Protein AF-0000000077513434 (afdb_homodimer)

Solvent-accessible surface area (backbone atoms only — not comparable to full-atom values): 49980 Å² total; per-residue (Å²): 119,82,70,47,91,80,78,59,46,44,71,83,67,47,84,75,76,81,64,58,67,69,57,48,54,50,50,50,54,54,46,34,42,48,20,46,40,59,21,30,35,23,32,30,92,91,38,31,77,46,45,38,44,30,23,41,47,43,26,43,64,52,49,41,80,39,54,36,70,50,52,50,48,53,60,67,42,39,42,56,53,34,48,42,42,56,47,49,27,69,36,62,66,60,53,52,62,64,40,57,58,29,41,75,71,32,63,64,58,30,52,50,49,51,43,42,49,51,30,56,73,72,48,68,57,38,67,46,38,35,40,46,32,28,43,29,26,30,46,24,45,38,87,83,79,65,44,75,42,52,28,44,75,47,62,33,43,56,48,59,70,56,33,45,41,21,31,46,45,42,54,50,27,52,49,49,43,36,50,72,65,54,51,68,72,57,46,63,69,22,40,70,86,48,44,23,39,64,42,54,21,45,54,54,48,53,49,38,56,68,58,70,45,94,76,34,23,39,36,35,31,34,60,92,58,44,39,62,47,35,38,58,48,50,39,55,56,47,28,37,73,76,65,46,55,65,65,34,54,44,78,37,29,42,57,54,36,43,73,51,50,46,67,46,96,87,27,40,29,30,48,90,89,30,45,36,27,27,37,39,32,59,40,74,71,49,66,83,57,42,84,49,68,53,22,52,51,26,52,44,54,55,62,53,12,47,31,32,24,27,42,40,61,40,40,54,56,42,46,32,54,60,39,50,34,53,45,70,38,89,65,44,45,48,73,70,33,79,50,64,68,60,30,47,57,55,57,64,27,56,52,57,56,39,71,50,52,58,88,47,72,67,38,49,49,51,52,50,47,35,48,74,40,20,77,49,30,32,40,35,46,64,55,63,80,69,53,76,59,30,52,32,67,64,25,25,55,49,61,73,65,50,53,71,67,57,26,33,46,35,36,40,30,56,45,77,42,61,55,76,45,73,45,31,57,42,43,60,90,49,82,52,62,84,35,56,24,31,54,34,40,28,38,31,29,30,24,41,37,34,81,96,47,61,50,60,45,67,31,26,51,34,25,37,32,23,48,63,87,51,82,54,62,38,50,92,79,66,44,13,20,46,28,32,54,31,36,20,50,78,130,121,82,71,47,90,81,79,58,45,44,73,83,67,47,83,76,77,80,62,57,66,70,57,48,53,49,51,51,52,53,48,34,43,50,22,45,40,60,22,29,35,22,31,30,92,92,38,32,76,45,46,39,44,30,24,40,46,41,26,42,64,51,48,41,79,38,54,36,69,51,52,50,49,52,57,68,42,39,42,56,52,34,48,41,44,57,46,49,26,68,36,62,68,58,54,54,62,64,40,56,59,32,41,74,69,31,64,64,59,30,53,50,50,52,43,42,49,52,30,56,72,73,47,68,58,38,68,46,40,35,39,46,34,28,42,29,27,31,46,25,45,38,88,82,79,65,44,77,43,51,28,44,76,49,59,32,45,58,50,59,70,55,32,43,42,19,30,47,46,41,52,50,28,52,49,49,43,36,51,73,67,53,52,67,72,58,46,64,70,23,41,70,88,47,44,24,38,64,41,54,22,47,54,53,46,53,49,38,56,69,58,71,46,94,76,34,24,38,37,34,31,34,59,92,59,45,39,63,46,36,35,58,47,50,38,55,55,50,30,38,72,74,65,46,55,65,66,34,56,44,78,37,29,42,58,55,36,44,73,50,51,47,68,47,96,85,27,41,30,30,48,89,90,31,45,35,27,26,37,39,32,59,41,75,72,50,67,84,56,42,84,51,68,53,22,52,51,26,50,44,54,55,61,51,11,46,31,32,26,28,41,39,64,39,40,54,56,42,45,30,56,62,38,53,37,53,44,69,39,88,64,44,45,48,73,69,33,80,50,63,69,60,29,49,56,55,56,62,26,56,53,58,56,38,71,51,52,59,87,46,71,68,38,48,50,51,52,50,46,34,49,75,39,20,79,50,31,32,39,36,46,65,56,62,79,69,53,77,59,30,51,34,68,62,25,26,54,49,60,70,64,49,53,72,66,56,27,32,45,36,35,40,29,56,47,76,43,60,54,73,44,74,46,32,54,42,42,60,90,50,81,51,63,84,36,57,24,32,54,35,40,28,38,31,28,30,25,40,36,36,80,94,48,62,51,59,45,67,32,26,52,35,25,38,32,24,48,63,86,50,82,54,62,36,50,91,78,67,45,14,21,46,27,32,54,29,36,21,52,80,130

Organism: NCBI:txid2777116

Radius of gyration: 32.42 Å; Cα contacts (8 Å, |Δi|>4): 2076; chains: 2; bounding box: 69×102×74 Å

pLDDT: mean 93.89, std 8.39, range [34.72, 98.88]

Foldseek 3Di:
DPPPVPLFFAPVNDDDPDDDPVLLVVLLVVLQVLQVVQLQWWQDPVCLFDVPDIGHFWAFSAFFADAPVQVVLQLVLVLVVQLLLQQQLPDLVLLCVLCVLVVVPDVLVVLLNVLVVVCVVVDQLAQKAKFWKKWKWFFFQDPPPRDTHIATDAMDRAQPFCLSSQQSSLVSNLVSVVVVPDDPSQSPVFRDHFHQLLFLLVRVLVQLVVLVDLQAAEEEADDSGGRRVSRVVSSLVSNVVVPRPNVRYHYDHLLVLLVAWDADPSQFIDGPHHTHAEYHYNDDQACVSDPDVSSSVSLSSVRNHNHHYSHHSSSSSCRWPSNVLVCLDPPNSCVSVVDVVSSVSVNSRHFDKAQQQDDDPVSVVVLVVCLVPQQFKKKDFRGPQQPDIDGDNRVSVVSVPQDHSSSRRIMMTTDGDGDWTWTWTDDPPDDTDIATKTKMKMWIKMWITGNPDTDIDTGRMWIWMAGPVQDGGGSSVVGTGTHGYRYGHDD/DPPPVPLFFAPVNDDDPDDDPVLLVVLLVVLQVLQVVQLQWWQDPVCLFDVPDIGHFWAFSAFFADAPVQVVLQQVLVLVVQLLLQQQLPDLVLLCVLCVLVVVPPVLVVLLNVLVVVCVVVDQLAQKAKFWKKWKWFFFQDPPPRDTAIATDAMDRAQPFCLSSQQSSLVSNLVSVVVVPDDPSLSPVFRDHFHQLLFLLVRVLVQLVVLVDLQAAEEEADDSGGRRVSRVVSSLVSNVVVPRPNVRYHYDHLLVLLVAWDADPSQFIDGPHHTHAEYHYNDDQACVSDPDVSSSVSLSSVRNHNHHYSHHSSSSSCRWPSNVLVCLDPPNSCVSVVDPVSSVSVNSRHFDKFQQQDDDPVSVVVLVVCLVPQQFKKKDFRGPQQPDIDGDNRVSVVSVPQDHSSSRRIMMTTDGDGDWTWTWTDDPPDDTDIATKTKMKMWIKMWITGNPDTDIDTGRMWIWMAGPVQDGGGSSVVGTGTHGYRYGHDD

Sequence (982 aa):
MSDSQDGRILLADYPKLPLPEDRTDFLVQESLDFAHAHGLVMRTPQHIDRSDVCQNTPIALLPSAFPRNLFEKAVNVQNLIAALYHEVAYDYDFLMKTHEQVIKTDVFTKNLVEIFKKVQEEGNAQPVSLAIQRSDYMCHKDQFSAEYTLKQIEVNNIASSMGAHAERVSKMHYRNMSILGYEKALLNKSLPKNEPISMIAEALFVAWKHFDNPAAVVLVVVETVNQNQIDQRVVEYELEKLGVPPDQIVRRDLNQCNESLRLSETRGLMYHGSFVAVVYFRAGYSPDHYPTQAEWDARLLIERSTAIKAPWIGLQLANTKKTQQVLAEDGAVERFIGHPREAAAIRSTFAGLWAIDQNDPLTRKIVQGAINHPSRFVLKPQLEGGGGNFYGEPMAEKLKTLEGEERGAYILMERLQPLVVENYLIRANQPHPLSKCVSELGIYGYAFGKRGECVTKTGGHLLRTKGETVDEGGVAVGAAVIDSPFLYDQLMSDSQDGRILLADYPKLPLPEDRTDFLVQESLDFAHAHGLVMRTPQHIDRSDVCQNTPIALLPSAFPRNLFEKAVNVQNLIAALYHEVAYDYDFLMKTHEQVIKTDVFTKNLVEIFKKVQEEGNAQPVSLAIQRSDYMCHKDQFSAEYTLKQIEVNNIASSMGAHAERVSKMHYRNMSILGYEKALLNKSLPKNEPISMIAEALFVAWKHFDNPAAVVLVVVETVNQNQIDQRVVEYELEKLGVPPDQIVRRDLNQCNESLRLSETRGLMYHGSFVAVVYFRAGYSPDHYPTQAEWDARLLIERSTAIKAPWIGLQLANTKKTQQVLAEDGAVERFIGHPREAAAIRSTFAGLWAIDQNDPLTRKIVQGAINHPSRFVLKPQLEGGGGNFYGEPMAEKLKTLEGEERGAYILMERLQPLVVENYLIRANQPHPLSKCVSELGIYGYAFGKRGECVTKTGGHLLRTKGETVDEGGVAVGAAVIDSPFLYDQL

Secondary structure (DSSP, 8-state):
----TTSPPPGGGSPPSSPPHHHHHHHHHHHHHHHHHTT-EEE-SS-TT--SEEEEPPEESSPEEEEHHHHHHHHHHHHHHHHHHHHHTT-HHHHHHHTTTGGGT-HHHHHHHHHHHHHHHH--S---EEEEEEEEEEEEE-TTT--EEEEEEEEE-S----HHHHHHHHHHHHHHHHHTT--HHHHHHHS----HHHHHHHHHHHHHHHTT-TT-EEEEE--SS-TTHHHHHHHHHHHHHHT--GGGEEEE-HHHHHHHEEE-TT--EEETTEEEEEEEESS-SSGGG-SSHHHHHHHHHHHTSSSEEET-HHHHHHTSHHHHHHHTSTTTGGGT---HHHHHHHHTTBPPEEE-S--SHHHHHHHHHHHH-GGGEEEEES-STTTT-EEHHHHHHHHHH--GGGGGGEEEEEPP-BPEEEEEEE-TTS---EEEEEEEEEEEEEEEEETTEEEEEEEEEEEEEEETT-----TTTTS-EEE-EEEE---/----TTSPPPGGGSPPSSPPHHHHHHHHHHHHHHHHHTT-EEE-SS-TT--SEEEEPPEESSPEEEEHHHHHHHHHHHHHHHHHHHHHTT-HHHHHHHTTTGGGT-HHHHHHHHHHHHHHHH--S---EEEEEEEEEEEEE-TTT--EEEEEEEEE-S----HHHHHHHHHHHHHHHHHTT--HHHHHHHS----HHHHHHHHHHHHHHHTT-TT-EEEEE--SS-TTHHHHHHHHHHHHHHT--GGGEEEE-HHHHHHHEEE-TT--EEETTEEEEEEEESS-SSGGG-SSHHHHHHHHHHHTSSSEEET-HHHHHHTSHHHHHHHTSTTTGGGT--SHHHHHHHHTTBPPEEE-S--SHHHHHHHHHHHH-GGGEEEEES-STTTT-EEHHHHHHHHHH--GGGGGGEEEEEPP-BPEEEEEEE-TTS---EEEEEEEEEEEEEEEEETTEEEEEEEEEEEEEEETT-----TTTTS-EEE-EEEE---

InterPro domains:
  IPR004887 Glutathione synthase, substrate-binding domain [PF03199] (216-318)
  IPR005615 Glutathione synthase [PF03917] (22-487)
  IPR005615 Glutathione synthase [PIRSF001558] (8-488)
  IPR005615 Glutathione synthase [PTHR11130] (17-488)
  IPR005615 Glutathione synthase [TIGR01986] (27-486)
  IPR014042 Glutathione synthase, alpha-helical [G3DSA:1.10.1080.10] (77-352)
  IPR014049 Glutathione synthase, N-terminal, eukaryotic [G3DSA:3.30.1490.80] (26-432)
  IPR014709 Glutathione synthase, C-terminal, eukaryotic [G3DSA:3.30.1490.50] (353-420)
  IPR016185 Pre-ATP-grasp domain superfamily [SSF52440] (216-320)
  IPR037013 Glutathione synthase, substrate-binding domain superfamily [G3DSA:3.40.50.1760] (194-319)

Nearest PDB structures (foldseek):
  2hgs-assembly1_A-2  TM=9.681E-01  e=3.262E-51  Homo sapiens
  3kal-assembly1_A  TM=9.443E-01  e=1.029E-43  Glycine max
  5oes-assembly3_E  TM=9.450E-01  e=2.606E-43  Solanum tuberosum
  3kal-assembly1_B  TM=9.525E-01  e=7.772E-43  Glycine max
  3kaj-assembly1_A  TM=8.903E-01  e=1.302E-38  Glycine max

Structure (mmCIF, N/CA/C/O backbone):
data_AF-0000000077513434-model_v1
#
loop_
_entity.id
_entity.type
_entity.pdbx_description
1 polymer 'Glutathione synthetase'
#
loop_
_atom_site.group_PDB
_atom_site.id
_atom_site.type_symbol
_atom_site.label_atom_id
_atom_site.label_alt_id
_atom_site.label_comp_id
_atom_site.label_asym_id
_atom_site.label_entity_id
_atom_site.label_seq_id
_atom_site.pdbx_PDB_ins_code
_atom_site.Cartn_x
_atom_site.Cartn_y
_atom_site.Cartn_z
_atom_site.occupancy
_atom_site.B_iso_or_equiv
_atom_site.auth_seq_id
_atom_site.auth_comp_id
_atom_site.auth_asym_id
_atom_site.auth_atom_id
_atom_site.pdbx_PDB_model_num
ATOM 1 N N . MET A 1 1 ? -31.5 -11.055 6.371 1 34.72 1 MET A N 1
ATOM 2 C CA . MET A 1 1 ? -30.547 -12.125 6.137 1 34.72 1 MET A CA 1
ATOM 3 C C . MET A 1 1 ? -31.031 -13.43 6.754 1 34.72 1 MET A C 1
ATOM 5 O O . MET A 1 1 ? -31.5 -13.453 7.887 1 34.72 1 MET A O 1
ATOM 9 N N . SER A 1 2 ? -31.453 -14.258 5.922 1 38.16 2 SER A N 1
ATOM 10 C CA . SER A 1 2 ? -32.125 -15.477 6.391 1 38.16 2 SER A CA 1
ATOM 11 C C . SER A 1 2 ? -31.266 -16.203 7.426 1 38.16 2 SER A C 1
ATOM 13 O O . SER A 1 2 ? -30.109 -16.531 7.16 1 38.16 2 SER A O 1
ATOM 15 N N . ASP A 1 3 ? -31.375 -15.859 8.586 1 42.84 3 ASP A N 1
ATOM 16 C CA . ASP A 1 3 ? -30.859 -16.656 9.688 1 42.84 3 ASP A CA 1
ATOM 17 C C . ASP A 1 3 ? -31.094 -18.141 9.453 1 42.84 3 ASP A C 1
ATOM 19 O O . ASP A 1 3 ? -32.219 -18.625 9.625 1 42.84 3 ASP A O 1
ATOM 23 N N . SER A 1 4 ? -30.562 -18.734 8.523 1 45.03 4 SER A N 1
ATOM 24 C CA . SER A 1 4 ? -30.859 -20.156 8.617 1 45.03 4 SER A CA 1
ATOM 25 C C . SER A 1 4 ? -30.609 -20.688 10.031 1 45.03 4 SER A C 1
ATOM 27 O O . SER A 1 4 ? -29.609 -20.344 10.656 1 45.03 4 SER A O 1
ATOM 29 N N . GLN A 1 5 ? -31.5 -21.125 10.82 1 52.09 5 GLN A N 1
ATOM 30 C CA . GLN A 1 5 ? -31.562 -21.703 12.156 1 52.09 5 GLN A CA 1
ATOM 31 C C . GLN A 1 5 ? -30.312 -22.531 12.461 1 52.09 5 GLN A C 1
ATOM 33 O O . GLN A 1 5 ? -29.891 -22.641 13.609 1 52.09 5 GLN A O 1
ATOM 38 N N . ASP A 1 6 ? -29.672 -23.094 11.508 1 66.25 6 ASP A N 1
ATOM 39 C CA . ASP A 1 6 ? -28.625 -24.047 11.852 1 66.25 6 ASP A CA 1
ATOM 40 C C . ASP A 1 6 ? -27.25 -23.453 11.562 1 66.25 6 ASP A C 1
ATOM 42 O O . ASP A 1 6 ? -26.25 -24.188 11.469 1 66.25 6 ASP A O 1
ATOM 46 N N . GLY A 1 7 ? -26.953 -22.094 11.359 1 79.75 7 GLY A N 1
ATOM 47 C CA . GLY A 1 7 ? -25.641 -21.469 11.242 1 79.75 7 GLY A CA 1
ATOM 48 C C . GLY A 1 7 ? -25.047 -21.578 9.852 1 79.75 7 GLY A C 1
ATOM 49 O O . GLY A 1 7 ? -23.906 -21.172 9.625 1 79.75 7 GLY A O 1
ATOM 50 N N . ARG A 1 8 ? -25.812 -22.172 8.852 1 85.19 8 ARG A N 1
ATOM 51 C CA . ARG A 1 8 ? -25.359 -22.328 7.473 1 85.19 8 ARG A CA 1
ATOM 52 C C . ARG A 1 8 ? -25.438 -21.016 6.715 1 85.19 8 ARG A C 1
ATOM 54 O O . ARG A 1 8 ? -26.359 -20.219 6.949 1 85.19 8 ARG A O 1
ATOM 61 N N . ILE A 1 9 ? -24.453 -20.797 5.801 1 94.19 9 ILE A N 1
ATOM 62 C CA . ILE A 1 9 ? -24.469 -19.672 4.871 1 94.19 9 ILE A CA 1
ATOM 63 C C . ILE A 1 9 ? -25.062 -20.109 3.537 1 94.19 9 ILE A C 1
ATOM 65 O O . ILE A 1 9 ? -24.562 -21.047 2.914 1 94.19 9 ILE A O 1
ATOM 69 N N . LEU A 1 10 ? -26.156 -19.484 3.096 1 93.56 10 LEU A N 1
ATOM 70 C CA . LEU A 1 10 ? -26.828 -19.844 1.854 1 93.56 10 LEU A CA 1
ATOM 71 C C . LEU A 1 10 ? -26.5 -18.859 0.745 1 93.56 10 LEU A C 1
ATOM 73 O O . LEU A 1 10 ? -26.031 -17.734 1.018 1 93.56 10 LEU A O 1
ATOM 77 N N . LEU A 1 11 ? -26.75 -19.25 -0.485 1 92.25 11 LEU A N 1
ATOM 78 C CA . LEU A 1 11 ? -26.562 -18.359 -1.621 1 92.25 11 LEU A CA 1
ATOM 79 C C . LEU A 1 11 ? -27.453 -17.125 -1.495 1 92.25 11 LEU A C 1
ATOM 81 O O . LEU A 1 11 ? -27.094 -16.047 -1.985 1 92.25 11 LEU A O 1
ATOM 85 N N . ALA A 1 12 ? -28.547 -17.266 -0.81 1 92.5 12 ALA A N 1
ATOM 86 C CA . ALA A 1 12 ? -29.484 -16.172 -0.589 1 92.5 12 ALA A CA 1
ATOM 87 C C . ALA A 1 12 ? -28.859 -15.086 0.287 1 92.5 12 ALA A C 1
ATOM 89 O O . ALA A 1 12 ? -29.359 -13.953 0.338 1 92.5 12 ALA A O 1
ATOM 90 N N . ASP A 1 13 ? -27.797 -15.477 1.02 1 94.44 13 ASP A N 1
ATOM 91 C CA . ASP A 1 13 ? -27.094 -14.516 1.872 1 94.44 13 ASP A CA 1
ATOM 92 C C . ASP A 1 13 ? -26.141 -13.648 1.057 1 94.44 13 ASP A C 1
ATOM 94 O O . ASP A 1 13 ? -25.609 -12.664 1.563 1 94.44 13 ASP A O 1
ATOM 98 N N . TYR A 1 14 ? -25.906 -14.023 -0.208 1 95.94 14 TYR A N 1
ATOM 99 C CA . TYR A 1 14 ? -25.109 -13.211 -1.111 1 95.94 14 TYR A CA 1
ATOM 100 C C . TYR A 1 14 ? -25.844 -11.93 -1.501 1 95.94 14 TYR A C 1
ATOM 102 O O . TYR A 1 14 ? -27.078 -11.914 -1.541 1 95.94 14 TYR A O 1
ATOM 110 N N . PRO A 1 15 ? -25.109 -10.836 -1.783 1 95.44 15 PRO A N 1
ATOM 111 C CA . PRO A 1 15 ? -25.797 -9.609 -2.189 1 95.44 15 PRO A CA 1
ATOM 112 C C . PRO A 1 15 ? -26.719 -9.812 -3.389 1 95.44 15 PRO A C 1
ATOM 114 O O . PRO A 1 15 ? -26.359 -10.508 -4.34 1 95.44 15 PRO A O 1
ATOM 117 N N . LYS A 1 16 ? -27.922 -9.242 -3.285 1 95.56 16 LYS A N 1
ATOM 118 C CA . LYS A 1 16 ? -28.812 -9.266 -4.434 1 95.56 16 LYS A CA 1
ATOM 119 C C . LYS A 1 16 ? -28.328 -8.32 -5.531 1 95.56 16 LYS A C 1
ATOM 121 O O . LYS A 1 16 ? -28.156 -7.121 -5.293 1 95.56 16 LYS A O 1
ATOM 126 N N . LEU A 1 17 ? -28.172 -8.797 -6.711 1 96.5 17 LEU A N 1
ATOM 127 C CA . LEU A 1 17 ? -27.672 -8.016 -7.832 1 96.5 17 LEU A CA 1
ATOM 128 C C . LEU A 1 17 ? -28.75 -7.809 -8.883 1 96.5 17 LEU A C 1
ATOM 130 O O . LEU A 1 17 ? -29.609 -8.664 -9.07 1 96.5 17 LEU A O 1
ATOM 134 N N . PRO A 1 18 ? -28.766 -6.695 -9.648 1 97.38 18 PRO A N 1
ATOM 135 C CA . PRO A 1 18 ? -27.75 -5.648 -9.586 1 97.38 18 PRO A CA 1
ATOM 136 C C . PRO A 1 18 ? -27.906 -4.742 -8.367 1 97.38 18 PRO A C 1
ATOM 138 O O . PRO A 1 18 ? -29.031 -4.531 -7.891 1 97.38 18 PRO A O 1
ATOM 141 N N . LEU A 1 19 ? -26.812 -4.199 -7.848 1 97.25 19 LEU A N 1
ATOM 142 C CA . LEU A 1 19 ? -26.859 -3.125 -6.863 1 97.25 19 LEU A CA 1
ATOM 143 C C . LEU A 1 19 ? -27.375 -1.836 -7.488 1 97.25 19 LEU A C 1
ATOM 145 O O . LEU A 1 19 ? -27.25 -1.629 -8.695 1 97.25 19 LEU A O 1
ATOM 149 N N . PRO A 1 20 ? -27.953 -1 -6.605 1 96.25 20 PRO A N 1
ATOM 150 C CA . PRO A 1 20 ? -28.25 0.332 -7.137 1 96.25 20 PRO A CA 1
ATOM 151 C C . PRO A 1 20 ? -27.031 1.021 -7.73 1 96.25 20 PRO A C 1
ATOM 153 O O . PRO A 1 20 ? -25.922 0.896 -7.191 1 96.25 20 PRO A O 1
ATOM 156 N N . GLU A 1 21 ? -27.219 1.742 -8.797 1 95.69 21 GLU A N 1
ATOM 157 C CA . GLU A 1 21 ? -26.125 2.346 -9.547 1 95.69 21 GLU A CA 1
ATOM 158 C C . GLU A 1 21 ? -25.266 3.238 -8.656 1 95.69 21 GLU A C 1
ATOM 160 O O . GLU A 1 21 ? -24.031 3.217 -8.742 1 95.69 21 GLU A O 1
ATOM 165 N N . ASP A 1 22 ? -25.891 4.039 -7.871 1 94.75 22 ASP A N 1
ATOM 166 C CA . ASP A 1 22 ? -25.156 4.945 -6.996 1 94.75 22 ASP A CA 1
ATOM 167 C C . ASP A 1 22 ? -24.297 4.172 -6 1 94.75 22 ASP A C 1
ATOM 169 O O . ASP A 1 22 ? -23.188 4.602 -5.668 1 94.75 22 ASP A O 1
ATOM 173 N N . ARG A 1 23 ? -24.828 3.061 -5.543 1 95 23 ARG A N 1
ATOM 174 C CA . ARG A 1 23 ? -24.078 2.219 -4.605 1 95 23 ARG A CA 1
ATOM 175 C C . ARG A 1 23 ? -22.906 1.544 -5.293 1 95 23 ARG A C 1
ATOM 177 O O . ARG A 1 23 ? -21.828 1.419 -4.707 1 95 23 ARG A O 1
ATOM 184 N N . THR A 1 24 ? -23.125 1.097 -6.516 1 97.25 24 THR A N 1
ATOM 185 C CA . THR A 1 24 ? -22.047 0.487 -7.289 1 97.25 24 THR A CA 1
ATOM 186 C C . THR A 1 24 ? -20.922 1.489 -7.531 1 97.25 24 THR A C 1
ATOM 188 O O . THR A 1 24 ? -19.75 1.172 -7.336 1 97.25 24 THR A O 1
ATOM 191 N N . ASP A 1 25 ? -21.328 2.678 -7.938 1 96.12 25 ASP A N 1
ATOM 192 C CA . ASP A 1 25 ? -20.344 3.717 -8.203 1 96.12 25 ASP A CA 1
ATOM 193 C C . ASP A 1 25 ? -19.547 4.059 -6.945 1 96.12 25 ASP A C 1
ATOM 195 O O . ASP A 1 25 ? -18.328 4.238 -7 1 96.12 25 ASP A O 1
ATOM 199 N N . PHE A 1 26 ? -20.328 4.105 -5.891 1 96.38 26 PHE A N 1
ATOM 200 C CA . PHE A 1 26 ? -19.703 4.402 -4.609 1 96.38 26 PHE A CA 1
ATOM 201 C C . PHE A 1 26 ? -18.688 3.324 -4.246 1 96.38 26 PHE A C 1
ATOM 203 O O . PHE A 1 26 ? -17.547 3.633 -3.881 1 96.38 26 PHE A O 1
ATOM 210 N N . LEU A 1 27 ? -19.016 2.076 -4.34 1 97.88 27 LEU A N 1
ATOM 211 C CA . LEU A 1 27 ? -18.141 0.963 -3.982 1 97.88 27 LEU A CA 1
ATOM 212 C C . LEU A 1 27 ? -16.922 0.906 -4.906 1 97.88 27 LEU A C 1
ATOM 214 O O . LEU A 1 27 ? -15.836 0.521 -4.48 1 97.88 27 LEU A O 1
ATOM 218 N N . VAL A 1 28 ? -17.141 1.213 -6.188 1 98.31 28 VAL A N 1
ATOM 219 C CA . VAL A 1 28 ? -16.047 1.222 -7.137 1 98.31 28 VAL A CA 1
ATOM 220 C C . VAL A 1 28 ? -15.008 2.264 -6.715 1 98.31 28 VAL A C 1
ATOM 222 O O . VAL A 1 28 ? -13.805 1.976 -6.676 1 98.31 28 VAL A O 1
ATOM 225 N N . GLN A 1 29 ? -15.469 3.451 -6.34 1 96.81 29 GLN A N 1
ATOM 226 C CA . GLN A 1 29 ? -14.555 4.504 -5.91 1 96.81 29 GLN A CA 1
ATOM 227 C C . GLN A 1 29 ? -13.812 4.098 -4.645 1 96.81 29 GLN A C 1
ATOM 229 O O . GLN A 1 29 ? -12.602 4.316 -4.531 1 96.81 29 GLN A O 1
ATOM 234 N N . GLU A 1 30 ? -14.547 3.506 -3.713 1 97.75 30 GLU A N 1
ATOM 235 C CA . GLU A 1 30 ? -13.945 3.008 -2.482 1 97.75 30 GLU A CA 1
ATOM 236 C C . GLU A 1 30 ? -12.875 1.962 -2.775 1 97.75 30 GLU A C 1
ATOM 238 O O . GLU A 1 30 ? -11.812 1.956 -2.145 1 97.75 30 GLU A O 1
ATOM 243 N N . SER A 1 31 ? -13.148 1.115 -3.717 1 98.69 31 SER A N 1
ATOM 244 C CA . SER A 1 31 ? -12.25 0.012 -4.051 1 98.69 31 SER A CA 1
ATOM 245 C C . SER A 1 31 ? -10.984 0.516 -4.742 1 98.69 31 SER A C 1
ATOM 247 O O . SER A 1 31 ? -9.891 0.003 -4.496 1 98.69 31 SER A O 1
ATOM 249 N N . LEU A 1 32 ? -11.188 1.511 -5.633 1 98.69 32 LEU A N 1
ATOM 250 C CA . LEU A 1 32 ? -10.039 2.068 -6.332 1 98.69 32 LEU A CA 1
ATOM 251 C C . LEU A 1 32 ? -9.094 2.764 -5.359 1 98.69 32 LEU A C 1
ATOM 253 O O . LEU A 1 32 ? -7.871 2.615 -5.461 1 98.69 32 LEU A O 1
ATOM 257 N N . ASP A 1 33 ? -9.648 3.506 -4.414 1 98.56 33 ASP A N 1
ATOM 258 C CA . ASP A 1 33 ? -8.828 4.125 -3.375 1 98.56 33 ASP A CA 1
ATOM 259 C C . ASP A 1 33 ? -8.094 3.066 -2.551 1 98.56 33 ASP A C 1
ATOM 261 O O . ASP A 1 33 ? -6.898 3.197 -2.287 1 98.56 33 ASP A O 1
ATOM 265 N N . PHE A 1 34 ? -8.766 2.059 -2.137 1 98.75 34 PHE A N 1
ATOM 266 C CA . PHE A 1 34 ? -8.195 0.985 -1.331 1 98.75 34 PHE A CA 1
ATOM 267 C C . PHE A 1 34 ? -7.066 0.286 -2.08 1 98.75 34 PHE A C 1
ATOM 269 O O . PHE A 1 34 ? -6.039 -0.05 -1.491 1 98.75 34 PHE A O 1
ATOM 276 N N . ALA A 1 35 ? -7.328 0.032 -3.361 1 98.81 35 ALA A N 1
ATOM 277 C CA . ALA A 1 35 ? -6.34 -0.65 -4.191 1 98.81 35 ALA A CA 1
ATOM 278 C C . ALA A 1 35 ? -5.012 0.102 -4.195 1 98.81 35 ALA A C 1
ATOM 280 O O . ALA A 1 35 ? -3.961 -0.481 -3.924 1 98.81 35 ALA A O 1
ATOM 281 N N . HIS A 1 36 ? -5.055 1.37 -4.383 1 98.75 36 HIS A N 1
ATOM 282 C CA . HIS A 1 36 ? -3.836 2.166 -4.445 1 98.75 36 HIS A CA 1
ATOM 283 C C . HIS A 1 36 ? -3.217 2.338 -3.062 1 98.75 36 HIS A C 1
ATOM 285 O O . HIS A 1 36 ? -1.993 2.402 -2.928 1 98.75 36 HIS A O 1
ATOM 291 N N . ALA A 1 37 ? -4.023 2.375 -2.076 1 98.62 37 ALA A N 1
ATOM 292 C CA . ALA A 1 37 ? -3.512 2.529 -0.715 1 98.62 37 ALA A CA 1
ATOM 293 C C . ALA A 1 37 ? -2.785 1.268 -0.258 1 98.62 37 ALA A C 1
ATOM 295 O O . ALA A 1 37 ? -1.914 1.327 0.614 1 98.62 37 ALA A O 1
ATOM 296 N N . HIS A 1 38 ? -3.09 0.091 -0.881 1 98.25 38 HIS A N 1
ATOM 297 C CA . HIS A 1 38 ? -2.596 -1.167 -0.332 1 98.25 38 HIS A CA 1
ATOM 298 C C . HIS A 1 38 ? -1.771 -1.933 -1.362 1 98.25 38 HIS A C 1
ATOM 300 O O . HIS A 1 38 ? -1.492 -3.119 -1.182 1 98.25 38 HIS A O 1
ATOM 306 N N . GLY A 1 39 ? -1.461 -1.32 -2.434 1 98.12 39 GLY A N 1
ATOM 307 C CA . GLY A 1 39 ? -0.555 -1.931 -3.395 1 98.12 39 GLY A CA 1
ATOM 308 C C . GLY A 1 39 ? -1.239 -2.924 -4.312 1 98.12 39 GLY A C 1
ATOM 309 O O . GLY A 1 39 ? -0.593 -3.824 -4.855 1 98.12 39 GLY A O 1
ATOM 310 N N . LEU A 1 40 ? -2.553 -2.871 -4.406 1 98.31 40 LEU A N 1
ATOM 311 C CA . LEU A 1 40 ? -3.309 -3.631 -5.395 1 98.31 40 LEU A CA 1
ATOM 312 C C . LEU A 1 40 ? -3.268 -2.943 -6.754 1 98.31 40 LEU A C 1
ATOM 314 O O . LEU A 1 40 ? -4.309 -2.561 -7.293 1 98.31 40 LEU A O 1
ATOM 318 N N . VAL A 1 41 ? -2.002 -2.871 -7.312 1 98.38 41 VAL A N 1
ATOM 319 C CA . VAL A 1 41 ? -1.784 -2.059 -8.5 1 98.38 41 VAL A CA 1
ATOM 320 C C . VAL A 1 41 ? -0.824 -2.777 -9.453 1 98.38 41 VAL A C 1
ATOM 322 O O . VAL A 1 41 ? -0.124 -3.709 -9.047 1 98.38 41 VAL A O 1
ATOM 325 N N . MET A 1 42 ? -0.828 -2.348 -10.719 1 97.44 42 MET A N 1
ATOM 326 C CA . MET A 1 42 ? 0.067 -2.809 -11.773 1 97.44 42 MET A CA 1
ATOM 327 C C . MET A 1 42 ? 0.602 -1.632 -12.586 1 97.44 42 MET A C 1
ATOM 329 O O . MET A 1 42 ? -0.04 -0.583 -12.656 1 97.44 42 MET A O 1
ATOM 333 N N . ARG A 1 43 ? 1.787 -1.813 -13.117 1 97.5 43 ARG A N 1
ATOM 334 C CA . ARG A 1 43 ? 2.258 -0.828 -14.086 1 97.5 43 ARG A CA 1
ATOM 335 C C . ARG A 1 43 ? 1.271 -0.68 -15.242 1 97.5 43 ARG A C 1
ATOM 337 O O . ARG A 1 43 ? 0.49 -1.593 -15.516 1 97.5 43 ARG A O 1
ATOM 344 N N . THR A 1 44 ? 1.214 0.472 -15.891 1 96.25 44 THR A N 1
ATOM 345 C CA . THR A 1 44 ? 0.282 0.69 -16.984 1 96.25 44 THR A CA 1
ATOM 346 C C . THR A 1 44 ? 0.73 -0.068 -18.234 1 96.25 44 THR A C 1
ATOM 348 O O . THR A 1 44 ? 1.913 -0.378 -18.391 1 96.25 44 THR A O 1
ATOM 351 N N . PRO A 1 45 ? -0.209 -0.439 -19.125 1 92.88 45 PRO A N 1
ATOM 352 C CA . PRO A 1 45 ? 0.18 -1.119 -20.359 1 92.88 45 PRO A CA 1
ATOM 353 C C . PRO A 1 45 ? 1.105 -0.274 -21.234 1 92.88 45 PRO A C 1
ATOM 355 O O . PRO A 1 45 ? 1.879 -0.817 -22.031 1 92.88 45 PRO A O 1
ATOM 358 N N . GLN A 1 46 ? 1.056 1.079 -21.078 1 93 46 GLN A N 1
ATOM 359 C CA . GLN A 1 46 ? 1.888 1.987 -21.859 1 93 46 GLN A CA 1
ATOM 360 C C . GLN A 1 46 ? 3.316 2.023 -21.328 1 93 46 GLN A C 1
ATOM 362 O O . GLN A 1 46 ? 4.262 2.27 -22.078 1 93 46 GLN A O 1
ATOM 367 N N . HIS A 1 47 ? 3.43 1.779 -20.047 1 94.69 47 HIS A N 1
ATOM 368 C CA . HIS A 1 47 ? 4.734 1.81 -19.391 1 94.69 47 HIS A CA 1
ATOM 369 C C . HIS A 1 47 ? 4.914 0.616 -18.469 1 94.69 47 HIS A C 1
ATOM 371 O O . HIS A 1 47 ? 5 0.781 -17.25 1 94.69 47 HIS A O 1
ATOM 377 N N . ILE A 1 48 ? 5.199 -0.51 -19.078 1 94.94 48 ILE A N 1
ATOM 378 C CA . ILE A 1 48 ? 5.301 -1.742 -18.312 1 94.94 48 ILE A CA 1
ATOM 379 C C . ILE A 1 48 ? 6.68 -1.832 -17.656 1 94.94 48 ILE A C 1
ATOM 381 O O . ILE A 1 48 ? 6.918 -2.695 -16.812 1 94.94 48 ILE A O 1
ATOM 385 N N . ASP A 1 49 ? 7.609 -0.877 -17.984 1 95.25 49 ASP A N 1
ATOM 386 C CA . ASP A 1 49 ? 9.008 -0.931 -17.562 1 95.25 49 ASP A CA 1
ATOM 387 C C . ASP A 1 49 ? 9.266 -0.001 -16.391 1 95.25 49 ASP A C 1
ATOM 389 O O . ASP A 1 49 ? 10.375 0.033 -15.852 1 95.25 49 ASP A O 1
ATOM 393 N N . ARG A 1 50 ? 8.266 0.723 -15.969 1 96.06 50 ARG A N 1
ATOM 394 C CA . ARG A 1 50 ? 8.523 1.691 -14.906 1 96.06 50 ARG A CA 1
ATOM 395 C C . ARG A 1 50 ? 7.297 1.85 -14.008 1 96.06 50 ARG A C 1
ATOM 397 O O . ARG A 1 50 ? 6.164 1.646 -14.445 1 96.06 50 ARG A O 1
ATOM 404 N N . SER A 1 51 ? 7.531 2.307 -12.781 1 97.94 51 SER A N 1
ATOM 405 C CA . SER A 1 51 ? 6.469 2.375 -11.789 1 97.94 51 SER A CA 1
ATOM 406 C C . SER A 1 51 ? 6.164 3.818 -11.406 1 97.94 51 SER A C 1
ATOM 408 O O . SER A 1 51 ? 5.582 4.074 -10.344 1 97.94 51 SER A O 1
ATOM 410 N N . ASP A 1 52 ? 6.512 4.836 -12.219 1 98.06 52 ASP A N 1
ATOM 411 C CA . ASP A 1 52 ? 6.152 6.223 -11.93 1 98.06 52 ASP A CA 1
ATOM 412 C C . ASP A 1 52 ? 4.641 6.379 -11.781 1 98.06 52 ASP A C 1
ATOM 414 O O . ASP A 1 52 ? 4.172 7.137 -10.93 1 98.06 52 ASP A O 1
ATOM 418 N N . VAL A 1 53 ? 3.975 5.727 -12.664 1 98.31 53 VAL A N 1
ATOM 419 C CA . VAL A 1 53 ? 2.518 5.73 -12.727 1 98.31 53 VAL A CA 1
ATOM 420 C C . VAL A 1 53 ? 2 4.297 -12.812 1 98.31 53 VAL A C 1
ATOM 422 O O . VAL A 1 53 ? 2.475 3.504 -13.633 1 98.31 53 VAL A O 1
ATOM 425 N N . CYS A 1 54 ? 1.101 3.922 -11.938 1 98.5 54 CYS A N 1
ATOM 426 C CA . CYS A 1 54 ? 0.492 2.596 -11.953 1 98.5 54 CYS A CA 1
ATOM 427 C C . CYS A 1 54 ? -1.028 2.695 -11.984 1 98.5 54 CYS A C 1
ATOM 429 O O . CYS A 1 54 ? -1.593 3.748 -11.688 1 98.5 54 CYS A O 1
ATOM 431 N N . GLN A 1 55 ? -1.661 1.695 -12.422 1 98.19 55 GLN A N 1
ATOM 432 C CA . GLN A 1 55 ? -3.115 1.574 -12.422 1 98.19 55 GLN A CA 1
ATOM 433 C C . GLN A 1 55 ? -3.578 0.497 -11.445 1 98.19 55 GLN A C 1
ATOM 435 O O . GLN A 1 55 ? -2.791 -0.361 -11.039 1 98.19 55 GLN A O 1
ATOM 440 N N . ASN A 1 56 ? -4.844 0.61 -11.023 1 97.94 56 ASN A N 1
ATOM 441 C CA . ASN A 1 56 ? -5.383 -0.452 -10.18 1 97.94 56 ASN A CA 1
ATOM 442 C C . ASN A 1 56 ? -5.355 -1.801 -10.898 1 97.94 56 ASN A C 1
ATOM 444 O O . ASN A 1 56 ? -5.594 -1.873 -12.102 1 97.94 56 ASN A O 1
ATOM 448 N N . THR A 1 57 ? -5.012 -2.869 -10.195 1 97.56 57 THR A N 1
ATOM 449 C CA . THR A 1 57 ? -5.168 -4.227 -10.711 1 97.56 57 THR A CA 1
ATOM 450 C C . THR A 1 57 ? -6.629 -4.504 -11.062 1 97.56 57 THR A C 1
ATOM 452 O O . THR A 1 57 ? -7.539 -4.078 -10.352 1 97.56 57 THR A O 1
ATOM 455 N N . PRO A 1 58 ? -6.902 -5.164 -12.227 1 97.5 58 PRO A N 1
ATOM 456 C CA . PRO A 1 58 ? -8.289 -5.586 -12.453 1 97.5 58 PRO A CA 1
ATOM 457 C C . PRO A 1 58 ? -8.836 -6.43 -11.305 1 97.5 58 PRO A C 1
ATOM 459 O O . PRO A 1 58 ? -8.211 -7.41 -10.891 1 97.5 58 PRO A O 1
ATOM 462 N N . ILE A 1 59 ? -10.023 -6.059 -10.781 1 98.5 59 ILE A N 1
ATOM 463 C CA . ILE A 1 59 ? -10.555 -6.711 -9.586 1 98.5 59 ILE A CA 1
ATOM 464 C C . ILE A 1 59 ? -12.055 -6.93 -9.734 1 98.5 59 ILE A C 1
ATOM 466 O O . ILE A 1 59 ? -12.719 -6.203 -10.477 1 98.5 59 ILE A O 1
ATOM 470 N N . ALA A 1 60 ? -12.531 -7.938 -9.117 1 98.62 60 ALA A N 1
ATOM 471 C CA . ALA A 1 60 ? -13.977 -8.047 -8.914 1 98.62 60 ALA A CA 1
ATOM 472 C C . ALA A 1 60 ? -14.445 -7.129 -7.789 1 98.62 60 ALA A C 1
ATOM 474 O O . ALA A 1 60 ? -13.758 -6.98 -6.777 1 98.62 60 ALA A O 1
ATOM 475 N N . LEU A 1 61 ? -15.617 -6.539 -8 1 98.75 61 LEU A N 1
ATOM 476 C CA . LEU A 1 61 ? -16.109 -5.59 -7.012 1 98.75 61 LEU A CA 1
ATOM 477 C C . LEU A 1 61 ? -16.531 -6.305 -5.734 1 98.75 61 LEU A C 1
ATOM 479 O O . LEU A 1 61 ? -16.375 -5.777 -4.633 1 98.75 61 LEU A O 1
ATOM 483 N N . LEU A 1 62 ? -17.125 -7.453 -5.867 1 98.81 62 LEU A N 1
ATOM 484 C CA . LEU A 1 62 ? -17.594 -8.297 -4.77 1 98.81 62 LEU A CA 1
ATOM 485 C C . LEU A 1 62 ? -16.953 -9.68 -4.828 1 98.81 62 LEU A C 1
ATOM 487 O O . LEU A 1 62 ? -16.516 -10.117 -5.895 1 98.81 62 LEU A O 1
ATOM 491 N N . PRO A 1 63 ? -16.781 -10.328 -3.633 1 98.81 63 PRO A N 1
ATOM 492 C CA . PRO A 1 63 ? -16.328 -11.719 -3.713 1 98.81 63 PRO A CA 1
ATOM 493 C C . PRO A 1 63 ? -17.328 -12.625 -4.438 1 98.81 63 PRO A C 1
ATOM 495 O O . PRO A 1 63 ? -18.531 -12.547 -4.188 1 98.81 63 PRO A O 1
ATOM 498 N N . SER A 1 64 ? -16.859 -13.438 -5.32 1 98.5 64 SER A N 1
ATOM 499 C CA . SER A 1 64 ? -17.75 -14.273 -6.113 1 98.5 64 SER A CA 1
ATOM 500 C C . SER A 1 64 ? -18.203 -15.5 -5.336 1 98.5 64 SER A C 1
ATOM 502 O O . SER A 1 64 ? -17.406 -16.109 -4.621 1 98.5 64 SER A O 1
ATOM 504 N N . ALA A 1 65 ? -19.438 -15.859 -5.5 1 97.38 65 ALA A N 1
ATOM 505 C CA . ALA A 1 65 ? -20 -17.016 -4.809 1 97.38 65 ALA A CA 1
ATOM 506 C C . ALA A 1 65 ? -19.297 -18.297 -5.238 1 97.38 65 ALA A C 1
ATOM 508 O O . ALA A 1 65 ? -19.016 -18.5 -6.422 1 97.38 65 ALA A O 1
ATOM 509 N N . PHE A 1 66 ? -18.969 -19.156 -4.273 1 98 66 PHE A N 1
ATOM 510 C CA . PHE A 1 66 ? -18.281 -20.422 -4.504 1 98 66 PHE A CA 1
ATOM 511 C C . PHE A 1 66 ? -18.688 -21.453 -3.459 1 98 66 PHE A C 1
ATOM 513 O O . PHE A 1 66 ? -18.766 -21.141 -2.27 1 98 66 PHE A O 1
ATOM 520 N N . PRO A 1 67 ? -18.938 -22.672 -3.818 1 96.88 67 PRO A N 1
ATOM 521 C CA . PRO A 1 67 ? -19.375 -23.672 -2.842 1 96.88 67 PRO A CA 1
ATOM 522 C C . PRO A 1 67 ? -18.297 -23.984 -1.808 1 96.88 67 PRO A C 1
ATOM 524 O O . PRO A 1 67 ? -17.156 -24.328 -2.17 1 96.88 67 PRO A O 1
ATOM 527 N N . ARG A 1 68 ? -18.672 -24 -0.56 1 97.5 68 ARG A N 1
ATOM 528 C CA . ARG A 1 68 ? -17.75 -24.188 0.558 1 97.5 68 ARG A CA 1
ATOM 529 C C . ARG A 1 68 ? -17.094 -25.562 0.49 1 97.5 68 ARG A C 1
ATOM 531 O O . ARG A 1 68 ? -15.883 -25.688 0.694 1 97.5 68 ARG A O 1
ATOM 538 N N . ASN A 1 69 ? -17.875 -26.562 0.234 1 97 69 ASN A N 1
ATOM 539 C CA . ASN A 1 69 ? -17.344 -27.922 0.248 1 97 69 ASN A CA 1
ATOM 540 C C . ASN A 1 69 ? -16.266 -28.125 -0.81 1 97 69 ASN A C 1
ATOM 542 O O . ASN A 1 69 ? -15.289 -28.828 -0.577 1 97 69 ASN A O 1
ATOM 546 N N . LEU A 1 70 ? -16.422 -27.531 -1.955 1 97.88 70 LEU A N 1
ATOM 547 C CA . LEU A 1 70 ? -15.43 -27.656 -3.02 1 97.88 70 LEU A CA 1
ATOM 548 C C . LEU A 1 70 ? -14.18 -26.844 -2.689 1 97.88 70 LEU A C 1
ATOM 550 O O . LEU A 1 70 ? -13.062 -27.281 -2.979 1 97.88 70 LEU A O 1
ATOM 554 N N . PHE A 1 71 ? -14.383 -25.672 -2.115 1 98.38 71 PHE A N 1
ATOM 555 C CA . PHE A 1 71 ? -13.242 -24.875 -1.66 1 98.38 71 PHE A CA 1
ATOM 556 C C . PHE A 1 71 ? -12.406 -25.656 -0.652 1 98.38 71 PHE A C 1
ATOM 558 O O . PHE A 1 71 ? -11.188 -25.734 -0.776 1 98.38 71 PHE A O 1
ATOM 565 N N . GLU A 1 72 ? -13.078 -26.219 0.301 1 98.06 72 GLU A N 1
ATOM 566 C CA . GLU A 1 72 ? -12.406 -26.969 1.349 1 98.06 72 GLU A CA 1
ATOM 567 C C . GLU A 1 72 ? -11.703 -28.203 0.776 1 98.06 72 GLU A C 1
ATOM 569 O O . GLU A 1 72 ? -10.617 -28.562 1.224 1 98.06 72 GLU A O 1
ATOM 574 N N . LYS A 1 73 ? -12.32 -28.797 -0.162 1 97.94 73 LYS A N 1
ATOM 575 C CA . LYS A 1 73 ? -11.68 -29.938 -0.835 1 97.94 73 LYS A CA 1
ATOM 576 C C . LYS A 1 73 ? -10.367 -29.5 -1.489 1 97.94 73 LYS A C 1
ATOM 578 O O . LYS A 1 73 ? -9.359 -30.203 -1.374 1 97.94 73 LYS A O 1
ATOM 583 N N . ALA A 1 74 ? -10.398 -28.406 -2.209 1 98.62 74 ALA A N 1
ATOM 584 C CA . ALA A 1 74 ? -9.203 -27.891 -2.869 1 98.62 74 ALA A CA 1
ATOM 585 C C . ALA A 1 74 ? -8.094 -27.609 -1.858 1 98.62 74 ALA A C 1
ATOM 587 O O . ALA A 1 74 ? -6.934 -27.953 -2.092 1 98.62 74 ALA A O 1
ATOM 588 N N . VAL A 1 75 ? -8.43 -26.984 -0.708 1 98.56 75 VAL A N 1
ATOM 589 C CA . VAL A 1 75 ? -7.469 -26.656 0.339 1 98.56 75 VAL A CA 1
ATOM 590 C C . VAL A 1 75 ? -6.895 -27.938 0.931 1 98.56 75 VAL A C 1
ATOM 592 O O . VAL A 1 75 ? -5.684 -28.047 1.13 1 98.56 75 VAL A O 1
ATOM 595 N N . ASN A 1 76 ? -7.727 -28.906 1.13 1 97.75 76 ASN A N 1
ATOM 596 C CA . ASN A 1 76 ? -7.34 -30.141 1.819 1 97.75 76 ASN A CA 1
ATOM 597 C C . ASN A 1 76 ? -6.383 -30.969 0.975 1 97.75 76 ASN A C 1
ATOM 599 O O . ASN A 1 76 ? -5.527 -31.672 1.513 1 97.75 76 ASN A O 1
ATOM 603 N N . VAL A 1 77 ? -6.5 -30.891 -0.312 1 98.19 77 VAL A N 1
ATOM 604 C CA . VAL A 1 77 ? -5.688 -31.75 -1.163 1 98.19 77 VAL A CA 1
ATOM 605 C C . VAL A 1 77 ? -4.383 -31.047 -1.518 1 98.19 77 VAL A C 1
ATOM 607 O O . VAL A 1 77 ? -3.447 -31.672 -2.021 1 98.19 77 VAL A O 1
ATOM 610 N N . GLN A 1 78 ? -4.215 -29.797 -1.19 1 98.62 78 GLN A N 1
ATOM 611 C CA . GLN A 1 78 ? -3.111 -28.984 -1.691 1 98.62 78 GLN A CA 1
ATOM 612 C C . GLN A 1 78 ? -1.77 -29.531 -1.199 1 98.62 78 GLN A C 1
ATOM 614 O O . GLN A 1 78 ? -0.796 -29.562 -1.955 1 98.62 78 GLN A O 1
ATOM 619 N N . ASN A 1 79 ? -1.688 -29.859 0.093 1 98.25 79 ASN A N 1
ATOM 620 C CA . ASN A 1 79 ? -0.44 -30.422 0.604 1 98.25 79 ASN A CA 1
ATOM 621 C C . ASN A 1 79 ? -0.058 -31.703 -0.13 1 98.25 79 ASN A C 1
ATOM 623 O O . ASN A 1 79 ? 1.122 -31.953 -0.384 1 98.25 79 ASN A O 1
ATOM 627 N N . LEU A 1 80 ? -1.059 -32.5 -0.467 1 98.06 80 LEU A N 1
ATOM 628 C CA . LEU A 1 80 ? -0.815 -33.75 -1.188 1 98.06 80 LEU A CA 1
ATOM 629 C C . LEU A 1 80 ? -0.313 -33.469 -2.602 1 98.06 80 LEU A C 1
ATOM 631 O O . LEU A 1 80 ? 0.593 -34.125 -3.09 1 98.06 80 LEU A O 1
ATOM 635 N N . ILE A 1 81 ? -0.857 -32.5 -3.217 1 98.19 81 ILE A N 1
ATOM 636 C CA . ILE A 1 81 ? -0.445 -32.125 -4.566 1 98.19 81 ILE A CA 1
ATOM 637 C C . ILE A 1 81 ? 0.997 -31.609 -4.543 1 98.19 81 ILE A C 1
ATOM 639 O O . ILE A 1 81 ? 1.802 -31.984 -5.402 1 98.19 81 ILE A O 1
ATOM 643 N N . ALA A 1 82 ? 1.317 -30.797 -3.566 1 98.06 82 ALA A N 1
ATOM 644 C CA . ALA A 1 82 ? 2.684 -30.297 -3.439 1 98.06 82 ALA A CA 1
ATOM 645 C C . ALA A 1 82 ? 3.674 -31.438 -3.254 1 98.06 82 ALA A C 1
ATOM 647 O O . ALA A 1 82 ? 4.734 -31.469 -3.885 1 98.06 82 ALA A O 1
ATOM 648 N N . ALA A 1 83 ? 3.299 -32.375 -2.43 1 97.81 83 ALA A N 1
ATOM 649 C CA . ALA A 1 83 ? 4.156 -33.531 -2.186 1 97.81 83 ALA A CA 1
ATOM 650 C C . ALA A 1 83 ? 4.309 -34.375 -3.445 1 97.81 83 ALA A C 1
ATOM 652 O O . ALA A 1 83 ? 5.398 -34.875 -3.736 1 97.81 83 ALA A O 1
ATOM 653 N N . LEU A 1 84 ? 3.248 -34.562 -4.121 1 98.19 84 LEU A N 1
ATOM 654 C CA . LEU A 1 84 ? 3.26 -35.344 -5.352 1 98.19 84 LEU A CA 1
ATOM 655 C C . LEU A 1 84 ? 4.277 -34.781 -6.344 1 98.19 84 LEU A C 1
ATOM 657 O O . LEU A 1 84 ? 5.168 -35.531 -6.793 1 98.19 84 LEU A O 1
ATOM 661 N N . TYR A 1 85 ? 4.191 -33.562 -6.656 1 97.94 85 TYR A N 1
ATOM 662 C CA . TYR A 1 85 ? 5.062 -32.969 -7.672 1 97.94 85 TYR A CA 1
ATOM 663 C C . TYR A 1 85 ? 6.504 -32.906 -7.18 1 97.94 85 TYR A C 1
ATOM 665 O O . TYR A 1 85 ? 7.441 -33.031 -7.973 1 97.94 85 TYR A O 1
ATOM 673 N N . HIS A 1 86 ? 6.645 -32.688 -5.855 1 97.94 86 HIS A N 1
ATOM 674 C CA . HIS A 1 86 ? 7.977 -32.75 -5.258 1 97.94 86 HIS A CA 1
ATOM 675 C C . HIS A 1 86 ? 8.625 -34.125 -5.531 1 97.94 86 HIS A C 1
ATOM 677 O O . HIS A 1 86 ? 9.773 -34.188 -5.969 1 97.94 86 HIS A O 1
ATOM 683 N N . GLU A 1 87 ? 7.902 -35.188 -5.379 1 97.69 87 GLU A N 1
ATOM 684 C CA . GLU A 1 87 ? 8.43 -36.531 -5.574 1 97.69 87 GLU A CA 1
ATOM 685 C C . GLU A 1 87 ? 8.656 -36.812 -7.055 1 97.69 87 GLU A C 1
ATOM 687 O O . GLU A 1 87 ? 9.672 -37.406 -7.426 1 97.69 87 GLU A O 1
ATOM 692 N N . VAL A 1 88 ? 7.746 -36.438 -7.848 1 98.12 88 VAL A N 1
ATOM 693 C CA . VAL A 1 88 ? 7.84 -36.656 -9.289 1 98.12 88 VAL A CA 1
ATOM 694 C C . VAL A 1 88 ? 9.117 -36 -9.828 1 98.12 88 VAL A C 1
ATOM 696 O O . VAL A 1 88 ? 9.781 -36.562 -10.703 1 98.12 88 VAL A O 1
ATOM 699 N N . ALA A 1 89 ? 9.492 -34.906 -9.297 1 97.69 89 ALA A N 1
ATOM 700 C CA . ALA A 1 89 ? 10.617 -34.125 -9.789 1 97.69 89 ALA A CA 1
ATOM 701 C C . ALA A 1 89 ? 11.93 -34.875 -9.656 1 97.69 89 ALA A C 1
ATOM 703 O O . ALA A 1 89 ? 12.891 -34.594 -10.383 1 97.69 89 ALA A O 1
ATOM 704 N N . TYR A 1 90 ? 11.953 -35.875 -8.75 1 97.06 90 TYR A N 1
ATOM 705 C CA . TYR A 1 90 ? 13.195 -36.594 -8.477 1 97.06 90 TYR A CA 1
ATOM 706 C C . TYR A 1 90 ? 13.242 -37.906 -9.242 1 97.06 90 TYR A C 1
ATOM 708 O O . TYR A 1 90 ? 14.258 -38.594 -9.219 1 97.06 90 TYR A O 1
ATOM 716 N N . ASP A 1 91 ? 12.172 -38.25 -9.914 1 97.44 91 ASP A N 1
ATOM 717 C CA . ASP A 1 91 ? 12.141 -39.531 -10.633 1 97.44 91 ASP A CA 1
ATOM 718 C C . ASP A 1 91 ? 12.633 -39.344 -12.07 1 97.44 91 ASP A C 1
ATOM 720 O O . ASP A 1 91 ? 11.836 -39.156 -12.984 1 97.44 91 ASP A O 1
ATOM 724 N N . TYR A 1 92 ? 13.883 -39.594 -12.242 1 97.44 92 TYR A N 1
ATOM 725 C CA . TYR A 1 92 ? 14.547 -39.375 -13.523 1 97.44 92 TYR A CA 1
ATOM 726 C C . TYR A 1 92 ? 13.906 -40.219 -14.625 1 97.44 92 TYR A C 1
ATOM 728 O O . TYR A 1 92 ? 13.57 -39.688 -15.695 1 97.44 92 TYR A O 1
ATOM 736 N N . ASP A 1 93 ? 13.719 -41.469 -14.375 1 97.44 93 ASP A N 1
ATOM 737 C CA . ASP A 1 93 ? 13.195 -42.375 -15.391 1 97.44 93 ASP A CA 1
ATOM 738 C C . ASP A 1 93 ? 11.773 -42 -15.797 1 97.44 93 ASP A C 1
ATOM 740 O O . ASP A 1 93 ? 11.43 -42.031 -16.984 1 97.44 93 ASP A O 1
ATOM 744 N N . PHE A 1 94 ? 11.023 -41.719 -14.883 1 97.44 94 PHE A N 1
ATOM 745 C CA . PHE A 1 94 ? 9.648 -41.312 -15.148 1 97.44 94 PHE A CA 1
ATOM 746 C C . PHE A 1 94 ? 9.609 -40.062 -16.047 1 97.44 94 PHE A C 1
ATOM 748 O O . PHE A 1 94 ? 8.867 -40.031 -17.031 1 97.44 94 PHE A O 1
ATOM 755 N N . LEU A 1 95 ? 10.391 -39.031 -15.742 1 98.06 95 LEU A N 1
ATOM 756 C CA . LEU A 1 95 ? 10.367 -37.781 -16.469 1 98.06 95 LEU A CA 1
ATOM 757 C C . LEU A 1 95 ? 10.922 -37.969 -17.875 1 98.06 95 LEU A C 1
ATOM 759 O O . LEU A 1 95 ? 10.398 -37.375 -18.828 1 98.06 95 LEU A O 1
ATOM 763 N N . MET A 1 96 ? 11.977 -38.781 -17.984 1 97.56 96 MET A N 1
ATOM 764 C CA . MET A 1 96 ? 12.547 -39.031 -19.312 1 97.56 96 MET A CA 1
ATOM 765 C C . MET A 1 96 ? 11.555 -39.75 -20.203 1 97.56 96 MET A C 1
ATOM 767 O O . MET A 1 96 ? 11.383 -39.406 -21.375 1 97.56 96 MET A O 1
ATOM 771 N N . LYS A 1 97 ? 10.914 -40.719 -19.641 1 96.56 97 LYS A N 1
ATOM 772 C CA . LYS A 1 97 ? 9.922 -41.469 -20.406 1 96.56 97 LYS A CA 1
ATOM 773 C C . LYS A 1 97 ? 8.734 -40.594 -20.781 1 96.56 97 LYS A C 1
ATOM 775 O O . LYS A 1 97 ? 8.25 -40.656 -21.922 1 96.56 97 LYS A O 1
ATOM 780 N N . THR A 1 98 ? 8.281 -39.812 -19.875 1 95 98 THR A N 1
ATOM 781 C CA . THR A 1 98 ? 7.137 -38.938 -20.062 1 95 98 THR A CA 1
ATOM 782 C C . THR A 1 98 ? 7.383 -37.969 -21.219 1 95 98 THR A C 1
ATOM 784 O O . THR A 1 98 ? 6.469 -37.688 -22 1 95 98 THR A O 1
ATOM 787 N N . HIS A 1 99 ? 8.594 -37.469 -21.453 1 95.25 99 HIS A N 1
ATOM 788 C CA . HIS A 1 99 ? 8.844 -36.406 -22.406 1 95.25 99 HIS A CA 1
ATOM 789 C C . HIS A 1 99 ? 9.469 -36.938 -23.688 1 95.25 99 HIS A C 1
ATOM 791 O O . HIS A 1 99 ? 9.852 -36.156 -24.562 1 95.25 99 HIS A O 1
ATOM 797 N N . GLU A 1 100 ? 9.531 -38.219 -23.797 1 93.81 100 GLU A N 1
ATOM 798 C CA . GLU A 1 100 ? 10.234 -38.844 -24.922 1 93.81 100 GLU A CA 1
ATOM 799 C C . GLU A 1 100 ? 9.688 -38.344 -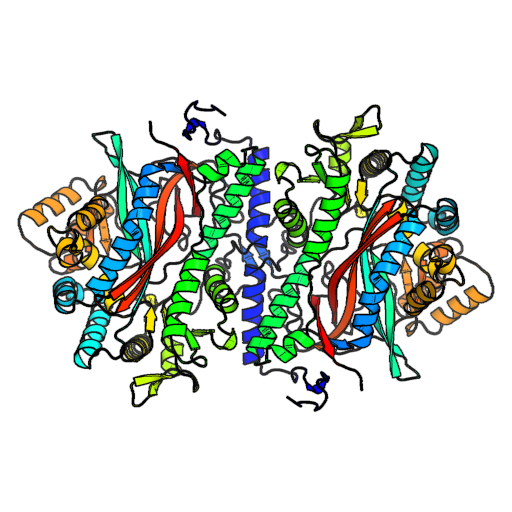26.266 1 93.81 100 GLU A C 1
ATOM 801 O O . GLU A 1 100 ? 10.453 -38.062 -27.172 1 93.81 100 GLU A O 1
ATOM 806 N N . GLN A 1 101 ? 8.383 -38.312 -26.375 1 88.5 101 GLN A N 1
ATOM 807 C CA . GLN A 1 101 ? 7.766 -37.906 -27.641 1 88.5 101 GLN A CA 1
ATOM 808 C C . GLN A 1 101 ? 7.711 -36.406 -27.766 1 88.5 101 GLN A C 1
ATOM 810 O O . GLN A 1 101 ? 7.82 -35.875 -28.875 1 88.5 101 GLN A O 1
ATOM 815 N N . VAL A 1 102 ? 7.57 -35.688 -26.656 1 89.88 102 VAL A N 1
ATOM 816 C CA . VAL A 1 102 ? 7.402 -34.25 -26.641 1 89.88 102 VAL A CA 1
ATOM 817 C C . VAL A 1 102 ? 8.664 -33.562 -27.172 1 89.88 102 VAL A C 1
ATOM 819 O O . VAL A 1 102 ? 8.594 -32.594 -27.938 1 89.88 102 VAL A O 1
ATOM 822 N N . ILE A 1 103 ? 9.836 -34.031 -26.828 1 93.31 103 ILE A N 1
ATOM 823 C CA . ILE A 1 103 ? 11.094 -33.344 -27.094 1 93.31 103 ILE A CA 1
ATOM 824 C C . ILE A 1 103 ? 11.445 -33.469 -28.562 1 93.31 103 ILE A C 1
ATOM 826 O O . ILE A 1 103 ? 12.359 -32.781 -29.047 1 93.31 103 ILE A O 1
ATOM 830 N N . LYS A 1 104 ? 10.727 -34.219 -29.266 1 90.5 104 LYS A N 1
ATOM 831 C CA . LYS A 1 104 ? 10.961 -34.375 -30.703 1 90.5 104 LYS A CA 1
ATOM 832 C C . LYS A 1 104 ? 10.492 -33.125 -31.453 1 90.5 104 LYS A C 1
ATOM 834 O O . LYS A 1 104 ? 11.023 -32.812 -32.5 1 90.5 104 LYS A O 1
ATOM 839 N N . THR A 1 105 ? 9.539 -32.469 -30.891 1 86.88 105 THR A N 1
ATOM 840 C CA . THR A 1 105 ? 8.938 -31.359 -31.656 1 86.88 105 THR A CA 1
ATOM 841 C C . THR A 1 105 ? 8.93 -30.078 -30.828 1 86.88 105 THR A C 1
ATOM 843 O O . THR A 1 105 ? 8.75 -28.984 -31.375 1 86.88 105 THR A O 1
ATOM 846 N N . ASP A 1 106 ? 9.023 -30.156 -29.578 1 89.25 106 ASP A N 1
ATOM 847 C CA . ASP A 1 106 ? 9.039 -28.984 -28.703 1 89.25 106 ASP A CA 1
ATOM 848 C C . ASP A 1 106 ? 10.461 -28.656 -28.266 1 89.25 106 ASP A C 1
ATOM 850 O O . ASP A 1 106 ? 10.953 -29.203 -27.266 1 89.25 106 ASP A O 1
ATOM 854 N N . VAL A 1 107 ? 11.008 -27.656 -28.844 1 92.94 107 VAL A N 1
ATOM 855 C CA . VAL A 1 107 ? 12.414 -27.312 -28.641 1 92.94 107 VAL A CA 1
ATOM 856 C C . VAL A 1 107 ? 12.609 -26.812 -27.203 1 92.94 107 VAL A C 1
ATOM 858 O O . VAL A 1 107 ? 13.656 -27.047 -26.594 1 92.94 107 VAL A O 1
ATOM 861 N N . PHE A 1 108 ? 11.734 -26.094 -26.719 1 94.12 108 PHE A N 1
ATOM 862 C CA . PHE A 1 108 ? 11.82 -25.578 -25.359 1 94.12 108 PHE A CA 1
ATOM 863 C C . PHE A 1 108 ? 11.938 -26.719 -24.344 1 94.12 108 PHE A C 1
ATOM 865 O O . PHE A 1 108 ? 12.867 -26.734 -23.531 1 94.12 108 PHE A O 1
ATOM 872 N N . THR A 1 109 ? 11.016 -27.656 -24.406 1 94.5 109 THR A N 1
ATOM 873 C CA . THR A 1 109 ? 11.039 -28.797 -23.5 1 94.5 109 THR A CA 1
ATOM 874 C C . THR A 1 109 ? 12.297 -29.625 -23.703 1 94.5 109 THR A C 1
ATOM 876 O O . THR A 1 109 ? 12.852 -30.172 -22.75 1 94.5 109 THR A O 1
ATOM 879 N N . LYS A 1 110 ? 12.695 -29.719 -24.953 1 96.31 110 LYS A N 1
ATOM 880 C CA . LYS A 1 110 ? 13.922 -30.453 -25.25 1 96.31 110 LYS A CA 1
ATOM 881 C C . LYS A 1 110 ? 15.117 -29.859 -24.5 1 96.31 110 LYS A C 1
ATOM 883 O O . LYS A 1 110 ? 15.906 -30.594 -23.922 1 96.31 110 LYS A O 1
ATOM 888 N N . ASN A 1 111 ? 15.195 -28.562 -24.562 1 97.44 111 ASN A N 1
ATOM 889 C CA . ASN A 1 111 ? 16.297 -27.906 -23.875 1 97.44 111 ASN A CA 1
ATOM 890 C C . ASN A 1 111 ? 16.234 -28.109 -22.375 1 97.44 111 ASN A C 1
ATOM 892 O O . ASN A 1 111 ? 17.266 -28.281 -21.719 1 97.44 111 ASN A O 1
ATOM 896 N N . LEU A 1 112 ? 15.039 -28.109 -21.781 1 97.31 112 LEU A N 1
ATOM 897 C CA . LEU A 1 112 ? 14.875 -28.391 -20.359 1 97.31 112 LEU A CA 1
ATOM 898 C C . LEU A 1 112 ? 15.359 -29.797 -20.031 1 97.31 112 LEU A C 1
ATOM 900 O O . LEU A 1 112 ? 16.062 -30 -19.047 1 97.31 112 LEU A O 1
ATOM 904 N N . VAL A 1 113 ? 14.992 -30.719 -20.875 1 97.88 113 VAL A N 1
ATOM 905 C CA . VAL A 1 113 ? 15.336 -32.125 -20.672 1 97.88 113 VAL A CA 1
ATOM 906 C C . VAL A 1 113 ? 16.859 -32.312 -20.75 1 97.88 113 VAL A C 1
ATOM 908 O O . VAL A 1 113 ? 17.438 -33.062 -19.984 1 97.88 113 VAL A O 1
ATOM 911 N N . GLU A 1 114 ? 17.438 -31.641 -21.672 1 98.31 114 GLU A N 1
ATOM 912 C CA . GLU A 1 114 ? 18.891 -31.719 -21.828 1 98.31 114 GLU A CA 1
ATOM 913 C C . GLU A 1 114 ? 19.594 -31.219 -20.562 1 98.31 114 GLU A C 1
ATOM 915 O O . GLU A 1 114 ? 20.594 -31.812 -20.141 1 98.31 114 GLU A O 1
ATOM 920 N N . ILE A 1 115 ? 19.172 -30.141 -20.031 1 98.56 115 ILE A N 1
ATOM 921 C CA . ILE A 1 115 ? 19.734 -29.625 -18.797 1 98.56 115 ILE A CA 1
ATOM 922 C C . ILE A 1 115 ? 19.516 -30.641 -17.672 1 98.56 115 ILE A C 1
ATOM 924 O O . ILE A 1 115 ? 20.422 -30.891 -16.875 1 98.56 115 ILE A O 1
ATOM 928 N N . PHE A 1 116 ? 18.344 -31.188 -17.625 1 98.31 116 PHE A N 1
ATOM 929 C CA . PHE A 1 116 ? 18 -32.188 -16.625 1 98.31 116 PHE A CA 1
ATOM 930 C C . PHE A 1 116 ? 18.953 -33.375 -16.703 1 98.31 116 PHE A C 1
ATOM 932 O O . PHE A 1 116 ? 19.469 -33.844 -15.688 1 98.31 116 PHE A O 1
ATOM 939 N N . LYS A 1 117 ? 19.188 -33.844 -17.844 1 98.25 117 LYS A N 1
ATOM 940 C CA . LYS A 1 117 ? 20.109 -34.938 -18.078 1 98.25 117 LYS A CA 1
ATOM 941 C C . LYS A 1 117 ? 21.516 -34.625 -17.594 1 98.25 117 LYS A C 1
ATOM 943 O O . LYS A 1 117 ? 22.156 -35.438 -16.922 1 98.25 117 LYS A O 1
ATOM 948 N N . LYS A 1 118 ? 21.875 -33.469 -17.953 1 97.94 118 LYS A N 1
ATOM 949 C CA . LYS A 1 118 ? 23.219 -33.031 -17.562 1 97.94 118 LYS A CA 1
ATOM 950 C C . LYS A 1 118 ? 23.375 -33 -16.047 1 97.94 118 LYS A C 1
ATOM 952 O O . LYS A 1 118 ? 24.391 -33.406 -15.5 1 97.94 118 LYS A O 1
ATOM 957 N N . VAL A 1 119 ? 22.422 -32.469 -15.383 1 97.19 119 VAL A N 1
ATOM 958 C CA . VAL A 1 119 ? 22.453 -32.344 -13.93 1 97.19 119 VAL A CA 1
ATOM 959 C C . VAL A 1 119 ? 22.516 -33.75 -13.297 1 97.19 119 VAL A C 1
ATOM 961 O O . VAL A 1 119 ? 23.25 -33.969 -12.336 1 97.19 119 VAL A O 1
ATOM 964 N N . GLN A 1 120 ? 21.75 -34.625 -13.844 1 95.88 120 GLN A N 1
ATOM 965 C CA . GLN A 1 120 ? 21.734 -36 -13.32 1 95.88 120 GLN A CA 1
ATOM 966 C C . GLN A 1 120 ? 23.062 -36.688 -13.578 1 95.88 120 GLN A C 1
ATOM 968 O O . GLN A 1 120 ? 23.578 -37.406 -12.703 1 95.88 120 GLN A O 1
ATOM 973 N N . GLU A 1 121 ? 23.562 -36.531 -14.68 1 96.56 121 GLU A N 1
ATOM 974 C CA . GLU A 1 121 ? 24.828 -37.156 -15.062 1 96.56 121 GLU A CA 1
ATOM 975 C C . GLU A 1 121 ? 25.953 -36.688 -14.141 1 96.56 121 GLU A C 1
ATOM 977 O O . GLU A 1 121 ? 26.828 -37.5 -13.781 1 96.56 121 GLU A O 1
ATOM 982 N N . GLU A 1 122 ? 25.938 -35.438 -13.812 1 96 122 GLU A N 1
ATOM 983 C CA . GLU A 1 122 ? 27 -34.875 -12.977 1 96 122 GLU A CA 1
ATOM 984 C C . GLU A 1 122 ? 26.734 -35.125 -11.5 1 96 122 GLU A C 1
ATOM 986 O O . GLU A 1 122 ? 27.609 -34.938 -10.664 1 96 122 GLU A O 1
ATOM 991 N N . GLY A 1 123 ? 25.609 -35.688 -11.188 1 94 123 GLY A N 1
ATOM 992 C CA . GLY A 1 123 ? 25.188 -35.812 -9.797 1 94 123 GLY A CA 1
ATOM 993 C C . GLY A 1 123 ? 24.531 -34.562 -9.266 1 94 123 GLY A C 1
ATOM 994 O O . GLY A 1 123 ? 25.078 -33.469 -9.398 1 94 123 GLY A O 1
ATOM 995 N N . ASN A 1 124 ? 23.391 -34.656 -8.789 1 92.75 124 ASN A N 1
ATOM 996 C CA . ASN A 1 124 ? 22.672 -33.5 -8.25 1 92.75 124 ASN A CA 1
ATOM 997 C C . ASN A 1 124 ? 23.438 -32.844 -7.117 1 92.75 124 ASN A C 1
ATOM 999 O O . ASN A 1 124 ? 23.531 -33.375 -6.016 1 92.75 124 ASN A O 1
ATOM 1003 N N . ALA A 1 125 ? 23.906 -31.656 -7.391 1 95.69 125 ALA A N 1
ATOM 1004 C CA . ALA A 1 125 ? 24.734 -30.938 -6.426 1 95.69 125 ALA A CA 1
ATOM 1005 C C . ALA A 1 125 ? 23.891 -30.469 -5.23 1 95.69 125 ALA A C 1
ATOM 1007 O O . ALA A 1 125 ? 24.422 -30.312 -4.125 1 95.69 125 ALA A O 1
ATOM 1008 N N . GLN A 1 126 ? 22.625 -30.203 -5.426 1 97.06 126 GLN A N 1
ATOM 1009 C CA . GLN A 1 126 ? 21.703 -29.75 -4.391 1 97.06 126 GLN A CA 1
ATOM 1010 C C . GLN A 1 126 ? 20.547 -30.734 -4.23 1 97.06 126 GLN A C 1
ATOM 1012 O O . GLN A 1 126 ? 19.594 -30.719 -5.02 1 97.06 126 GLN A O 1
ATOM 1017 N N . PRO A 1 127 ? 20.516 -31.453 -3.193 1 95.75 127 PRO A N 1
ATOM 1018 C CA . PRO A 1 127 ? 19.484 -32.469 -3.045 1 95.75 127 PRO A CA 1
ATOM 1019 C C . PRO A 1 127 ? 18.156 -31.906 -2.537 1 95.75 127 PRO A C 1
ATOM 1021 O O . PRO A 1 127 ? 17.125 -32.562 -2.629 1 95.75 127 PRO A O 1
ATOM 1024 N N . VAL A 1 128 ? 18.188 -30.703 -1.952 1 97.81 128 VAL A N 1
ATOM 1025 C CA . VAL A 1 128 ? 17.016 -30.047 -1.393 1 97.81 128 VAL A CA 1
ATOM 1026 C C . VAL A 1 128 ? 16.375 -29.141 -2.438 1 97.81 128 VAL A C 1
ATOM 1028 O O . VAL A 1 128 ? 17.078 -28.422 -3.156 1 97.81 128 VAL A O 1
ATOM 1031 N N . SER A 1 129 ? 15.086 -29.203 -2.561 1 97.06 129 SER A N 1
ATOM 1032 C CA . SER A 1 129 ? 14.398 -28.312 -3.5 1 97.06 129 SER A CA 1
ATOM 1033 C C . SER A 1 129 ? 13.219 -27.609 -2.838 1 97.06 129 SER A C 1
ATOM 1035 O O . SER A 1 129 ? 12.766 -28.016 -1.767 1 97.06 129 SER A O 1
ATOM 1037 N N . LEU A 1 130 ? 12.836 -26.516 -3.404 1 98.62 130 LEU A N 1
ATOM 1038 C CA . LEU A 1 130 ? 11.664 -25.75 -2.977 1 98.62 130 LEU A CA 1
ATOM 1039 C C . LEU A 1 130 ? 10.648 -25.641 -4.109 1 98.62 130 LEU A C 1
ATOM 1041 O O . LEU A 1 130 ? 10.977 -25.125 -5.188 1 98.62 130 LEU A O 1
ATOM 1045 N N . ALA A 1 131 ? 9.484 -26.172 -3.877 1 97.88 131 ALA A N 1
ATOM 1046 C CA . ALA A 1 131 ? 8.352 -25.984 -4.781 1 97.88 131 ALA A CA 1
ATOM 1047 C C . ALA A 1 131 ? 7.355 -24.969 -4.207 1 97.88 131 ALA A C 1
ATOM 1049 O O . ALA A 1 131 ? 6.812 -25.172 -3.119 1 97.88 131 ALA A O 1
ATOM 1050 N N . ILE A 1 132 ? 7.211 -23.875 -4.84 1 98.19 132 ILE A N 1
ATOM 1051 C CA . ILE A 1 132 ? 6.102 -22.969 -4.59 1 98.19 132 ILE A CA 1
ATOM 1052 C C . ILE A 1 132 ? 5.031 -23.141 -5.664 1 98.19 132 ILE A C 1
ATOM 1054 O O . ILE A 1 132 ? 5.277 -22.859 -6.84 1 98.19 132 ILE A O 1
ATOM 1058 N N . GLN A 1 133 ? 3.879 -23.516 -5.191 1 97.56 133 GLN A N 1
ATOM 1059 C CA . GLN A 1 133 ? 2.912 -24.078 -6.121 1 97.56 133 GLN A CA 1
ATOM 1060 C C . GLN A 1 133 ? 1.559 -23.391 -6.004 1 97.56 133 GLN A C 1
ATOM 1062 O O . GLN A 1 133 ? 1.205 -22.875 -4.938 1 97.56 133 GLN A O 1
ATOM 1067 N N . ARG A 1 134 ? 0.891 -23.266 -7.086 1 97.44 134 ARG A N 1
ATOM 1068 C CA . ARG A 1 134 ? -0.531 -22.938 -7.113 1 97.44 134 ARG A CA 1
ATOM 1069 C C . ARG A 1 134 ? -1.314 -23.969 -7.922 1 97.44 134 ARG A C 1
ATOM 1071 O O . ARG A 1 134 ? -1.021 -24.203 -9.094 1 97.44 134 ARG A O 1
ATOM 1078 N N . SER A 1 135 ? -2.283 -24.578 -7.34 1 97.56 135 SER A N 1
ATOM 1079 C CA . SER A 1 135 ? -3.166 -25.516 -8.016 1 97.56 135 SER A CA 1
ATOM 1080 C C . SER A 1 135 ? -4.492 -24.875 -8.391 1 97.56 135 SER A C 1
ATOM 1082 O O . SER A 1 135 ? -5.215 -24.375 -7.523 1 97.56 135 SER A O 1
ATOM 1084 N N . ASP A 1 136 ? -4.789 -24.938 -9.648 1 95.81 136 ASP A N 1
ATOM 1085 C CA . ASP A 1 136 ? -5.961 -24.234 -10.156 1 95.81 136 ASP A CA 1
ATOM 1086 C C . ASP A 1 136 ? -7.102 -25.203 -10.453 1 95.81 136 ASP A C 1
ATOM 1088 O O . ASP A 1 136 ? -6.879 -26.281 -11.031 1 95.81 136 ASP A O 1
ATOM 1092 N N . TYR A 1 137 ? -8.297 -24.781 -10.062 1 97.19 137 TYR A N 1
ATOM 1093 C CA . TYR A 1 137 ? -9.492 -25.625 -10.188 1 97.19 137 TYR A CA 1
ATOM 1094 C C . TYR A 1 137 ? -10.656 -24.828 -10.758 1 97.19 137 TYR A C 1
ATOM 1096 O O . TYR A 1 137 ? -10.625 -23.594 -10.773 1 97.19 137 TYR A O 1
ATOM 1104 N N . MET A 1 138 ? -11.625 -25.562 -11.18 1 95.75 138 MET A N 1
ATOM 1105 C CA . MET A 1 138 ? -12.93 -25 -11.523 1 95.75 138 MET A CA 1
ATOM 1106 C C . MET A 1 138 ? -14.055 -25.781 -10.859 1 95.75 138 MET A C 1
ATOM 1108 O O . MET A 1 138 ? -13.93 -26.984 -10.648 1 95.75 138 MET A O 1
ATOM 1112 N N . CYS A 1 139 ? -15.055 -25.031 -10.484 1 95.88 139 CYS A N 1
ATOM 1113 C CA . CYS A 1 139 ? -16.312 -25.672 -10.133 1 95.88 139 CYS A CA 1
ATOM 1114 C C . CYS A 1 139 ? -17.047 -26.141 -11.383 1 95.88 139 CYS A C 1
ATOM 1116 O O . CYS A 1 139 ? -17.531 -25.328 -12.164 1 95.88 139 CYS A O 1
ATOM 1118 N N . HIS A 1 140 ? -17.078 -27.422 -11.508 1 94.06 140 HIS A N 1
ATOM 1119 C CA . HIS A 1 140 ? -17.672 -28.031 -12.695 1 94.06 140 HIS A CA 1
ATOM 1120 C C . HIS A 1 140 ? -19.078 -28.531 -12.414 1 94.06 140 HIS A C 1
ATOM 1122 O O . HIS A 1 140 ? -19.312 -29.25 -11.438 1 94.06 140 HIS A O 1
ATOM 1128 N N . LYS A 1 141 ? -19.938 -28.141 -13.242 1 90 141 LYS A N 1
ATOM 1129 C CA . LYS A 1 141 ? -21.312 -28.641 -13.172 1 90 141 LYS A CA 1
ATOM 1130 C C . LYS A 1 141 ? -21.5 -29.828 -14.102 1 90 141 LYS A C 1
ATOM 1132 O O . LYS A 1 141 ? -21.516 -29.672 -15.328 1 90 141 LYS A O 1
ATOM 1137 N N . ASP A 1 142 ? -21.75 -30.891 -13.422 1 85.12 142 ASP A N 1
ATOM 1138 C CA . ASP A 1 142 ? -22 -32.094 -14.227 1 85.12 142 ASP A CA 1
ATOM 1139 C C . ASP A 1 142 ? -23.281 -31.938 -15.039 1 85.12 142 ASP A C 1
ATOM 1141 O O . ASP A 1 142 ? -24.328 -31.547 -14.508 1 85.12 142 ASP A O 1
ATOM 1145 N N . GLN A 1 143 ? -23.219 -32.25 -16.297 1 78.69 143 GLN A N 1
ATOM 1146 C CA . GLN A 1 143 ? -24.344 -32.031 -17.188 1 78.69 143 GLN A CA 1
ATOM 1147 C C . GLN A 1 143 ? -25.469 -33.062 -16.922 1 78.69 143 GLN A C 1
ATOM 1149 O O . GLN A 1 143 ? -26.641 -32.781 -17.203 1 78.69 143 GLN A O 1
ATOM 1154 N N . PHE A 1 144 ? -25.141 -34.094 -16.422 1 82.25 144 PHE A N 1
ATOM 1155 C CA . PHE A 1 144 ? -26.125 -35.156 -16.219 1 82.25 144 PHE A CA 1
ATOM 1156 C C . PHE A 1 144 ? -26.688 -35.094 -14.805 1 82.25 144 PHE A C 1
ATOM 1158 O O . PHE A 1 144 ? -27.906 -35 -14.617 1 82.25 144 PHE A O 1
ATOM 1165 N N . SER A 1 145 ? -25.906 -35.062 -13.75 1 81.88 145 SER A N 1
ATOM 1166 C CA . SER A 1 145 ? -26.344 -35.094 -12.359 1 81.88 145 SER A CA 1
ATOM 1167 C C . SER A 1 145 ? -26.625 -33.688 -11.844 1 81.88 145 SER A C 1
ATOM 1169 O O . SER A 1 145 ? -27.25 -33.5 -10.805 1 81.88 145 SER A O 1
ATOM 1171 N N . ALA A 1 146 ? -26.141 -32.719 -12.508 1 81.12 146 ALA A N 1
ATOM 1172 C CA . ALA A 1 146 ? -26.266 -31.328 -12.125 1 81.12 146 ALA A CA 1
ATOM 1173 C C . ALA A 1 146 ? -25.531 -31.047 -10.812 1 81.12 146 ALA A C 1
ATOM 1175 O O . ALA A 1 146 ? -25.734 -30 -10.188 1 81.12 146 ALA A O 1
ATOM 1176 N N . GLU A 1 147 ? -24.734 -32 -10.469 1 89 147 GLU A N 1
ATOM 1177 C CA . GLU A 1 147 ? -23.922 -31.812 -9.266 1 89 147 GLU A CA 1
ATOM 1178 C C . GLU A 1 147 ? -22.641 -31.031 -9.57 1 89 147 GLU A C 1
ATOM 1180 O O . GLU A 1 147 ? -22.141 -31.078 -10.695 1 89 147 GLU A O 1
ATOM 1185 N N . TYR A 1 148 ? -22.219 -30.312 -8.562 1 92.75 148 TYR A N 1
ATOM 1186 C CA . TYR A 1 148 ? -20.969 -29.578 -8.703 1 92.75 148 TYR A CA 1
ATOM 1187 C C . TYR A 1 148 ? -19.797 -30.406 -8.188 1 92.75 148 TYR A C 1
ATOM 1189 O O . TYR A 1 148 ? -19.875 -31 -7.113 1 92.75 148 TYR A O 1
ATOM 1197 N N . THR A 1 149 ? -18.812 -30.469 -8.984 1 95.12 149 THR A N 1
ATOM 1198 C CA . THR A 1 149 ? -17.578 -31.141 -8.586 1 95.12 149 THR A CA 1
ATOM 1199 C C . THR A 1 149 ? -16.359 -30.25 -8.82 1 95.12 149 THR A C 1
ATOM 1201 O O . THR A 1 149 ? -16.438 -29.297 -9.594 1 95.12 149 THR A O 1
ATOM 1204 N N . LEU A 1 150 ? -15.328 -30.5 -8.086 1 97.06 150 LEU A N 1
ATOM 1205 C CA . LEU A 1 150 ? -14.078 -29.781 -8.242 1 97.06 150 LEU A CA 1
ATOM 1206 C C . LEU A 1 150 ? -13.188 -30.453 -9.281 1 97.06 150 LEU A C 1
ATOM 1208 O O . LEU A 1 150 ? -12.867 -31.641 -9.156 1 97.06 150 LEU A O 1
ATOM 1212 N N . LYS A 1 151 ? -12.797 -29.703 -10.312 1 96.62 151 LYS A N 1
ATOM 1213 C CA . LYS A 1 151 ? -11.922 -30.266 -11.344 1 96.62 151 LYS A CA 1
ATOM 1214 C C . LYS A 1 151 ? -10.664 -29.422 -11.508 1 96.62 151 LYS A C 1
ATOM 1216 O O . LYS A 1 151 ? -10.742 -28.188 -11.57 1 96.62 151 LYS A O 1
ATOM 1221 N N . GLN A 1 152 ? -9.562 -30.078 -11.57 1 95.44 152 GLN A N 1
ATOM 1222 C CA . GLN A 1 152 ? -8.266 -29.406 -11.664 1 95.44 152 GLN A CA 1
ATOM 1223 C C . GLN A 1 152 ? -7.973 -28.984 -13.102 1 95.44 152 GLN A C 1
ATOM 1225 O O . GLN A 1 152 ? -8.094 -29.797 -14.031 1 95.44 152 GLN A O 1
ATOM 1230 N N . ILE A 1 153 ? -7.621 -27.766 -13.273 1 90.75 153 ILE A N 1
ATOM 1231 C CA . ILE A 1 153 ? -7.309 -27.203 -14.578 1 90.75 153 ILE A CA 1
ATOM 1232 C C . ILE A 1 153 ? -5.812 -27.344 -14.859 1 90.75 153 ILE A C 1
ATOM 1234 O O . ILE A 1 153 ? -5.406 -27.641 -15.984 1 90.75 153 ILE A O 1
ATOM 1238 N N . GLU A 1 154 ? -5.043 -26.969 -13.844 1 91.38 154 GLU A N 1
ATOM 1239 C CA . GLU A 1 154 ? -3.59 -27.031 -13.984 1 91.38 154 GLU A CA 1
ATOM 1240 C C . GLU A 1 154 ? -2.898 -26.797 -12.641 1 91.38 154 GLU A C 1
ATOM 1242 O O . GLU A 1 154 ? -3.527 -26.344 -11.68 1 91.38 154 GLU A O 1
ATOM 1247 N N . VAL A 1 155 ? -1.686 -27.203 -12.625 1 94.44 155 VAL A N 1
ATOM 1248 C CA . VAL A 1 155 ? -0.792 -26.875 -11.523 1 94.44 155 VAL A CA 1
ATOM 1249 C C . VAL A 1 155 ? 0.353 -26 -12.016 1 94.44 155 VAL A C 1
ATOM 1251 O O . VAL A 1 155 ? 0.869 -26.203 -13.117 1 94.44 155 VAL A O 1
ATOM 1254 N N . ASN A 1 156 ? 0.675 -25 -11.227 1 93.69 156 ASN A N 1
ATOM 1255 C CA . ASN A 1 156 ? 1.787 -24.094 -11.531 1 93.69 156 ASN A CA 1
ATOM 1256 C C . ASN A 1 156 ? 2.9 -24.219 -10.5 1 93.69 156 ASN A C 1
ATOM 1258 O O . ASN A 1 156 ? 2.686 -23.938 -9.32 1 93.69 156 ASN A O 1
ATOM 1262 N N . ASN A 1 157 ? 4.094 -24.594 -10.922 1 95.31 157 ASN A N 1
ATOM 1263 C CA . ASN A 1 157 ? 5.227 -24.734 -10.016 1 95.31 157 ASN A CA 1
ATOM 1264 C C . ASN A 1 157 ? 6.277 -23.656 -10.25 1 95.31 157 ASN A C 1
ATOM 1266 O O . ASN A 1 157 ? 7.305 -23.625 -9.57 1 95.31 157 ASN A O 1
ATOM 1270 N N . ILE A 1 158 ? 6.027 -22.828 -11.234 1 94.94 158 ILE A N 1
ATOM 1271 C CA . ILE A 1 158 ? 6.945 -21.734 -11.531 1 94.94 158 ILE A CA 1
ATOM 1272 C C . ILE A 1 158 ? 6.16 -20.438 -11.742 1 94.94 158 ILE A C 1
ATOM 1274 O O . ILE A 1 158 ? 5.109 -20.438 -12.391 1 94.94 158 ILE A O 1
ATOM 1278 N N . ALA A 1 159 ? 6.625 -19.422 -11.133 1 91.44 159 ALA A N 1
ATOM 1279 C CA . ALA A 1 159 ? 6.031 -18.094 -11.258 1 91.44 159 ALA A CA 1
ATOM 1280 C C . ALA A 1 159 ? 4.574 -18.109 -10.805 1 91.44 159 ALA A C 1
ATOM 1282 O O . ALA A 1 159 ? 3.689 -17.625 -11.516 1 91.44 159 ALA A O 1
ATOM 1283 N N . SER A 1 160 ? 4.344 -18.828 -9.703 1 90.44 160 SER A N 1
ATOM 1284 C CA . SER A 1 160 ? 3.021 -18.766 -9.094 1 90.44 160 SER A CA 1
ATOM 1285 C C . SER A 1 160 ? 2.74 -17.375 -8.539 1 90.44 160 SER A C 1
ATOM 1287 O O . SER A 1 160 ? 2.984 -17.109 -7.355 1 90.44 160 SER A O 1
ATOM 1289 N N . SER A 1 161 ? 2.119 -16.547 -9.352 1 87.75 161 SER A N 1
ATOM 1290 C CA . SER A 1 161 ? 2.031 -15.109 -9.109 1 87.75 161 SER A CA 1
ATOM 1291 C C . SER A 1 161 ? 0.686 -14.734 -8.5 1 87.75 161 SER A C 1
ATOM 1293 O O . SER A 1 161 ? -0.078 -15.602 -8.078 1 87.75 161 SER A O 1
ATOM 1295 N N . MET A 1 162 ? 0.473 -13.5 -8.203 1 94.19 162 MET A N 1
ATOM 1296 C CA . MET A 1 162 ? -0.748 -12.789 -7.828 1 94.19 162 MET A CA 1
ATOM 1297 C C . MET A 1 162 ? -1.062 -12.992 -6.352 1 94.19 162 MET A C 1
ATOM 1299 O O . MET A 1 162 ? -2.178 -12.719 -5.906 1 94.19 162 MET A O 1
ATOM 1303 N N . GLY A 1 163 ? -0.121 -13.594 -5.645 1 96.94 163 GLY A N 1
ATOM 1304 C CA . GLY A 1 163 ? -0.364 -13.844 -4.234 1 96.94 163 GLY A CA 1
ATOM 1305 C C . GLY A 1 163 ? -0.668 -12.578 -3.451 1 96.94 163 GLY A C 1
ATOM 1306 O O . GLY A 1 163 ? -1.563 -12.57 -2.604 1 96.94 163 GLY A O 1
ATOM 1307 N N . ALA A 1 164 ? 0.077 -11.555 -3.73 1 97.56 164 ALA A N 1
ATOM 1308 C CA . ALA A 1 164 ? -0.144 -10.289 -3.029 1 97.56 164 ALA A CA 1
ATOM 1309 C C . ALA A 1 164 ? -1.507 -9.703 -3.379 1 97.56 164 ALA A C 1
ATOM 1311 O O . ALA A 1 164 ? -2.234 -9.234 -2.498 1 97.56 164 ALA A O 1
ATOM 1312 N N . HIS A 1 165 ? -1.802 -9.68 -4.641 1 98.06 165 HIS A N 1
ATOM 1313 C CA . HIS A 1 165 ? -3.078 -9.141 -5.094 1 98.06 165 HIS A CA 1
ATOM 1314 C C . HIS A 1 165 ? -4.246 -9.953 -4.543 1 98.06 165 HIS A C 1
ATOM 1316 O O . HIS A 1 165 ? -5.277 -9.383 -4.172 1 98.06 165 HIS A O 1
ATOM 1322 N N . ALA A 1 166 ? -4.047 -11.273 -4.488 1 98.31 166 ALA A N 1
ATOM 1323 C CA . ALA A 1 166 ? -5.09 -12.141 -3.947 1 98.31 166 ALA A CA 1
ATOM 1324 C C . ALA A 1 166 ? -5.383 -11.805 -2.486 1 98.31 166 ALA A C 1
ATOM 1326 O O . ALA A 1 166 ? -6.543 -11.734 -2.078 1 98.31 166 ALA A O 1
ATOM 1327 N N . GLU A 1 167 ? -4.367 -11.656 -1.759 1 98.31 167 GLU A N 1
ATOM 1328 C CA . GLU A 1 167 ? -4.504 -11.32 -0.344 1 98.31 167 GLU A CA 1
ATOM 1329 C C . GLU A 1 167 ? -5.199 -9.969 -0.161 1 98.31 167 GLU A C 1
ATOM 1331 O O . GLU A 1 167 ? -6.105 -9.844 0.665 1 98.31 167 GLU A O 1
ATOM 1336 N N . ARG A 1 168 ? -4.863 -8.992 -0.914 1 98.31 168 ARG A N 1
ATOM 1337 C CA . ARG A 1 168 ? -5.375 -7.637 -0.77 1 98.31 168 ARG A CA 1
ATOM 1338 C C . ARG A 1 168 ? -6.82 -7.539 -1.245 1 98.31 168 ARG A C 1
ATOM 1340 O O . ARG A 1 168 ? -7.621 -6.797 -0.674 1 98.31 168 ARG A O 1
ATOM 1347 N N . VAL A 1 169 ? -7.105 -8.234 -2.305 1 98.62 169 VAL A N 1
ATOM 1348 C CA . VAL A 1 169 ? -8.477 -8.18 -2.805 1 98.62 169 VAL A CA 1
ATOM 1349 C C . VAL A 1 169 ? -9.422 -8.789 -1.773 1 98.62 169 VAL A C 1
ATOM 1351 O O . VAL A 1 169 ? -10.555 -8.328 -1.613 1 98.62 169 VAL A O 1
ATOM 1354 N N . SER A 1 170 ? -8.961 -9.867 -1.086 1 98.69 170 SER A N 1
ATOM 1355 C CA . SER A 1 170 ? -9.773 -10.461 -0.028 1 98.69 170 SER A CA 1
ATOM 1356 C C . SER A 1 170 ? -10.094 -9.438 1.058 1 98.69 170 SER A C 1
ATOM 1358 O O . SER A 1 170 ? -11.227 -9.383 1.551 1 98.69 170 SER A O 1
ATOM 1360 N N . LYS A 1 171 ? -9.125 -8.633 1.414 1 98.25 171 LYS A N 1
ATOM 1361 C CA . LYS A 1 171 ? -9.336 -7.574 2.4 1 98.25 171 LYS A CA 1
ATOM 1362 C C . LYS A 1 171 ? -10.297 -6.512 1.867 1 98.25 171 LYS A C 1
ATOM 1364 O O . LYS A 1 171 ? -11.148 -6.016 2.6 1 98.25 171 LYS A O 1
ATOM 1369 N N . MET A 1 172 ? -10.102 -6.145 0.656 1 98.69 172 MET A N 1
ATOM 1370 C CA . MET A 1 172 ? -10.977 -5.168 0.015 1 98.69 172 MET A CA 1
ATOM 1371 C C . MET A 1 172 ? -12.422 -5.66 -0.002 1 98.69 172 MET A C 1
ATOM 1373 O O . MET A 1 172 ? -13.344 -4.895 0.279 1 98.69 172 MET A O 1
ATOM 1377 N N . HIS A 1 173 ? -12.609 -6.945 -0.365 1 98.81 173 HIS A N 1
ATOM 1378 C CA . HIS A 1 173 ? -13.945 -7.531 -0.423 1 98.81 173 HIS A CA 1
ATOM 1379 C C . HIS A 1 173 ? -14.602 -7.535 0.951 1 98.81 173 HIS A C 1
ATOM 1381 O O . HIS A 1 173 ? -15.805 -7.277 1.067 1 98.81 173 HIS A O 1
ATOM 1387 N N . TYR A 1 174 ? -13.812 -7.914 1.948 1 98.5 174 TYR A N 1
ATOM 1388 C CA . TYR A 1 174 ? -14.344 -7.852 3.307 1 98.5 174 TYR A CA 1
ATOM 1389 C C . TYR A 1 174 ? -14.859 -6.453 3.623 1 98.5 174 TYR A C 1
ATOM 1391 O O . TYR A 1 174 ? -15.961 -6.301 4.156 1 98.5 174 TYR A O 1
ATOM 1399 N N . ARG A 1 175 ? -14.117 -5.465 3.291 1 98.25 175 ARG A N 1
ATOM 1400 C CA . ARG A 1 175 ? -14.492 -4.078 3.531 1 98.25 175 ARG A CA 1
ATOM 1401 C C . ARG A 1 175 ? -15.742 -3.703 2.744 1 98.25 175 ARG A C 1
ATOM 1403 O O . ARG A 1 175 ? -16.656 -3.066 3.277 1 98.25 175 ARG A O 1
ATOM 1410 N N . ASN A 1 176 ? -15.734 -4.066 1.438 1 98.5 176 ASN A N 1
ATOM 1411 C CA . ASN A 1 176 ? -16.891 -3.75 0.597 1 98.5 176 ASN A CA 1
ATOM 1412 C C . ASN A 1 176 ? -18.172 -4.375 1.141 1 98.5 176 ASN A C 1
ATOM 1414 O O . ASN A 1 176 ? -19.219 -3.729 1.157 1 98.5 176 ASN A O 1
ATOM 1418 N N . MET A 1 177 ? -18.047 -5.641 1.588 1 98.25 177 MET A N 1
ATOM 1419 C CA . MET A 1 177 ? -19.203 -6.312 2.156 1 98.25 177 MET A CA 1
ATOM 1420 C C . MET A 1 177 ? -19.641 -5.641 3.455 1 98.25 177 MET A C 1
ATOM 1422 O O . MET A 1 177 ? -20.844 -5.547 3.742 1 98.25 177 MET A O 1
ATOM 1426 N N . SER A 1 178 ? -18.688 -5.176 4.234 1 97.31 178 SER A N 1
ATOM 1427 C CA . SER A 1 178 ? -19 -4.422 5.445 1 97.31 178 SER A CA 1
ATOM 1428 C C . SER A 1 178 ? -19.75 -3.131 5.113 1 97.31 178 SER A C 1
ATOM 1430 O O . SER A 1 178 ? -20.703 -2.762 5.805 1 97.31 178 SER A O 1
ATOM 1432 N N . ILE A 1 179 ? -19.328 -2.455 4.113 1 96.94 179 ILE A N 1
ATOM 1433 C CA . ILE A 1 179 ? -19.969 -1.219 3.676 1 96.94 179 ILE A CA 1
ATOM 1434 C C . ILE A 1 179 ? -21.422 -1.5 3.271 1 96.94 179 ILE A C 1
ATOM 1436 O O . ILE A 1 179 ? -22.297 -0.675 3.504 1 96.94 179 ILE A O 1
ATOM 1440 N N . LEU A 1 180 ? -21.609 -2.662 2.719 1 96.5 180 LEU A N 1
ATOM 1441 C CA . LEU A 1 180 ? -22.953 -3.047 2.293 1 96.5 180 LEU A CA 1
ATOM 1442 C C . LEU A 1 180 ? -23.797 -3.457 3.488 1 96.5 180 LEU A C 1
ATOM 1444 O O . LEU A 1 180 ? -24.984 -3.791 3.33 1 96.5 180 LEU A O 1
ATOM 1448 N N . GLY A 1 181 ? -23.25 -3.572 4.699 1 93.38 181 GLY A N 1
ATOM 1449 C CA . GLY A 1 181 ? -24.031 -3.779 5.906 1 93.38 181 GLY A CA 1
ATOM 1450 C C . GLY A 1 181 ? -23.938 -5.199 6.438 1 93.38 181 GLY A C 1
ATOM 1451 O O . GLY A 1 181 ? -24.656 -5.562 7.367 1 93.38 181 GLY A O 1
ATOM 1452 N N . TYR A 1 182 ? -23.016 -6.023 5.898 1 96.06 182 TYR A N 1
ATOM 1453 C CA . TYR A 1 182 ? -22.906 -7.402 6.359 1 96.06 182 TYR A CA 1
ATOM 1454 C C . TYR A 1 182 ? -22.203 -7.465 7.715 1 96.06 182 TYR A C 1
ATOM 1456 O O . TYR A 1 182 ? -21.234 -6.738 7.961 1 96.06 182 TYR A O 1
ATOM 1464 N N . GLU A 1 183 ? -22.688 -8.344 8.539 1 94.5 183 GLU A N 1
ATOM 1465 C CA . GLU A 1 183 ? -22.172 -8.477 9.898 1 94.5 183 GLU A CA 1
ATOM 1466 C C . GLU A 1 183 ? -20.859 -9.258 9.914 1 94.5 183 GLU A C 1
ATOM 1468 O O . GLU A 1 183 ? -20.656 -10.164 9.102 1 94.5 183 GLU A O 1
ATOM 1473 N N . LYS A 1 184 ? -20.125 -8.984 10.898 1 93.88 184 LYS A N 1
ATOM 1474 C CA . LYS A 1 184 ? -18.797 -9.578 11.047 1 93.88 184 LYS A CA 1
ATOM 1475 C C . LYS A 1 184 ? -18.875 -11.102 11.141 1 93.88 184 LYS A C 1
ATOM 1477 O O . LYS A 1 184 ? -18.062 -11.812 10.555 1 93.88 184 LYS A O 1
ATOM 1482 N N . ALA A 1 185 ? -19.828 -11.578 11.852 1 94.56 185 ALA A N 1
ATOM 1483 C CA . ALA A 1 185 ? -19.953 -13.016 12.055 1 94.56 185 ALA A CA 1
ATOM 1484 C C . ALA A 1 185 ? -20.188 -13.734 10.727 1 94.56 185 ALA A C 1
ATOM 1486 O O . ALA A 1 185 ? -19.594 -14.797 10.484 1 94.56 185 ALA A O 1
ATOM 1487 N N . LEU A 1 186 ? -21.016 -13.188 9.914 1 96.19 186 LEU A N 1
ATOM 1488 C CA . LEU A 1 186 ? -21.297 -13.766 8.602 1 96.19 186 LEU A CA 1
ATOM 1489 C C . LEU A 1 186 ? -20.062 -13.68 7.703 1 96.19 186 LEU A C 1
ATOM 1491 O O . LEU A 1 186 ? -19.734 -14.648 7.012 1 96.19 186 LEU A O 1
ATOM 1495 N N . LEU A 1 187 ? -19.391 -12.57 7.703 1 96.88 187 LEU A N 1
ATOM 1496 C CA . LEU A 1 187 ? -18.219 -12.359 6.852 1 96.88 187 LEU A CA 1
ATOM 1497 C C . LEU A 1 187 ? -17.094 -13.305 7.234 1 96.88 187 LEU A C 1
ATOM 1499 O O . LEU A 1 187 ? -16.438 -13.875 6.363 1 96.88 187 LEU A O 1
ATOM 1503 N N . ASN A 1 188 ? -16.906 -13.5 8.523 1 96.31 188 ASN A N 1
ATOM 1504 C CA . ASN A 1 188 ? -15.836 -14.375 9 1 96.31 188 ASN A CA 1
ATOM 1505 C C . ASN A 1 188 ? -16.078 -15.82 8.578 1 96.31 188 ASN A C 1
ATOM 1507 O O . ASN A 1 188 ? -15.125 -16.578 8.391 1 96.31 188 ASN A O 1
ATOM 1511 N N . LYS A 1 189 ? -17.297 -16.141 8.391 1 96.12 189 LYS A N 1
ATOM 1512 C CA . LYS A 1 189 ? -17.656 -17.5 7.992 1 96.12 189 LYS A CA 1
ATOM 1513 C C . LYS A 1 189 ? -17.625 -17.656 6.473 1 96.12 189 LYS A C 1
ATOM 1515 O O . LYS A 1 189 ? -17.281 -18.719 5.961 1 96.12 189 LYS A O 1
ATOM 1520 N N . SER A 1 190 ? -17.953 -16.594 5.801 1 97.88 190 SER A N 1
ATOM 1521 C CA . SER A 1 190 ? -18.156 -16.703 4.359 1 97.88 190 SER A CA 1
ATOM 1522 C C . SER A 1 190 ? -16.906 -16.328 3.586 1 97.88 190 SER A C 1
ATOM 1524 O O . SER A 1 190 ? -16.75 -16.703 2.424 1 97.88 190 SER A O 1
ATOM 1526 N N . LEU A 1 191 ? -16.047 -15.531 4.137 1 98.44 191 LEU A N 1
ATOM 1527 C CA . LEU A 1 191 ? -14.82 -15.102 3.479 1 98.44 191 LEU A CA 1
ATOM 1528 C C . LEU A 1 191 ? -13.602 -15.742 4.129 1 98.44 191 LEU A C 1
ATOM 1530 O O . LEU A 1 191 ? -13.18 -15.328 5.211 1 98.44 191 LEU A O 1
ATOM 1534 N N . PRO A 1 192 ? -13.023 -16.672 3.469 1 98.12 192 PRO A N 1
ATOM 1535 C CA . PRO A 1 192 ? -11.922 -17.406 4.098 1 98.12 192 PRO A CA 1
ATOM 1536 C C . PRO A 1 192 ? -10.656 -16.578 4.238 1 98.12 192 PRO A C 1
ATOM 1538 O O . PRO A 1 192 ? -10.398 -15.695 3.41 1 98.12 192 PRO A O 1
ATOM 1541 N N . LYS A 1 193 ? -9.875 -16.922 5.301 1 97 193 LYS A N 1
ATOM 1542 C CA . LYS A 1 193 ? -8.57 -16.281 5.484 1 97 193 LYS A CA 1
ATOM 1543 C C . LYS A 1 193 ? -7.676 -16.5 4.27 1 97 193 LYS A C 1
ATOM 1545 O O . LYS A 1 193 ? -7.668 -17.594 3.684 1 97 193 LYS A O 1
ATOM 1550 N N . ASN A 1 194 ? -6.938 -15.5 3.861 1 98.44 194 ASN A N 1
ATOM 1551 C CA . ASN A 1 194 ? -6.129 -15.547 2.646 1 98.44 194 ASN A CA 1
ATOM 1552 C C . ASN A 1 194 ? -4.754 -14.93 2.867 1 98.44 194 ASN A C 1
ATOM 1554 O O . ASN A 1 194 ? -4.609 -13.703 2.865 1 98.44 194 ASN A O 1
ATOM 1558 N N . GLU A 1 195 ? -3.688 -15.742 2.961 1 97.44 195 GLU A N 1
ATOM 1559 C CA . GLU A 1 195 ? -2.352 -15.242 3.277 1 97.44 195 GLU A CA 1
ATOM 1560 C C . GLU A 1 195 ? -1.295 -15.898 2.393 1 97.44 195 GLU A C 1
ATOM 1562 O O . GLU A 1 195 ? -0.307 -16.438 2.893 1 97.44 195 GLU A O 1
ATOM 1567 N N . PRO A 1 196 ? -1.463 -15.758 1.061 1 98.06 196 PRO A N 1
ATOM 1568 C CA . PRO A 1 196 ? -0.481 -16.391 0.174 1 98.06 196 PRO A CA 1
ATOM 1569 C C . PRO A 1 196 ? 0.907 -15.758 0.293 1 98.06 196 PRO A C 1
ATOM 1571 O O . PRO A 1 196 ? 1.915 -16.469 0.217 1 98.06 196 PRO A O 1
ATOM 1574 N N . ILE A 1 197 ? 1.006 -14.5 0.564 1 96.94 197 ILE A N 1
ATOM 1575 C CA . ILE A 1 197 ? 2.283 -13.797 0.544 1 96.94 197 ILE A CA 1
ATOM 1576 C C . ILE A 1 197 ? 3.131 -14.227 1.737 1 96.94 197 ILE A C 1
ATOM 1578 O O . ILE A 1 197 ? 4.336 -14.445 1.602 1 96.94 197 ILE A O 1
ATOM 1582 N N . SER A 1 198 ? 2.518 -14.312 2.904 1 96 198 SER A N 1
ATOM 1583 C CA . SER A 1 198 ? 3.234 -14.789 4.082 1 96 198 SER A CA 1
ATOM 1584 C C . SER A 1 198 ? 3.766 -16.203 3.873 1 96 198 SER A C 1
ATOM 1586 O O . SER A 1 198 ? 4.887 -16.516 4.281 1 96 198 SER A O 1
ATOM 1588 N N . MET A 1 199 ? 2.977 -16.984 3.215 1 97.12 199 MET A N 1
ATOM 1589 C CA . MET A 1 199 ? 3.361 -18.375 2.973 1 97.12 199 MET A CA 1
ATOM 1590 C C . MET A 1 199 ? 4.52 -18.453 1.98 1 97.12 199 MET A C 1
ATOM 1592 O O . MET A 1 199 ? 5.488 -19.172 2.205 1 97.12 199 MET A O 1
ATOM 1596 N N . ILE A 1 200 ? 4.438 -17.719 0.897 1 98.19 200 ILE A N 1
ATOM 1597 C CA . ILE A 1 200 ? 5.477 -17.719 -0.128 1 98.19 200 ILE A CA 1
ATOM 1598 C C . ILE A 1 200 ? 6.785 -17.203 0.46 1 98.19 200 ILE A C 1
ATOM 1600 O O . ILE A 1 200 ? 7.848 -17.781 0.243 1 98.19 200 ILE A O 1
ATOM 1604 N N . ALA A 1 201 ? 6.715 -16.109 1.215 1 98.19 201 ALA A N 1
ATOM 1605 C CA . ALA A 1 201 ? 7.898 -15.547 1.853 1 98.19 201 ALA A CA 1
ATOM 1606 C C . ALA A 1 201 ? 8.508 -16.531 2.846 1 98.19 201 ALA A C 1
ATOM 1608 O O . ALA A 1 201 ? 9.734 -16.656 2.926 1 98.19 201 ALA A O 1
ATOM 1609 N N . GLU A 1 202 ? 7.645 -17.172 3.58 1 98.19 202 GLU A N 1
ATOM 1610 C CA . GLU A 1 202 ? 8.117 -18.188 4.52 1 98.19 202 GLU A CA 1
ATOM 1611 C C . GLU A 1 202 ? 8.867 -19.297 3.797 1 98.19 202 GLU A C 1
ATOM 1613 O O . GLU A 1 202 ? 9.922 -19.734 4.258 1 98.19 202 GLU A O 1
ATOM 1618 N N . ALA A 1 203 ? 8.312 -19.75 2.697 1 98.56 203 ALA A N 1
ATOM 1619 C CA . ALA A 1 203 ? 8.945 -20.812 1.918 1 98.56 203 ALA A CA 1
ATOM 1620 C C . ALA A 1 203 ? 10.359 -20.422 1.49 1 98.56 203 ALA A C 1
ATOM 1622 O O . ALA A 1 203 ? 11.305 -21.188 1.659 1 98.56 203 ALA A O 1
ATOM 1623 N N . LEU A 1 204 ? 10.508 -19.25 0.998 1 98.69 204 LEU A N 1
ATOM 1624 C CA . LEU A 1 204 ? 11.805 -18.75 0.549 1 98.69 204 LEU A CA 1
ATOM 1625 C C . LEU A 1 204 ? 12.75 -18.562 1.73 1 98.69 204 LEU A C 1
ATOM 1627 O O . LEU A 1 204 ? 13.938 -18.859 1.635 1 98.69 204 LEU A O 1
ATOM 1631 N N . PHE A 1 205 ? 12.219 -18.047 2.832 1 98.69 205 PHE A N 1
ATOM 1632 C CA . PHE A 1 205 ? 13.023 -17.781 4.023 1 98.69 205 PHE A CA 1
ATOM 1633 C C . PHE A 1 205 ? 13.562 -19.094 4.602 1 98.69 205 PHE A C 1
ATOM 1635 O O . PHE A 1 205 ? 14.727 -19.156 4.996 1 98.69 205 PHE A O 1
ATOM 1642 N N . VAL A 1 206 ? 12.68 -20.125 4.645 1 98.44 206 VAL A N 1
ATOM 1643 C CA . VAL A 1 206 ? 13.078 -21.422 5.172 1 98.44 206 VAL A CA 1
ATOM 1644 C C . VAL A 1 206 ? 14.203 -22 4.316 1 98.44 206 VAL A C 1
ATOM 1646 O O . VAL A 1 206 ? 15.172 -22.562 4.848 1 98.44 206 VAL A O 1
ATOM 1649 N N . ALA A 1 207 ? 14.109 -21.844 3.031 1 98.75 207 ALA A N 1
ATOM 1650 C CA . ALA A 1 207 ? 15.148 -22.328 2.127 1 98.75 207 ALA A CA 1
ATOM 1651 C C . ALA A 1 207 ? 16.438 -21.547 2.324 1 98.75 207 ALA A C 1
ATOM 1653 O O . ALA A 1 207 ? 17.531 -22.125 2.371 1 98.75 207 ALA A O 1
ATOM 1654 N N . TRP A 1 208 ? 16.344 -20.234 2.439 1 98.75 208 TRP A N 1
ATOM 1655 C CA . TRP A 1 208 ? 17.5 -19.359 2.652 1 98.75 208 TRP A CA 1
ATOM 1656 C C . TRP A 1 208 ? 18.203 -19.703 3.955 1 98.75 208 TRP A C 1
ATOM 1658 O O . TRP A 1 208 ? 19.438 -19.812 3.986 1 98.75 208 TRP A O 1
ATOM 1668 N N . LYS A 1 209 ? 17.453 -19.969 4.996 1 98.31 209 LYS A N 1
ATOM 1669 C CA . LYS A 1 209 ? 18.016 -20.328 6.293 1 98.31 209 LYS A CA 1
ATOM 1670 C C . LYS A 1 209 ? 18.672 -21.703 6.242 1 98.31 209 LYS A C 1
ATOM 1672 O O . LYS A 1 209 ? 19.719 -21.922 6.871 1 98.31 209 LYS A O 1
ATOM 1677 N N . HIS A 1 210 ? 18.078 -22.609 5.539 1 98.31 210 HIS A N 1
ATOM 1678 C CA . HIS A 1 210 ? 18.578 -23.969 5.418 1 98.31 210 HIS A CA 1
ATOM 1679 C C . HIS A 1 210 ? 19.969 -23.984 4.777 1 98.31 210 HIS A C 1
ATOM 1681 O O . HIS A 1 210 ? 20.797 -24.844 5.109 1 98.31 210 HIS A O 1
ATOM 1687 N N . PHE A 1 211 ? 20.203 -23.078 3.908 1 98.12 211 PHE A N 1
ATOM 1688 C CA . PHE A 1 211 ? 21.484 -22.984 3.223 1 98.12 211 PHE A CA 1
ATOM 1689 C C . PHE A 1 211 ? 22.609 -22.688 4.211 1 98.12 211 PHE A C 1
ATOM 1691 O O . PHE A 1 211 ? 23.781 -22.953 3.924 1 98.12 211 PHE A O 1
ATOM 1698 N N . ASP A 1 212 ? 22.312 -22.094 5.355 1 97.19 212 ASP A N 1
ATOM 1699 C CA . ASP A 1 212 ? 23.172 -21.922 6.52 1 97.19 212 ASP A CA 1
ATOM 1700 C C . ASP A 1 212 ? 24.359 -21.016 6.195 1 97.19 212 ASP A C 1
ATOM 1702 O O . ASP A 1 212 ? 25.516 -21.359 6.496 1 97.19 212 ASP A O 1
ATOM 1706 N N . ASN A 1 213 ? 24.188 -19.969 5.43 1 97.81 213 ASN A N 1
ATOM 1707 C CA . ASN A 1 213 ? 25.094 -18.875 5.145 1 97.81 213 ASN A CA 1
ATOM 1708 C C . ASN A 1 213 ? 24.375 -17.531 5.16 1 97.81 213 ASN A C 1
ATOM 1710 O O . ASN A 1 213 ? 23.812 -17.109 4.152 1 97.81 213 ASN A O 1
ATOM 1714 N N . PRO A 1 214 ? 24.453 -16.844 6.246 1 95.62 214 PRO A N 1
ATOM 1715 C CA . PRO A 1 214 ? 23.688 -15.602 6.418 1 95.62 214 PRO A CA 1
ATOM 1716 C C . PRO A 1 214 ? 24.094 -14.516 5.43 1 95.62 214 PRO A C 1
ATOM 1718 O O . PRO A 1 214 ? 23.375 -13.539 5.238 1 95.62 214 PRO A O 1
ATOM 1721 N N . ALA A 1 215 ? 25.219 -14.703 4.789 1 96.5 215 ALA A N 1
ATOM 1722 C CA . ALA A 1 215 ? 25.703 -13.703 3.848 1 96.5 215 ALA A CA 1
ATOM 1723 C C . ALA A 1 215 ? 25.234 -14.008 2.428 1 96.5 215 ALA A C 1
ATOM 1725 O O . ALA A 1 215 ? 25.375 -13.18 1.527 1 96.5 215 ALA A O 1
ATOM 1726 N N . ALA A 1 216 ? 24.672 -15.156 2.191 1 98.56 216 ALA A N 1
ATOM 1727 C CA . ALA A 1 216 ? 24.25 -15.57 0.855 1 98.56 216 ALA A CA 1
ATOM 1728 C C . ALA A 1 216 ? 23.047 -14.758 0.384 1 98.56 216 ALA A C 1
ATOM 1730 O O . ALA A 1 216 ? 22.281 -14.242 1.2 1 98.56 216 ALA A O 1
ATOM 1731 N N . VAL A 1 217 ? 22.906 -14.656 -0.909 1 98.5 217 VAL A N 1
ATOM 1732 C CA . VAL A 1 217 ? 21.844 -13.82 -1.456 1 98.5 217 VAL A CA 1
ATOM 1733 C C . VAL A 1 217 ? 20.703 -14.695 -1.976 1 98.5 217 VAL A C 1
ATOM 1735 O O . VAL A 1 217 ? 20.891 -15.891 -2.203 1 98.5 217 VAL A O 1
ATOM 1738 N N . VAL A 1 218 ? 19.516 -14.133 -2.01 1 98.81 218 VAL A N 1
ATOM 1739 C CA . VAL A 1 218 ? 18.375 -14.672 -2.75 1 98.81 218 VAL A CA 1
ATOM 1740 C C . VAL A 1 218 ? 18.328 -14.055 -4.145 1 98.81 218 VAL A C 1
ATOM 1742 O O . VAL A 1 218 ? 18.203 -12.836 -4.289 1 98.81 218 VAL A O 1
ATOM 1745 N N . LEU A 1 219 ? 18.469 -14.891 -5.109 1 98.81 219 LEU A N 1
ATOM 1746 C CA . LEU A 1 219 ? 18.391 -14.43 -6.492 1 98.81 219 LEU A CA 1
ATOM 1747 C C . LEU A 1 219 ? 16.984 -14.625 -7.051 1 98.81 219 LEU A C 1
ATOM 1749 O O . LEU A 1 219 ? 16.5 -15.75 -7.129 1 98.81 219 LEU A O 1
ATOM 1753 N N . VAL A 1 220 ? 16.344 -13.562 -7.391 1 98.62 220 VAL A N 1
ATOM 1754 C CA . VAL A 1 220 ? 15.055 -13.609 -8.055 1 98.62 220 VAL A CA 1
ATOM 1755 C C . VAL A 1 220 ? 15.242 -13.445 -9.562 1 98.62 220 VAL A C 1
ATOM 1757 O O . VAL A 1 220 ? 15.641 -12.375 -10.031 1 98.62 220 VAL A O 1
ATOM 1760 N N . VAL A 1 221 ? 14.977 -14.484 -10.297 1 98.62 221 VAL A N 1
ATOM 1761 C CA . VAL A 1 221 ? 15.094 -14.438 -11.75 1 98.62 221 VAL A CA 1
ATOM 1762 C C . VAL A 1 221 ? 13.812 -13.844 -12.344 1 98.62 221 VAL A C 1
ATOM 1764 O O . VAL A 1 221 ? 12.734 -14.438 -12.234 1 98.62 221 VAL A O 1
ATOM 1767 N N . VAL A 1 222 ? 13.984 -12.742 -12.992 1 97.62 222 VAL A N 1
ATOM 1768 C CA . VAL A 1 222 ? 12.805 -11.984 -13.414 1 97.62 222 VAL A CA 1
ATOM 1769 C C . VAL A 1 222 ? 12.859 -11.734 -14.922 1 97.62 222 VAL A C 1
ATOM 1771 O O . VAL A 1 222 ? 13.883 -12.008 -15.562 1 97.62 222 VAL A O 1
ATOM 1774 N N . GLU A 1 223 ? 11.664 -11.297 -15.453 1 95.75 223 GLU A N 1
ATOM 1775 C CA . GLU A 1 223 ? 11.633 -10.781 -16.812 1 95.75 223 GLU A CA 1
ATOM 1776 C C . GLU A 1 223 ? 12.32 -9.414 -16.906 1 95.75 223 GLU A C 1
ATOM 1778 O O . GLU A 1 223 ? 12.375 -8.68 -15.922 1 95.75 223 GLU A O 1
ATOM 1783 N N . THR A 1 224 ? 12.75 -9.055 -18.094 1 92.44 224 THR A N 1
ATOM 1784 C CA . THR A 1 224 ? 13.398 -7.758 -18.281 1 92.44 224 THR A CA 1
ATOM 1785 C C . THR A 1 224 ? 12.414 -6.617 -18 1 92.44 224 THR A C 1
ATOM 1787 O O . THR A 1 224 ? 12.797 -5.594 -17.438 1 92.44 224 THR A O 1
ATOM 1790 N N . VAL A 1 225 ? 11.242 -6.766 -18.453 1 92.44 225 VAL A N 1
ATOM 1791 C CA . VAL A 1 225 ? 10.141 -5.848 -18.156 1 92.44 225 VAL A CA 1
ATOM 1792 C C . VAL A 1 225 ? 8.938 -6.629 -17.641 1 92.44 225 VAL A C 1
ATOM 1794 O O . VAL A 1 225 ? 8.656 -7.734 -18.109 1 92.44 225 VAL A O 1
ATOM 1797 N N . ASN A 1 226 ? 8.344 -6.016 -16.656 1 92.62 226 ASN A N 1
ATOM 1798 C CA . ASN A 1 226 ? 7.23 -6.727 -16.031 1 92.62 226 ASN A CA 1
ATOM 1799 C C . ASN A 1 226 ? 6.109 -5.77 -15.633 1 92.62 226 ASN A C 1
ATOM 1801 O O . ASN A 1 226 ? 6.309 -4.891 -14.789 1 92.62 226 ASN A O 1
ATOM 1805 N N . GLN A 1 227 ? 4.93 -5.992 -16.156 1 93.81 227 GLN A N 1
ATOM 1806 C CA . GLN A 1 227 ? 3.781 -5.164 -15.797 1 93.81 227 GLN A CA 1
ATOM 1807 C C . GLN A 1 227 ? 3.328 -5.449 -14.367 1 93.81 227 GLN A C 1
ATOM 1809 O O . GLN A 1 227 ? 2.855 -4.547 -13.672 1 93.81 227 GLN A O 1
ATOM 1814 N N . ASN A 1 228 ? 3.443 -6.688 -13.961 1 94.31 228 ASN A N 1
ATOM 1815 C CA . ASN A 1 228 ? 3.014 -7.105 -12.633 1 94.31 228 ASN A CA 1
ATOM 1816 C C . ASN A 1 228 ? 4.145 -6.988 -11.617 1 94.31 228 ASN A C 1
ATOM 1818 O O . ASN A 1 228 ? 4.301 -7.855 -10.75 1 94.31 228 ASN A O 1
ATOM 1822 N N . GLN A 1 229 ? 4.871 -5.973 -11.711 1 96.62 229 GLN A N 1
ATOM 1823 C CA . GLN A 1 229 ? 6.059 -5.707 -10.906 1 96.62 229 GLN A CA 1
ATOM 1824 C C . GLN A 1 229 ? 5.711 -5.629 -9.422 1 96.62 229 GLN A C 1
ATOM 1826 O O . GLN A 1 229 ? 6.406 -6.215 -8.586 1 96.62 229 GLN A O 1
ATOM 1831 N N . ILE A 1 230 ? 4.637 -4.996 -9.047 1 97.81 230 ILE A N 1
ATOM 1832 C CA . ILE A 1 230 ? 4.32 -4.68 -7.656 1 97.81 230 ILE A CA 1
ATOM 1833 C C . ILE A 1 230 ? 3.934 -5.957 -6.914 1 97.81 230 ILE A C 1
ATOM 1835 O O . ILE A 1 230 ? 4.344 -6.164 -5.77 1 97.81 230 ILE A O 1
ATOM 1839 N N . ASP A 1 231 ? 3.221 -6.805 -7.555 1 96.88 231 ASP A N 1
ATOM 1840 C CA . ASP A 1 231 ? 2.869 -8.086 -6.957 1 96.88 231 ASP A CA 1
ATOM 1841 C C . ASP A 1 231 ? 4.117 -8.859 -6.543 1 96.88 231 ASP A C 1
ATOM 1843 O O . ASP A 1 231 ? 4.172 -9.43 -5.449 1 96.88 231 ASP A O 1
ATOM 1847 N N . GLN A 1 232 ? 5.062 -8.875 -7.379 1 95.81 232 GLN A N 1
ATOM 1848 C CA . GLN A 1 232 ? 6.297 -9.617 -7.148 1 95.81 232 GLN A CA 1
ATOM 1849 C C . GLN A 1 232 ? 7.109 -8.992 -6.02 1 95.81 232 GLN A C 1
ATOM 1851 O O . GLN A 1 232 ? 7.695 -9.703 -5.199 1 95.81 232 GLN A O 1
ATOM 1856 N N . ARG A 1 233 ? 7.129 -7.703 -5.984 1 97.75 233 ARG A N 1
ATOM 1857 C CA . ARG A 1 233 ? 7.945 -6.98 -5.02 1 97.75 233 ARG A CA 1
ATOM 1858 C C . ARG A 1 233 ? 7.48 -7.258 -3.592 1 97.75 233 ARG A C 1
ATOM 1860 O O . ARG A 1 233 ? 8.289 -7.281 -2.664 1 97.75 233 ARG A O 1
ATOM 1867 N N . VAL A 1 234 ? 6.262 -7.496 -3.402 1 98 234 VAL A N 1
ATOM 1868 C CA . VAL A 1 234 ? 5.699 -7.672 -2.068 1 98 234 VAL A CA 1
ATOM 1869 C C . VAL A 1 234 ? 6.289 -8.922 -1.415 1 98 234 VAL A C 1
ATOM 1871 O O . VAL A 1 234 ? 6.504 -8.953 -0.201 1 98 234 VAL A O 1
ATOM 1874 N N . VAL A 1 235 ? 6.621 -9.922 -2.207 1 97.44 235 VAL A N 1
ATOM 1875 C CA . VAL A 1 235 ? 7.289 -11.109 -1.682 1 97.44 235 VAL A CA 1
ATOM 1876 C C . VAL A 1 235 ? 8.625 -10.711 -1.05 1 97.44 235 VAL A C 1
ATOM 1878 O O . VAL A 1 235 ? 8.969 -11.195 0.033 1 97.44 235 VAL A O 1
ATOM 1881 N N . GLU A 1 236 ? 9.32 -9.859 -1.714 1 98 236 GLU A N 1
ATOM 1882 C CA . GLU A 1 236 ? 10.625 -9.398 -1.236 1 98 236 GLU A CA 1
ATOM 1883 C C . GLU A 1 236 ? 10.484 -8.594 0.05 1 98 236 GLU A C 1
ATOM 1885 O O . GLU A 1 236 ? 11.289 -8.75 0.976 1 98 236 GLU A O 1
ATOM 1890 N N . TYR A 1 237 ? 9.477 -7.758 0.086 1 98.25 237 TYR A N 1
ATOM 1891 C CA . TYR A 1 237 ? 9.25 -6.965 1.289 1 98.25 237 TYR A CA 1
ATOM 1892 C C . TYR A 1 237 ? 8.914 -7.859 2.479 1 98.25 237 TYR A C 1
ATOM 1894 O O . TYR A 1 237 ? 9.328 -7.582 3.607 1 98.25 237 TYR A O 1
ATOM 1902 N N . GLU A 1 238 ? 8.156 -8.906 2.254 1 98 238 GLU A N 1
ATOM 1903 C CA . GLU A 1 238 ? 7.84 -9.844 3.33 1 98 238 GLU A CA 1
ATOM 1904 C C . GLU A 1 238 ? 9.086 -10.609 3.777 1 98 238 GLU A C 1
ATOM 1906 O O . GLU A 1 238 ? 9.234 -10.922 4.961 1 98 238 GLU A O 1
ATOM 1911 N N . LEU A 1 239 ? 9.969 -10.961 2.809 1 98 239 LEU A N 1
ATOM 1912 C CA . LEU A 1 239 ? 11.234 -11.602 3.139 1 98 239 LEU A CA 1
ATOM 1913 C C . LEU A 1 239 ? 12.078 -10.711 4.035 1 98 239 LEU A C 1
ATOM 1915 O O . LEU A 1 239 ? 12.727 -11.195 4.969 1 98 239 LEU A O 1
ATOM 1919 N N . GLU A 1 240 ? 12.078 -9.469 3.707 1 97.69 240 GLU A N 1
ATOM 1920 C CA . GLU A 1 240 ? 12.812 -8.5 4.516 1 97.69 240 GLU A CA 1
ATOM 1921 C C . GLU A 1 240 ? 12.297 -8.469 5.949 1 97.69 240 GLU A C 1
ATOM 1923 O O . GLU A 1 240 ? 13.086 -8.391 6.895 1 97.69 240 GLU A O 1
ATOM 1928 N N . LYS A 1 241 ? 11.016 -8.547 6.117 1 96.69 241 LYS A N 1
ATOM 1929 C CA . LYS A 1 241 ? 10.414 -8.57 7.449 1 96.69 241 LYS A CA 1
ATOM 1930 C C . LYS A 1 241 ? 10.852 -9.812 8.227 1 96.69 241 LYS A C 1
ATOM 1932 O O . LYS A 1 241 ? 10.969 -9.773 9.453 1 96.69 241 LYS A O 1
ATOM 1937 N N . LEU A 1 242 ? 11.039 -10.844 7.492 1 97.56 242 LEU A N 1
ATOM 1938 C CA . LEU A 1 242 ? 11.422 -12.094 8.133 1 97.56 242 LEU A CA 1
ATOM 1939 C C . LEU A 1 242 ? 12.898 -12.078 8.516 1 97.56 242 LEU A C 1
ATOM 1941 O O . LEU A 1 242 ? 13.344 -12.906 9.32 1 97.56 242 LEU A O 1
ATOM 1945 N N . GLY A 1 243 ? 13.672 -11.188 7.871 1 95.38 243 GLY A N 1
ATOM 1946 C CA . GLY A 1 243 ? 15.031 -11.031 8.352 1 95.38 243 GLY A CA 1
ATOM 1947 C C . GLY A 1 243 ? 16.062 -11.07 7.246 1 95.38 243 GLY A C 1
ATOM 1948 O O . GLY A 1 243 ? 17.266 -10.945 7.504 1 95.38 243 GLY A O 1
ATOM 1949 N N . VAL A 1 244 ? 15.664 -11.188 6.027 1 96.94 244 VAL A N 1
ATOM 1950 C CA . VAL A 1 244 ? 16.609 -11.125 4.918 1 96.94 244 VAL A CA 1
ATOM 1951 C C . VAL A 1 244 ? 16.922 -9.672 4.586 1 96.94 244 VAL A C 1
ATOM 1953 O O . VAL A 1 244 ? 16.016 -8.906 4.23 1 96.94 244 VAL A O 1
ATOM 1956 N N . PRO A 1 245 ? 18.125 -9.297 4.645 1 96 245 PRO A N 1
ATOM 1957 C CA . PRO A 1 245 ? 18.438 -7.902 4.32 1 96 245 PRO A CA 1
ATOM 1958 C C . PRO A 1 245 ? 18.094 -7.535 2.879 1 96 245 PRO A C 1
ATOM 1960 O O . PRO A 1 245 ? 18.281 -8.352 1.971 1 96 245 PRO A O 1
ATOM 1963 N N . PRO A 1 246 ? 17.672 -6.324 2.678 1 96.56 246 PRO A N 1
ATOM 1964 C CA . PRO A 1 246 ? 17.266 -5.934 1.33 1 96.56 246 PRO A CA 1
ATOM 1965 C C . PRO A 1 246 ? 18.391 -6.012 0.313 1 96.56 246 PRO A C 1
ATOM 1967 O O . PRO A 1 246 ? 18.156 -6.289 -0.865 1 96.56 246 PRO A O 1
ATOM 1970 N N . ASP A 1 247 ? 19.625 -5.793 0.726 1 94.62 247 ASP A N 1
ATOM 1971 C CA . ASP A 1 247 ? 20.75 -5.812 -0.202 1 94.62 247 ASP A CA 1
ATOM 1972 C C . ASP A 1 247 ? 21.156 -7.246 -0.526 1 94.62 247 ASP A C 1
ATOM 1974 O O . ASP A 1 247 ? 22.047 -7.469 -1.353 1 94.62 247 ASP A O 1
ATOM 1978 N N . GLN A 1 248 ? 20.484 -8.211 0.079 1 97.06 248 GLN A N 1
ATOM 1979 C CA . GLN A 1 248 ? 20.766 -9.617 -0.197 1 97.06 248 GLN A CA 1
ATOM 1980 C C . GLN A 1 248 ? 19.688 -10.227 -1.081 1 97.06 248 GLN A C 1
ATOM 1982 O O . GLN A 1 248 ? 19.672 -11.438 -1.327 1 97.06 248 GLN A O 1
ATOM 1987 N N . ILE A 1 249 ? 18.734 -9.469 -1.501 1 97.94 249 ILE A N 1
ATOM 1988 C CA . ILE A 1 249 ? 17.734 -9.883 -2.48 1 97.94 249 ILE A CA 1
ATOM 1989 C C . ILE A 1 249 ? 18.047 -9.242 -3.832 1 97.94 249 ILE A C 1
ATOM 1991 O O . ILE A 1 249 ? 17.891 -8.023 -4 1 97.94 249 ILE A O 1
ATOM 1995 N N . VAL A 1 250 ? 18.453 -10.078 -4.738 1 97.38 250 VAL A N 1
ATOM 1996 C CA . VAL A 1 250 ? 18.953 -9.562 -6.016 1 97.38 250 VAL A CA 1
ATOM 1997 C C . VAL A 1 250 ? 18.016 -10 -7.141 1 97.38 250 VAL A C 1
ATOM 1999 O O . VAL A 1 250 ? 17.531 -11.141 -7.145 1 97.38 250 VAL A O 1
ATOM 2002 N N . ARG A 1 251 ? 17.688 -9.109 -8.031 1 97.38 251 ARG A N 1
ATOM 2003 C CA . ARG A 1 251 ? 16.859 -9.383 -9.195 1 97.38 251 ARG A CA 1
ATOM 2004 C C . ARG A 1 251 ? 17.672 -9.328 -10.484 1 97.38 251 ARG A C 1
ATOM 2006 O O . ARG A 1 251 ? 18.344 -8.336 -10.75 1 97.38 251 ARG A O 1
ATOM 2013 N N . ARG A 1 252 ? 17.609 -10.391 -11.258 1 98 252 ARG A N 1
ATOM 2014 C CA . ARG A 1 252 ? 18.312 -10.438 -12.539 1 98 252 ARG A CA 1
ATOM 2015 C C . ARG A 1 252 ? 17.5 -11.227 -13.57 1 98 252 ARG A C 1
ATOM 2017 O O . ARG A 1 252 ? 16.859 -12.227 -13.234 1 98 252 ARG A O 1
ATOM 2024 N N . ASP A 1 253 ? 17.516 -10.742 -14.812 1 97.88 253 ASP A N 1
ATOM 2025 C CA . ASP A 1 253 ? 17.016 -11.625 -15.859 1 97.88 253 ASP A CA 1
ATOM 2026 C C . ASP A 1 253 ? 18.047 -12.672 -16.25 1 97.88 253 ASP A C 1
ATOM 2028 O O . ASP A 1 253 ? 19.188 -12.641 -15.758 1 97.88 253 ASP A O 1
ATOM 2032 N N . LEU A 1 254 ? 17.703 -13.594 -17.078 1 98.44 254 LEU A N 1
ATOM 2033 C CA . LEU A 1 254 ? 18.578 -14.727 -17.375 1 98.44 254 LEU A CA 1
ATOM 2034 C C . LEU A 1 254 ? 19.812 -14.266 -18.125 1 98.44 254 LEU A C 1
ATOM 2036 O O . LEU A 1 254 ? 20.906 -14.828 -17.938 1 98.44 254 LEU A O 1
ATOM 2040 N N . ASN A 1 255 ? 19.672 -13.297 -18.938 1 97.88 255 ASN A N 1
ATOM 2041 C CA . ASN A 1 255 ? 20.844 -12.758 -19.609 1 97.88 255 ASN A CA 1
ATOM 2042 C C . ASN A 1 255 ? 21.828 -12.133 -18.625 1 97.88 255 ASN A C 1
ATOM 2044 O O . ASN A 1 255 ? 23.031 -12.344 -18.734 1 97.88 255 ASN A O 1
ATOM 2048 N N . GLN A 1 256 ? 21.297 -11.336 -17.75 1 97.69 256 GLN A N 1
ATOM 2049 C CA . GLN A 1 256 ? 22.125 -10.734 -16.703 1 97.69 256 GLN A CA 1
ATOM 2050 C C . GLN A 1 256 ? 22.766 -11.805 -15.82 1 97.69 256 GLN A C 1
ATOM 2052 O O . GLN A 1 256 ? 23.891 -11.633 -15.344 1 97.69 256 GLN A O 1
ATOM 2057 N N . CYS A 1 257 ? 22.047 -12.859 -15.617 1 98.44 257 CYS A N 1
ATOM 2058 C CA . CYS A 1 257 ? 22.594 -13.977 -14.859 1 98.44 257 CYS A CA 1
ATOM 2059 C C . CYS A 1 257 ? 23.797 -14.57 -15.578 1 98.44 257 CYS A C 1
ATOM 2061 O O . CYS A 1 257 ? 24.812 -14.867 -14.945 1 98.44 257 CYS A O 1
ATOM 2063 N N . ASN A 1 258 ? 23.656 -14.742 -16.859 1 98.38 258 ASN A N 1
ATOM 2064 C CA . ASN A 1 258 ? 24.781 -15.273 -17.641 1 98.38 258 ASN A CA 1
ATOM 2065 C C . ASN A 1 258 ? 26.031 -14.422 -17.484 1 98.38 258 ASN A C 1
ATOM 2067 O O . ASN A 1 258 ? 27.141 -14.938 -17.453 1 98.38 258 ASN A O 1
ATOM 2071 N N . GLU A 1 259 ? 25.828 -13.156 -17.328 1 97.69 259 GLU A N 1
ATOM 2072 C CA . GLU A 1 259 ? 26.922 -12.203 -17.25 1 97.69 259 GLU A CA 1
ATOM 2073 C C . GLU A 1 259 ? 27.531 -12.18 -15.852 1 97.69 259 GLU A C 1
ATOM 2075 O O . GLU A 1 259 ? 28.719 -11.906 -15.688 1 97.69 259 GLU A O 1
ATOM 2080 N N . SER A 1 260 ? 26.734 -12.477 -14.883 1 97.69 260 SER A N 1
ATOM 2081 C CA . SER A 1 260 ? 27.156 -12.094 -13.531 1 97.69 260 SER A CA 1
ATOM 2082 C C . SER A 1 260 ? 27.391 -13.32 -12.664 1 97.69 260 SER A C 1
ATOM 2084 O O . SER A 1 260 ? 28.047 -13.234 -11.625 1 97.69 260 SER A O 1
ATOM 2086 N N . LEU A 1 261 ? 26.891 -14.516 -13.039 1 98.69 261 LEU A N 1
ATOM 2087 C CA . LEU A 1 261 ? 26.969 -15.695 -12.188 1 98.69 261 LEU A CA 1
ATOM 2088 C C . LEU A 1 261 ? 28.172 -16.562 -12.57 1 98.69 261 LEU A C 1
ATOM 2090 O O . LEU A 1 261 ? 28.562 -16.594 -13.742 1 98.69 261 LEU A O 1
ATOM 2094 N N . ARG A 1 262 ? 28.734 -17.203 -11.547 1 98.31 262 ARG A N 1
ATOM 2095 C CA . ARG A 1 262 ? 29.828 -18.156 -11.719 1 98.31 262 ARG A CA 1
ATOM 2096 C C . ARG A 1 262 ? 29.703 -19.312 -10.734 1 98.31 262 ARG A C 1
ATOM 2098 O O . ARG A 1 262 ? 29.031 -19.188 -9.711 1 98.31 262 ARG A O 1
ATOM 2105 N N . LEU A 1 263 ? 30.375 -20.422 -11.07 1 98.06 263 LEU A N 1
ATOM 2106 C CA . LEU A 1 263 ? 30.438 -21.562 -10.164 1 98.06 263 LEU A CA 1
ATOM 2107 C C . LEU A 1 263 ? 31.797 -21.641 -9.484 1 98.06 263 LEU A C 1
ATOM 2109 O O . LEU A 1 263 ? 32.812 -21.438 -10.125 1 98.06 263 LEU A O 1
ATOM 2113 N N . SER A 1 264 ? 31.734 -21.859 -8.258 1 97.5 264 SER A N 1
ATOM 2114 C CA . SER A 1 264 ? 32.969 -22.141 -7.551 1 97.5 264 SER A CA 1
ATOM 2115 C C . SER A 1 264 ? 33.469 -23.547 -7.84 1 97.5 264 SER A C 1
ATOM 2117 O O . SER A 1 264 ? 32.812 -24.312 -8.555 1 97.5 264 SER A O 1
ATOM 2119 N N . GLU A 1 265 ? 34.625 -23.906 -7.18 1 95.94 265 GLU A N 1
ATOM 2120 C CA . GLU A 1 265 ? 35.188 -25.234 -7.348 1 95.94 265 GLU A CA 1
ATOM 2121 C C . GLU A 1 265 ? 34.281 -26.312 -6.746 1 95.94 265 GLU A C 1
ATOM 2123 O O . GLU A 1 265 ? 34.25 -27.453 -7.234 1 95.94 265 GLU A O 1
ATOM 2128 N N . THR A 1 266 ? 33.625 -25.922 -5.738 1 95.62 266 THR A N 1
ATOM 2129 C CA . THR A 1 266 ? 32.719 -26.859 -5.062 1 95.62 266 THR A CA 1
ATOM 2130 C C . THR A 1 266 ? 31.297 -26.734 -5.605 1 95.62 266 THR A C 1
ATOM 2132 O O . THR A 1 266 ? 30.344 -27.156 -4.953 1 95.62 266 THR A O 1
ATOM 2135 N N . ARG A 1 267 ? 31.094 -25.969 -6.723 1 97.69 267 ARG A N 1
ATOM 2136 C CA . ARG A 1 267 ? 29.844 -25.781 -7.457 1 97.69 267 ARG A CA 1
ATOM 2137 C C . ARG A 1 267 ? 28.891 -24.859 -6.691 1 97.69 267 ARG A C 1
ATOM 2139 O O . ARG A 1 267 ? 27.672 -25.016 -6.793 1 97.69 267 ARG A O 1
ATOM 2146 N N . GLY A 1 268 ? 29.516 -24.078 -5.828 1 98.31 268 GLY A N 1
ATOM 2147 C CA . GLY A 1 268 ? 28.734 -22.984 -5.262 1 98.31 268 GLY A CA 1
ATOM 2148 C C . GLY A 1 268 ? 28.422 -21.891 -6.266 1 98.31 268 GLY A C 1
ATOM 2149 O O . GLY A 1 268 ? 29.297 -21.469 -7.027 1 98.31 268 GLY A O 1
ATOM 2150 N N . LEU A 1 269 ? 27.141 -21.5 -6.359 1 98.81 269 LEU A N 1
ATOM 2151 C CA . LEU A 1 269 ? 26.75 -20.391 -7.242 1 98.81 269 LEU A CA 1
ATOM 2152 C C . LEU A 1 269 ? 27.156 -19.047 -6.648 1 98.81 269 LEU A C 1
ATOM 2154 O O . LEU A 1 269 ? 26.828 -18.75 -5.496 1 98.81 269 LEU A O 1
ATOM 2158 N N . MET A 1 270 ? 27.875 -18.297 -7.391 1 98.62 270 MET A N 1
ATOM 2159 C CA . MET A 1 270 ? 28.391 -17.047 -6.879 1 98.62 270 MET A CA 1
ATOM 2160 C C . MET A 1 270 ? 27.859 -15.859 -7.68 1 98.62 270 MET A C 1
ATOM 2162 O O . MET A 1 270 ? 27.75 -15.938 -8.906 1 98.62 270 MET A O 1
ATOM 2166 N N . TYR A 1 271 ? 27.422 -14.805 -7.027 1 98.06 271 TYR A N 1
ATOM 2167 C CA . TYR A 1 271 ? 27.031 -13.516 -7.574 1 98.06 271 TYR A CA 1
ATOM 2168 C C . TYR A 1 271 ? 27.859 -12.391 -6.969 1 98.06 271 TYR A C 1
ATOM 2170 O O . TYR A 1 271 ? 27.688 -12.031 -5.801 1 98.06 271 TYR A O 1
ATOM 2178 N N . HIS A 1 272 ? 28.75 -11.766 -7.723 1 94.31 272 HIS A N 1
ATOM 2179 C CA . HIS A 1 272 ? 29.609 -10.672 -7.312 1 94.31 272 HIS A CA 1
ATOM 2180 C C . HIS A 1 272 ? 30.219 -10.93 -5.941 1 94.31 272 HIS A C 1
ATOM 2182 O O . HIS A 1 272 ? 30.125 -10.094 -5.039 1 94.31 272 HIS A O 1
ATOM 2188 N N . GLY A 1 273 ? 30.75 -12.148 -5.742 1 94.12 273 GLY A N 1
ATOM 2189 C CA . GLY A 1 273 ? 31.516 -12.477 -4.559 1 94.12 273 GLY A CA 1
ATOM 2190 C C . GLY A 1 273 ? 30.688 -13.109 -3.459 1 94.12 273 GLY A C 1
ATOM 2191 O O . GLY A 1 273 ? 31.234 -13.641 -2.488 1 94.12 273 GLY A O 1
ATOM 2192 N N . SER A 1 274 ? 29.406 -13.086 -3.564 1 97.12 274 SER A N 1
ATOM 2193 C CA . SER A 1 274 ? 28.531 -13.695 -2.574 1 97.12 274 SER A CA 1
ATOM 2194 C C . SER A 1 274 ? 27.922 -14.992 -3.102 1 97.12 274 SER A C 1
ATOM 2196 O O . SER A 1 274 ? 27.625 -15.102 -4.293 1 97.12 274 SER A O 1
ATOM 2198 N N . PHE A 1 275 ? 27.75 -15.953 -2.227 1 98.62 275 PHE A N 1
ATOM 2199 C CA . PHE A 1 275 ? 27.047 -17.172 -2.605 1 98.62 275 PHE A CA 1
ATOM 2200 C C . PHE A 1 275 ? 25.562 -16.906 -2.785 1 98.62 275 PHE A C 1
ATOM 2202 O O . PHE A 1 275 ? 25 -16.031 -2.121 1 98.62 275 PHE A O 1
ATOM 2209 N N . VAL A 1 276 ? 24.984 -17.594 -3.689 1 98.88 276 VAL A N 1
ATOM 2210 C CA . VAL A 1 276 ? 23.531 -17.578 -3.859 1 98.88 276 VAL A CA 1
ATOM 2211 C C . VAL A 1 276 ? 22.922 -18.766 -3.115 1 98.88 276 VAL A C 1
ATOM 2213 O O . VAL A 1 276 ? 23.25 -19.922 -3.398 1 98.88 276 VAL A O 1
ATOM 2216 N N . ALA A 1 277 ? 22.047 -18.453 -2.174 1 98.81 277 ALA A N 1
ATOM 2217 C CA . ALA A 1 277 ? 21.422 -19.516 -1.396 1 98.81 277 ALA A CA 1
ATOM 2218 C C . ALA A 1 277 ? 20.203 -20.094 -2.125 1 98.81 277 ALA A C 1
ATOM 2220 O O . ALA A 1 277 ? 20.016 -21.312 -2.172 1 98.81 277 ALA A O 1
ATOM 2221 N N . VAL A 1 278 ? 19.375 -19.203 -2.637 1 98.88 278 VAL A N 1
ATOM 2222 C CA . VAL A 1 278 ? 18.109 -19.578 -3.266 1 98.88 278 VAL A CA 1
ATOM 2223 C C . VAL A 1 278 ? 17.984 -18.875 -4.613 1 98.88 278 VAL A C 1
ATOM 2225 O O . VAL A 1 278 ? 18.312 -17.688 -4.738 1 98.88 278 VAL A O 1
ATOM 2228 N N . VAL A 1 279 ? 17.625 -19.609 -5.582 1 98.88 279 VAL A N 1
ATOM 2229 C CA . VAL A 1 279 ? 17.219 -19.031 -6.859 1 98.88 279 VAL A CA 1
ATOM 2230 C C . VAL A 1 279 ? 15.711 -19.156 -7.031 1 98.88 279 VAL A C 1
ATOM 2232 O O . VAL A 1 279 ? 15.188 -20.281 -7.125 1 98.88 279 VAL A O 1
ATOM 2235 N N . TYR A 1 280 ? 15.039 -18.062 -7 1 98.69 280 TYR A N 1
ATOM 2236 C CA . TYR A 1 280 ? 13.586 -18.016 -7.141 1 98.69 280 TYR A CA 1
ATOM 2237 C C . TYR A 1 280 ? 13.195 -17.594 -8.555 1 98.69 280 TYR A C 1
ATOM 2239 O O . TYR A 1 280 ? 13.312 -16.422 -8.914 1 98.69 280 TYR A O 1
ATOM 2247 N N . PHE A 1 281 ? 12.695 -18.516 -9.312 1 98.19 281 PHE A N 1
ATOM 2248 C CA . PHE A 1 281 ? 12.367 -18.266 -10.711 1 98.19 281 PHE A CA 1
ATOM 2249 C C . PHE A 1 281 ? 10.984 -17.625 -10.836 1 98.19 281 PHE A C 1
ATOM 2251 O O . PHE A 1 281 ? 9.969 -18.297 -10.633 1 98.19 281 PHE A O 1
ATOM 2258 N N . ARG A 1 282 ? 10.945 -16.391 -11.227 1 96.88 282 ARG A N 1
ATOM 2259 C CA . ARG A 1 282 ? 9.719 -15.727 -11.641 1 96.88 282 ARG A CA 1
ATOM 2260 C C . ARG A 1 282 ? 9.633 -15.625 -13.156 1 96.88 282 ARG A C 1
ATOM 2262 O O . ARG A 1 282 ? 8.617 -15.18 -13.703 1 96.88 282 ARG A O 1
ATOM 2269 N N . ALA A 1 283 ? 10.688 -16.016 -13.75 1 95.69 283 ALA A N 1
ATOM 2270 C CA . ALA A 1 283 ? 10.805 -16.141 -15.203 1 95.69 283 ALA A CA 1
ATOM 2271 C C . ALA A 1 283 ? 11.461 -17.469 -15.586 1 95.69 283 ALA A C 1
ATOM 2273 O O . ALA A 1 283 ? 11.82 -18.266 -14.711 1 95.69 283 ALA A O 1
ATOM 2274 N N . GLY A 1 284 ? 11.508 -17.75 -16.859 1 95.12 284 GLY A N 1
ATOM 2275 C CA . GLY A 1 284 ? 12.141 -18.969 -17.328 1 95.12 284 GLY A CA 1
ATOM 2276 C C . GLY A 1 284 ? 11.148 -20.062 -17.656 1 95.12 284 GLY A C 1
ATOM 2277 O O . GLY A 1 284 ? 11.523 -21.234 -17.781 1 95.12 284 GLY A O 1
ATOM 2278 N N . TYR A 1 285 ? 9.906 -19.672 -17.797 1 92.81 285 TYR A N 1
ATOM 2279 C CA . TYR A 1 285 ? 8.875 -20.688 -18 1 92.81 285 TYR A CA 1
ATOM 2280 C C . TYR A 1 285 ? 8.352 -20.656 -19.438 1 92.81 285 TYR A C 1
ATOM 2282 O O . TYR A 1 285 ? 7.461 -21.438 -19.781 1 92.81 285 TYR A O 1
ATOM 2290 N N . SER A 1 286 ? 8.883 -19.781 -20.219 1 90.69 286 SER A N 1
ATOM 2291 C CA . SER A 1 286 ? 8.453 -19.672 -21.609 1 90.69 286 SER A CA 1
ATOM 2292 C C . SER A 1 286 ? 9.641 -19.469 -22.547 1 90.69 286 SER A C 1
ATOM 2294 O O . SER A 1 286 ? 10.688 -18.953 -22.125 1 90.69 286 SER A O 1
ATOM 2296 N N . PRO A 1 287 ? 9.461 -19.828 -23.828 1 92.38 287 PRO A N 1
ATOM 2297 C CA . PRO A 1 287 ? 10.547 -19.625 -24.797 1 92.38 287 PRO A CA 1
ATOM 2298 C C . PRO A 1 287 ? 10.969 -18.156 -24.906 1 92.38 287 PRO A C 1
ATOM 2300 O O . PRO A 1 287 ? 12.141 -17.875 -25.156 1 92.38 287 PRO A O 1
ATOM 2303 N N . ASP A 1 288 ? 10.062 -17.266 -24.625 1 92.12 288 ASP A N 1
ATOM 2304 C CA . ASP A 1 288 ? 10.352 -15.836 -24.734 1 92.12 288 ASP A CA 1
ATOM 2305 C C . ASP A 1 288 ? 11.391 -15.391 -23.703 1 92.12 288 ASP A C 1
ATOM 2307 O O . ASP A 1 288 ? 12.023 -14.344 -23.859 1 92.12 288 ASP A O 1
ATOM 2311 N N . HIS A 1 289 ? 11.625 -16.188 -22.734 1 95.19 289 HIS A N 1
ATOM 2312 C CA . HIS A 1 289 ? 12.609 -15.875 -21.703 1 95.19 289 HIS A CA 1
ATOM 2313 C C . HIS A 1 289 ? 14 -16.375 -22.094 1 95.19 289 HIS A C 1
ATOM 2315 O O . HIS A 1 289 ? 14.984 -16.094 -21.406 1 95.19 289 HIS A O 1
ATOM 2321 N N . TYR A 1 290 ? 14.023 -17.078 -23.25 1 96.88 290 TYR A N 1
ATOM 2322 C CA . TYR A 1 290 ? 15.273 -17.641 -23.75 1 96.88 290 TYR A CA 1
ATOM 2323 C C . TYR A 1 290 ? 15.516 -17.219 -25.188 1 96.88 290 TYR A C 1
ATOM 2325 O O . TYR A 1 290 ? 15.641 -18.062 -26.078 1 96.88 290 TYR A O 1
ATOM 2333 N N . PRO A 1 291 ? 15.695 -15.977 -25.422 1 96.25 291 PRO A N 1
ATOM 2334 C CA . PRO A 1 291 ? 15.844 -15.516 -26.797 1 96.25 291 PRO A CA 1
ATOM 2335 C C . PRO A 1 291 ? 17.172 -15.938 -27.422 1 96.25 291 PRO A C 1
ATOM 2337 O O . PRO A 1 291 ? 17.281 -16.047 -28.656 1 96.25 291 PRO A O 1
ATOM 2340 N N . THR A 1 292 ? 18.219 -16.203 -26.625 1 97.44 292 THR A N 1
ATOM 2341 C CA . THR A 1 292 ? 19.516 -16.625 -27.125 1 97.44 292 THR A CA 1
ATOM 2342 C C . THR A 1 292 ? 20.062 -17.781 -26.297 1 97.44 292 THR A C 1
ATOM 2344 O O . THR A 1 292 ? 19.453 -18.188 -25.312 1 97.44 292 THR A O 1
ATOM 2347 N N . GLN A 1 293 ? 21.188 -18.281 -26.672 1 98 293 GLN A N 1
ATOM 2348 C CA . GLN A 1 293 ? 21.844 -19.375 -25.969 1 98 293 GLN A CA 1
ATOM 2349 C C . GLN A 1 293 ? 22.344 -18.922 -24.609 1 98 293 GLN A C 1
ATOM 2351 O O . GLN A 1 293 ? 22.469 -19.734 -23.688 1 98 293 GLN A O 1
ATOM 2356 N N . ALA A 1 294 ? 22.562 -17.625 -24.453 1 98.25 294 ALA A N 1
ATOM 2357 C CA . ALA A 1 294 ? 23.062 -17.094 -23.203 1 98.25 294 ALA A CA 1
ATOM 2358 C C . ALA A 1 294 ? 22.141 -17.422 -22.031 1 98.25 294 ALA A C 1
ATOM 2360 O O . ALA A 1 294 ? 22.594 -17.766 -20.953 1 98.25 294 ALA A O 1
ATOM 2361 N N . GLU A 1 295 ? 20.875 -17.281 -22.266 1 98.62 295 GLU A N 1
ATOM 2362 C CA . GLU A 1 295 ? 19.891 -17.578 -21.219 1 98.62 295 GLU A CA 1
ATOM 2363 C C . GLU A 1 295 ? 19.906 -19.062 -20.859 1 98.62 295 GLU A C 1
ATOM 2365 O O . GLU A 1 295 ? 19.797 -19.422 -19.688 1 98.62 295 GLU A O 1
ATOM 2370 N N . TRP A 1 296 ? 20.047 -19.906 -21.844 1 98.62 296 TRP A N 1
ATOM 2371 C CA . TRP A 1 296 ? 20.109 -21.344 -21.594 1 98.62 296 TRP A CA 1
ATOM 2372 C C . TRP A 1 296 ? 21.375 -21.703 -20.828 1 98.62 296 TRP A C 1
ATOM 2374 O O . TRP A 1 296 ? 21.344 -22.562 -19.938 1 98.62 296 TRP A O 1
ATOM 2384 N N . ASP A 1 297 ? 22.453 -21.047 -21.188 1 98.62 297 ASP A N 1
ATOM 2385 C CA . ASP A 1 297 ? 23.703 -21.281 -20.469 1 98.62 297 ASP A CA 1
ATOM 2386 C C . ASP A 1 297 ? 23.578 -20.875 -19 1 98.62 297 ASP A C 1
ATOM 2388 O O . ASP A 1 297 ? 24.109 -21.562 -18.125 1 98.62 297 ASP A O 1
ATOM 2392 N N . ALA A 1 298 ? 22.953 -19.766 -18.781 1 98.75 298 ALA A N 1
ATOM 2393 C CA . ALA A 1 298 ? 22.703 -19.328 -17.422 1 98.75 298 ALA A CA 1
ATOM 2394 C C . ALA A 1 298 ? 21.875 -20.344 -16.656 1 98.75 298 ALA A C 1
ATOM 2396 O O . ALA A 1 298 ? 22.172 -20.672 -15.5 1 98.75 298 ALA A O 1
ATOM 2397 N N . ARG A 1 299 ? 20.797 -20.828 -17.312 1 98.81 299 ARG A N 1
ATOM 2398 C CA . ARG A 1 299 ? 19.938 -21.828 -16.688 1 98.81 299 ARG A CA 1
ATOM 2399 C C . ARG A 1 299 ? 20.719 -23.094 -16.328 1 98.81 299 ARG A C 1
ATOM 2401 O O . ARG A 1 299 ? 20.594 -23.609 -15.219 1 98.81 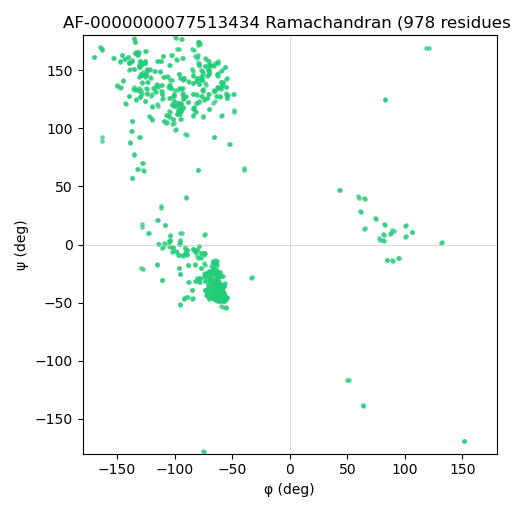299 ARG A O 1
ATOM 2408 N N . LEU A 1 300 ? 21.531 -23.562 -17.234 1 98.75 300 LEU A N 1
ATOM 2409 C CA . LEU A 1 300 ? 22.359 -24.734 -17 1 98.75 300 LEU A CA 1
ATOM 2410 C C . LEU A 1 300 ? 23.312 -24.5 -15.828 1 98.75 300 LEU A C 1
ATOM 2412 O O . LEU A 1 300 ? 23.438 -25.359 -14.953 1 98.75 300 LEU A O 1
ATOM 2416 N N . LEU A 1 301 ? 23.938 -23.344 -15.867 1 98.69 301 LEU A N 1
ATOM 2417 C CA . LEU A 1 301 ? 24.875 -23 -14.812 1 98.69 301 LEU A CA 1
ATOM 2418 C C . LEU A 1 301 ? 24.203 -23.031 -13.445 1 98.69 301 LEU A C 1
ATOM 2420 O O . LEU A 1 301 ? 24.75 -23.609 -12.492 1 98.69 301 LEU A O 1
ATOM 2424 N N . ILE A 1 302 ? 23.047 -22.438 -13.32 1 98.81 302 ILE A N 1
ATOM 2425 C CA . ILE A 1 302 ? 22.281 -22.391 -12.078 1 98.81 302 ILE A CA 1
ATOM 2426 C C . ILE A 1 302 ? 21.922 -23.797 -11.625 1 98.81 302 ILE A C 1
ATOM 2428 O O . ILE A 1 302 ? 22.125 -24.156 -10.461 1 98.81 302 ILE A O 1
ATOM 2432 N N . GLU A 1 303 ? 21.469 -24.641 -12.539 1 98.69 303 GLU A N 1
ATOM 2433 C CA . GLU A 1 303 ? 20.984 -25.969 -12.211 1 98.69 303 GLU A CA 1
ATOM 2434 C C . GLU A 1 303 ? 22.125 -26.875 -11.734 1 98.69 303 GLU A C 1
ATOM 2436 O O . GLU A 1 303 ? 21.906 -27.781 -10.922 1 98.69 303 GLU A O 1
ATOM 2441 N N . ARG A 1 304 ? 23.312 -26.641 -12.164 1 98.38 304 ARG A N 1
ATOM 2442 C CA . ARG A 1 304 ? 24.484 -27.453 -11.797 1 98.38 304 ARG A CA 1
ATOM 2443 C C . ARG A 1 304 ? 25.016 -27.047 -10.43 1 98.38 304 ARG A C 1
ATOM 2445 O O . ARG A 1 304 ? 25.875 -27.734 -9.867 1 98.38 304 ARG A O 1
ATOM 2452 N N . SER A 1 305 ? 24.469 -26.047 -9.836 1 98.75 305 SER A N 1
ATOM 2453 C CA . SER A 1 305 ? 25.047 -25.438 -8.641 1 98.75 305 SER A CA 1
ATOM 2454 C C . SER A 1 305 ? 24.438 -26.031 -7.375 1 98.75 305 SER A C 1
ATOM 2456 O O . SER A 1 305 ? 23.484 -26.812 -7.445 1 98.75 305 SER A O 1
ATOM 2458 N N . THR A 1 306 ? 24.953 -25.578 -6.176 1 98.44 306 THR A N 1
ATOM 2459 C CA . THR A 1 306 ? 24.469 -26.016 -4.871 1 98.44 306 THR A CA 1
ATOM 2460 C C . THR A 1 306 ? 23.359 -25.109 -4.367 1 98.44 306 THR A C 1
ATOM 2462 O O . THR A 1 306 ? 22.797 -25.328 -3.291 1 98.44 306 THR A O 1
ATOM 2465 N N . ALA A 1 307 ? 23 -24.031 -5.137 1 98.81 307 ALA A N 1
ATOM 2466 C CA . ALA A 1 307 ? 21.891 -23.172 -4.734 1 98.81 307 ALA A CA 1
ATOM 2467 C C . ALA A 1 307 ? 20.578 -23.953 -4.707 1 98.81 307 ALA A C 1
ATOM 2469 O O . ALA A 1 307 ? 20.391 -24.906 -5.473 1 98.81 307 ALA A O 1
ATOM 2470 N N . ILE A 1 308 ? 19.703 -23.578 -3.779 1 98.81 308 ILE A N 1
ATOM 2471 C CA . ILE A 1 308 ? 18.359 -24.172 -3.752 1 98.81 308 ILE A CA 1
ATOM 2472 C C . ILE A 1 308 ? 17.469 -23.453 -4.773 1 98.81 308 ILE A C 1
ATOM 2474 O O . ILE A 1 308 ? 17.234 -22.25 -4.672 1 98.81 308 ILE A O 1
ATOM 2478 N N . LYS A 1 309 ? 17.062 -24.188 -5.762 1 98.5 309 LYS A N 1
ATOM 2479 C CA . LYS A 1 309 ? 16.25 -23.562 -6.812 1 98.5 309 LYS A CA 1
ATOM 2480 C C . LYS A 1 309 ? 14.766 -23.75 -6.547 1 98.5 309 LYS A C 1
ATOM 2482 O O . LYS A 1 309 ? 14.336 -24.781 -6.039 1 98.5 309 LYS A O 1
ATOM 2487 N N . ALA A 1 310 ? 13.953 -22.781 -6.852 1 98.44 310 ALA A N 1
ATOM 2488 C CA . ALA A 1 310 ? 12.492 -22.797 -6.793 1 98.44 310 ALA A CA 1
ATOM 2489 C C . ALA A 1 310 ? 11.891 -22.281 -8.094 1 98.44 310 ALA A C 1
ATOM 2491 O O . ALA A 1 310 ? 11.688 -21.078 -8.258 1 98.44 310 ALA A O 1
ATOM 2492 N N . PRO A 1 311 ? 11.578 -23.109 -9.039 1 97.81 311 PRO A N 1
ATOM 2493 C CA . PRO A 1 311 ? 11.859 -24.547 -8.969 1 97.81 311 PRO A CA 1
ATOM 2494 C C . PRO A 1 311 ? 13.195 -24.906 -9.609 1 97.81 311 PRO A C 1
ATOM 2496 O O . PRO A 1 311 ? 13.766 -24.125 -10.367 1 97.81 311 PRO A O 1
ATOM 2499 N N . TRP A 1 312 ? 13.727 -26.078 -9.266 1 98.19 312 TRP A N 1
ATOM 2500 C CA . TRP A 1 312 ? 14.82 -26.641 -10.055 1 98.19 312 TRP A CA 1
ATOM 2501 C C . TRP A 1 312 ? 14.289 -27.297 -11.32 1 98.19 312 TRP A C 1
ATOM 2503 O O . TRP A 1 312 ? 13.07 -27.391 -11.523 1 98.19 312 TRP A O 1
ATOM 2513 N N . ILE A 1 313 ? 15.125 -27.734 -12.18 1 97.94 313 ILE A N 1
ATOM 2514 C CA . ILE A 1 313 ? 14.805 -28.188 -13.531 1 97.94 313 ILE A CA 1
ATOM 2515 C C . ILE A 1 313 ? 13.914 -29.422 -13.461 1 97.94 313 ILE A C 1
ATOM 2517 O O . ILE A 1 313 ? 13.031 -29.609 -14.297 1 97.94 313 ILE A O 1
ATOM 2521 N N . GLY A 1 314 ? 14.086 -30.297 -12.508 1 97.62 314 GLY A N 1
ATOM 2522 C CA . GLY A 1 314 ? 13.234 -31.453 -12.344 1 97.62 314 GLY A CA 1
ATOM 2523 C C . GLY A 1 314 ? 11.789 -31.094 -12.023 1 97.62 314 GLY A C 1
ATOM 2524 O O . GLY A 1 314 ? 10.859 -31.703 -12.547 1 97.62 314 GLY A O 1
ATOM 2525 N N . LEU A 1 315 ? 11.617 -30.172 -11.156 1 97.12 315 LEU A N 1
ATOM 2526 C CA . LEU A 1 315 ? 10.281 -29.719 -10.781 1 97.12 315 LEU A CA 1
ATOM 2527 C C . LEU A 1 315 ? 9.594 -29.031 -11.945 1 97.12 315 LEU A C 1
ATOM 2529 O O . LEU A 1 315 ? 8.375 -29.125 -12.102 1 97.12 315 LEU A O 1
ATOM 2533 N N . GLN A 1 316 ? 10.312 -28.266 -12.734 1 96.25 316 GLN A N 1
ATOM 2534 C CA . GLN A 1 316 ? 9.719 -27.641 -13.906 1 96.25 316 GLN A CA 1
ATOM 2535 C C . GLN A 1 316 ? 9.242 -28.688 -14.914 1 96.25 316 GLN A C 1
ATOM 2537 O O . GLN A 1 316 ? 8.164 -28.547 -15.5 1 96.25 316 GLN A O 1
ATOM 2542 N N . LEU A 1 317 ? 10.039 -29.703 -15.133 1 96.5 317 LEU A N 1
ATOM 2543 C CA . LEU A 1 317 ? 9.641 -30.797 -16.016 1 96.5 317 LEU A CA 1
ATOM 2544 C C . LEU A 1 317 ? 8.445 -31.547 -15.453 1 96.5 317 LEU A C 1
ATOM 2546 O O . LEU A 1 317 ? 7.562 -31.969 -16.203 1 96.5 317 LEU A O 1
ATOM 2550 N N . ALA A 1 318 ? 8.445 -31.672 -14.156 1 96.38 318 ALA A N 1
ATOM 2551 C CA . ALA A 1 318 ? 7.34 -32.344 -13.484 1 96.38 318 ALA A CA 1
ATOM 2552 C C . ALA A 1 318 ? 6.027 -31.594 -13.688 1 96.38 318 ALA A C 1
ATOM 2554 O O . ALA A 1 318 ? 4.945 -32.156 -13.492 1 96.38 318 ALA A O 1
ATOM 2555 N N . ASN A 1 319 ? 6.125 -30.406 -14.07 1 92.5 319 ASN A N 1
ATOM 2556 C CA . ASN A 1 319 ? 4.953 -29.531 -14.133 1 92.5 319 ASN A CA 1
ATOM 2557 C C . ASN A 1 319 ? 4.484 -29.344 -15.57 1 92.5 319 ASN A C 1
ATOM 2559 O O . ASN A 1 319 ? 3.531 -28.594 -15.82 1 92.5 319 ASN A O 1
ATOM 2563 N N . THR A 1 320 ? 5.062 -29.969 -16.547 1 93.25 320 THR A N 1
ATOM 2564 C CA . THR A 1 320 ? 4.602 -29.844 -17.938 1 93.25 320 THR A CA 1
ATOM 2565 C C . THR A 1 320 ? 3.188 -30.391 -18.078 1 93.25 320 THR A C 1
ATOM 2567 O O . THR A 1 320 ? 2.76 -31.234 -17.297 1 93.25 320 THR A O 1
ATOM 2570 N N . LYS A 1 321 ? 2.475 -29.922 -19.094 1 91.88 321 LYS A N 1
ATOM 2571 C CA . LYS A 1 321 ? 1.136 -30.453 -19.359 1 91.88 321 LYS A CA 1
ATOM 2572 C C . LYS A 1 321 ? 1.175 -31.953 -19.641 1 91.88 321 LYS A C 1
ATOM 2574 O O . LYS A 1 321 ? 0.258 -32.688 -19.266 1 91.88 321 LYS A O 1
ATOM 2579 N N . LYS A 1 322 ? 2.221 -32.375 -20.266 1 92.81 322 LYS A N 1
ATOM 2580 C CA . LYS A 1 322 ? 2.377 -33.812 -20.547 1 92.81 322 LYS A CA 1
ATOM 2581 C C . LYS A 1 322 ? 2.516 -34.625 -19.25 1 92.81 322 LYS A C 1
ATOM 2583 O O . LYS A 1 322 ? 1.918 -35.688 -19.109 1 92.81 322 LYS A O 1
ATOM 2588 N N . THR A 1 323 ? 3.316 -34.125 -18.391 1 94.88 323 THR A N 1
ATOM 2589 C CA . THR A 1 323 ? 3.453 -34.812 -17.094 1 94.88 323 THR A CA 1
ATOM 2590 C C . THR A 1 323 ? 2.109 -34.875 -16.375 1 94.88 323 THR A C 1
ATOM 2592 O O . THR A 1 323 ? 1.76 -35.906 -15.805 1 94.88 323 THR A O 1
ATOM 2595 N N . GLN A 1 324 ? 1.405 -33.781 -16.359 1 93.75 324 GLN A N 1
ATOM 2596 C CA . GLN A 1 324 ? 0.093 -33.75 -15.727 1 93.75 324 GLN A CA 1
ATOM 2597 C C . GLN A 1 324 ? -0.848 -34.75 -16.375 1 93.75 324 GLN A C 1
ATOM 2599 O O . GLN A 1 324 ? -1.604 -35.438 -15.68 1 93.75 324 GLN A O 1
ATOM 2604 N N . GLN A 1 325 ? -0.789 -34.875 -17.688 1 93.62 325 GLN A N 1
ATOM 2605 C CA . GLN A 1 325 ? -1.585 -35.844 -18.406 1 93.62 325 GLN A CA 1
ATOM 2606 C C . GLN A 1 325 ? -1.205 -37.281 -18 1 93.62 325 GLN A C 1
ATOM 2608 O O . GLN A 1 325 ? -2.078 -38.125 -17.781 1 93.62 325 GLN A O 1
ATOM 2613 N N . VAL A 1 326 ? 0.069 -37.562 -17.875 1 94.94 326 VAL A N 1
ATOM 2614 C CA . VAL A 1 326 ? 0.542 -38.906 -17.5 1 94.94 326 VAL A CA 1
ATOM 2615 C C . VAL A 1 326 ? 0.13 -39.219 -16.078 1 94.94 326 VAL A C 1
ATOM 2617 O O . VAL A 1 326 ? -0.243 -40.344 -15.773 1 94.94 326 VAL A O 1
ATOM 2620 N N . LEU A 1 327 ? 0.176 -38.25 -15.203 1 95.69 327 LEU A N 1
ATOM 2621 C CA . LEU A 1 327 ? -0.22 -38.438 -13.812 1 95.69 327 LEU A CA 1
ATOM 2622 C C . LEU A 1 327 ? -1.699 -38.812 -13.711 1 95.69 327 LEU A C 1
ATOM 2624 O O . LEU A 1 327 ? -2.129 -39.406 -12.734 1 95.69 327 LEU A O 1
ATOM 2628 N N . ALA A 1 328 ? -2.457 -38.375 -14.703 1 93.06 328 ALA A N 1
ATOM 2629 C CA . ALA A 1 328 ? -3.895 -38.625 -14.695 1 93.06 328 ALA A CA 1
ATOM 2630 C C . ALA A 1 328 ? -4.191 -40.062 -15.109 1 93.06 328 ALA A C 1
ATOM 2632 O O . ALA A 1 328 ? -5.32 -40.562 -14.945 1 93.06 328 ALA A O 1
ATOM 2633 N N . GLU A 1 329 ? -3.229 -40.75 -15.594 1 92.5 329 GLU A N 1
ATOM 2634 C CA . GLU A 1 329 ? -3.416 -42.156 -15.969 1 92.5 329 GLU A CA 1
ATOM 2635 C C . GLU A 1 329 ? -3.514 -43.031 -14.727 1 92.5 329 GLU A C 1
ATOM 2637 O O . GLU A 1 329 ? -3.037 -42.688 -13.656 1 92.5 329 GLU A O 1
ATOM 2642 N N . ASP A 1 330 ? -4.074 -44.219 -14.922 1 90.88 330 ASP A N 1
ATOM 2643 C CA . ASP A 1 330 ? -4.289 -45.156 -13.82 1 90.88 330 ASP A CA 1
ATOM 2644 C C . ASP A 1 330 ? -2.959 -45.594 -13.219 1 90.88 330 ASP A C 1
ATOM 2646 O O . ASP A 1 330 ? -2.043 -46 -13.945 1 90.88 330 ASP A O 1
ATOM 2650 N N . GLY A 1 331 ? -2.898 -45.438 -11.922 1 93 331 GLY A N 1
ATOM 2651 C CA . GLY A 1 331 ? -1.756 -45.969 -11.203 1 93 331 GLY A CA 1
ATOM 2652 C C . GLY A 1 331 ? -0.594 -45 -11.109 1 93 331 GLY A C 1
ATOM 2653 O O . GLY A 1 331 ? 0.343 -45.219 -10.336 1 93 331 GLY A O 1
ATOM 2654 N N . ALA A 1 332 ? -0.633 -43.969 -11.867 1 94.69 332 ALA A N 1
ATOM 2655 C CA . ALA A 1 332 ? 0.507 -43.062 -11.93 1 94.69 332 ALA A CA 1
ATOM 2656 C C . ALA A 1 332 ? 0.689 -42.312 -10.602 1 94.69 332 ALA A C 1
ATOM 2658 O O . ALA A 1 332 ? 1.801 -42.25 -10.078 1 94.69 332 ALA A O 1
ATOM 2659 N N . VAL A 1 333 ? -0.42 -41.781 -10.016 1 96.94 333 VAL A N 1
ATOM 2660 C CA . VAL A 1 333 ? -0.356 -41.062 -8.766 1 96.94 333 VAL A CA 1
ATOM 2661 C C . VAL A 1 333 ? 0.074 -41.969 -7.633 1 96.94 333 VAL A C 1
ATOM 2663 O O . VAL A 1 333 ? 0.883 -41.594 -6.781 1 96.94 333 VAL A O 1
ATOM 2666 N N . GLU A 1 334 ? -0.395 -43.219 -7.652 1 95.44 334 GLU A N 1
ATOM 2667 C CA . GLU A 1 334 ? -0.145 -44.219 -6.613 1 95.44 334 GLU A CA 1
ATOM 2668 C C . GLU A 1 334 ? 1.335 -44.562 -6.543 1 95.44 334 GLU A C 1
ATOM 2670 O O . GLU A 1 334 ? 1.825 -45 -5.492 1 95.44 334 GLU A O 1
ATOM 2675 N N . ARG A 1 335 ? 1.968 -44.375 -7.613 1 94.5 335 ARG A N 1
ATOM 2676 C CA . ARG A 1 335 ? 3.404 -44.625 -7.645 1 94.5 335 ARG A CA 1
ATOM 2677 C C . ARG A 1 335 ? 4.148 -43.688 -6.707 1 94.5 335 ARG A C 1
ATOM 2679 O O . ARG A 1 335 ? 5.18 -44.062 -6.137 1 94.5 335 ARG A O 1
ATOM 2686 N N . PHE A 1 336 ? 3.629 -42.531 -6.512 1 96.31 336 PHE A N 1
ATOM 2687 C CA . PHE A 1 336 ? 4.359 -41.5 -5.797 1 96.31 336 PHE A CA 1
ATOM 2688 C C . PHE A 1 336 ? 3.715 -41.219 -4.441 1 96.31 336 PHE A C 1
ATOM 2690 O O . PHE A 1 336 ? 4.383 -40.75 -3.516 1 96.31 336 PHE A O 1
ATOM 2697 N N . ILE A 1 337 ? 2.424 -41.406 -4.438 1 94.81 337 ILE A N 1
ATOM 2698 C CA . ILE A 1 337 ? 1.667 -41.25 -3.199 1 94.81 337 ILE A CA 1
ATOM 2699 C C . ILE A 1 337 ? 1.253 -42.625 -2.67 1 94.81 337 ILE A C 1
ATOM 2701 O O . ILE A 1 337 ? 0.293 -43.219 -3.162 1 94.81 337 ILE A O 1
ATOM 2705 N N . GLY A 1 338 ? 1.895 -43.062 -1.651 1 86.94 338 GLY A N 1
ATOM 2706 C CA . GLY A 1 338 ? 1.752 -44.438 -1.188 1 86.94 338 GLY A CA 1
ATOM 2707 C C . GLY A 1 338 ? 0.437 -44.719 -0.476 1 86.94 338 GLY A C 1
ATOM 2708 O O . GLY A 1 338 ? -0.023 -45.844 -0.404 1 86.94 338 GLY A O 1
ATOM 2709 N N . HIS A 1 339 ? -0.175 -43.812 0.079 1 91.88 339 HIS A N 1
ATOM 2710 C CA . HIS A 1 339 ? -1.434 -44 0.79 1 91.88 339 HIS A CA 1
ATOM 2711 C C . HIS A 1 339 ? -2.619 -43.969 -0.17 1 91.88 339 HIS A C 1
ATOM 2713 O O . HIS A 1 339 ? -2.906 -42.906 -0.774 1 91.88 339 HIS A O 1
ATOM 2719 N N . PRO A 1 340 ? -3.301 -44.969 -0.288 1 94.12 340 PRO A N 1
ATOM 2720 C CA . PRO A 1 340 ? -4.371 -45.062 -1.282 1 94.12 340 PRO A CA 1
ATOM 2721 C C . PRO A 1 340 ? -5.43 -43.969 -1.133 1 94.12 340 PRO A C 1
ATOM 2723 O O . PRO A 1 340 ? -5.926 -43.469 -2.133 1 94.12 340 PRO A O 1
ATOM 2726 N N . ARG A 1 341 ? -5.742 -43.688 0.064 1 96 341 ARG A N 1
ATOM 2727 C CA . ARG A 1 341 ? -6.762 -42.688 0.281 1 96 341 ARG A CA 1
ATOM 2728 C C . ARG A 1 341 ? -6.277 -41.312 -0.2 1 96 341 ARG A C 1
ATOM 2730 O O . ARG A 1 341 ? -7.062 -40.531 -0.738 1 96 341 ARG A O 1
ATOM 2737 N N . GLU A 1 342 ? -5.074 -41.062 0.054 1 96.56 342 GLU A N 1
ATOM 2738 C CA . GLU A 1 342 ? -4.496 -39.781 -0.382 1 96.56 342 GLU A CA 1
ATOM 2739 C C . GLU A 1 342 ? -4.41 -39.719 -1.903 1 96.56 342 GLU A C 1
ATOM 2741 O O . GLU A 1 342 ? -4.715 -38.688 -2.498 1 96.56 342 GLU A O 1
ATOM 2746 N N . ALA A 1 343 ? -4.043 -40.812 -2.488 1 96.94 343 ALA A N 1
ATOM 2747 C CA . ALA A 1 343 ? -3.994 -40.844 -3.945 1 96.94 343 ALA A CA 1
ATOM 2748 C C . ALA A 1 343 ? -5.383 -40.656 -4.551 1 96.94 343 ALA A C 1
ATOM 2750 O O . ALA A 1 343 ? -5.535 -39.969 -5.551 1 96.94 343 ALA A O 1
ATOM 2751 N N . ALA A 1 344 ? -6.297 -41.281 -3.92 1 96.81 344 ALA A N 1
ATOM 2752 C CA . ALA A 1 344 ? -7.672 -41.188 -4.391 1 96.81 344 ALA A CA 1
ATOM 2753 C C . ALA A 1 344 ? -8.164 -39.719 -4.285 1 96.81 344 ALA A C 1
ATOM 2755 O O . ALA A 1 344 ? -8.922 -39.25 -5.133 1 96.81 344 ALA A O 1
ATOM 2756 N N . ALA A 1 345 ? -7.82 -39.094 -3.219 1 97.06 345 ALA A N 1
ATOM 2757 C CA . ALA A 1 345 ? -8.203 -37.719 -3.016 1 97.06 345 ALA A CA 1
ATOM 2758 C C . ALA A 1 345 ? -7.66 -36.812 -4.133 1 97.06 345 ALA A C 1
ATOM 2760 O O . ALA A 1 345 ? -8.367 -35.969 -4.652 1 97.06 345 ALA A O 1
ATOM 2761 N N . ILE A 1 346 ? -6.441 -37.031 -4.551 1 97.62 346 ILE A N 1
ATOM 2762 C CA . ILE A 1 346 ? -5.816 -36.281 -5.633 1 97.62 346 ILE A CA 1
ATOM 2763 C C . ILE A 1 346 ? -6.539 -36.562 -6.945 1 97.62 346 ILE A C 1
ATOM 2765 O O . ILE A 1 346 ? -6.941 -35.656 -7.656 1 97.62 346 ILE A O 1
ATOM 2769 N N . ARG A 1 347 ? -6.809 -37.781 -7.227 1 96.19 347 ARG A N 1
ATOM 2770 C CA . ARG A 1 347 ? -7.395 -38.219 -8.492 1 96.19 347 ARG A CA 1
ATOM 2771 C C . ARG A 1 347 ? -8.82 -37.688 -8.641 1 96.19 347 ARG A C 1
ATOM 2773 O O . ARG A 1 347 ? -9.281 -37.438 -9.758 1 96.19 347 ARG A O 1
ATOM 2780 N N . SER A 1 348 ? -9.383 -37.562 -7.516 1 95.44 348 SER A N 1
ATOM 2781 C CA . SER A 1 348 ? -10.781 -37.156 -7.539 1 95.44 348 SER A CA 1
ATOM 2782 C C . SER A 1 348 ? -10.906 -35.719 -8.086 1 95.44 348 SER A C 1
ATOM 2784 O O . SER A 1 348 ? -12 -35.312 -8.461 1 95.44 348 SER A O 1
ATOM 2786 N N . THR A 1 349 ? -9.836 -34.969 -8.18 1 96.81 349 THR A N 1
ATOM 2787 C CA . THR A 1 349 ? -9.891 -33.594 -8.656 1 96.81 349 THR A CA 1
ATOM 2788 C C . THR A 1 349 ? -9.547 -33.531 -10.141 1 96.81 349 THR A C 1
ATOM 2790 O O . THR A 1 349 ? -9.648 -32.469 -10.75 1 96.81 349 THR A O 1
ATOM 2793 N N . PHE A 1 350 ? -9.086 -34.594 -10.734 1 95.81 350 PHE A N 1
ATOM 2794 C CA . PHE A 1 350 ? -8.578 -34.562 -12.102 1 95.81 350 PHE A CA 1
ATOM 2795 C C . PHE A 1 350 ? -9.719 -34.406 -13.102 1 95.81 350 PHE A C 1
ATOM 2797 O O . PHE A 1 350 ? -10.789 -35 -12.914 1 95.81 350 PHE A O 1
ATOM 2804 N N . ALA A 1 351 ? -9.508 -33.562 -14.094 1 92.5 351 ALA A N 1
ATOM 2805 C CA . ALA A 1 351 ? -10.344 -33.562 -15.289 1 92.5 351 ALA A CA 1
ATOM 2806 C C . ALA A 1 351 ? -9.875 -34.625 -16.281 1 92.5 351 ALA A C 1
ATOM 2808 O O . ALA A 1 351 ? -8.812 -35.219 -16.109 1 92.5 351 ALA A O 1
ATOM 2809 N N . GLY A 1 352 ? -10.695 -34.844 -17.219 1 90.38 352 GLY A N 1
ATOM 2810 C CA . GLY A 1 352 ? -10.25 -35.719 -18.281 1 90.38 352 GLY A CA 1
ATOM 2811 C C . GLY A 1 352 ? -9.094 -35.156 -19.094 1 90.38 352 GLY A C 1
ATOM 2812 O O . GLY A 1 352 ? -9.18 -34.062 -19.609 1 90.38 352 GLY A O 1
ATOM 2813 N N . LEU A 1 353 ? -8.023 -35.875 -19.156 1 92.44 353 LEU A N 1
ATOM 2814 C CA . LEU A 1 353 ? -6.84 -35.5 -19.938 1 92.44 353 LEU A CA 1
ATOM 2815 C C . LEU A 1 353 ? -6.383 -36.688 -20.797 1 92.44 353 LEU A C 1
ATOM 2817 O O . LEU A 1 353 ? -6.32 -37.812 -20.328 1 92.44 353 LEU A O 1
ATOM 2821 N N . TRP A 1 354 ? -6.086 -36.375 -22.062 1 91.94 354 TRP A N 1
ATOM 2822 C CA . TRP A 1 354 ? -5.699 -37.438 -22.969 1 91.94 354 TRP A CA 1
ATOM 2823 C C . TRP A 1 354 ? -4.496 -37.031 -23.812 1 91.94 354 TRP A C 1
ATOM 2825 O O . TRP A 1 354 ? -4.426 -35.906 -24.312 1 91.94 354 TRP A O 1
ATOM 2835 N N . ALA A 1 355 ? -3.578 -37.969 -23.859 1 90.06 355 ALA A N 1
ATOM 2836 C CA . ALA A 1 355 ? -2.523 -37.844 -24.859 1 90.06 355 ALA A CA 1
ATOM 2837 C C . ALA A 1 355 ? -3.047 -38.188 -26.25 1 90.06 355 ALA A C 1
ATOM 2839 O O . ALA A 1 355 ? -3.912 -39.031 -26.406 1 90.06 355 ALA A O 1
ATOM 2840 N N . ILE A 1 356 ? -2.492 -37.5 -27.203 1 90.69 356 ILE A N 1
ATOM 2841 C CA . ILE A 1 356 ? -3.002 -37.781 -28.547 1 90.69 356 ILE A CA 1
ATOM 2842 C C . ILE A 1 356 ? -1.844 -38.094 -29.484 1 90.69 356 ILE A C 1
ATOM 2844 O O . ILE A 1 356 ? -1.967 -38 -30.703 1 90.69 356 ILE A O 1
ATOM 2848 N N . ASP A 1 357 ? -0.73 -38.406 -28.953 1 85.88 357 ASP A N 1
ATOM 2849 C CA . ASP A 1 357 ? 0.471 -38.625 -29.75 1 85.88 357 ASP A CA 1
ATOM 2850 C C . ASP A 1 357 ? 0.587 -40.062 -30.188 1 85.88 357 ASP A C 1
ATOM 2852 O O . ASP A 1 357 ? 1.479 -40.406 -30.969 1 85.88 357 ASP A O 1
ATOM 2856 N N . GLN A 1 358 ? -0.223 -40.938 -29.703 1 82.88 358 GLN A N 1
ATOM 2857 C CA . GLN A 1 358 ? -0.213 -42.344 -30.109 1 82.88 358 GLN A CA 1
ATOM 2858 C C . GLN A 1 358 ? -1.292 -42.594 -31.156 1 82.88 358 GLN A C 1
ATOM 2860 O O . GLN A 1 358 ? -2.219 -41.812 -31.312 1 82.88 358 GLN A O 1
ATOM 2865 N N . ASN A 1 359 ? -1.052 -43.719 -31.891 1 83.75 359 ASN A N 1
ATOM 2866 C CA . ASN A 1 359 ? -1.998 -44.062 -32.938 1 83.75 359 ASN A CA 1
ATOM 2867 C C . ASN A 1 359 ? -2.766 -45.344 -32.594 1 83.75 359 ASN A C 1
ATOM 2869 O O . ASN A 1 359 ? -3.15 -46.094 -33.5 1 83.75 359 ASN A O 1
ATOM 2873 N N . ASP A 1 360 ? -3 -45.531 -31.422 1 88 360 ASP A N 1
ATOM 2874 C CA . ASP A 1 360 ? -3.783 -46.688 -31.016 1 88 360 ASP A CA 1
ATOM 2875 C C . ASP A 1 360 ? -5.277 -46.438 -31.156 1 88 360 ASP A C 1
ATOM 2877 O O . ASP A 1 360 ? -5.699 -45.281 -31.281 1 88 360 ASP A O 1
ATOM 2881 N N . PRO A 1 361 ? -6.066 -47.438 -31.172 1 91.94 361 PRO A N 1
ATOM 2882 C CA . PRO A 1 361 ? -7.504 -47.312 -31.438 1 91.94 361 PRO A CA 1
ATOM 2883 C C . PRO A 1 361 ? -8.203 -46.406 -30.438 1 91.94 361 PRO A C 1
ATOM 2885 O O . PRO A 1 361 ? -9.086 -45.625 -30.797 1 91.94 361 PRO A O 1
ATOM 2888 N N . LEU A 1 362 ? -7.895 -46.5 -29.234 1 89.88 362 LEU A N 1
ATOM 2889 C CA . LEU A 1 362 ? -8.523 -45.656 -28.203 1 89.88 362 LEU A CA 1
ATOM 2890 C C . LEU A 1 362 ? -8.234 -44.188 -28.438 1 89.88 362 LEU A C 1
ATOM 2892 O O . LEU A 1 362 ? -9.125 -43.344 -28.328 1 89.88 362 LEU A O 1
ATOM 2896 N N . THR A 1 363 ? -7.051 -43.844 -28.688 1 90.56 363 THR A N 1
ATOM 2897 C CA . THR A 1 363 ? -6.652 -42.438 -28.953 1 90.56 363 THR A CA 1
ATOM 2898 C C . THR A 1 363 ? -7.367 -41.906 -30.203 1 90.56 363 THR A C 1
ATOM 2900 O O . THR A 1 363 ? -7.828 -40.781 -30.219 1 90.56 363 THR A O 1
ATOM 2903 N N . ARG A 1 364 ? -7.445 -42.75 -31.219 1 90.69 364 ARG A N 1
ATOM 2904 C CA . ARG A 1 364 ? -8.133 -42.344 -32.438 1 90.69 364 ARG A CA 1
ATOM 2905 C C . ARG A 1 364 ? -9.602 -42.031 -32.156 1 90.69 364 ARG A C 1
ATOM 2907 O O . ARG A 1 364 ? -10.141 -41.062 -32.719 1 90.69 364 ARG A O 1
ATOM 2914 N N . LYS A 1 365 ? -10.125 -42.812 -31.375 1 93.56 365 LYS A N 1
ATOM 2915 C CA . LYS A 1 365 ? -11.523 -42.594 -31.031 1 93.56 365 LYS A CA 1
ATOM 2916 C C . LYS A 1 365 ? -11.711 -41.281 -30.281 1 93.56 365 LYS A C 1
ATOM 2918 O O . LYS A 1 365 ? -12.672 -40.562 -30.547 1 93.56 365 LYS A O 1
ATOM 2923 N N . ILE A 1 366 ? -10.867 -41.031 -29.391 1 92.19 366 ILE A N 1
ATOM 2924 C CA . ILE A 1 366 ? -10.945 -39.812 -28.609 1 92.19 366 ILE A CA 1
ATOM 2925 C C . ILE A 1 366 ? -10.75 -38.594 -29.516 1 92.19 366 ILE A C 1
ATOM 2927 O O . ILE A 1 366 ? -11.469 -37.594 -29.391 1 92.19 366 ILE A O 1
ATOM 2931 N N . VAL A 1 367 ? -9.781 -38.688 -30.391 1 93.69 367 VAL A N 1
ATOM 2932 C CA . VAL A 1 367 ? -9.492 -37.594 -31.312 1 93.69 367 VAL A CA 1
ATOM 2933 C C . VAL A 1 367 ? -10.695 -37.344 -32.219 1 93.69 367 VAL A C 1
ATOM 2935 O O . VAL A 1 367 ? -11.102 -36.188 -32.438 1 93.69 367 VAL A O 1
ATOM 2938 N N . GLN A 1 368 ? -11.211 -38.438 -32.719 1 93.88 368 GLN A N 1
ATOM 2939 C CA . GLN A 1 368 ? -12.398 -38.312 -33.562 1 93.88 368 GLN A CA 1
ATOM 2940 C C . GLN A 1 368 ? -13.578 -37.719 -32.781 1 93.88 368 GLN A C 1
ATOM 2942 O O . GLN A 1 368 ? -14.352 -36.938 -33.312 1 93.88 368 GLN A O 1
ATOM 2947 N N . GLY A 1 369 ? -13.695 -38.188 -31.625 1 94.38 369 GLY A N 1
ATOM 2948 C CA . GLY A 1 369 ? -14.719 -37.625 -30.766 1 94.38 369 GLY A CA 1
ATOM 2949 C C . GLY A 1 369 ? -14.57 -36.125 -30.578 1 94.38 369 GLY A C 1
ATOM 2950 O O . GLY A 1 369 ? -15.562 -35.375 -30.578 1 94.38 369 GLY A O 1
ATOM 2951 N N . ALA A 1 370 ? -13.367 -35.688 -30.328 1 95.12 370 ALA A N 1
ATOM 2952 C CA . ALA A 1 370 ? -13.086 -34.25 -30.141 1 95.12 370 ALA A CA 1
ATOM 2953 C C . ALA A 1 370 ? -13.367 -33.469 -31.422 1 95.12 370 ALA A C 1
ATOM 2955 O O . ALA A 1 370 ? -13.82 -32.344 -31.359 1 95.12 370 ALA A O 1
ATOM 2956 N N . ILE A 1 371 ? -13.094 -34.062 -32.562 1 95.5 371 ILE A N 1
ATOM 2957 C CA . ILE A 1 371 ? -13.359 -33.438 -33.844 1 95.5 371 ILE A CA 1
ATOM 2958 C C . ILE A 1 371 ? -14.859 -33.312 -34.062 1 95.5 371 ILE A C 1
ATOM 2960 O O . ILE A 1 371 ? -15.344 -32.281 -34.562 1 95.5 371 ILE A O 1
ATOM 2964 N N . ASN A 1 372 ? -15.586 -34.312 -33.656 1 96.06 372 ASN A N 1
ATOM 2965 C CA . ASN A 1 372 ? -17.031 -34.344 -33.875 1 96.06 372 ASN A CA 1
ATOM 2966 C C . ASN A 1 372 ? -17.781 -33.469 -32.875 1 96.06 372 ASN A C 1
ATOM 2968 O O . ASN A 1 372 ? -18.875 -33 -33.156 1 96.06 372 ASN A O 1
ATOM 2972 N N . HIS A 1 373 ? -17.219 -33.406 -31.719 1 95.06 373 HIS A N 1
ATOM 2973 C CA . HIS A 1 373 ? -17.828 -32.625 -30.641 1 95.06 373 HIS A CA 1
ATOM 2974 C C . HIS A 1 373 ? -16.828 -31.641 -30.047 1 95.06 373 HIS A C 1
ATOM 2976 O O . HIS A 1 373 ? -16.531 -31.719 -28.844 1 95.06 373 HIS A O 1
ATOM 2982 N N . PRO A 1 374 ? -16.484 -30.656 -30.766 1 94.19 374 PRO A N 1
ATOM 2983 C CA . PRO A 1 374 ? -15.398 -29.766 -30.359 1 94.19 374 PRO A CA 1
ATOM 2984 C C . PRO A 1 374 ? -15.742 -28.953 -29.109 1 94.19 374 PRO A C 1
ATOM 2986 O O . PRO A 1 374 ? -14.852 -28.469 -28.422 1 94.19 374 PRO A O 1
ATOM 2989 N N . SER A 1 375 ? -17.016 -28.797 -28.781 1 90.19 375 SER A N 1
ATOM 2990 C CA . SER A 1 375 ? -17.438 -28 -27.625 1 90.19 375 SER A CA 1
ATOM 2991 C C . SER A 1 375 ? -17.141 -28.719 -26.312 1 90.19 375 SER A C 1
ATOM 2993 O O . SER A 1 375 ? -17.203 -28.125 -25.25 1 90.19 375 SER A O 1
ATOM 2995 N N . ARG A 1 376 ? -16.719 -29.953 -26.391 1 91.69 376 ARG A N 1
ATOM 2996 C CA . ARG A 1 376 ? -16.531 -30.766 -25.188 1 91.69 376 ARG A CA 1
ATOM 2997 C C . ARG A 1 376 ? -15.062 -30.891 -24.828 1 91.69 376 ARG A C 1
ATOM 2999 O O . ARG A 1 376 ? -14.719 -31.469 -23.781 1 91.69 376 ARG A O 1
ATOM 3006 N N . PHE A 1 377 ? -14.242 -30.297 -25.672 1 93.5 377 PHE A N 1
ATOM 3007 C CA . PHE A 1 377 ? -12.812 -30.516 -25.469 1 93.5 377 PHE A CA 1
ATOM 3008 C C . PHE A 1 377 ? -12.039 -29.219 -25.641 1 93.5 377 PHE A C 1
ATOM 3010 O O . PHE A 1 377 ? -12.555 -28.25 -26.203 1 93.5 377 PHE A O 1
ATOM 3017 N N . VAL A 1 378 ? -10.859 -29.203 -25.078 1 92.19 378 VAL A N 1
ATOM 3018 C CA . VAL A 1 378 ? -9.875 -28.141 -25.266 1 92.19 378 VAL A CA 1
ATOM 3019 C C . VAL A 1 378 ? -8.531 -28.734 -25.656 1 92.19 378 VAL A C 1
ATOM 3021 O O . VAL A 1 378 ? -8.109 -29.75 -25.094 1 92.19 378 VAL A O 1
ATOM 3024 N N . LEU A 1 379 ? -7.98 -28.219 -26.719 1 93.12 379 LEU A N 1
ATOM 3025 C CA . LEU A 1 379 ? -6.637 -28.625 -27.125 1 93.12 379 LEU A CA 1
ATOM 3026 C C . LEU A 1 379 ? -5.59 -27.656 -26.562 1 93.12 379 LEU A C 1
ATOM 3028 O O . LEU A 1 379 ? -5.641 -26.453 -26.828 1 93.12 379 LEU A O 1
ATOM 3032 N N . LYS A 1 380 ? -4.629 -28.172 -25.75 1 88.81 380 LYS A N 1
ATOM 3033 C CA . LYS A 1 380 ? -3.668 -27.328 -25.047 1 88.81 380 LYS A CA 1
ATOM 3034 C C . LYS A 1 380 ? -2.238 -27.656 -25.469 1 88.81 380 LYS A C 1
ATOM 3036 O O . LYS A 1 380 ? -1.818 -28.812 -25.422 1 88.81 380 LYS A O 1
ATOM 3041 N N . PRO A 1 381 ? -1.478 -26.656 -25.828 1 85.19 381 PRO A N 1
ATOM 3042 C CA . PRO A 1 381 ? -0.048 -26.875 -26.062 1 85.19 381 PRO A CA 1
ATOM 3043 C C . PRO A 1 381 ? 0.76 -26.938 -24.781 1 85.19 381 PRO A C 1
ATOM 3045 O O . PRO A 1 381 ? 0.215 -26.734 -23.688 1 85.19 381 PRO A O 1
ATOM 3048 N N . GLN A 1 382 ? 2.051 -27.312 -24.859 1 75.69 382 GLN A N 1
ATOM 3049 C CA . GLN A 1 382 ? 2.91 -27.469 -23.688 1 75.69 382 GLN A CA 1
ATOM 3050 C C . GLN A 1 382 ? 3.297 -26.109 -23.109 1 75.69 382 GLN A C 1
ATOM 3052 O O . GLN A 1 382 ? 3.941 -26.047 -22.047 1 75.69 382 GLN A O 1
ATOM 3057 N N . LEU A 1 383 ? 2.775 -25.078 -23.516 1 67.44 383 LEU A N 1
ATOM 3058 C CA . LEU A 1 383 ? 3.094 -23.75 -23.016 1 67.44 383 LEU A CA 1
ATOM 3059 C C . LEU A 1 383 ? 2.396 -23.484 -21.688 1 67.44 383 LEU A C 1
ATOM 3061 O O . LEU A 1 383 ? 1.291 -23.984 -21.453 1 67.44 383 LEU A O 1
ATOM 3065 N N . GLU A 1 384 ? 3.238 -22.844 -20.797 1 61.66 384 GLU A N 1
ATOM 3066 C CA . GLU A 1 384 ? 2.66 -22.453 -19.516 1 61.66 384 GLU A CA 1
ATOM 3067 C C . GLU A 1 384 ? 1.861 -21.156 -19.641 1 61.66 384 GLU A C 1
ATOM 3069 O O . GLU A 1 384 ? 1.916 -20.484 -20.672 1 61.66 384 GLU A O 1
ATOM 3074 N N . GLY A 1 385 ? 0.991 -20.75 -18.781 1 58 385 GLY A N 1
ATOM 3075 C CA . GLY A 1 385 ? 0.325 -19.469 -18.656 1 58 385 GLY A CA 1
ATOM 3076 C C . GLY A 1 385 ? -0.984 -19.391 -19.422 1 58 385 GLY A C 1
ATOM 3077 O O . GLY A 1 385 ? -1.537 -18.312 -19.609 1 58 385 GLY A O 1
ATOM 3078 N N . GLY A 1 386 ? -1.431 -20.484 -19.859 1 59.31 386 GLY A N 1
ATOM 3079 C CA . GLY A 1 386 ? -2.771 -20.547 -20.422 1 59.31 386 GLY A CA 1
ATOM 3080 C C . GLY A 1 386 ? -2.848 -20.016 -21.844 1 59.31 386 GLY A C 1
ATOM 3081 O O . GLY A 1 386 ? -3.938 -19.891 -22.406 1 59.31 386 GLY A O 1
ATOM 3082 N N . GLY A 1 387 ? -1.736 -19.688 -22.328 1 64.69 387 GLY A N 1
ATOM 3083 C CA . GLY A 1 387 ? -1.803 -19.141 -23.672 1 64.69 387 GLY A CA 1
ATOM 3084 C C . GLY A 1 387 ? -1.741 -20.188 -24.766 1 64.69 387 GLY A C 1
ATOM 3085 O O . GLY A 1 387 ? -1.22 -21.281 -24.547 1 64.69 387 GLY A O 1
ATOM 3086 N N . GLY A 1 388 ? -2.518 -20 -25.781 1 73.75 388 GLY A N 1
ATOM 3087 C CA . GLY A 1 388 ? -2.363 -20.812 -26.969 1 73.75 388 GLY A CA 1
ATOM 3088 C C . GLY A 1 388 ? -3.383 -21.938 -27.062 1 73.75 388 GLY A C 1
ATOM 3089 O O . GLY A 1 388 ? -3.279 -22.797 -27.922 1 73.75 388 GLY A O 1
ATOM 3090 N N . ASN A 1 389 ? -4.332 -21.953 -26.172 1 84.62 389 ASN A N 1
ATOM 3091 C CA . ASN A 1 389 ? -5.352 -23 -26.188 1 84.62 389 ASN A CA 1
ATOM 3092 C C . ASN A 1 389 ? -6.289 -22.844 -27.375 1 84.62 389 ASN A C 1
ATOM 3094 O O . ASN A 1 389 ? -6.508 -21.734 -27.859 1 84.62 389 ASN A O 1
ATOM 3098 N N . PHE A 1 390 ? -6.75 -23.969 -27.891 1 89.31 390 PHE A N 1
ATOM 3099 C CA . PHE A 1 390 ? -7.727 -24 -28.969 1 89.31 390 PHE A CA 1
ATOM 3100 C C . PHE A 1 390 ? -9.07 -24.531 -28.484 1 89.31 390 PHE A C 1
ATOM 3102 O O . PHE A 1 390 ? -9.117 -25.484 -27.703 1 89.31 390 PHE A O 1
ATOM 3109 N N . TYR A 1 391 ? -10.039 -23.828 -28.969 1 89.75 391 TYR A N 1
ATOM 3110 C CA . TYR A 1 391 ? -11.398 -24.172 -28.562 1 89.75 391 TYR A CA 1
ATOM 3111 C C . TYR A 1 391 ? -12.305 -24.312 -29.781 1 89.75 391 TYR A C 1
ATOM 3113 O O . TYR A 1 391 ? -12.031 -23.75 -30.828 1 89.75 391 TYR A O 1
ATOM 3121 N N . GLY A 1 392 ? -13.352 -25.125 -29.672 1 91.62 392 GLY A N 1
ATOM 3122 C CA . GLY A 1 392 ? -14.398 -25.172 -30.672 1 91.62 392 GLY A CA 1
ATOM 3123 C C . GLY A 1 392 ? -13.898 -25.656 -32.031 1 91.62 392 GLY A C 1
ATOM 3124 O O . GLY A 1 392 ? -13.062 -26.562 -32.094 1 91.62 392 GLY A O 1
ATOM 3125 N N . GLU A 1 393 ? -14.414 -24.969 -33 1 92.88 393 GLU A N 1
ATOM 3126 C CA . GLU A 1 393 ? -14.125 -25.375 -34.375 1 92.88 393 GLU A CA 1
ATOM 3127 C C . GLU A 1 393 ? -12.641 -25.203 -34.719 1 92.88 393 GLU A C 1
ATOM 3129 O O . GLU A 1 393 ? -12.047 -26.031 -35.406 1 92.88 393 GLU A O 1
ATOM 3134 N N . PRO A 1 394 ? -12.133 -24.109 -34.219 1 92.75 394 PRO A N 1
ATOM 3135 C CA . PRO A 1 394 ? -10.695 -23.984 -34.469 1 92.75 394 PRO A CA 1
ATOM 3136 C C . PRO A 1 394 ? -9.898 -25.172 -33.906 1 92.75 394 PRO A C 1
ATOM 3138 O O . PRO A 1 394 ? -8.898 -25.578 -34.5 1 92.75 394 PRO A O 1
ATOM 3141 N N . MET A 1 395 ? -10.32 -25.625 -32.812 1 93.38 395 MET A N 1
ATOM 3142 C CA . MET A 1 395 ? -9.664 -26.781 -32.219 1 93.38 395 MET A CA 1
ATOM 3143 C C . MET A 1 395 ? -9.82 -28.016 -33.125 1 93.38 395 MET A C 1
ATOM 3145 O O . MET A 1 395 ? -8.852 -28.734 -33.375 1 93.38 395 MET A O 1
ATOM 3149 N N . ALA A 1 396 ? -11 -28.25 -33.594 1 95.19 396 ALA A N 1
ATOM 3150 C CA . ALA A 1 396 ? -11.266 -29.391 -34.5 1 95.19 396 ALA A CA 1
ATOM 3151 C C . ALA A 1 396 ? -10.398 -29.312 -35.75 1 95.19 396 ALA A C 1
ATOM 3153 O O . ALA A 1 396 ? -9.844 -30.312 -36.188 1 95.19 396 ALA A O 1
ATOM 3154 N N . GLU A 1 397 ? -10.312 -28.172 -36.281 1 95.31 397 GLU A N 1
ATOM 3155 C CA . GLU A 1 397 ? -9.508 -27.969 -37.469 1 95.31 397 GLU A CA 1
ATOM 3156 C C . GLU A 1 397 ? -8.031 -28.25 -37.219 1 95.31 397 GLU A C 1
ATOM 3158 O O . GLU A 1 397 ? -7.336 -28.828 -38.031 1 95.31 397 GLU A O 1
ATOM 3163 N N . LYS A 1 398 ? -7.605 -27.781 -36.062 1 93.88 398 LYS A N 1
ATOM 3164 C CA . LYS A 1 398 ? -6.215 -28.016 -35.688 1 93.88 398 LYS A CA 1
ATOM 3165 C C . LYS A 1 398 ? -5.934 -29.5 -35.531 1 93.88 398 LYS A C 1
ATOM 3167 O O . LYS A 1 398 ? -4.887 -29.984 -35.969 1 93.88 398 LYS A O 1
ATOM 3172 N N . LEU A 1 399 ? -6.84 -30.234 -35 1 93.56 399 LEU A N 1
ATOM 3173 C CA . LEU A 1 399 ? -6.68 -31.672 -34.781 1 93.56 399 LEU A CA 1
ATOM 3174 C C . LEU A 1 399 ? -6.605 -32.406 -36.125 1 93.56 399 LEU A C 1
ATOM 3176 O O . LEU A 1 399 ? -5.898 -33.406 -36.25 1 93.56 399 LEU A O 1
ATOM 3180 N N . LYS A 1 400 ? -7.277 -31.875 -37.062 1 91.88 400 LYS A N 1
ATOM 3181 C CA . LYS A 1 400 ? -7.301 -32.5 -38.375 1 91.88 400 LYS A CA 1
ATOM 3182 C C . LYS A 1 400 ? -5.973 -32.312 -39.125 1 91.88 400 LYS A C 1
ATOM 3184 O O . LYS A 1 400 ? -5.594 -33.156 -39.938 1 91.88 400 LYS A O 1
ATOM 3189 N N . THR A 1 401 ? -5.379 -31.281 -38.75 1 90.69 401 THR A N 1
ATOM 3190 C CA . THR A 1 401 ? -4.184 -30.922 -39.5 1 90.69 401 THR A CA 1
ATOM 3191 C C . THR A 1 401 ? -2.93 -31.438 -38.812 1 90.69 401 THR A C 1
ATOM 3193 O O . THR A 1 401 ? -1.867 -31.547 -39.406 1 90.69 401 THR A O 1
ATOM 3196 N N . LEU A 1 402 ? -3.088 -31.719 -37.531 1 86.81 402 LEU A N 1
ATOM 3197 C CA . LEU A 1 402 ? -1.927 -32.219 -36.812 1 86.81 402 LEU A CA 1
ATOM 3198 C C . LEU A 1 402 ? -1.561 -33.625 -37.25 1 86.81 402 LEU A C 1
ATOM 3200 O O . LEU A 1 402 ? -2.404 -34.531 -37.219 1 86.81 402 LEU A O 1
ATOM 3204 N N . GLU A 1 403 ? -0.343 -33.781 -37.844 1 78.25 403 GLU A N 1
ATOM 3205 C CA . GLU A 1 403 ? 0.077 -35.094 -38.281 1 78.25 403 GLU A CA 1
ATOM 3206 C C . GLU A 1 403 ? 1.203 -35.656 -37.438 1 78.25 403 GLU A C 1
ATOM 3208 O O . GLU A 1 403 ? 2.016 -34.906 -36.906 1 78.25 403 GLU A O 1
ATOM 3213 N N . GLY A 1 404 ? 1.122 -36.969 -37.25 1 74.5 404 GLY A N 1
ATOM 3214 C CA . GLY A 1 404 ? 2.213 -37.75 -36.688 1 74.5 404 GLY A CA 1
ATOM 3215 C C . GLY A 1 404 ? 2.746 -37.188 -35.375 1 74.5 404 GLY A C 1
ATOM 3216 O O . GLY A 1 404 ? 1.984 -36.969 -34.438 1 74.5 404 GLY A O 1
ATOM 3217 N N . GLU A 1 405 ? 3.936 -36.812 -35.438 1 79.12 405 GLU A N 1
ATOM 3218 C CA . GLU A 1 405 ? 4.754 -36.438 -34.281 1 79.12 405 GLU A CA 1
ATOM 3219 C C . GLU A 1 405 ? 4.332 -35.062 -33.75 1 79.12 405 GLU A C 1
ATOM 3221 O O . GLU A 1 405 ? 4.539 -34.781 -32.562 1 79.12 405 GLU A O 1
ATOM 3226 N N . GLU A 1 406 ? 3.625 -34.344 -34.5 1 84.44 406 GLU A N 1
ATOM 3227 C CA . GLU A 1 406 ? 3.217 -33 -34.094 1 84.44 406 GLU A CA 1
ATOM 3228 C C . GLU A 1 406 ? 2.176 -33.062 -32.969 1 84.44 406 GLU A C 1
ATOM 3230 O O . GLU A 1 406 ? 2.051 -32.125 -32.188 1 84.44 406 GLU A O 1
ATOM 3235 N N . ARG A 1 407 ? 1.462 -34.125 -32.938 1 85.94 407 ARG A N 1
ATOM 3236 C CA . ARG A 1 407 ? 0.409 -34.312 -31.953 1 85.94 407 ARG A CA 1
ATOM 3237 C C . ARG A 1 407 ? 0.991 -34.406 -30.531 1 85.94 407 ARG A C 1
ATOM 3239 O O . ARG A 1 407 ? 0.308 -34.094 -29.562 1 85.94 407 ARG A O 1
ATOM 3246 N N . GLY A 1 408 ? 2.195 -34.781 -30.484 1 83.12 408 GLY A N 1
ATOM 3247 C CA . GLY A 1 408 ? 2.852 -34.906 -29.203 1 83.12 408 GLY A CA 1
ATOM 3248 C C . GLY A 1 408 ? 3.033 -33.594 -28.469 1 83.12 408 GLY A C 1
ATOM 3249 O O . GLY A 1 408 ? 3.219 -33.562 -27.25 1 83.12 408 GLY A O 1
ATOM 3250 N N . ALA A 1 409 ? 2.893 -32.5 -29.219 1 85.44 409 ALA A N 1
ATOM 3251 C CA . ALA A 1 409 ? 3.08 -31.188 -28.656 1 85.44 409 ALA A CA 1
ATOM 3252 C C . ALA A 1 409 ? 1.804 -30.688 -27.969 1 85.44 409 ALA A C 1
ATOM 3254 O O . ALA A 1 409 ? 1.794 -29.641 -27.344 1 85.44 409 ALA A O 1
ATOM 3255 N N . TYR A 1 410 ? 0.75 -31.5 -28.078 1 89.69 410 TYR A N 1
ATOM 3256 C CA . TYR A 1 410 ? -0.539 -31.078 -27.531 1 89.69 410 TYR A CA 1
ATOM 3257 C C . TYR A 1 410 ? -1.137 -32.156 -26.641 1 89.69 410 TYR A C 1
ATOM 3259 O O . TYR A 1 410 ? -0.767 -33.344 -26.75 1 89.69 410 TYR A O 1
ATOM 3267 N N . ILE A 1 411 ? -2.014 -31.734 -25.734 1 90.31 411 ILE A N 1
ATOM 3268 C CA . ILE A 1 411 ? -2.871 -32.625 -24.969 1 90.31 411 ILE A CA 1
ATOM 3269 C C . ILE A 1 411 ? -4.332 -32.219 -25.156 1 90.31 411 ILE A C 1
ATOM 3271 O O . ILE A 1 411 ? -4.633 -31.062 -25.453 1 90.31 411 ILE A O 1
ATOM 3275 N N . LEU A 1 412 ? -5.137 -33.219 -25.109 1 92.69 412 LEU A N 1
ATOM 3276 C CA . LEU A 1 412 ? -6.574 -32.969 -25.125 1 92.69 412 LEU A CA 1
ATOM 3277 C C . LEU A 1 412 ? -7.137 -33 -23.703 1 92.69 412 LEU A C 1
ATOM 3279 O O . LEU A 1 412 ? -6.785 -33.844 -22.906 1 92.69 412 LEU A O 1
ATOM 3283 N N . MET A 1 413 ? -7.941 -32.031 -23.359 1 92.69 413 MET A N 1
ATOM 3284 C CA . MET A 1 413 ? -8.602 -31.938 -22.062 1 92.69 413 MET A CA 1
ATOM 3285 C C . MET A 1 413 ? -10.109 -31.797 -22.219 1 92.69 413 MET A C 1
ATOM 3287 O O . MET A 1 413 ? -10.578 -31.203 -23.188 1 92.69 413 MET A O 1
ATOM 3291 N N . GLU A 1 414 ? -10.797 -32.406 -21.297 1 91.62 414 GLU A N 1
ATOM 3292 C CA . GLU A 1 414 ? -12.234 -32.156 -21.234 1 91.62 414 GLU A CA 1
ATOM 3293 C C . GLU A 1 414 ? -12.555 -30.703 -21 1 91.62 414 GLU A C 1
ATOM 3295 O O . GLU A 1 414 ? -11.898 -30.031 -20.203 1 91.62 414 GLU A O 1
ATOM 3300 N N . ARG A 1 415 ? -13.539 -30.219 -21.781 1 90.88 415 ARG A N 1
ATOM 3301 C CA . ARG A 1 415 ? -13.992 -28.859 -21.5 1 90.88 415 ARG A CA 1
ATOM 3302 C C . ARG A 1 415 ? -14.93 -28.812 -20.297 1 90.88 415 ARG A C 1
ATOM 3304 O O . ARG A 1 415 ? -15.969 -29.469 -20.297 1 90.88 415 ARG A O 1
ATOM 3311 N N . LEU A 1 416 ? -14.617 -28.078 -19.328 1 91.31 416 LEU A N 1
ATOM 3312 C CA . LEU A 1 416 ? -15.383 -28 -18.094 1 91.31 416 LEU A CA 1
ATOM 3313 C C . LEU A 1 416 ? -16.531 -27.016 -18.234 1 91.31 416 LEU A C 1
ATOM 3315 O O . LEU A 1 416 ? -16.469 -26.062 -19.016 1 91.31 416 LEU A O 1
ATOM 3319 N N . GLN A 1 417 ? -17.609 -27.344 -17.578 1 91.25 417 GLN A N 1
ATOM 3320 C CA . GLN A 1 417 ? -18.75 -26.438 -17.438 1 91.25 417 GLN A CA 1
ATOM 3321 C C . GLN A 1 417 ? -18.734 -25.734 -16.094 1 91.25 417 GLN A C 1
ATOM 3323 O O . GLN A 1 417 ? -19.281 -26.234 -15.109 1 91.25 417 GLN A O 1
ATOM 3328 N N . PRO A 1 418 ? -18.266 -24.547 -16.141 1 92.5 418 PRO A N 1
ATOM 3329 C CA . PRO A 1 418 ? -18.031 -23.875 -14.859 1 92.5 418 PRO A CA 1
ATOM 3330 C C . PRO A 1 418 ? -19.312 -23.297 -14.258 1 92.5 418 PRO A C 1
ATOM 3332 O O . PRO A 1 418 ? -20.297 -23.078 -14.969 1 92.5 418 PRO A O 1
ATOM 3335 N N . LEU A 1 419 ? -19.328 -23.109 -12.945 1 93.19 419 LEU A N 1
ATOM 3336 C CA . LEU A 1 419 ? -20.344 -22.344 -12.258 1 93.19 419 LEU A CA 1
ATOM 3337 C C . LEU A 1 419 ? -20.359 -20.891 -12.75 1 93.19 419 LEU A C 1
ATOM 3339 O O . LEU A 1 419 ? -19.312 -20.25 -12.82 1 93.19 419 LEU A O 1
ATOM 3343 N N . VAL A 1 420 ? -21.531 -20.438 -13.141 1 94.75 420 VAL A N 1
ATOM 3344 C CA . VAL A 1 420 ? -21.672 -19.062 -13.617 1 94.75 420 VAL A CA 1
ATOM 3345 C C . VAL A 1 420 ? -22.281 -18.203 -12.508 1 94.75 420 VAL A C 1
ATOM 3347 O O . VAL A 1 420 ? -23.297 -18.562 -11.922 1 94.75 420 VAL A O 1
ATOM 3350 N N . VAL A 1 421 ? -21.641 -17.125 -12.211 1 95.75 421 VAL A N 1
ATOM 3351 C CA . VAL A 1 421 ? -22.141 -16.188 -11.219 1 95.75 421 VAL A CA 1
ATOM 3352 C C . VAL A 1 421 ? -22.109 -14.766 -11.781 1 95.75 421 VAL A C 1
ATOM 3354 O O . VAL A 1 421 ? -21.516 -14.531 -12.836 1 95.75 421 VAL A O 1
ATOM 3357 N N . GLU A 1 422 ? -22.781 -13.875 -11.117 1 97.44 422 GLU A N 1
ATOM 3358 C CA . GLU A 1 422 ? -22.766 -12.477 -11.547 1 97.44 422 GLU A CA 1
ATOM 3359 C C . GLU A 1 422 ? -21.859 -11.633 -10.648 1 97.44 422 GLU A C 1
ATOM 3361 O O . GLU A 1 422 ? -21.797 -11.867 -9.438 1 97.44 422 GLU A O 1
ATOM 3366 N N . ASN A 1 423 ? -21.156 -10.711 -11.234 1 98 423 ASN A N 1
ATOM 3367 C CA . ASN A 1 423 ? -20.297 -9.781 -10.516 1 98 423 ASN A CA 1
ATOM 3368 C C . ASN A 1 423 ? -19.922 -8.578 -11.383 1 98 423 ASN A C 1
ATOM 3370 O O . ASN A 1 423 ? -20.328 -8.508 -12.547 1 98 423 ASN A O 1
ATOM 3374 N N . TYR A 1 424 ? -19.359 -7.543 -10.812 1 98.12 424 TYR A N 1
ATOM 3375 C CA . TYR A 1 424 ? -18.828 -6.391 -11.523 1 98.12 424 TYR A CA 1
ATOM 3376 C C . TYR A 1 424 ? -17.312 -6.512 -11.68 1 98.12 424 TYR A C 1
ATOM 3378 O O . TYR A 1 424 ? -16.594 -6.656 -10.695 1 98.12 424 TYR A O 1
ATOM 3386 N N . LEU A 1 425 ? -16.844 -6.527 -12.898 1 97.31 425 LEU A N 1
ATOM 3387 C CA . LEU A 1 425 ? -15.406 -6.598 -13.18 1 97.31 425 LEU A CA 1
ATOM 3388 C C . LEU A 1 425 ? -14.836 -5.203 -13.422 1 97.31 425 LEU A C 1
ATOM 3390 O O . LEU A 1 425 ? -15.148 -4.57 -14.438 1 97.31 425 LEU A O 1
ATOM 3394 N N . ILE A 1 426 ? -13.992 -4.738 -12.516 1 97.81 426 ILE A N 1
ATOM 3395 C CA . ILE A 1 426 ? -13.492 -3.367 -12.508 1 97.81 426 ILE A CA 1
ATOM 3396 C C . ILE A 1 426 ? -12.117 -3.318 -13.172 1 97.81 426 ILE A C 1
ATOM 3398 O O . ILE A 1 426 ? -11.195 -4.012 -12.742 1 97.81 426 ILE A O 1
ATOM 3402 N N . ARG A 1 427 ? -11.969 -2.549 -14.195 1 96.19 427 ARG A N 1
ATOM 3403 C CA . ARG A 1 427 ? -10.719 -2.23 -14.875 1 96.19 427 ARG A CA 1
ATOM 3404 C C . ARG A 1 427 ? -10.508 -0.722 -14.953 1 96.19 427 ARG A C 1
ATOM 3406 O O . ARG A 1 427 ? -11.469 0.042 -15.055 1 96.19 427 ARG A O 1
ATOM 3413 N N . ALA A 1 428 ? -9.25 -0.319 -14.875 1 95.88 428 ALA A N 1
ATOM 3414 C CA . ALA A 1 428 ? -8.938 1.108 -14.867 1 95.88 428 ALA A CA 1
ATOM 3415 C C . ALA A 1 428 ? -9.555 1.811 -16.078 1 95.88 428 ALA A C 1
ATOM 3417 O O . ALA A 1 428 ? -9.344 1.396 -17.219 1 95.88 428 ALA A O 1
ATOM 3418 N N . ASN A 1 429 ? -10.289 2.818 -15.805 1 94.62 429 ASN A N 1
ATOM 3419 C CA . ASN A 1 429 ? -10.852 3.732 -16.797 1 94.62 429 ASN A CA 1
ATOM 3420 C C . ASN A 1 429 ? -11.789 3.008 -17.75 1 94.62 429 ASN A C 1
ATOM 3422 O O . ASN A 1 429 ? -11.867 3.354 -18.938 1 94.62 429 ASN A O 1
ATOM 3426 N N . GLN A 1 430 ? -12.438 1.941 -17.359 1 94.31 430 GLN A N 1
ATOM 3427 C CA . GLN A 1 430 ? -13.398 1.202 -18.172 1 94.31 430 GLN A CA 1
ATOM 3428 C C . GLN A 1 430 ? -14.75 1.1 -17.469 1 94.31 430 GLN A C 1
ATOM 3430 O O . GLN A 1 430 ? -14.82 1.125 -16.234 1 94.31 430 GLN A O 1
ATOM 3435 N N . PRO A 1 431 ? -15.789 1.027 -18.297 1 94.25 431 PRO A N 1
ATOM 3436 C CA . PRO A 1 431 ? -17.094 0.761 -17.672 1 94.25 431 PRO A CA 1
ATOM 3437 C C . PRO A 1 431 ? -17.141 -0.584 -16.953 1 94.25 431 PRO A C 1
ATOM 3439 O O . PRO A 1 431 ? -16.328 -1.469 -17.234 1 94.25 431 PRO A O 1
ATOM 3442 N N . HIS A 1 432 ? -18.016 -0.711 -16.047 1 93.69 432 HIS A N 1
ATOM 3443 C CA . HIS A 1 432 ? -18.109 -1.917 -15.234 1 93.69 432 HIS A CA 1
ATOM 3444 C C . HIS A 1 432 ? -19.547 -2.408 -15.141 1 93.69 432 HIS A C 1
ATOM 3446 O O . HIS A 1 432 ? -20.109 -2.48 -14.047 1 93.69 432 HIS A O 1
ATOM 3452 N N . PRO A 1 433 ? -20.125 -2.822 -16.234 1 93.75 433 PRO A N 1
ATOM 3453 C CA . PRO A 1 433 ? -21.469 -3.389 -16.156 1 93.75 433 PRO A CA 1
ATOM 3454 C C . PRO A 1 433 ? -21.516 -4.711 -15.398 1 93.75 433 PRO A C 1
ATOM 3456 O O . PRO A 1 433 ? -20.5 -5.383 -15.258 1 93.75 433 PRO A O 1
ATOM 3459 N N . LEU A 1 434 ? -22.719 -4.992 -14.828 1 96.75 434 LEU A N 1
ATOM 3460 C CA . LEU A 1 434 ? -22.938 -6.332 -14.289 1 96.75 434 LEU A CA 1
ATOM 3461 C C . LEU A 1 434 ? -22.688 -7.395 -15.352 1 96.75 434 LEU A C 1
ATOM 3463 O O . LEU A 1 434 ? -23.156 -7.27 -16.484 1 96.75 434 LEU A O 1
ATOM 3467 N N . SER A 1 435 ? -21.828 -8.43 -14.984 1 95.12 435 SER A N 1
ATOM 3468 C CA . SER A 1 435 ? -21.438 -9.445 -15.953 1 95.12 435 SER A CA 1
ATOM 3469 C C . SER A 1 435 ? -21.656 -10.852 -15.398 1 95.12 435 SER A C 1
ATOM 3471 O O . SER A 1 435 ? -21.578 -11.07 -14.188 1 95.12 435 SER A O 1
ATOM 3473 N N . LYS A 1 436 ? -22.016 -11.719 -16.359 1 96.44 436 LYS A N 1
ATOM 3474 C CA . LYS A 1 436 ? -21.922 -13.148 -16.047 1 96.44 436 LYS A CA 1
ATOM 3475 C C . LYS A 1 436 ? -20.469 -13.625 -16.109 1 96.44 436 LYS A C 1
ATOM 3477 O O . LYS A 1 436 ? -19.781 -13.383 -17.094 1 96.44 436 LYS A O 1
ATOM 3482 N N . CYS A 1 437 ? -20.062 -14.289 -14.961 1 95.56 437 CYS A N 1
ATOM 3483 C CA . CYS A 1 437 ? -18.641 -14.562 -14.828 1 95.56 437 CYS A CA 1
ATOM 3484 C C . CYS A 1 437 ? -18.406 -16.031 -14.461 1 95.56 437 CYS A C 1
ATOM 3486 O O . CYS A 1 437 ? -19.281 -16.688 -13.914 1 95.56 437 CYS A O 1
ATOM 3488 N N . VAL A 1 438 ? -17.25 -16.5 -14.82 1 95 438 VAL A N 1
ATOM 3489 C CA . VAL A 1 438 ? -16.734 -17.797 -14.391 1 95 438 VAL A CA 1
ATOM 3490 C C . VAL A 1 438 ? -15.414 -17.609 -13.656 1 95 438 VAL A C 1
ATOM 3492 O O . VAL A 1 438 ? -14.625 -16.734 -14 1 95 438 VAL A O 1
ATOM 3495 N N . SER A 1 439 ? -15.227 -18.469 -12.625 1 96.06 439 SER A N 1
ATOM 3496 C CA . SER A 1 439 ? -14.055 -18.281 -11.781 1 96.06 439 SER A CA 1
ATOM 3497 C C . SER A 1 439 ? -13.203 -19.547 -11.727 1 96.06 439 SER A C 1
ATOM 3499 O O . SER A 1 439 ? -13.742 -20.656 -11.719 1 96.06 439 SER A O 1
ATOM 3501 N N . GLU A 1 440 ? -11.93 -19.344 -11.758 1 95.56 440 GLU A N 1
ATOM 3502 C CA . GLU A 1 440 ? -10.945 -20.391 -11.469 1 95.56 440 GLU A CA 1
ATOM 3503 C C . GLU A 1 440 ? -10.336 -20.203 -10.078 1 95.56 440 GLU A C 1
ATOM 3505 O O . GLU A 1 440 ? -9.828 -19.125 -9.766 1 95.56 440 GLU A O 1
ATOM 3510 N N . LEU A 1 441 ? -10.414 -21.25 -9.32 1 98.12 441 LEU A N 1
ATOM 3511 C CA . LEU A 1 441 ? -9.867 -21.219 -7.965 1 98.12 441 LEU A CA 1
ATOM 3512 C C . LEU A 1 441 ? -8.43 -21.719 -7.945 1 98.12 441 LEU A C 1
ATOM 3514 O O . LEU A 1 441 ? -8.125 -22.781 -8.508 1 98.12 441 LEU A O 1
ATOM 3518 N N . GLY A 1 442 ? -7.527 -20.938 -7.422 1 98.06 442 GLY A N 1
ATOM 3519 C CA . GLY A 1 442 ? -6.16 -21.359 -7.172 1 98.06 442 GLY A CA 1
ATOM 3520 C C . GLY A 1 442 ? -5.828 -21.469 -5.695 1 98.06 442 GLY A C 1
ATOM 3521 O O . GLY A 1 442 ? -6.188 -20.578 -4.91 1 98.06 442 GLY A O 1
ATOM 3522 N N . ILE A 1 443 ? -5.203 -22.594 -5.293 1 98.75 443 ILE A N 1
ATOM 3523 C CA . ILE A 1 443 ? -4.742 -22.781 -3.918 1 98.75 443 ILE A CA 1
ATOM 3524 C C . ILE A 1 443 ? -3.217 -22.781 -3.879 1 98.75 443 ILE A C 1
ATOM 3526 O O . ILE A 1 443 ? -2.572 -23.516 -4.625 1 98.75 443 ILE A O 1
ATOM 3530 N N . TYR A 1 444 ? -2.668 -21.938 -2.961 1 98.69 444 TYR A N 1
ATOM 3531 C CA . TYR A 1 444 ? -1.22 -21.812 -2.842 1 98.69 444 TYR A CA 1
ATOM 3532 C C . TYR A 1 444 ? -0.675 -22.797 -1.806 1 98.69 444 TYR A C 1
ATOM 3534 O O . TYR A 1 444 ? -1.299 -23.016 -0.767 1 98.69 444 TYR A O 1
ATOM 3542 N N . GLY A 1 445 ? 0.496 -23.328 -2.088 1 98.38 445 GLY A N 1
ATOM 3543 C CA . GLY A 1 445 ? 1.24 -24.156 -1.156 1 98.38 445 GLY A CA 1
ATOM 3544 C C . GLY A 1 445 ? 2.695 -24.344 -1.55 1 98.38 445 GLY A C 1
ATOM 3545 O O . GLY A 1 445 ? 3.125 -23.859 -2.598 1 98.38 445 GLY A O 1
ATOM 3546 N N . TYR A 1 446 ? 3.457 -24.922 -0.6 1 98.5 446 TYR A N 1
ATOM 3547 C CA . TYR A 1 446 ? 4.836 -25.219 -0.984 1 98.5 446 TYR A CA 1
ATOM 3548 C C . TYR A 1 446 ? 5.281 -26.562 -0.433 1 98.5 446 TYR A C 1
ATOM 3550 O O . TYR A 1 446 ? 4.625 -27.141 0.446 1 98.5 446 TYR A O 1
ATOM 3558 N N . ALA A 1 447 ? 6.242 -27.172 -0.996 1 98.62 447 ALA A N 1
ATOM 3559 C CA . ALA A 1 447 ? 6.984 -28.344 -0.52 1 98.62 447 ALA A CA 1
ATOM 3560 C C . ALA A 1 447 ? 8.484 -28.047 -0.467 1 98.62 447 ALA A C 1
ATOM 3562 O O . ALA A 1 447 ? 9.047 -27.484 -1.409 1 98.62 447 ALA A O 1
ATOM 3563 N N . PHE A 1 448 ? 9.055 -28.344 0.648 1 98.75 448 PHE A N 1
ATOM 3564 C CA . PHE A 1 448 ? 10.477 -28.078 0.85 1 98.75 448 PHE A CA 1
ATOM 3565 C C . PHE A 1 448 ? 11.172 -29.281 1.466 1 98.75 448 PHE A C 1
ATOM 3567 O O . PHE A 1 448 ? 10.711 -29.812 2.479 1 98.75 448 PHE A O 1
ATOM 3574 N N . GLY A 1 449 ? 12.227 -29.734 0.796 1 98.38 449 GLY A N 1
ATOM 3575 C CA . GLY A 1 449 ? 13.008 -30.844 1.339 1 98.38 449 GLY A CA 1
ATOM 3576 C C . GLY A 1 449 ? 13.672 -31.688 0.269 1 98.38 449 GLY A C 1
ATOM 3577 O O . GLY A 1 449 ? 13.758 -31.266 -0.89 1 98.38 449 GLY A O 1
ATOM 3578 N N . LYS A 1 450 ? 14.195 -32.812 0.694 1 97.5 450 LYS A N 1
ATOM 3579 C CA . LYS A 1 450 ? 14.789 -33.75 -0.229 1 97.5 450 LYS A CA 1
ATOM 3580 C C . LYS A 1 450 ? 13.805 -34.875 -0.593 1 97.5 450 LYS A C 1
ATOM 3582 O O . LYS A 1 450 ? 12.703 -34.906 -0.043 1 97.5 450 LYS A O 1
ATOM 3587 N N . ARG A 1 451 ? 14.18 -35.594 -1.57 1 95.75 451 ARG A N 1
ATOM 3588 C CA . ARG A 1 451 ? 13.344 -36.719 -1.995 1 95.75 451 ARG A CA 1
ATOM 3589 C C . ARG A 1 451 ? 12.93 -37.562 -0.804 1 95.75 451 ARG A C 1
ATOM 3591 O O . ARG A 1 451 ? 13.75 -37.906 0.051 1 95.75 451 ARG A O 1
ATOM 3598 N N . GLY A 1 452 ? 11.703 -37.812 -0.714 1 94.62 452 GLY A N 1
ATOM 3599 C CA . GLY A 1 452 ? 11.18 -38.688 0.321 1 94.62 452 GLY A CA 1
ATOM 3600 C C . GLY A 1 452 ? 10.93 -37.969 1.637 1 94.62 452 GLY A C 1
ATOM 3601 O O . GLY A 1 452 ? 10.312 -38.531 2.547 1 94.62 452 GLY A O 1
ATOM 3602 N N . GLU A 1 453 ? 11.438 -36.781 1.772 1 94.75 453 GLU A N 1
ATOM 3603 C CA . GLU A 1 453 ? 11.312 -36.031 3.016 1 94.75 453 GLU A CA 1
ATOM 3604 C C . GLU A 1 453 ? 11.023 -34.562 2.74 1 94.75 453 GLU A C 1
ATOM 3606 O O . GLU A 1 453 ? 11.945 -33.75 2.658 1 94.75 453 GLU A O 1
ATOM 3611 N N . CYS A 1 454 ? 9.812 -34.219 2.621 1 96.06 454 CYS A N 1
ATOM 3612 C CA . CYS A 1 454 ? 9.523 -32.812 2.41 1 96.06 454 CYS A CA 1
ATOM 3613 C C . CYS A 1 454 ? 8.477 -32.312 3.396 1 96.06 454 CYS A C 1
ATOM 3615 O O . CYS A 1 454 ? 7.664 -33.094 3.891 1 96.06 454 CYS A O 1
ATOM 3617 N N . VAL A 1 455 ? 8.57 -31.125 3.775 1 97.88 455 VAL A N 1
ATOM 3618 C CA . VAL A 1 455 ? 7.539 -30.422 4.539 1 97.88 455 VAL A CA 1
ATOM 3619 C C . VAL A 1 455 ? 6.637 -29.641 3.592 1 97.88 455 VAL A C 1
ATOM 3621 O O . VAL A 1 455 ? 7.113 -29.047 2.619 1 97.88 455 VAL A O 1
ATOM 3624 N N . THR A 1 456 ? 5.367 -29.75 3.781 1 98.19 456 THR A N 1
ATOM 3625 C CA . THR A 1 456 ? 4.398 -29.047 2.953 1 98.19 456 THR A CA 1
ATOM 3626 C C . THR A 1 456 ? 3.59 -28.047 3.789 1 98.19 456 THR A C 1
ATOM 3628 O O . THR A 1 456 ? 3.445 -28.234 5 1 98.19 456 THR A O 1
ATOM 3631 N N . LYS A 1 457 ? 3.188 -27 3.184 1 98.19 457 LYS A N 1
ATOM 3632 C CA . LYS A 1 457 ? 2.309 -26.016 3.809 1 98.19 457 LYS A CA 1
ATOM 3633 C C . LYS A 1 457 ? 1.374 -25.375 2.781 1 98.19 457 LYS A C 1
ATOM 3635 O O . LYS A 1 457 ? 1.774 -25.125 1.645 1 98.19 457 LYS A O 1
ATOM 3640 N N . THR A 1 458 ? 0.16 -25.297 3.17 1 97.81 458 THR A N 1
ATOM 3641 C CA . THR A 1 458 ? -0.839 -24.578 2.387 1 97.81 458 THR A CA 1
ATOM 3642 C C . THR A 1 458 ? -1.163 -23.219 3.031 1 97.81 458 THR A C 1
ATOM 3644 O O . THR A 1 458 ? -1.266 -23.125 4.254 1 97.81 458 THR A O 1
ATOM 3647 N N . GLY A 1 459 ? -1.239 -22.141 2.193 1 96.19 459 GLY A N 1
ATOM 3648 C CA . GLY A 1 459 ? -1.566 -20.844 2.773 1 96.19 459 GLY A CA 1
ATOM 3649 C C . GLY A 1 459 ? -2.025 -19.828 1.744 1 96.19 459 GLY A C 1
ATOM 3650 O O . GLY A 1 459 ? -1.215 -19.078 1.207 1 96.19 459 GLY A O 1
ATOM 3651 N N . GLY A 1 460 ? -3.291 -19.797 1.498 1 97.69 460 GLY A N 1
ATOM 3652 C CA . GLY A 1 460 ? -3.855 -18.75 0.656 1 97.69 460 GLY A CA 1
ATOM 3653 C C . GLY A 1 460 ? -4.57 -19.297 -0.568 1 97.69 460 GLY A C 1
ATOM 3654 O O . GLY A 1 460 ? -4.453 -20.469 -0.886 1 97.69 460 GLY A O 1
ATOM 3655 N N . HIS A 1 461 ? -5.297 -18.375 -1.247 1 98.75 461 HIS A N 1
ATOM 3656 C CA . HIS A 1 461 ? -6.098 -18.719 -2.418 1 98.75 461 HIS A CA 1
ATOM 3657 C C . HIS A 1 461 ? -6.258 -17.516 -3.352 1 98.75 461 HIS A C 1
ATOM 3659 O O . HIS A 1 461 ? -5.984 -16.391 -2.961 1 98.75 461 HIS A O 1
ATOM 3665 N N . LEU A 1 462 ? -6.59 -17.828 -4.559 1 97.88 462 LEU A N 1
ATOM 3666 C CA . LEU A 1 462 ? -6.852 -16.859 -5.621 1 97.88 462 LEU A CA 1
ATOM 3667 C C . LEU A 1 462 ? -8.047 -17.297 -6.469 1 97.88 462 LEU A C 1
ATOM 3669 O O . LEU A 1 462 ? -8.18 -18.469 -6.805 1 97.88 462 LEU A O 1
ATOM 3673 N N . LEU A 1 463 ? -8.953 -16.406 -6.605 1 97.56 463 LEU A N 1
ATOM 3674 C CA . LEU A 1 463 ? -9.938 -16.609 -7.668 1 97.56 463 LEU A CA 1
ATOM 3675 C C . LEU A 1 463 ? -9.617 -15.719 -8.867 1 97.56 463 LEU A C 1
ATOM 3677 O O . LEU A 1 463 ? -9.43 -14.508 -8.727 1 97.56 463 LEU A O 1
ATOM 3681 N N . ARG A 1 464 ? -9.406 -16.328 -9.977 1 96.38 464 ARG A N 1
ATOM 3682 C CA . ARG A 1 464 ? -9.344 -15.594 -11.234 1 96.38 464 ARG A CA 1
ATOM 3683 C C . ARG A 1 464 ? -10.68 -15.641 -11.961 1 96.38 464 ARG A C 1
ATOM 3685 O O . ARG A 1 464 ? -11.133 -16.703 -12.383 1 96.38 464 ARG A O 1
ATOM 3692 N N . THR A 1 465 ? -11.289 -14.461 -12.102 1 97 465 THR A N 1
ATOM 3693 C CA . THR A 1 465 ? -12.648 -14.383 -12.617 1 97 465 THR A CA 1
ATOM 3694 C C . THR A 1 465 ? -12.68 -13.617 -13.938 1 97 465 THR A C 1
ATOM 3696 O O . THR A 1 465 ? -12 -12.602 -14.094 1 97 465 THR A O 1
ATOM 3699 N N . LYS A 1 466 ? -13.336 -14.18 -14.898 1 94.5 466 LYS A N 1
ATOM 3700 C CA . LYS A 1 466 ? -13.492 -13.57 -16.219 1 94.5 466 LYS A CA 1
ATOM 3701 C C . LYS A 1 466 ? -14.945 -13.648 -16.688 1 94.5 466 LYS A C 1
ATOM 3703 O O . LYS A 1 466 ? -15.766 -14.344 -16.078 1 94.5 466 LYS A O 1
ATOM 3708 N N . GLY A 1 467 ? -15.227 -12.859 -17.719 1 92.75 467 GLY A N 1
ATOM 3709 C CA . GLY A 1 467 ? -16.531 -13.023 -18.328 1 92.75 467 GLY A CA 1
ATOM 3710 C C . GLY A 1 467 ? -16.766 -14.422 -18.859 1 92.75 467 GLY A C 1
ATOM 3711 O O . GLY A 1 467 ? -15.844 -15.078 -19.328 1 92.75 467 GLY A O 1
ATOM 3712 N N . GLU A 1 468 ? -18 -14.805 -18.844 1 90.12 468 GLU A N 1
ATOM 3713 C CA . GLU A 1 468 ? -18.344 -16.172 -19.25 1 90.12 468 GLU A CA 1
ATOM 3714 C C . GLU A 1 468 ? -17.984 -16.422 -20.703 1 90.12 468 GLU A C 1
ATOM 3716 O O . GLU A 1 468 ? -17.672 -17.562 -21.078 1 90.12 468 GLU A O 1
ATOM 3721 N N . THR A 1 469 ? -17.922 -15.398 -21.453 1 82.31 469 THR A N 1
ATOM 3722 C CA . THR A 1 469 ? -17.703 -15.578 -22.891 1 82.31 469 THR A CA 1
ATOM 3723 C C . THR A 1 469 ? -16.219 -15.445 -23.219 1 82.31 469 THR A C 1
ATOM 3725 O O . THR A 1 469 ? -15.82 -15.578 -24.375 1 82.31 469 THR A O 1
ATOM 3728 N N . VAL A 1 470 ? -15.438 -15.211 -22.203 1 79.81 470 VAL A N 1
ATOM 3729 C CA . VAL A 1 470 ? -14 -15.055 -22.422 1 79.81 470 VAL A CA 1
ATOM 3730 C C . VAL A 1 470 ? -13.305 -16.406 -22.25 1 79.81 470 VAL A C 1
ATOM 3732 O O . VAL A 1 470 ? -13.438 -17.062 -21.219 1 79.81 470 VAL A O 1
ATOM 3735 N N . ASP A 1 471 ? -12.547 -16.75 -23.25 1 70.25 471 ASP A N 1
ATOM 3736 C CA . ASP A 1 471 ? -11.914 -18.062 -23.219 1 70.25 471 ASP A CA 1
ATOM 3737 C C . ASP A 1 471 ? -10.609 -18.031 -22.438 1 70.25 471 ASP A C 1
ATOM 3739 O O . ASP A 1 471 ? -10.344 -18.906 -21.609 1 70.25 471 ASP A O 1
ATOM 3743 N N . GLU A 1 472 ? -9.898 -16.984 -22.609 1 68.56 472 GLU A N 1
ATOM 3744 C CA . GLU A 1 472 ? -8.602 -16.938 -21.938 1 68.56 472 GLU A CA 1
ATOM 3745 C C . GLU A 1 472 ? -8.758 -16.547 -20.469 1 68.56 472 GLU A C 1
ATOM 3747 O O . GLU A 1 472 ? -9.648 -15.781 -20.109 1 68.56 472 GLU A O 1
ATOM 3752 N N . GLY A 1 473 ? -7.961 -17.125 -19.594 1 66.06 473 GLY A N 1
ATOM 3753 C CA . GLY A 1 473 ? -8.211 -16.953 -18.172 1 66.06 473 GLY A CA 1
ATOM 3754 C C . GLY A 1 473 ? -7.121 -16.172 -17.453 1 66.06 473 GLY A C 1
ATOM 3755 O O . GLY A 1 473 ? -7.23 -15.891 -16.266 1 66.06 473 GLY A O 1
ATOM 3756 N N . GLY A 1 474 ? -6.078 -15.711 -18.109 1 69.06 474 GLY A N 1
ATOM 3757 C CA . GLY A 1 474 ? -4.992 -15.062 -17.391 1 69.06 474 GLY A CA 1
ATOM 3758 C C . GLY A 1 474 ? -5.25 -13.594 -17.109 1 69.06 474 GLY A C 1
ATOM 3759 O O . GLY A 1 474 ? -5.801 -12.883 -17.953 1 69.06 474 GLY A O 1
ATOM 3760 N N . VAL A 1 475 ? -4.902 -13.117 -15.93 1 72.62 475 VAL A N 1
ATOM 3761 C CA . VAL A 1 475 ? -5.02 -11.711 -15.555 1 72.62 475 VAL A CA 1
ATOM 3762 C C . VAL A 1 475 ? -4.008 -10.883 -16.344 1 72.62 475 VAL A C 1
ATOM 3764 O O . VAL A 1 475 ? -4.34 -9.805 -16.844 1 72.62 475 VAL A O 1
ATOM 3767 N N . ALA A 1 476 ? -2.916 -11.422 -16.5 1 64 476 ALA A N 1
ATOM 3768 C CA . ALA A 1 476 ? -1.809 -10.719 -17.141 1 64 476 ALA A CA 1
ATOM 3769 C C . ALA A 1 476 ? -2.111 -10.43 -18.594 1 64 476 ALA A C 1
ATOM 3771 O O . ALA A 1 476 ? -1.646 -9.43 -19.156 1 64 476 ALA A O 1
ATOM 3772 N N . VAL A 1 477 ? -2.977 -11.25 -19.109 1 65 477 VAL A N 1
ATOM 3773 C CA . VAL A 1 477 ? -3.297 -11.062 -20.516 1 65 477 VAL A CA 1
ATOM 3774 C C . VAL A 1 477 ? -4.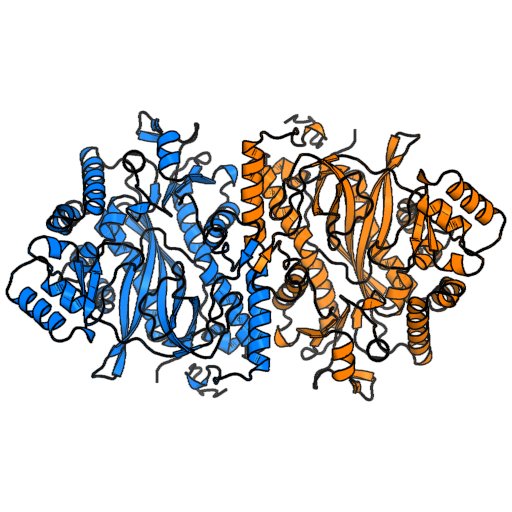555 -10.211 -20.656 1 65 477 VAL A C 1
ATOM 3776 O O . VAL A 1 477 ? -5.027 -9.961 -21.766 1 65 477 VAL A O 1
ATOM 3779 N N . GLY A 1 478 ? -5.086 -9.742 -19.5 1 69.69 478 GLY A N 1
ATOM 3780 C CA . GLY A 1 478 ? -6.199 -8.805 -19.5 1 69.69 478 GLY A CA 1
ATOM 3781 C C . GLY A 1 478 ? -7.551 -9.484 -19.531 1 69.69 478 GLY A C 1
ATOM 3782 O O . GLY A 1 478 ? -8.586 -8.82 -19.578 1 69.69 478 GLY A O 1
ATOM 3783 N N . ALA A 1 479 ? -7.5 -10.82 -19.344 1 77.19 479 ALA A N 1
ATOM 3784 C CA . ALA A 1 479 ? -8.75 -11.562 -19.516 1 77.19 479 ALA A CA 1
ATOM 3785 C C . ALA A 1 479 ? -9.508 -11.648 -18.188 1 77.19 479 ALA A C 1
ATOM 3787 O O . ALA A 1 479 ? -10.719 -11.391 -18.141 1 77.19 479 ALA A O 1
ATOM 3788 N N . ALA A 1 480 ? -8.766 -11.953 -17.188 1 91.75 480 ALA A N 1
ATOM 3789 C CA . ALA A 1 480 ? -9.406 -12.195 -15.906 1 91.75 480 ALA A CA 1
ATOM 3790 C C . ALA A 1 480 ? -9.078 -11.078 -14.914 1 91.75 480 ALA A C 1
ATOM 3792 O O . ALA A 1 480 ? -8.188 -10.266 -15.156 1 91.75 480 ALA A O 1
ATOM 3793 N N . VAL A 1 481 ? -9.867 -11.023 -13.906 1 97.06 481 VAL A N 1
ATOM 3794 C CA . VAL A 1 481 ? -9.625 -10.086 -12.812 1 97.06 481 VAL A CA 1
ATOM 3795 C C . VAL A 1 481 ? -9.328 -10.867 -11.531 1 97.06 481 VAL A C 1
ATOM 3797 O O . VAL A 1 481 ? -9.633 -12.055 -11.438 1 97.06 481 VAL A O 1
ATOM 3800 N N . ILE A 1 482 ? -8.672 -10.227 -10.594 1 98.25 482 ILE A N 1
ATOM 3801 C CA . ILE A 1 482 ? -8.398 -10.812 -9.289 1 98.25 482 ILE A CA 1
ATOM 3802 C C . ILE A 1 482 ? -9.672 -10.805 -8.445 1 98.25 482 ILE A C 1
ATOM 3804 O O . ILE A 1 482 ? -10.352 -9.781 -8.344 1 98.25 482 ILE A O 1
ATOM 3808 N N . ASP A 1 483 ? -9.945 -11.914 -7.852 1 98.5 483 ASP A N 1
ATOM 3809 C CA . ASP A 1 483 ? -11.188 -12.141 -7.117 1 98.5 483 ASP A CA 1
ATOM 3810 C C . ASP A 1 483 ? -10.953 -13.039 -5.906 1 98.5 483 ASP A C 1
ATOM 3812 O O . ASP A 1 483 ? -9.836 -13.523 -5.691 1 98.5 483 ASP A O 1
ATOM 3816 N N . SER A 1 484 ? -11.875 -13.07 -4.969 1 98.75 484 SER A N 1
ATOM 3817 C CA . SER A 1 484 ? -11.906 -13.977 -3.824 1 98.75 484 SER A CA 1
ATOM 3818 C C . SER A 1 484 ? -13.289 -14.609 -3.662 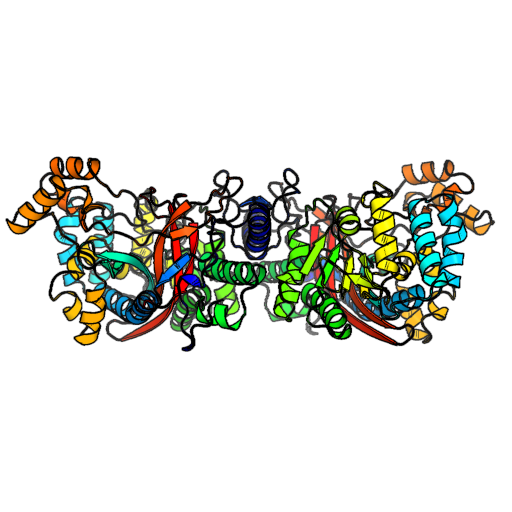1 98.75 484 SER A C 1
ATOM 3820 O O . SER A 1 484 ? -14.266 -14.141 -4.25 1 98.75 484 SER A O 1
ATOM 3822 N N . PRO A 1 485 ? -13.383 -15.664 -2.924 1 98.75 485 PRO A N 1
ATOM 3823 C CA . PRO A 1 485 ? -14.664 -16.375 -2.867 1 98.75 485 PRO A CA 1
ATOM 3824 C C . PRO A 1 485 ? -15.547 -15.914 -1.715 1 98.75 485 PRO A C 1
ATOM 3826 O O . PRO A 1 485 ? -15.047 -15.562 -0.647 1 98.75 485 PRO A O 1
ATOM 3829 N N . PHE A 1 486 ? -16.828 -15.852 -1.968 1 98.69 486 PHE A N 1
ATOM 3830 C CA . PHE A 1 486 ? -17.875 -15.906 -0.956 1 98.69 486 PHE A CA 1
ATOM 3831 C C . PHE A 1 486 ? -18.406 -17.328 -0.795 1 98.69 486 PHE A C 1
ATOM 3833 O O . PHE A 1 486 ? -19.141 -17.828 -1.656 1 98.69 486 PHE A O 1
ATOM 3840 N N . LEU A 1 487 ? -18.078 -17.969 0.295 1 98.38 487 LEU A N 1
ATOM 3841 C CA . LEU A 1 487 ? -18.375 -19.391 0.465 1 98.38 487 LEU A CA 1
ATOM 3842 C C . LEU A 1 487 ? -19.797 -19.578 0.967 1 98.38 487 LEU A C 1
ATOM 3844 O O . LEU A 1 487 ? -20.219 -18.938 1.933 1 98.38 487 LEU A O 1
ATOM 3848 N N . TYR A 1 488 ? -20.531 -20.422 0.301 1 96.94 488 TYR A N 1
ATOM 3849 C CA . TYR A 1 488 ? -21.875 -20.812 0.739 1 96.94 488 TYR A CA 1
ATOM 3850 C C . TYR A 1 488 ? -22 -22.328 0.853 1 96.94 488 TYR A C 1
ATOM 3852 O O . TYR A 1 488 ? -21.219 -23.062 0.248 1 96.94 488 TYR A O 1
ATOM 3860 N N . ASP A 1 489 ? -22.922 -22.734 1.653 1 95.19 489 ASP A N 1
ATOM 3861 C CA . ASP A 1 489 ? -23.188 -24.156 1.862 1 95.19 489 ASP A CA 1
ATOM 3862 C C . ASP A 1 489 ? -24.234 -24.672 0.874 1 95.19 489 ASP A C 1
ATOM 3864 O O . ASP A 1 489 ? -25.281 -24.062 0.698 1 95.19 489 ASP A O 1
ATOM 3868 N N . GLN A 1 490 ? -23.812 -25.734 0.239 1 84.69 490 GLN A N 1
ATOM 3869 C CA . GLN A 1 490 ? -24.766 -26.359 -0.662 1 84.69 490 GLN A CA 1
ATOM 3870 C C . GLN A 1 490 ? -25.812 -27.156 0.116 1 84.69 490 GLN A C 1
ATOM 3872 O O . GLN A 1 490 ? -25.516 -27.719 1.167 1 84.69 490 GLN A O 1
ATOM 3877 N N . LEU A 1 491 ? -27.125 -26.953 -0.245 1 66.88 491 LEU A N 1
ATOM 3878 C CA . LEU A 1 491 ? -28.203 -27.703 0.39 1 66.88 491 LEU A CA 1
ATOM 3879 C C . LEU A 1 491 ? -28.125 -29.188 0.025 1 66.88 491 LEU A C 1
ATOM 3881 O O . LEU A 1 491 ? -27.703 -29.531 -1.079 1 66.88 491 LEU A O 1
ATOM 3885 N N . MET B 1 1 ? 32.75 3.566 8.117 1 34.94 1 MET B N 1
ATOM 3886 C CA . MET B 1 1 ? 31.844 4.375 8.922 1 34.94 1 MET B CA 1
ATOM 3887 C C . MET B 1 1 ? 32.5 4.754 10.258 1 34.94 1 MET B C 1
ATOM 3889 O O . MET B 1 1 ? 33.094 3.914 10.914 1 34.94 1 MET B O 1
ATOM 3893 N N . SER B 1 2 ? 32.875 5.93 10.312 1 37.66 2 SER B N 1
ATOM 3894 C CA . SER B 1 2 ? 33.688 6.375 11.453 1 37.66 2 SER B CA 1
ATOM 3895 C C . SER B 1 2 ? 33 6.004 12.773 1 37.66 2 SER B C 1
ATOM 3897 O O . SER B 1 2 ? 31.859 6.371 13.016 1 37.66 2 SER B O 1
ATOM 3899 N N . ASP B 1 3 ? 33.219 4.891 13.211 1 42.59 3 ASP B N 1
ATOM 3900 C CA . ASP B 1 3 ? 32.875 4.543 14.594 1 42.59 3 ASP B CA 1
ATOM 3901 C C . ASP B 1 3 ? 33.188 5.699 15.539 1 42.59 3 ASP B C 1
ATOM 3903 O O . ASP B 1 3 ? 34.344 5.941 15.867 1 42.59 3 ASP B O 1
ATOM 3907 N N . SER B 1 4 ? 32.594 6.75 15.484 1 45 4 SER B N 1
ATOM 3908 C CA . SER B 1 4 ? 33 7.617 16.594 1 45 4 SER B CA 1
ATOM 3909 C C . SER B 1 4 ? 32.969 6.867 17.906 1 45 4 SER B C 1
ATOM 3911 O O . SER B 1 4 ? 32.062 6.09 18.172 1 45 4 SER B O 1
ATOM 3913 N N . GLN B 1 5 ? 34 6.613 18.641 1 51.66 5 GLN B N 1
ATOM 3914 C CA . GLN B 1 5 ? 34.281 5.977 19.922 1 51.66 5 GLN B CA 1
ATOM 3915 C C . GLN B 1 5 ? 33.156 6.195 20.922 1 51.66 5 GLN B C 1
ATOM 3917 O O . GLN B 1 5 ? 32.906 5.352 21.781 1 51.66 5 GLN B O 1
ATOM 3922 N N . ASP B 1 6 ? 32.438 7.234 20.844 1 65.94 6 ASP B N 1
ATOM 3923 C CA . ASP B 1 6 ? 31.5 7.52 21.938 1 65.94 6 ASP B CA 1
ATOM 3924 C C . ASP B 1 6 ? 30.047 7.281 21.5 1 65.94 6 ASP B C 1
ATOM 3926 O O . ASP B 1 6 ? 29.125 7.766 22.141 1 65.94 6 ASP B O 1
ATOM 3930 N N . GLY B 1 7 ? 29.656 6.543 20.375 1 79.62 7 GLY B N 1
ATOM 3931 C CA . GLY B 1 7 ? 28.297 6.156 20 1 79.62 7 GLY B CA 1
ATOM 3932 C C . GLY B 1 7 ? 27.531 7.258 19.297 1 79.62 7 GLY B C 1
ATOM 3933 O O . GLY B 1 7 ? 26.344 7.102 19 1 79.62 7 GLY B O 1
ATOM 3934 N N . ARG B 1 8 ? 28.188 8.445 19.016 1 85.12 8 ARG B N 1
ATOM 3935 C CA . ARG B 1 8 ? 27.562 9.578 18.328 1 85.12 8 ARG B CA 1
ATOM 3936 C C . ARG B 1 8 ? 27.469 9.328 16.828 1 85.12 8 ARG B C 1
ATOM 3938 O O . ARG B 1 8 ? 28.344 8.695 16.25 1 85.12 8 ARG B O 1
ATOM 3945 N N . ILE B 1 9 ? 26.359 9.836 16.234 1 94.12 9 ILE B N 1
ATOM 3946 C CA . ILE B 1 9 ? 26.188 9.844 14.781 1 94.12 9 ILE B CA 1
ATOM 3947 C C . ILE B 1 9 ? 26.625 11.195 14.211 1 94.12 9 ILE B C 1
ATOM 3949 O O . ILE B 1 9 ? 26.109 12.234 14.617 1 94.12 9 ILE B O 1
ATOM 3953 N N . LEU B 1 10 ? 27.609 11.211 13.305 1 93.62 10 LEU B N 1
ATOM 3954 C CA . LEU B 1 10 ? 28.141 12.445 12.727 1 93.62 10 LEU B CA 1
ATOM 3955 C C . LEU B 1 10 ? 27.594 12.648 11.312 1 93.62 10 LEU B C 1
ATOM 3957 O O . LEU B 1 10 ? 27.109 11.703 10.68 1 93.62 10 LEU B O 1
ATOM 3961 N N . LEU B 1 11 ? 27.703 13.867 10.812 1 92.19 11 LEU B N 1
ATOM 3962 C CA . LEU B 1 11 ? 27.312 14.164 9.438 1 92.19 11 LEU B CA 1
ATOM 3963 C C . LEU B 1 11 ? 28.141 13.344 8.453 1 92.19 11 LEU B C 1
ATOM 3965 O O . LEU B 1 11 ? 27.656 13.016 7.363 1 92.19 11 LEU B O 1
ATOM 3969 N N . ALA B 1 12 ? 29.328 12.977 8.852 1 92.5 12 ALA B N 1
ATOM 3970 C CA . ALA B 1 12 ? 30.219 12.172 8.023 1 92.5 12 ALA B CA 1
ATOM 3971 C C . ALA B 1 12 ? 29.641 10.773 7.812 1 92.5 12 ALA B C 1
ATOM 3973 O O . ALA B 1 12 ? 30.078 10.047 6.91 1 92.5 12 ALA B O 1
ATOM 3974 N N . ASP B 1 13 ? 28.703 10.383 8.703 1 94.5 13 ASP B N 1
ATOM 3975 C CA . ASP B 1 13 ? 28.078 9.07 8.586 1 94.5 13 ASP B CA 1
ATOM 3976 C C . ASP B 1 13 ? 26.969 9.094 7.539 1 94.5 13 ASP B C 1
ATOM 3978 O O . ASP B 1 13 ? 26.438 8.039 7.164 1 94.5 13 ASP B O 1
ATOM 3982 N N . TYR B 1 14 ? 26.594 10.281 7.062 1 96 14 TYR B N 1
ATOM 3983 C CA . TYR B 1 14 ? 25.641 10.414 5.977 1 96 14 TYR B CA 1
ATOM 3984 C C . TYR B 1 14 ? 26.234 9.953 4.656 1 96 14 TYR B C 1
ATOM 3986 O O . TYR B 1 14 ? 27.453 10.055 4.449 1 96 14 TYR B O 1
ATOM 3994 N N . PRO B 1 15 ? 25.406 9.43 3.744 1 95.44 15 PRO B N 1
ATOM 3995 C CA . PRO B 1 15 ? 25.953 9 2.457 1 95.44 15 PRO B CA 1
ATOM 3996 C C . PRO B 1 15 ? 26.719 10.109 1.741 1 95.44 15 PRO B C 1
ATOM 3998 O O . PRO B 1 15 ? 26.281 11.258 1.723 1 95.44 15 PRO B O 1
ATOM 4001 N N . LYS B 1 16 ? 27.891 9.742 1.195 1 95.56 16 LYS B N 1
ATOM 4002 C CA . LYS B 1 16 ? 28.625 10.695 0.371 1 95.56 16 LYS B CA 1
ATOM 4003 C C . LYS B 1 16 ? 27.938 10.906 -0.974 1 95.56 16 LYS B C 1
ATOM 4005 O O . LYS B 1 16 ? 27.719 9.953 -1.721 1 95.56 16 LYS B O 1
ATOM 4010 N N . LEU B 1 17 ? 27.656 12.117 -1.31 1 96.56 17 LEU B N 1
ATOM 4011 C CA . LEU B 1 17 ? 26.953 12.445 -2.545 1 96.56 17 LEU B CA 1
ATOM 4012 C C . LEU B 1 17 ? 27.875 13.195 -3.508 1 96.56 17 LEU B C 1
ATOM 4014 O O . LEU B 1 17 ? 28.766 13.938 -3.076 1 96.56 17 LEU B O 1
ATOM 4018 N N . PRO B 1 18 ? 27.734 13.07 -4.836 1 97.44 18 PRO B N 1
ATOM 4019 C CA . PRO B 1 18 ? 26.672 12.289 -5.465 1 97.44 18 PRO B CA 1
ATOM 4020 C C . PRO B 1 18 ? 26.922 10.789 -5.422 1 97.44 18 PRO B C 1
ATOM 4022 O O . PRO B 1 18 ? 28.078 10.359 -5.438 1 97.44 18 PRO B O 1
ATOM 4025 N N . LEU B 1 19 ? 25.875 9.984 -5.375 1 97.31 19 LEU B N 1
ATOM 4026 C CA . LEU B 1 19 ? 25.984 8.547 -5.594 1 97.31 19 LEU B CA 1
ATOM 4027 C C . LEU B 1 19 ? 26.328 8.242 -7.043 1 97.31 19 LEU B C 1
ATOM 4029 O O . LEU B 1 19 ? 26.031 9.031 -7.941 1 97.31 19 LEU B O 1
ATOM 4033 N N . PRO B 1 20 ? 26.969 7.074 -7.207 1 96.31 20 PRO B N 1
ATOM 4034 C CA . PRO B 1 20 ? 27.109 6.652 -8.602 1 96.31 20 PRO B CA 1
ATOM 4035 C C . PRO B 1 20 ? 25.781 6.598 -9.344 1 96.31 20 PRO B C 1
ATOM 4037 O O . PRO B 1 20 ? 24.766 6.195 -8.766 1 96.31 20 PRO B O 1
ATOM 4040 N N . GLU B 1 21 ? 25.781 6.961 -10.594 1 95.75 21 GLU B N 1
ATOM 4041 C CA . GLU B 1 21 ? 24.562 7.09 -11.383 1 95.75 21 GLU B CA 1
ATOM 4042 C C . GLU B 1 21 ? 23.781 5.781 -11.398 1 95.75 21 GLU B C 1
ATOM 4044 O O . GLU B 1 21 ? 22.547 5.785 -11.281 1 95.75 21 GLU B O 1
ATOM 4049 N N . ASP B 1 22 ? 24.453 4.711 -11.602 1 94.81 22 ASP B N 1
ATOM 4050 C CA . ASP B 1 22 ? 23.797 3.412 -11.664 1 94.81 22 ASP B CA 1
ATOM 4051 C C . ASP B 1 22 ? 23.109 3.084 -10.336 1 94.81 22 ASP B C 1
ATOM 4053 O O . ASP B 1 22 ? 22.031 2.49 -10.312 1 94.81 22 ASP B O 1
ATOM 4057 N N . ARG B 1 23 ? 23.766 3.469 -9.258 1 95 23 ARG B N 1
ATOM 4058 C CA . ARG B 1 23 ? 23.203 3.236 -7.93 1 95 23 ARG B CA 1
ATOM 4059 C C . ARG B 1 23 ? 21.984 4.121 -7.684 1 95 23 ARG B C 1
ATOM 4061 O O . ARG B 1 23 ? 21 3.686 -7.078 1 95 23 ARG B O 1
ATOM 4068 N N . THR B 1 24 ? 22.078 5.359 -8.141 1 97.25 24 THR B N 1
ATOM 4069 C CA . THR B 1 24 ? 20.953 6.277 -8.016 1 97.25 24 THR B CA 1
ATOM 4070 C C . THR B 1 24 ? 19.75 5.758 -8.789 1 97.25 24 THR B C 1
ATOM 4072 O O . THR B 1 24 ? 18.625 5.734 -8.273 1 97.25 24 THR B O 1
ATOM 4075 N N . ASP B 1 25 ? 20.016 5.344 -10.016 1 96.19 25 ASP B N 1
ATOM 4076 C CA . ASP B 1 25 ? 18.938 4.828 -10.852 1 96.19 25 ASP B CA 1
ATOM 4077 C C . ASP B 1 25 ? 18.297 3.592 -10.227 1 96.19 25 ASP B C 1
ATOM 4079 O O . ASP B 1 25 ? 17.078 3.441 -10.242 1 96.19 25 ASP B O 1
ATOM 4083 N N . PHE B 1 26 ? 19.203 2.801 -9.695 1 96.38 26 PHE B N 1
ATOM 4084 C CA . PHE B 1 26 ? 18.734 1.589 -9.039 1 96.38 26 PHE B CA 1
ATOM 4085 C C . PHE B 1 26 ? 17.844 1.931 -7.848 1 96.38 26 PHE B C 1
ATOM 4087 O O . PHE B 1 26 ? 16.75 1.386 -7.711 1 96.38 26 PHE B O 1
ATOM 4094 N N . LEU B 1 27 ? 18.234 2.811 -6.992 1 97.94 27 LEU B N 1
ATOM 4095 C CA . LEU B 1 27 ? 17.484 3.189 -5.801 1 97.94 27 LEU B CA 1
ATOM 4096 C C . LEU B 1 27 ? 16.156 3.859 -6.172 1 97.94 27 LEU B C 1
ATOM 4098 O O . LEU B 1 27 ? 15.164 3.709 -5.469 1 97.94 27 LEU B O 1
ATOM 4102 N N . VAL B 1 28 ? 16.203 4.664 -7.238 1 98.31 28 VAL B N 1
ATOM 4103 C CA . VAL B 1 28 ? 14.977 5.324 -7.695 1 98.31 28 VAL B CA 1
ATOM 4104 C C . VAL B 1 28 ? 13.945 4.273 -8.102 1 98.31 28 VAL B C 1
ATOM 4106 O O . VAL B 1 28 ? 12.781 4.352 -7.695 1 98.31 28 VAL B O 1
ATOM 4109 N N . GLN B 1 29 ? 14.383 3.266 -8.836 1 96.75 29 GLN B N 1
ATOM 4110 C CA . GLN B 1 29 ? 13.469 2.209 -9.258 1 96.75 29 GLN B CA 1
ATOM 4111 C C . GLN B 1 29 ? 12.922 1.442 -8.055 1 96.75 29 GLN B C 1
ATOM 4113 O O . GLN B 1 29 ? 11.727 1.143 -8 1 96.75 29 GLN B O 1
ATOM 4118 N N . GLU B 1 30 ? 13.805 1.144 -7.117 1 97.75 30 GLU B N 1
ATOM 4119 C CA . GLU B 1 30 ? 13.398 0.473 -5.887 1 97.75 30 GLU B CA 1
ATOM 4120 C C . GLU B 1 30 ? 12.367 1.297 -5.125 1 97.75 30 GLU B C 1
ATOM 4122 O O . GLU B 1 30 ? 11.398 0.75 -4.59 1 97.75 30 GLU B O 1
ATOM 4127 N N . SER B 1 31 ? 12.562 2.574 -5.09 1 98.69 31 SER B N 1
ATOM 4128 C CA . SER B 1 31 ? 11.703 3.475 -4.332 1 98.69 31 SER B CA 1
ATOM 4129 C C . SER B 1 31 ? 10.328 3.609 -4.984 1 98.69 31 SER B C 1
ATOM 4131 O O . SER B 1 31 ? 9.312 3.678 -4.297 1 98.69 31 SER B O 1
ATOM 4133 N N . LEU B 1 32 ? 10.359 3.678 -6.34 1 98.69 32 LEU B N 1
ATOM 4134 C CA . LEU B 1 32 ? 9.094 3.795 -7.055 1 98.69 32 LEU B CA 1
ATOM 4135 C C . LEU B 1 32 ? 8.242 2.545 -6.863 1 98.69 32 LEU B C 1
ATOM 4137 O O . LEU B 1 32 ? 7.027 2.639 -6.652 1 98.69 32 LEU B O 1
ATOM 4141 N N . ASP B 1 33 ? 8.867 1.378 -6.91 1 98.56 33 ASP B N 1
ATOM 4142 C CA . ASP B 1 33 ? 8.148 0.136 -6.633 1 98.56 33 ASP B CA 1
ATOM 4143 C C . ASP B 1 33 ? 7.598 0.127 -5.207 1 98.56 33 ASP B C 1
ATOM 4145 O O . ASP B 1 33 ? 6.441 -0.232 -4.988 1 98.56 33 ASP B O 1
ATOM 4149 N N . PHE B 1 34 ? 8.383 0.488 -4.262 1 98.75 34 PHE B N 1
ATOM 4150 C CA . PHE B 1 34 ? 7.988 0.514 -2.855 1 98.75 34 PHE B CA 1
ATOM 4151 C C . PHE B 1 34 ? 6.82 1.466 -2.639 1 98.75 34 PHE B C 1
ATOM 4153 O O . PHE B 1 34 ? 5.898 1.162 -1.876 1 98.75 34 PHE B O 1
ATOM 4160 N N . ALA B 1 35 ? 6.926 2.627 -3.271 1 98.81 35 ALA B N 1
ATOM 4161 C CA . ALA B 1 35 ? 5.879 3.639 -3.135 1 98.81 35 ALA B CA 1
ATOM 4162 C C . ALA B 1 35 ? 4.52 3.082 -3.545 1 98.81 35 ALA B C 1
ATOM 4164 O O . ALA B 1 35 ? 3.549 3.18 -2.791 1 98.81 35 ALA B O 1
ATOM 4165 N N . HIS B 1 36 ? 4.461 2.424 -4.648 1 98.75 36 HIS B N 1
ATOM 4166 C CA . HIS B 1 36 ? 3.193 1.893 -5.141 1 98.75 36 HIS B CA 1
ATOM 4167 C C . HIS B 1 36 ? 2.754 0.679 -4.328 1 98.75 36 HIS B C 1
ATOM 4169 O O . HIS B 1 36 ? 1.556 0.459 -4.133 1 98.75 36 HIS B O 1
ATOM 4175 N N . ALA B 1 37 ? 3.674 -0.053 -3.848 1 98.62 37 ALA B N 1
ATOM 4176 C CA . ALA B 1 37 ? 3.336 -1.229 -3.051 1 98.62 37 ALA B CA 1
ATOM 4177 C C . ALA B 1 37 ? 2.754 -0.828 -1.698 1 98.62 37 ALA B C 1
ATOM 4179 O O . ALA B 1 37 ? 1.998 -1.588 -1.089 1 98.62 37 ALA B O 1
ATOM 4180 N N . HIS B 1 38 ? 3.057 0.41 -1.218 1 98.25 38 HIS B N 1
ATOM 4181 C CA . HIS B 1 38 ? 2.719 0.751 0.16 1 98.25 38 HIS B CA 1
ATOM 4182 C C . HIS B 1 38 ? 1.817 1.98 0.218 1 98.25 38 HIS B C 1
ATOM 4184 O O . HIS B 1 38 ? 1.637 2.572 1.284 1 98.25 38 HIS B O 1
ATOM 4190 N N . GLY B 1 39 ? 1.336 2.404 -0.888 1 98.12 39 GLY B N 1
ATOM 4191 C CA . GLY B 1 39 ? 0.348 3.471 -0.894 1 98.12 39 GLY B CA 1
ATOM 4192 C C . GLY B 1 39 ? 0.963 4.855 -0.796 1 98.12 39 GLY B C 1
ATOM 4193 O O . GLY B 1 39 ? 0.303 5.805 -0.369 1 98.12 39 GLY B O 1
ATOM 4194 N N . LEU B 1 40 ? 2.246 4.973 -1.064 1 98.31 40 LEU B N 1
ATOM 4195 C CA . LEU B 1 40 ? 2.912 6.266 -1.195 1 98.31 40 LEU B CA 1
ATOM 4196 C C . LEU B 1 40 ? 2.65 6.875 -2.568 1 98.31 40 LEU B C 1
ATOM 4198 O O . LEU B 1 40 ? 3.586 7.113 -3.336 1 98.31 40 LEU B O 1
ATOM 4202 N N . VAL B 1 41 ? 1.316 7.176 -2.809 1 98.38 41 VAL B N 1
ATOM 4203 C CA . VAL B 1 41 ? 0.896 7.566 -4.152 1 98.38 41 VAL B CA 1
ATOM 4204 C C . VAL B 1 41 ? -0.131 8.695 -4.062 1 98.38 41 VAL B C 1
ATOM 4206 O O . VAL B 1 41 ? -0.71 8.93 -3.002 1 98.38 41 VAL B O 1
ATOM 4209 N N . MET B 1 42 ? -0.312 9.398 -5.18 1 97.5 42 MET B N 1
ATOM 4210 C CA . MET B 1 42 ? -1.306 10.453 -5.371 1 97.5 42 MET B CA 1
ATOM 4211 C C . MET B 1 42 ? -2.016 10.297 -6.711 1 97.5 42 MET B C 1
ATOM 4213 O O . MET B 1 42 ? -1.457 9.734 -7.652 1 97.5 42 MET B O 1
ATOM 4217 N N . ARG B 1 43 ? -3.252 10.75 -6.754 1 97.56 43 ARG B N 1
ATOM 4218 C CA . ARG B 1 43 ? -3.908 10.836 -8.055 1 97.56 43 ARG B CA 1
ATOM 4219 C C . ARG B 1 43 ? -3.098 11.695 -9.016 1 97.56 43 ARG B C 1
ATOM 4221 O O . ARG B 1 43 ? -2.305 12.539 -8.594 1 97.56 43 ARG B O 1
ATOM 4228 N N . THR B 1 44 ? -3.201 11.477 -10.32 1 96.25 44 THR B N 1
ATOM 4229 C CA . THR B 1 44 ? -2.436 12.242 -11.297 1 96.25 44 THR B CA 1
ATOM 4230 C C . THR B 1 44 ? -2.992 13.656 -11.43 1 96.25 44 THR B C 1
ATOM 4232 O O . THR B 1 44 ? -4.164 13.898 -11.133 1 96.25 44 THR B O 1
ATOM 4235 N N . PRO B 1 45 ? -2.16 14.633 -11.828 1 93 45 PRO B N 1
ATOM 4236 C CA . PRO B 1 45 ? -2.66 15.992 -12.023 1 93 45 PRO B CA 1
ATOM 4237 C C . PRO B 1 45 ? -3.746 16.078 -13.094 1 93 45 PRO B C 1
ATOM 4239 O O . PRO B 1 45 ? -4.578 16.984 -13.07 1 93 45 PRO B O 1
ATOM 4242 N N . GLN B 1 46 ? -3.758 15.094 -14.047 1 93.12 46 GLN B N 1
ATOM 4243 C CA . GLN B 1 46 ? -4.742 15.07 -15.117 1 93.12 46 GLN B CA 1
ATOM 4244 C C . GLN B 1 46 ? -6.09 14.547 -14.617 1 93.12 46 GLN B C 1
ATOM 4246 O O . GLN B 1 46 ? -7.141 14.914 -15.148 1 93.12 46 GLN B O 1
ATOM 4251 N N . HIS B 1 47 ? -6.016 13.711 -13.625 1 94.75 47 HIS B N 1
ATOM 4252 C CA . HIS B 1 47 ? -7.223 13.109 -13.062 1 94.75 47 HIS B CA 1
ATOM 4253 C C . HIS B 1 47 ? -7.195 13.133 -11.539 1 94.75 47 HIS B C 1
ATOM 4255 O O . HIS B 1 47 ? -7.129 12.086 -10.898 1 94.75 47 HIS B O 1
ATOM 4261 N N . ILE B 1 48 ? -7.492 14.312 -11.023 1 95 48 ILE B N 1
ATOM 4262 C CA . ILE B 1 48 ? -7.41 14.484 -9.578 1 95 48 ILE B CA 1
ATOM 4263 C C . ILE B 1 48 ? -8.688 13.961 -8.922 1 95 48 ILE B C 1
ATOM 4265 O O . ILE B 1 48 ? -8.75 13.836 -7.695 1 95 48 ILE B O 1
ATOM 4269 N N . ASP B 1 49 ? -9.711 13.555 -9.734 1 95.38 49 ASP B N 1
ATOM 4270 C CA . ASP B 1 49 ? -11.031 13.18 -9.25 1 95.38 49 ASP B CA 1
ATOM 4271 C C . ASP B 1 49 ? -11.195 11.664 -9.195 1 95.38 49 ASP B C 1
ATOM 4273 O O . ASP B 1 49 ? -12.227 11.156 -8.75 1 95.38 49 ASP B O 1
ATOM 4277 N N . ARG B 1 50 ? -10.195 10.945 -9.625 1 96.12 50 ARG B N 1
ATOM 4278 C CA . ARG B 1 50 ? -10.367 9.492 -9.672 1 96.12 50 ARG B CA 1
ATOM 4279 C C . ARG B 1 50 ? -9.047 8.781 -9.398 1 96.12 50 ARG B C 1
ATOM 4281 O O . ARG B 1 50 ? -7.973 9.32 -9.664 1 96.12 50 ARG B O 1
ATOM 4288 N N . SER B 1 51 ? -9.148 7.523 -8.961 1 98 51 SER B N 1
ATOM 4289 C CA . SER B 1 51 ? -7.973 6.773 -8.539 1 98 51 SER B CA 1
ATOM 4290 C C . SER B 1 51 ? -7.715 5.582 -9.445 1 98 51 SER B C 1
ATOM 4292 O O . SER B 1 51 ? -7.02 4.637 -9.062 1 98 51 SER B O 1
ATOM 4294 N N . ASP B 1 52 ? -8.227 5.551 -10.695 1 98.06 52 ASP B N 1
ATOM 4295 C CA . ASP B 1 52 ? -7.922 4.473 -11.625 1 98.06 52 ASP B CA 1
ATOM 4296 C C . ASP B 1 52 ? -6.414 4.348 -11.852 1 98.06 52 ASP B C 1
ATOM 4298 O O . ASP B 1 52 ? -5.891 3.238 -11.969 1 98.06 52 ASP B O 1
ATOM 4302 N N . VAL B 1 53 ? -5.832 5.48 -11.992 1 98.31 53 VAL B N 1
ATOM 4303 C CA . VAL B 1 53 ? -4.398 5.617 -12.227 1 98.31 53 VAL B CA 1
ATOM 4304 C C . VAL B 1 53 ? -3.809 6.625 -11.242 1 98.31 53 VAL B C 1
ATOM 4306 O O . VAL B 1 53 ? -4.34 7.727 -11.078 1 98.31 53 VAL B O 1
ATOM 4309 N N . CYS B 1 54 ? -2.777 6.242 -10.516 1 98.5 54 CYS B N 1
ATOM 4310 C CA . CYS B 1 54 ? -2.094 7.137 -9.594 1 98.5 54 CYS B CA 1
ATOM 4311 C C . CYS B 1 54 ? -0.6 7.195 -9.883 1 98.5 54 CYS B C 1
ATOM 4313 O O . CYS B 1 54 ? -0.068 6.328 -10.586 1 98.5 54 CYS B O 1
ATOM 4315 N N . GLN B 1 55 ? 0.032 8.203 -9.477 1 98.19 55 GLN B N 1
ATOM 4316 C CA . GLN B 1 55 ? 1.479 8.367 -9.578 1 98.19 55 GLN B CA 1
ATOM 4317 C C . GLN B 1 55 ? 2.131 8.328 -8.195 1 98.19 55 GLN B C 1
ATOM 4319 O O . GLN B 1 55 ? 1.459 8.516 -7.18 1 98.19 55 GLN B O 1
ATOM 4324 N N . ASN B 1 56 ? 3.428 8.008 -8.18 1 97.94 56 ASN B N 1
ATOM 4325 C CA . ASN B 1 56 ? 4.133 8.062 -6.906 1 97.94 56 ASN B CA 1
ATOM 4326 C C . ASN B 1 56 ? 4.098 9.469 -6.309 1 97.94 56 ASN B C 1
ATOM 4328 O O . ASN B 1 56 ? 4.176 10.461 -7.039 1 97.94 56 ASN B O 1
ATOM 4332 N N . THR B 1 57 ? 3.924 9.586 -5.008 1 97.62 57 THR B N 1
ATOM 4333 C CA . THR B 1 57 ? 4.094 10.859 -4.305 1 97.62 57 THR B CA 1
ATOM 4334 C C . THR B 1 57 ? 5.508 11.398 -4.5 1 97.62 57 THR B C 1
ATOM 4336 O O . THR B 1 57 ? 6.477 10.633 -4.504 1 97.62 57 THR B O 1
ATOM 4339 N N . PRO B 1 58 ? 5.668 12.727 -4.754 1 97.56 58 PRO B N 1
ATOM 4340 C CA . PRO B 1 58 ? 7.035 13.258 -4.75 1 97.56 58 PRO B CA 1
ATOM 4341 C C . PRO B 1 58 ? 7.781 12.938 -3.457 1 97.56 58 PRO B C 1
ATOM 4343 O O . PRO B 1 58 ? 7.277 13.203 -2.363 1 97.56 58 PRO B O 1
ATOM 4346 N N . ILE B 1 59 ? 9 12.367 -3.572 1 98.5 59 ILE B N 1
ATOM 4347 C CA . ILE B 1 59 ? 9.719 11.898 -2.395 1 98.5 59 ILE B CA 1
ATOM 4348 C C . ILE B 1 59 ? 11.195 12.25 -2.518 1 98.5 59 ILE B C 1
ATOM 4350 O O . ILE B 1 59 ? 11.711 12.406 -3.627 1 98.5 59 ILE B O 1
ATOM 4354 N N . ALA B 1 60 ? 11.82 12.445 -1.402 1 98.62 60 ALA B N 1
ATOM 4355 C CA . ALA B 1 60 ? 13.281 12.453 -1.387 1 98.62 60 ALA B CA 1
ATOM 4356 C C . ALA B 1 60 ? 13.828 11.031 -1.45 1 98.62 60 ALA B C 1
ATOM 4358 O O . ALA B 1 60 ? 13.273 10.109 -0.84 1 98.62 60 ALA B O 1
ATOM 4359 N N . LEU B 1 61 ? 14.93 10.891 -2.188 1 98.75 61 LEU B N 1
ATOM 4360 C CA . LEU B 1 61 ? 15.484 9.555 -2.367 1 98.75 61 LEU B CA 1
ATOM 4361 C C . LEU B 1 61 ? 16.125 9.055 -1.075 1 98.75 61 LEU B C 1
ATOM 4363 O O . LEU B 1 61 ? 16.078 7.859 -0.775 1 98.75 61 LEU B O 1
ATOM 4367 N N . LEU B 1 62 ? 16.766 9.922 -0.359 1 98.81 62 LEU B N 1
ATOM 4368 C CA . LEU B 1 62 ? 17.422 9.641 0.912 1 98.81 62 LEU B CA 1
ATOM 4369 C C . LEU B 1 62 ? 16.859 10.523 2.021 1 98.81 62 LEU B C 1
ATOM 4371 O O . LEU B 1 62 ? 16.312 11.594 1.753 1 98.81 62 LEU B O 1
ATOM 4375 N N . PRO B 1 63 ? 16.891 10 3.295 1 98.81 63 PRO B N 1
ATOM 4376 C CA . PRO B 1 63 ? 16.516 10.922 4.375 1 98.81 63 PRO B CA 1
ATOM 4377 C C . PRO B 1 63 ? 17.453 12.109 4.484 1 98.81 63 PRO B C 1
ATOM 4379 O O . PRO B 1 63 ? 18.688 11.945 4.414 1 98.81 63 PRO B O 1
ATOM 4382 N N . SER B 1 64 ? 16.938 13.281 4.633 1 98.5 64 SER B N 1
ATOM 4383 C CA . SER B 1 64 ? 17.766 14.477 4.66 1 98.5 64 SER B CA 1
ATOM 4384 C C . SER B 1 64 ? 18.391 14.688 6.039 1 98.5 64 SER B C 1
ATOM 4386 O O . SER B 1 64 ? 17.734 14.477 7.059 1 98.5 64 SER B O 1
ATOM 4388 N N . ALA B 1 65 ? 19.609 15.102 6.043 1 97.44 65 ALA B N 1
ATOM 4389 C CA . ALA B 1 65 ? 20.328 15.344 7.293 1 97.44 65 ALA B CA 1
ATOM 4390 C C . ALA B 1 65 ? 19.656 16.453 8.109 1 97.44 65 ALA B C 1
ATOM 4392 O O . ALA B 1 65 ? 19.234 17.469 7.555 1 97.44 65 ALA B O 1
ATOM 4393 N N . PHE B 1 66 ? 19.516 16.219 9.406 1 98 66 PHE B N 1
ATOM 4394 C CA . PHE B 1 66 ? 18.891 17.156 10.328 1 98 66 PHE B CA 1
ATOM 4395 C C . PHE B 1 66 ? 19.484 17.031 11.719 1 98 66 PHE B C 1
ATOM 4397 O O . PHE B 1 66 ? 19.703 15.93 12.211 1 98 66 PHE B O 1
ATOM 4404 N N . PRO B 1 67 ? 19.766 18.109 12.398 1 96.94 67 PRO B N 1
ATOM 4405 C CA . PRO B 1 67 ? 20.391 18.016 13.727 1 96.94 67 PRO B CA 1
ATOM 4406 C C . PRO B 1 67 ? 19.469 17.344 14.75 1 96.94 67 PRO B C 1
ATOM 4408 O O . PRO B 1 67 ? 18.328 17.766 14.93 1 96.94 67 PRO B O 1
ATOM 4411 N N . ARG B 1 68 ? 20 16.406 15.484 1 97.56 68 ARG B N 1
ATOM 4412 C CA . ARG B 1 68 ? 19.266 15.617 16.453 1 97.56 68 ARG B CA 1
ATOM 4413 C C . ARG B 1 68 ? 18.688 16.5 17.562 1 97.56 68 ARG B C 1
ATOM 4415 O O . ARG B 1 68 ? 17.531 16.344 17.938 1 97.56 68 ARG B O 1
ATOM 4422 N N . ASN B 1 69 ? 19.5 17.375 18.062 1 97 69 ASN B N 1
ATOM 4423 C CA . ASN B 1 69 ? 19.062 18.203 19.188 1 97 69 ASN B CA 1
ATOM 4424 C C . ASN B 1 69 ? 17.859 19.078 18.828 1 97 69 ASN B C 1
ATOM 4426 O O . ASN B 1 69 ? 16.969 19.281 19.656 1 97 69 ASN B O 1
ATOM 4430 N N . LEU B 1 70 ? 17.828 19.594 17.641 1 97.88 70 LEU B N 1
ATOM 4431 C CA . LEU B 1 70 ? 16.719 20.422 17.203 1 97.88 70 LEU B CA 1
ATOM 4432 C C . LEU B 1 70 ? 15.469 19.578 16.953 1 97.88 70 LEU B C 1
ATOM 4434 O O . LEU B 1 70 ? 14.352 20.016 17.25 1 97.88 70 LEU B O 1
ATOM 4438 N N . PHE B 1 71 ? 15.664 18.406 16.375 1 98.38 71 PHE B N 1
ATOM 4439 C CA . PHE B 1 71 ? 14.547 17.484 16.203 1 98.38 71 PHE B CA 1
ATOM 4440 C C . PHE B 1 71 ? 13.906 17.141 17.547 1 98.38 71 PHE B C 1
ATOM 4442 O O . PHE B 1 71 ? 12.68 17.203 17.688 1 98.38 71 PHE B O 1
ATOM 4449 N N . GLU B 1 72 ? 14.742 16.797 18.469 1 98.06 72 GLU B N 1
ATOM 4450 C CA . GLU B 1 72 ? 14.25 16.422 19.797 1 98.06 72 GLU B CA 1
ATOM 4451 C C . GLU B 1 72 ? 13.562 17.609 20.484 1 98.06 72 GLU B C 1
ATOM 4453 O O . GLU B 1 72 ? 12.57 17.422 21.188 1 98.06 72 GLU B O 1
ATOM 4458 N N . LYS B 1 73 ? 14.086 18.766 20.281 1 98 73 LYS B N 1
ATOM 4459 C CA . LYS B 1 73 ? 13.438 19.953 20.812 1 98 73 LYS B CA 1
ATOM 4460 C C . LYS B 1 73 ? 12.023 20.109 20.25 1 98 73 LYS B C 1
ATOM 4462 O O . LYS B 1 73 ? 11.086 20.391 20.984 1 98 73 LYS B O 1
ATOM 4467 N N . ALA B 1 74 ? 11.891 19.969 18.953 1 98.62 74 ALA B N 1
ATOM 4468 C CA . ALA B 1 74 ? 10.586 20.078 18.297 1 98.62 74 ALA B CA 1
ATOM 4469 C C . ALA B 1 74 ? 9.609 19.047 18.859 1 98.62 74 ALA B C 1
ATOM 4471 O O . ALA B 1 74 ? 8.445 19.375 19.125 1 98.62 74 ALA B O 1
ATOM 4472 N N . VAL B 1 75 ? 10.047 17.781 19.047 1 98.56 75 VAL B N 1
ATOM 4473 C CA . VAL B 1 75 ? 9.211 16.719 19.578 1 98.56 75 VAL B CA 1
ATOM 4474 C C . VAL B 1 75 ? 8.797 17.047 21.016 1 98.56 75 VAL B C 1
ATOM 4476 O O . VAL B 1 75 ? 7.633 16.891 21.391 1 98.56 75 VAL B O 1
ATOM 4479 N N . ASN B 1 76 ? 9.711 17.547 21.766 1 97.75 76 ASN B N 1
ATOM 4480 C CA . ASN B 1 76 ? 9.492 17.766 23.203 1 97.75 76 ASN B CA 1
ATOM 4481 C C . ASN B 1 76 ? 8.492 18.891 23.438 1 97.75 76 ASN B C 1
ATOM 4483 O O . ASN B 1 76 ? 7.758 18.875 24.438 1 97.75 76 ASN B O 1
ATOM 4487 N N . VAL B 1 77 ? 8.438 19.844 22.547 1 98.19 77 VAL B N 1
ATOM 4488 C CA . VAL B 1 77 ? 7.574 21 22.797 1 98.19 77 VAL B CA 1
ATOM 4489 C C . VAL B 1 77 ? 6.191 20.75 22.203 1 98.19 77 VAL B C 1
ATOM 4491 O O . VAL B 1 77 ? 5.234 21.469 22.5 1 98.19 77 VAL B O 1
ATOM 4494 N N . GLN B 1 78 ? 5.992 19.688 21.469 1 98.62 78 GLN B N 1
ATOM 4495 C CA . GLN B 1 78 ? 4.781 19.484 20.688 1 98.62 78 GLN B CA 1
ATOM 4496 C C . GLN B 1 78 ? 3.551 19.359 21.578 1 98.62 78 GLN B C 1
ATOM 4498 O O . GLN B 1 78 ? 2.492 19.922 21.266 1 98.62 78 GLN B O 1
ATOM 4503 N N . ASN B 1 79 ? 3.658 18.578 22.656 1 98.25 79 ASN B N 1
ATOM 4504 C CA . ASN B 1 79 ? 2.523 18.469 23.562 1 98.25 79 ASN B CA 1
ATOM 4505 C C . ASN B 1 79 ? 2.133 19.812 24.141 1 98.25 79 ASN B C 1
ATOM 4507 O O . ASN B 1 79 ? 0.947 20.094 24.328 1 98.25 79 ASN B O 1
ATOM 4511 N N . LEU B 1 80 ? 3.125 20.641 24.406 1 98.06 80 LEU B N 1
ATOM 4512 C CA . LEU B 1 80 ? 2.871 21.969 24.953 1 98.06 80 LEU B CA 1
ATOM 4513 C C . LEU B 1 80 ? 2.17 22.859 23.922 1 98.06 80 LEU B C 1
ATOM 4515 O O . LEU B 1 80 ? 1.254 23.609 24.266 1 98.06 80 LEU B O 1
ATOM 4519 N N . ILE B 1 81 ? 2.57 22.75 22.719 1 98.19 81 ILE B N 1
ATOM 4520 C CA . ILE B 1 81 ? 1.961 23.531 21.641 1 98.19 81 ILE B CA 1
ATOM 4521 C C . ILE B 1 81 ? 0.505 23.094 21.453 1 98.19 81 ILE B C 1
ATOM 4523 O O . ILE B 1 81 ? -0.38 23.953 21.312 1 98.19 81 ILE B O 1
ATOM 4527 N N . ALA B 1 82 ? 0.261 21.812 21.484 1 98.06 82 ALA B N 1
ATOM 4528 C CA . ALA B 1 82 ? -1.105 21.312 21.359 1 98.06 82 ALA B CA 1
ATOM 4529 C C . ALA B 1 82 ? -1.987 21.828 22.484 1 98.06 82 ALA B C 1
ATOM 4531 O O . ALA B 1 82 ? -3.119 22.266 22.25 1 98.06 82 ALA B O 1
ATOM 4532 N N . ALA B 1 83 ? -1.448 21.812 23.672 1 97.75 83 ALA B N 1
ATOM 4533 C CA . ALA B 1 83 ? -2.189 22.297 24.828 1 97.75 83 ALA B CA 1
ATOM 4534 C C . ALA B 1 83 ? -2.453 23.797 24.719 1 97.75 83 ALA B C 1
ATOM 4536 O O . ALA B 1 83 ? -3.537 24.281 25.062 1 97.75 83 ALA B O 1
ATOM 4537 N N . LEU B 1 84 ? -1.483 24.516 24.297 1 98.19 84 LEU B N 1
ATOM 4538 C CA . LEU B 1 84 ? -1.605 25.953 24.125 1 98.19 84 LEU B CA 1
ATOM 4539 C C . LEU B 1 84 ? -2.777 26.312 23.219 1 98.19 84 LEU B C 1
ATOM 4541 O O . LEU B 1 84 ? -3.672 27.062 23.609 1 98.19 84 LEU B O 1
ATOM 4545 N N . TYR B 1 85 ? -2.818 25.75 22.047 1 98 85 TYR B N 1
ATOM 4546 C CA . TYR B 1 85 ? -3.848 26.109 21.078 1 98 85 TYR B CA 1
ATOM 4547 C C . TYR B 1 85 ? -5.215 25.594 21.531 1 98 85 TYR B C 1
ATOM 4549 O O . TYR B 1 85 ? -6.238 26.234 21.25 1 98 85 TYR B O 1
ATOM 4557 N N . HIS B 1 86 ? -5.191 24.438 22.203 1 97.94 86 HIS B N 1
ATOM 4558 C CA . HIS B 1 86 ? -6.422 23.938 22.812 1 97.94 86 HIS B CA 1
ATOM 4559 C C . HIS B 1 86 ? -7.016 24.984 23.766 1 97.94 86 HIS B C 1
ATOM 4561 O O . HIS B 1 86 ? -8.211 25.281 23.703 1 97.94 86 HIS B O 1
ATOM 4567 N N . GLU B 1 87 ? -6.215 25.578 24.594 1 97.62 87 GLU B N 1
ATOM 4568 C CA . GLU B 1 87 ? -6.68 26.547 25.578 1 97.62 87 GLU B CA 1
ATOM 4569 C C . GLU B 1 87 ? -7.086 27.859 24.906 1 97.62 87 GLU B C 1
ATOM 4571 O O . GLU B 1 87 ? -8.094 28.469 25.266 1 97.62 87 GLU B O 1
ATOM 4576 N N . VAL B 1 88 ? -6.316 28.281 23.984 1 98.12 88 VAL B N 1
ATOM 4577 C CA . VAL B 1 88 ? -6.582 29.516 23.281 1 98.12 88 VAL B CA 1
ATOM 4578 C C . VAL B 1 88 ? -7.953 29.453 22.609 1 98.12 88 VAL B C 1
ATOM 4580 O O . VAL B 1 88 ? -8.688 30.453 22.594 1 98.12 88 VAL B O 1
ATOM 4583 N N . ALA B 1 89 ? -8.328 28.328 22.141 1 97.69 89 ALA B N 1
ATOM 4584 C CA . ALA B 1 89 ? -9.547 28.125 21.375 1 97.69 89 ALA B CA 1
ATOM 4585 C C . ALA B 1 89 ? -10.781 28.438 22.219 1 97.69 89 ALA B C 1
ATOM 4587 O O . ALA B 1 89 ? -11.844 28.75 21.688 1 97.69 89 ALA B O 1
ATOM 4588 N N . TYR B 1 90 ? -10.617 28.359 23.547 1 97 90 TYR B N 1
ATOM 4589 C CA . TYR B 1 90 ? -11.766 28.531 24.438 1 97 90 TYR B CA 1
ATOM 4590 C C . TYR B 1 90 ? -11.836 29.953 24.969 1 97 90 TYR B C 1
ATOM 4592 O O . TYR B 1 90 ? -12.789 30.312 25.656 1 97 90 TYR B O 1
ATOM 4600 N N . ASP B 1 91 ? -10.844 30.75 24.688 1 97.38 91 ASP B N 1
ATOM 4601 C CA . ASP B 1 91 ? -10.828 32.125 25.203 1 97.38 91 ASP B CA 1
ATOM 4602 C C . ASP B 1 91 ? -11.516 33.094 24.25 1 97.38 91 ASP B C 1
ATOM 4604 O O . ASP B 1 91 ? -10.859 33.719 23.422 1 97.38 91 ASP B O 1
ATOM 4608 N N . TYR B 1 92 ? -12.75 33.312 24.5 1 97.44 92 TYR B N 1
ATOM 4609 C CA . TYR B 1 92 ? -13.594 34.094 23.625 1 97.44 92 TYR B CA 1
ATOM 4610 C C . TYR B 1 92 ? -13.047 35.531 23.484 1 97.44 92 TYR B C 1
ATOM 4612 O O . TYR B 1 92 ? -12.891 36.031 22.375 1 97.44 92 TYR B O 1
ATOM 4620 N N . ASP B 1 93 ? -12.75 36.125 24.594 1 97.44 93 ASP B N 1
ATOM 4621 C CA . ASP B 1 93 ? -12.312 37.531 24.594 1 97.44 93 ASP B CA 1
ATOM 4622 C C . ASP B 1 93 ? -10.984 37.688 23.859 1 97.44 93 ASP B C 1
ATOM 4624 O O . ASP B 1 93 ? -10.789 38.656 23.109 1 97.44 93 ASP B O 1
ATOM 4628 N N . PHE B 1 94 ? -10.141 36.844 24.094 1 97.44 94 PHE B N 1
ATOM 4629 C CA . PHE B 1 94 ? -8.836 36.875 23.438 1 97.44 94 PHE B CA 1
ATOM 4630 C C . PHE B 1 94 ? -8.984 36.781 21.922 1 97.44 94 PHE B C 1
ATOM 4632 O O . PHE B 1 94 ? -8.383 37.562 21.188 1 97.44 94 PHE B O 1
ATOM 4639 N N . LEU B 1 95 ? -9.797 35.875 21.422 1 98.06 95 LEU B N 1
ATOM 4640 C CA . LEU B 1 95 ? -9.945 35.625 19.984 1 98.06 95 LEU B CA 1
ATOM 4641 C C . LEU B 1 95 ? -10.672 36.781 19.328 1 98.06 95 LEU B C 1
ATOM 4643 O O . LEU B 1 95 ? -10.312 37.188 18.203 1 98.06 95 LEU B O 1
ATOM 4647 N N . MET B 1 96 ? -11.664 37.344 20.031 1 97.56 96 MET B N 1
ATOM 4648 C CA . MET B 1 96 ? -12.391 38.469 19.484 1 97.56 96 MET B CA 1
ATOM 4649 C C . MET B 1 96 ? -11.484 39.688 19.344 1 97.56 96 MET B C 1
ATOM 4651 O O . MET B 1 96 ? -11.492 40.375 18.328 1 97.56 96 MET B O 1
ATOM 4655 N N . LYS B 1 97 ? -10.719 39.906 20.344 1 96.56 97 LYS B N 1
ATOM 4656 C CA . LYS B 1 97 ? -9.789 41.031 20.328 1 96.56 97 LYS B CA 1
ATOM 4657 C C . LYS B 1 97 ? -8.719 40.844 19.25 1 96.56 97 LYS B C 1
ATOM 4659 O O . LYS B 1 97 ? -8.383 41.781 18.531 1 96.56 97 LYS B O 1
ATOM 4664 N N . THR B 1 98 ? -8.203 39.656 19.156 1 95.12 98 THR B N 1
ATOM 4665 C CA . THR B 1 98 ? -7.141 39.312 18.219 1 95.12 98 THR B CA 1
ATOM 4666 C C . THR B 1 98 ? -7.594 39.594 16.781 1 95.12 98 THR B C 1
ATOM 4668 O O . THR B 1 98 ? -6.809 40.062 15.953 1 95.12 98 THR B O 1
ATOM 4671 N N . HIS B 1 99 ? -8.859 39.375 16.422 1 95.38 99 HIS B N 1
ATOM 4672 C CA . HIS B 1 99 ? -9.297 39.406 15.031 1 95.38 99 HIS B CA 1
ATOM 4673 C C . HIS B 1 99 ? -10.039 40.688 14.719 1 95.38 99 HIS B C 1
ATOM 4675 O O . HIS B 1 99 ? -10.586 40.844 13.625 1 95.38 99 HIS B O 1
ATOM 4681 N N . GLU B 1 100 ? -10.039 41.594 15.641 1 94 100 GLU B N 1
ATOM 4682 C CA . GLU B 1 100 ? -10.828 42.812 15.523 1 94 100 GLU B CA 1
ATOM 4683 C C . GLU B 1 100 ? -10.492 43.562 14.242 1 94 100 GLU B C 1
ATOM 4685 O O . GLU B 1 100 ? -11.383 44.031 13.531 1 94 100 GLU B O 1
ATOM 4690 N N . GLN B 1 101 ? -9.219 43.719 13.961 1 88.75 101 GLN B N 1
ATOM 4691 C CA . GLN B 1 101 ? -8.797 44.469 12.789 1 88.75 101 GLN B CA 1
ATOM 4692 C C . GLN B 1 101 ? -8.859 43.625 11.531 1 88.75 101 GLN B C 1
ATOM 4694 O O . GLN B 1 101 ? -9.148 44.125 10.445 1 88.75 101 GLN B O 1
ATOM 4699 N N . VAL B 1 102 ? -8.633 42.312 11.664 1 90.25 102 VAL B N 1
ATOM 4700 C CA . VAL B 1 102 ? -8.555 41.375 10.531 1 90.25 102 VAL B CA 1
ATOM 4701 C C . VAL B 1 102 ? -9.922 41.281 9.852 1 90.25 102 VAL B C 1
ATOM 4703 O O . VAL B 1 102 ? -10.008 41.281 8.617 1 90.25 102 VAL B O 1
ATOM 4706 N N . ILE B 1 103 ? -11 41.25 10.578 1 93.5 103 ILE B N 1
ATOM 4707 C CA . ILE B 1 103 ? -12.328 40.938 10.055 1 93.5 103 ILE B CA 1
ATOM 4708 C C . ILE B 1 103 ? -12.859 42.125 9.273 1 93.5 103 ILE B C 1
ATOM 4710 O O . ILE B 1 103 ? -13.867 42.031 8.57 1 93.5 103 ILE B O 1
ATOM 4714 N N . LYS B 1 104 ? -12.188 43.219 9.336 1 90.69 104 LYS B N 1
ATOM 4715 C CA . LYS B 1 104 ? -12.602 44.375 8.578 1 90.69 104 LYS B CA 1
ATOM 4716 C C . LYS B 1 104 ? -12.312 44.219 7.094 1 90.69 104 LYS B C 1
ATOM 4718 O O . LYS B 1 104 ? -13 44.781 6.25 1 90.69 104 LYS B O 1
ATOM 4723 N N . THR B 1 105 ? -11.336 43.406 6.785 1 87.19 105 THR B N 1
ATOM 4724 C CA . THR B 1 105 ? -10.914 43.344 5.391 1 87.19 105 THR B CA 1
ATOM 4725 C C . THR B 1 105 ? -10.875 41.906 4.906 1 87.19 105 THR B C 1
ATOM 4727 O O . THR B 1 105 ? -10.836 41.625 3.699 1 87.19 105 THR B O 1
ATOM 4730 N N . ASP B 1 106 ? -10.805 40.969 5.762 1 89.5 106 ASP B N 1
ATOM 4731 C CA . ASP B 1 106 ? -10.773 39.562 5.402 1 89.5 106 ASP B CA 1
ATOM 4732 C C . ASP B 1 106 ? -12.141 38.906 5.613 1 89.5 106 ASP B C 1
ATOM 4734 O O . ASP B 1 106 ? -12.461 38.469 6.719 1 89.5 106 ASP B O 1
ATOM 4738 N N . VAL B 1 107 ? -12.82 38.688 4.559 1 93.12 107 VAL B N 1
ATOM 4739 C CA . VAL B 1 107 ? -14.203 38.219 4.609 1 93.12 107 VAL B CA 1
ATOM 4740 C C . VAL B 1 107 ? -14.242 36.781 5.129 1 93.12 107 VAL B C 1
ATOM 4742 O O . VAL B 1 107 ? -15.18 36.406 5.836 1 93.12 107 VAL B O 1
ATOM 4745 N N . PHE B 1 108 ? -13.352 36.031 4.777 1 94.19 108 PHE B N 1
ATOM 4746 C CA . PHE B 1 108 ? -13.297 34.625 5.234 1 94.19 108 PHE B CA 1
ATOM 4747 C C . PHE B 1 108 ? -13.211 34.562 6.758 1 94.19 108 PHE B C 1
ATOM 4749 O O . PHE B 1 108 ? -14.016 33.906 7.398 1 94.19 108 PHE B O 1
ATOM 4756 N N . THR B 1 109 ? -12.25 35.281 7.324 1 94.69 109 THR B N 1
ATOM 4757 C CA . THR B 1 109 ? -12.086 35.312 8.773 1 94.69 109 THR B CA 1
ATOM 4758 C C . THR B 1 109 ? -13.305 35.906 9.445 1 94.69 109 THR B C 1
ATOM 4760 O O . THR B 1 109 ? -13.695 35.5 10.539 1 94.69 109 THR B O 1
ATOM 4763 N N . LYS B 1 110 ? -13.859 36.906 8.789 1 96.44 110 LYS B N 1
ATOM 4764 C CA . LYS B 1 110 ? -15.07 37.531 9.328 1 96.44 110 LYS B CA 1
ATOM 4765 C C . LYS B 1 110 ? -16.188 36.5 9.5 1 96.44 110 LYS B C 1
ATOM 4767 O O . LYS B 1 110 ? -16.844 36.469 10.539 1 96.44 110 LYS B O 1
ATOM 4772 N N . ASN B 1 111 ? -16.359 35.719 8.477 1 97.5 111 ASN B N 1
ATOM 4773 C CA . ASN B 1 111 ? -17.406 34.688 8.531 1 97.5 111 ASN B CA 1
ATOM 4774 C C . ASN B 1 111 ? -17.125 33.688 9.625 1 97.5 111 ASN B C 1
ATOM 4776 O O . ASN B 1 111 ? -18.047 33.219 10.297 1 97.5 111 ASN B O 1
ATOM 4780 N N . LEU B 1 112 ? -15.867 33.312 9.828 1 97.31 112 LEU B N 1
ATOM 4781 C CA . LEU B 1 112 ? -15.5 32.406 10.914 1 97.31 112 LEU B CA 1
ATOM 4782 C C . LEU B 1 112 ? -15.852 33 12.273 1 97.31 112 LEU B C 1
ATOM 4784 O O . LEU B 1 112 ? -16.406 32.312 13.141 1 97.31 112 LEU B O 1
ATOM 4788 N N . VAL B 1 113 ? -15.539 34.25 12.414 1 97.88 113 VAL B N 1
ATOM 4789 C CA . VAL B 1 113 ? -15.766 34.969 13.664 1 97.88 113 VAL B CA 1
ATOM 4790 C C . VAL B 1 113 ? -17.266 35.0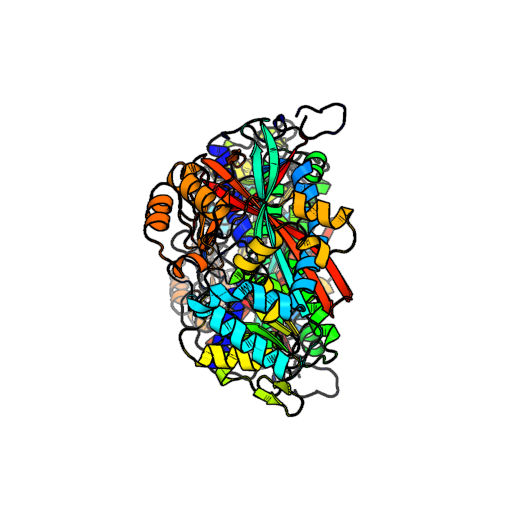62 13.945 1 97.88 113 VAL B C 1
ATOM 4792 O O . VAL B 1 113 ? -17.703 34.906 15.086 1 97.88 113 VAL B O 1
ATOM 4795 N N . GLU B 1 114 ? -18.016 35.312 12.938 1 98.31 114 GLU B N 1
ATOM 4796 C CA . GLU B 1 114 ? -19.469 35.375 13.102 1 98.31 114 GLU B CA 1
ATOM 4797 C C . GLU B 1 114 ? -20.031 34.031 13.594 1 98.31 114 GLU B C 1
ATOM 4799 O O . GLU B 1 114 ? -20.922 34.031 14.445 1 98.31 114 GLU B O 1
ATOM 4804 N N . ILE B 1 115 ? -19.609 32.969 13.031 1 98.56 115 ILE B N 1
ATOM 4805 C CA . ILE B 1 115 ? -20.031 31.656 13.484 1 98.56 115 ILE B CA 1
ATOM 4806 C C . ILE B 1 115 ? -19.609 31.438 14.93 1 98.56 115 ILE B C 1
ATOM 4808 O O . ILE B 1 115 ? -20.391 30.938 15.742 1 98.56 115 ILE B O 1
ATOM 4812 N N . PHE B 1 116 ? -18.391 31.844 15.227 1 98.38 116 PHE B N 1
ATOM 4813 C CA . PHE B 1 116 ? -17.875 31.719 16.578 1 98.38 116 PHE B CA 1
ATOM 4814 C C . PHE B 1 116 ? -18.75 32.5 17.562 1 98.38 116 PHE B C 1
ATOM 4816 O O . PHE B 1 116 ? -19.094 31.953 18.625 1 98.38 116 PHE B O 1
ATOM 4823 N N . LYS B 1 117 ? -19.109 33.625 17.25 1 98.19 117 LYS B N 1
ATOM 4824 C CA . LYS B 1 117 ? -19.984 34.469 18.078 1 98.19 117 LYS B CA 1
ATOM 4825 C C . LYS B 1 117 ? -21.328 33.781 18.312 1 98.19 117 LYS B C 1
ATOM 4827 O O . LYS B 1 117 ? -21.828 33.75 19.438 1 98.19 117 LYS B O 1
ATOM 4832 N N . LYS B 1 118 ? -21.812 33.312 17.25 1 97.94 118 LYS B N 1
ATOM 4833 C CA . LYS B 1 118 ? -23.109 32.656 17.328 1 97.94 118 LYS B CA 1
ATOM 4834 C C . LYS B 1 118 ? -23.078 31.453 18.266 1 97.94 118 LYS B C 1
ATOM 4836 O O . LYS B 1 118 ? -23.984 31.234 19.062 1 97.94 118 LYS B O 1
ATOM 4841 N N . VAL B 1 119 ? -22.078 30.656 18.156 1 97.12 119 VAL B N 1
ATOM 4842 C CA . VAL B 1 119 ? -21.922 29.469 18.969 1 97.12 119 VAL B CA 1
ATOM 4843 C C . VAL B 1 119 ? -21.812 29.859 20.453 1 97.12 119 VAL B C 1
ATOM 4845 O O . VAL B 1 119 ? -22.422 29.203 21.312 1 97.12 119 VAL B O 1
ATOM 4848 N N . GLN B 1 120 ? -21.078 30.891 20.688 1 95.81 120 GLN B N 1
ATOM 4849 C CA . GLN B 1 120 ? -20.906 31.344 22.062 1 95.81 120 GLN B CA 1
ATOM 4850 C C . GLN B 1 120 ? -22.219 31.922 22.625 1 95.81 120 GLN B C 1
ATOM 4852 O O . GLN B 1 120 ? -22.562 31.672 23.781 1 95.81 120 GLN B O 1
ATOM 4857 N N . GLU B 1 121 ? -22.859 32.625 21.859 1 96.5 121 GLU B N 1
ATOM 4858 C CA . GLU B 1 121 ? -24.125 33.25 22.266 1 96.5 121 GLU B CA 1
ATOM 4859 C C . GLU B 1 121 ? -25.156 32.188 22.641 1 96.5 121 GLU B C 1
ATOM 4861 O O . GLU B 1 121 ? -25.906 32.344 23.594 1 96.5 121 GLU B O 1
ATOM 4866 N N . GLU B 1 122 ? -25.172 31.141 21.875 1 95.94 122 GLU B N 1
ATOM 4867 C CA . GLU B 1 122 ? -26.141 30.062 22.094 1 95.94 122 GLU B CA 1
ATOM 4868 C C . GLU B 1 122 ? -25.672 29.109 23.188 1 95.94 122 GLU B C 1
ATOM 4870 O O . GLU B 1 122 ? -26.438 28.281 23.672 1 95.94 122 GLU B O 1
ATOM 4875 N N . GLY B 1 123 ? -24.484 29.281 23.672 1 93.94 123 GLY B N 1
ATOM 4876 C CA . GLY B 1 123 ? -23.875 28.312 24.562 1 93.94 123 GLY B CA 1
ATOM 4877 C C . GLY B 1 123 ? -23.234 27.141 23.844 1 93.94 123 GLY B C 1
ATOM 4878 O O . GLY B 1 123 ? -23.859 26.516 22.984 1 93.94 123 GLY B O 1
ATOM 4879 N N . ASN B 1 124 ? -22.047 26.906 24.094 1 92.56 124 ASN B N 1
ATOM 4880 C CA . ASN B 1 124 ? -21.328 25.812 23.453 1 92.56 124 ASN B CA 1
ATOM 4881 C C . ASN B 1 124 ? -21.984 24.453 23.734 1 92.56 124 ASN B C 1
ATOM 4883 O O . ASN B 1 124 ? -21.891 23.953 24.844 1 92.56 124 ASN B O 1
ATOM 4887 N N . ALA B 1 125 ? -22.547 23.891 22.719 1 95.56 125 ALA B N 1
ATOM 4888 C CA . ALA B 1 125 ? -23.281 22.641 22.859 1 95.56 125 ALA B CA 1
ATOM 4889 C C . ALA B 1 125 ? -22.328 21.484 23.141 1 95.56 125 ALA B C 1
ATOM 4891 O O . ALA B 1 125 ? -22.719 20.484 23.766 1 95.56 125 ALA B O 1
ATOM 4892 N N . GLN B 1 126 ? -21.109 21.531 22.656 1 97.06 126 GLN B N 1
ATOM 4893 C CA . GLN B 1 126 ? -20.094 20.516 22.828 1 97.06 126 GLN B CA 1
ATOM 4894 C C . GLN B 1 126 ? -18.859 21.078 23.547 1 97.06 126 GLN B C 1
ATOM 4896 O O . GLN B 1 126 ? -18.031 21.75 22.922 1 97.06 126 GLN B O 1
ATOM 4901 N N . PRO B 1 127 ? -18.656 20.734 24.734 1 95.69 127 PRO B N 1
ATOM 4902 C CA . PRO B 1 127 ? -17.547 21.344 25.484 1 95.69 127 PRO B CA 1
ATOM 4903 C C . PRO B 1 127 ? -16.203 20.672 25.188 1 95.69 127 PRO B C 1
ATOM 4905 O O . PRO B 1 127 ? -15.148 21.219 25.5 1 95.69 127 PRO B O 1
ATOM 4908 N N . VAL B 1 128 ? -16.234 19.453 24.609 1 97.75 128 VAL B N 1
ATOM 4909 C CA . VAL B 1 128 ? -15.031 18.688 24.312 1 97.75 128 VAL B CA 1
ATOM 4910 C C . VAL B 1 128 ? -14.602 18.938 22.875 1 97.75 128 VAL B C 1
ATOM 4912 O O . VAL B 1 128 ? -15.438 19 21.969 1 97.75 128 VAL B O 1
ATOM 4915 N N . SER B 1 129 ? -13.336 19.156 22.688 1 97 129 SER B N 1
ATOM 4916 C CA . SER B 1 129 ? -12.836 19.375 21.328 1 97 129 SER B CA 1
ATOM 4917 C C . SER B 1 129 ? -11.625 18.484 21.047 1 97 129 SER B C 1
ATOM 4919 O O . SER B 1 129 ? -11.008 17.953 21.969 1 97 129 SER B O 1
ATOM 4921 N N . LEU B 1 130 ? -11.383 18.25 19.797 1 98.62 130 LEU B N 1
ATOM 4922 C CA . LEU B 1 130 ? -10.219 17.516 19.312 1 98.62 130 LEU B CA 1
ATOM 4923 C C . LEU B 1 130 ? -9.375 18.375 18.391 1 98.62 130 LEU B C 1
ATOM 4925 O O . LEU B 1 130 ? -9.867 18.875 17.375 1 98.62 130 LEU B O 1
ATOM 4929 N N . ALA B 1 131 ? -8.148 18.594 18.781 1 97.88 131 ALA B N 1
ATOM 4930 C CA . ALA B 1 131 ? -7.156 19.25 17.922 1 97.88 131 ALA B CA 1
ATOM 4931 C C . ALA B 1 131 ? -6.16 18.219 17.375 1 97.88 131 ALA B C 1
ATOM 4933 O O . ALA B 1 131 ? -5.473 17.547 18.141 1 97.88 131 ALA B O 1
ATOM 4934 N N . ILE B 1 132 ? -6.164 18.031 16.125 1 98.19 132 ILE B N 1
ATOM 4935 C CA . ILE B 1 132 ? -5.094 17.328 15.422 1 98.19 132 ILE B CA 1
ATOM 4936 C C . ILE B 1 132 ? -4.164 18.344 14.75 1 98.19 132 ILE B C 1
ATOM 4938 O O . ILE B 1 132 ? -4.578 19.062 13.836 1 98.19 132 ILE B O 1
ATOM 4942 N N . GLN B 1 133 ? -2.939 18.281 15.18 1 97.56 133 GLN B N 1
ATOM 4943 C CA . GLN B 1 133 ? -2.068 19.422 14.914 1 97.56 133 GLN B CA 1
ATOM 4944 C C . GLN B 1 133 ? -0.757 18.984 14.273 1 97.56 133 GLN B C 1
ATOM 4946 O O . GLN B 1 133 ? -0.301 17.859 14.5 1 97.56 133 GLN B O 1
ATOM 4951 N N . ARG B 1 134 ? -0.248 19.781 13.422 1 97.44 134 ARG B N 1
ATOM 4952 C CA . ARG B 1 134 ? 1.134 19.672 12.969 1 97.44 134 ARG B CA 1
ATOM 4953 C C . ARG B 1 134 ? 1.87 21 13.156 1 97.44 134 ARG B C 1
ATOM 4955 O O . ARG B 1 134 ? 1.439 22.031 12.641 1 97.44 134 ARG B O 1
ATOM 4962 N N . SER B 1 135 ? 2.949 21 13.859 1 97.56 135 SER B N 1
ATOM 4963 C CA . SER B 1 135 ? 3.797 22.172 14.055 1 97.56 135 SER B CA 1
ATOM 4964 C C . SER B 1 135 ? 5.02 22.125 13.148 1 97.56 135 SER B C 1
ATOM 4966 O O . SER B 1 135 ? 5.816 21.188 13.211 1 97.56 135 SER B O 1
ATOM 4968 N N . ASP B 1 136 ? 5.145 23.156 12.375 1 95.88 136 ASP B N 1
ATOM 4969 C CA . ASP B 1 136 ? 6.191 23.188 11.352 1 95.88 136 ASP B CA 1
ATOM 4970 C C . ASP B 1 136 ? 7.34 24.094 11.773 1 95.88 136 ASP B C 1
ATOM 4972 O O . ASP B 1 136 ? 7.113 25.203 12.266 1 95.88 136 ASP B O 1
ATOM 4976 N N . TYR B 1 137 ? 8.555 23.594 11.531 1 97.25 137 TYR B N 1
ATOM 4977 C CA . TYR B 1 137 ? 9.773 24.297 11.945 1 97.25 137 TYR B CA 1
ATOM 4978 C C . TYR B 1 137 ? 10.797 24.312 10.82 1 97.25 137 TYR B C 1
ATOM 4980 O O . TYR B 1 137 ? 10.688 23.531 9.859 1 97.25 137 TYR B O 1
ATOM 4988 N N . MET B 1 138 ? 11.742 25.156 10.992 1 95.81 138 MET B N 1
ATOM 4989 C CA . MET B 1 138 ? 12.953 25.141 10.18 1 95.81 138 MET B CA 1
ATOM 4990 C C . MET B 1 138 ? 14.203 25.188 11.055 1 95.81 138 MET B C 1
ATOM 4992 O O . MET B 1 138 ? 14.188 25.781 12.133 1 95.81 138 MET B O 1
ATOM 4996 N N . CYS B 1 139 ? 15.211 24.484 10.578 1 95.88 139 CYS B N 1
ATOM 4997 C CA . CYS B 1 139 ? 16.547 24.703 11.133 1 95.88 139 CYS B CA 1
ATOM 4998 C C . CYS B 1 139 ? 17.125 26.016 10.609 1 95.88 139 CYS B C 1
ATOM 5000 O O . CYS B 1 139 ? 17.453 26.125 9.43 1 95.88 139 CYS B O 1
ATOM 5002 N N . HIS B 1 140 ? 17.219 26.922 11.508 1 94.12 140 HIS B N 1
ATOM 5003 C CA . HIS B 1 140 ? 17.688 28.266 11.164 1 94.12 140 HIS B CA 1
ATOM 5004 C C . HIS B 1 140 ? 19.141 28.453 11.539 1 94.12 140 HIS B C 1
ATOM 5006 O O . HIS B 1 140 ? 19.547 28.172 12.664 1 94.12 140 HIS B O 1
ATOM 5012 N N . LYS B 1 141 ? 19.859 28.891 10.602 1 89.94 141 LYS B N 1
ATOM 5013 C CA . LYS B 1 141 ? 21.25 29.234 10.852 1 89.94 141 LYS B CA 1
ATOM 5014 C C . LYS B 1 141 ? 21.406 30.719 11.164 1 89.94 141 LYS B C 1
ATOM 5016 O O . LYS B 1 141 ? 21.234 31.562 10.281 1 89.94 141 LYS B O 1
ATOM 5021 N N . ASP B 1 142 ? 21.812 30.891 12.375 1 85.19 142 ASP B N 1
ATOM 5022 C CA . ASP B 1 142 ? 22.031 32.281 12.758 1 85.19 142 ASP B CA 1
ATOM 5023 C C . ASP B 1 142 ? 23.188 32.906 11.969 1 85.19 142 ASP B C 1
ATOM 5025 O O . ASP B 1 142 ? 24.25 32.312 11.867 1 85.19 142 ASP B O 1
ATOM 5029 N N . GLN B 1 143 ? 22.969 34.062 11.438 1 78.69 143 GLN B N 1
ATOM 5030 C CA . GLN B 1 143 ? 23.969 34.688 10.562 1 78.69 143 GLN B CA 1
ATOM 5031 C C . GLN B 1 143 ? 25.172 35.188 11.359 1 78.69 143 GLN B C 1
ATOM 5033 O O . GLN B 1 143 ? 26.266 35.281 10.828 1 78.69 143 GLN B O 1
ATOM 5038 N N . PHE B 1 144 ? 24.969 35.438 12.531 1 82.25 144 PHE B N 1
ATOM 5039 C CA . PHE B 1 144 ? 26.031 36 13.344 1 82.25 144 PHE B CA 1
ATOM 5040 C C . PHE B 1 144 ? 26.766 34.906 14.109 1 82.25 144 PHE B C 1
ATOM 5042 O O . PHE B 1 144 ? 28 34.781 13.984 1 82.25 144 PHE B O 1
ATOM 5049 N N . SER B 1 145 ? 26.141 34.031 14.828 1 81.94 145 SER B N 1
ATOM 5050 C CA . SER B 1 145 ? 26.75 33 15.656 1 81.94 145 SER B CA 1
ATOM 5051 C C . SER B 1 145 ? 27 31.734 14.859 1 81.94 145 SER B C 1
ATOM 5053 O O . SER B 1 145 ? 27.75 30.859 15.289 1 81.94 145 SER B O 1
ATOM 5055 N N . ALA B 1 146 ? 26.359 31.625 13.781 1 80.94 146 ALA B N 1
ATOM 5056 C CA . ALA B 1 146 ? 26.453 30.438 12.922 1 80.94 146 ALA B CA 1
ATOM 5057 C C . ALA B 1 146 ? 25.891 29.203 13.625 1 80.94 146 ALA B C 1
ATOM 5059 O O . ALA B 1 146 ? 26.109 28.078 13.188 1 80.94 146 ALA B O 1
ATOM 5060 N N . GLU B 1 147 ? 25.203 29.5 14.672 1 89 147 GLU B N 1
ATOM 5061 C CA . GLU B 1 147 ? 24.547 28.391 15.383 1 89 147 GLU B CA 1
ATOM 5062 C C . GLU B 1 147 ? 23.203 28.062 14.758 1 89 147 GLU B C 1
ATOM 5064 O O . GLU B 1 147 ? 22.547 28.922 14.172 1 89 147 GLU B O 1
ATOM 5069 N N . TYR B 1 148 ? 22.875 26.812 14.906 1 92.69 148 TYR B N 1
ATOM 5070 C CA . TYR B 1 148 ? 21.578 26.359 14.414 1 92.69 148 TYR B CA 1
ATOM 5071 C C . TYR B 1 148 ? 20.531 26.422 15.523 1 92.69 148 TYR B C 1
ATOM 5073 O O . TYR B 1 148 ? 20.781 25.984 16.656 1 92.69 148 TYR B O 1
ATOM 5081 N N . THR B 1 149 ? 19.453 27.016 15.211 1 95.19 149 THR B N 1
ATOM 5082 C CA . THR B 1 149 ? 18.328 27.062 16.141 1 95.19 149 THR B CA 1
ATOM 5083 C C . THR B 1 149 ? 17.047 26.594 15.469 1 95.19 149 THR B C 1
ATOM 5085 O O . THR B 1 149 ? 16.953 26.594 14.234 1 95.19 149 THR B O 1
ATOM 5088 N N . LEU B 1 150 ? 16.125 26.125 16.266 1 97.12 150 LEU B N 1
ATOM 5089 C CA . LEU B 1 150 ? 14.82 25.719 15.773 1 97.12 150 LEU B CA 1
ATOM 5090 C C . LEU B 1 150 ? 13.852 26.891 15.758 1 97.12 150 LEU B C 1
ATOM 5092 O O . LEU B 1 150 ? 13.625 27.516 16.797 1 97.12 150 LEU B O 1
ATOM 5096 N N . LYS B 1 151 ? 13.289 27.188 14.586 1 96.69 151 LYS B N 1
ATOM 5097 C CA . LYS B 1 151 ? 12.328 28.281 14.484 1 96.69 151 LYS B CA 1
ATOM 5098 C C . LYS B 1 151 ? 11 27.797 13.891 1 96.69 151 LYS B C 1
ATOM 5100 O O . LYS B 1 151 ? 10.992 27.062 12.898 1 96.69 151 LYS B O 1
ATOM 5105 N N . GLN B 1 152 ? 9.945 28.188 14.5 1 95.5 152 GLN B N 1
ATOM 5106 C CA . GLN B 1 152 ? 8.609 27.766 14.102 1 95.5 152 GLN B CA 1
ATOM 5107 C C . GLN B 1 152 ? 8.102 28.578 12.922 1 95.5 152 GLN B C 1
ATOM 5109 O O . GLN B 1 152 ? 8.156 29.812 12.945 1 95.5 152 GLN B O 1
ATOM 5114 N N . ILE B 1 153 ? 7.656 27.922 11.922 1 91 153 ILE B N 1
ATOM 5115 C CA . ILE B 1 153 ? 7.145 28.562 10.711 1 91 153 ILE B CA 1
ATOM 5116 C C . ILE B 1 153 ? 5.637 28.766 10.836 1 91 153 ILE B C 1
ATOM 5118 O O . ILE B 1 153 ? 5.109 29.797 10.414 1 91 153 ILE B O 1
ATOM 5122 N N . GLU B 1 154 ? 4.984 27.703 11.289 1 91.56 154 GLU B N 1
ATOM 5123 C CA . GLU B 1 154 ? 3.533 27.75 11.43 1 91.56 154 GLU B CA 1
ATOM 5124 C C . GLU B 1 154 ? 3.01 26.531 12.18 1 91.56 154 GLU B C 1
ATOM 5126 O O . GLU B 1 154 ? 3.729 25.547 12.352 1 91.56 154 GLU B O 1
ATOM 5131 N N . VAL B 1 155 ? 1.837 26.703 12.656 1 94.56 155 VAL B N 1
ATOM 5132 C CA . VAL B 1 155 ? 1.077 25.594 13.219 1 94.56 155 VAL B CA 1
ATOM 5133 C C . VAL B 1 155 ? -0.175 25.344 12.383 1 94.56 155 VAL B C 1
ATOM 5135 O O . VAL B 1 155 ? -0.815 26.297 11.914 1 94.56 155 VAL B O 1
ATOM 5138 N N . ASN B 1 156 ? -0.46 24.078 12.148 1 93.75 156 ASN B N 1
ATOM 5139 C CA . ASN B 1 156 ? -1.656 23.688 11.414 1 93.75 156 ASN B CA 1
ATOM 5140 C C . ASN B 1 156 ? -2.615 22.891 12.297 1 93.75 156 ASN B C 1
ATOM 5142 O O . ASN B 1 156 ? -2.264 21.812 12.789 1 93.75 156 ASN B O 1
ATOM 5146 N N . ASN B 1 157 ? -3.83 23.375 12.469 1 95.31 157 ASN B N 1
ATOM 5147 C CA . ASN B 1 157 ? -4.82 22.703 13.297 1 95.31 157 ASN B CA 1
ATOM 5148 C C . ASN B 1 157 ? -5.961 22.125 12.453 1 95.31 157 ASN B C 1
ATOM 5150 O O . ASN B 1 157 ? -6.902 21.547 12.992 1 95.31 157 ASN B O 1
ATOM 5154 N N . ILE B 1 158 ? -5.891 22.375 11.18 1 94.94 158 ILE B N 1
ATOM 5155 C CA . ILE B 1 158 ? -6.91 21.859 10.273 1 94.94 158 ILE B CA 1
ATOM 5156 C C . ILE B 1 158 ? -6.246 21.25 9.039 1 94.94 158 ILE B C 1
ATOM 5158 O O . ILE B 1 158 ? -5.293 21.812 8.5 1 94.94 158 ILE B O 1
ATOM 5162 N N . ALA B 1 159 ? -6.688 20.094 8.703 1 91.56 159 ALA B N 1
ATOM 5163 C CA . ALA B 1 159 ? -6.203 19.391 7.52 1 91.56 159 ALA B CA 1
ATOM 5164 C C . ALA B 1 159 ? -4.703 19.125 7.617 1 91.56 159 ALA B C 1
ATOM 5166 O O . ALA B 1 159 ? -3.953 19.422 6.684 1 91.56 159 ALA B O 1
ATOM 5167 N N . SER B 1 160 ? -4.285 18.766 8.828 1 90.62 160 SER B N 1
ATOM 5168 C CA . SER B 1 160 ? -2.898 18.328 8.984 1 90.62 160 SER B CA 1
ATOM 5169 C C . SER B 1 160 ? -2.633 17.031 8.234 1 90.62 160 SER B C 1
ATOM 5171 O O . SER B 1 160 ? -2.732 15.945 8.805 1 90.62 160 SER B O 1
ATOM 5173 N N . SER B 1 161 ? -2.186 17.172 7.004 1 88.19 161 SER B N 1
ATOM 5174 C CA . SER B 1 161 ? -2.156 16.094 6.039 1 88.19 161 SER B CA 1
ATOM 5175 C C . SER B 1 161 ? -0.767 15.469 5.945 1 88.19 161 SER B C 1
ATOM 5177 O O . SER B 1 161 ? 0.103 15.758 6.773 1 88.19 161 SER B O 1
ATOM 5179 N N . MET B 1 162 ? -0.589 14.461 5.152 1 94.25 162 MET B N 1
ATOM 5180 C CA . MET B 1 162 ? 0.624 13.805 4.68 1 94.25 162 MET B CA 1
ATOM 5181 C C . MET B 1 162 ? 1.142 12.812 5.719 1 94.25 162 MET B C 1
ATOM 5183 O O . MET B 1 162 ? 2.283 12.352 5.633 1 94.25 162 MET B O 1
ATOM 5187 N N . GLY B 1 163 ? 0.343 12.602 6.75 1 97 163 GLY B N 1
ATOM 5188 C CA . GLY B 1 163 ? 0.787 11.68 7.785 1 97 163 GLY B CA 1
ATOM 5189 C C . GLY B 1 163 ? 1.106 10.297 7.258 1 97 163 GLY B C 1
ATOM 5190 O O . GLY B 1 163 ? 2.098 9.688 7.664 1 97 163 GLY B O 1
ATOM 5191 N N . ALA B 1 164 ? 0.27 9.812 6.387 1 97.56 164 ALA B N 1
ATOM 5192 C CA . ALA B 1 164 ? 0.498 8.484 5.82 1 97.56 164 ALA B CA 1
ATOM 5193 C C . ALA B 1 164 ? 1.765 8.461 4.969 1 97.56 164 ALA B C 1
ATOM 5195 O O . ALA B 1 164 ? 2.568 7.531 5.066 1 97.56 164 ALA B O 1
ATOM 5196 N N . HIS B 1 165 ? 1.895 9.438 4.129 1 98.06 165 HIS B N 1
ATOM 5197 C CA . HIS B 1 165 ? 3.064 9.523 3.262 1 98.06 165 HIS B CA 1
ATOM 5198 C C . HIS B 1 165 ? 4.344 9.68 4.078 1 98.06 165 HIS B C 1
ATOM 5200 O O . HIS B 1 165 ? 5.379 9.102 3.738 1 98.06 165 HIS B O 1
ATOM 5206 N N . ALA B 1 166 ? 4.234 10.477 5.156 1 98.31 166 ALA B N 1
ATOM 5207 C CA . ALA B 1 166 ? 5.391 10.672 6.023 1 98.31 166 ALA B CA 1
ATOM 5208 C C . ALA B 1 166 ? 5.848 9.352 6.641 1 98.31 166 ALA B C 1
ATOM 5210 O O . ALA B 1 166 ? 7.047 9.07 6.688 1 98.31 166 ALA B O 1
ATOM 5211 N N . GLU B 1 167 ? 4.938 8.625 7.109 1 98.38 167 GLU B N 1
ATOM 5212 C CA . GLU B 1 167 ? 5.234 7.332 7.715 1 98.38 167 GLU B CA 1
ATOM 5213 C C . GLU B 1 167 ? 5.863 6.383 6.699 1 98.38 167 GLU B C 1
ATOM 5215 O O . GLU B 1 167 ? 6.859 5.719 6.996 1 98.38 167 GLU B O 1
ATOM 5220 N N . ARG B 1 168 ? 5.375 6.324 5.527 1 98.38 168 ARG B N 1
ATOM 5221 C CA . ARG B 1 168 ? 5.812 5.383 4.5 1 98.38 168 ARG B CA 1
ATOM 5222 C C . ARG B 1 168 ? 7.176 5.777 3.941 1 98.38 168 ARG B C 1
ATOM 5224 O O . ARG B 1 168 ? 7.992 4.914 3.619 1 98.38 168 ARG B O 1
ATOM 5231 N N . VAL B 1 169 ? 7.352 7.055 3.775 1 98.62 169 VAL B N 1
ATOM 5232 C CA . VAL B 1 169 ? 8.641 7.492 3.246 1 98.62 169 VAL B CA 1
ATOM 5233 C C . VAL B 1 169 ? 9.75 7.141 4.234 1 98.62 169 VAL B C 1
ATOM 5235 O O . VAL B 1 169 ? 10.859 6.797 3.83 1 98.62 169 VAL B O 1
ATOM 5238 N N . SER B 1 170 ? 9.453 7.266 5.555 1 98.69 170 SER B N 1
ATOM 5239 C CA . SER B 1 170 ? 10.438 6.879 6.562 1 98.69 170 SER B CA 1
ATOM 5240 C C . SER B 1 170 ? 10.828 5.414 6.414 1 98.69 170 SER B C 1
ATOM 5242 O O . SER B 1 170 ? 12.008 5.066 6.531 1 98.69 170 SER B O 1
ATOM 5244 N N . LYS B 1 171 ? 9.867 4.562 6.141 1 98.25 171 LYS B N 1
ATOM 5245 C CA . LYS B 1 171 ? 10.141 3.145 5.914 1 98.25 171 LYS B CA 1
ATOM 5246 C C . LYS B 1 171 ? 10.945 2.939 4.637 1 98.25 171 LYS B C 1
ATOM 5248 O O . LYS B 1 171 ? 11.867 2.113 4.602 1 98.25 171 LYS B O 1
ATOM 5253 N N . MET B 1 172 ? 10.578 3.627 3.623 1 98.62 172 MET B N 1
ATOM 5254 C CA . MET B 1 172 ? 11.297 3.555 2.357 1 98.62 172 MET B CA 1
ATOM 5255 C C . MET B 1 172 ? 12.75 3.969 2.537 1 98.62 172 MET B C 1
ATOM 5257 O O . MET B 1 172 ? 13.656 3.324 2.004 1 98.62 172 MET B O 1
ATOM 5261 N N . HIS B 1 173 ? 12.977 5.082 3.281 1 98.88 173 HIS B N 1
ATOM 5262 C CA . HIS B 1 173 ? 14.32 5.582 3.523 1 98.88 173 HIS B CA 1
ATOM 5263 C C . HIS B 1 173 ? 15.156 4.562 4.297 1 98.88 173 HIS B C 1
ATOM 5265 O O . HIS B 1 173 ? 16.344 4.387 4.016 1 98.88 173 HIS B O 1
ATOM 5271 N N . TYR B 1 174 ? 14.531 3.986 5.312 1 98.5 174 TYR B N 1
ATOM 5272 C CA . TYR B 1 174 ? 15.227 2.93 6.039 1 98.5 174 TYR B CA 1
ATOM 5273 C C . TYR B 1 174 ? 15.695 1.833 5.094 1 98.5 174 TYR B C 1
ATOM 5275 O O . TYR B 1 174 ? 16.844 1.391 5.164 1 98.5 174 TYR B O 1
ATOM 5283 N N . ARG B 1 175 ? 14.852 1.419 4.223 1 98.25 175 ARG B N 1
ATOM 5284 C CA . ARG B 1 175 ? 15.172 0.375 3.254 1 98.25 175 ARG B CA 1
ATOM 5285 C C . ARG B 1 175 ? 16.281 0.824 2.311 1 98.25 175 ARG B C 1
ATOM 5287 O O . ARG B 1 175 ? 17.219 0.065 2.035 1 98.25 175 ARG B O 1
ATOM 5294 N N . ASN B 1 176 ? 16.125 2.061 1.773 1 98.5 176 ASN B N 1
ATOM 5295 C CA . ASN B 1 176 ? 17.125 2.582 0.853 1 98.5 176 ASN B CA 1
ATOM 5296 C C . ASN B 1 176 ? 18.5 2.639 1.504 1 98.5 176 ASN B C 1
ATOM 5298 O O . ASN B 1 176 ? 19.516 2.283 0.879 1 98.5 176 ASN B O 1
ATOM 5302 N N . MET B 1 177 ? 18.531 3.088 2.779 1 98.31 177 MET B N 1
ATOM 5303 C CA . MET B 1 177 ? 19.797 3.145 3.498 1 98.31 177 MET B CA 1
ATOM 5304 C C . MET B 1 177 ? 20.344 1.745 3.734 1 98.31 177 MET B C 1
ATOM 5306 O O . MET B 1 177 ? 21.562 1.539 3.686 1 98.31 177 MET B O 1
ATOM 5310 N N . SER B 1 178 ? 19.469 0.795 3.982 1 97.31 178 SER B N 1
ATOM 5311 C CA . SER B 1 178 ? 19.891 -0.596 4.117 1 97.31 178 SER B CA 1
ATOM 5312 C C . SER B 1 178 ? 20.5 -1.117 2.82 1 97.31 178 SER B C 1
ATOM 5314 O O . SER B 1 178 ? 21.516 -1.825 2.844 1 97.31 178 SER B O 1
ATOM 5316 N N . ILE B 1 179 ? 19.922 -0.797 1.733 1 96.94 179 ILE B N 1
ATOM 5317 C CA . ILE B 1 179 ? 20.422 -1.206 0.424 1 96.94 179 ILE B CA 1
ATOM 5318 C C . ILE B 1 179 ? 21.812 -0.628 0.2 1 96.94 179 ILE B C 1
ATOM 5320 O O . ILE B 1 179 ? 22.672 -1.276 -0.407 1 96.94 179 ILE B O 1
ATOM 5324 N N . LEU B 1 180 ? 22.016 0.548 0.721 1 96.5 180 LEU B N 1
ATOM 5325 C CA . LEU B 1 180 ? 23.312 1.203 0.574 1 96.5 180 LEU B CA 1
ATOM 5326 C C . LEU B 1 180 ? 24.328 0.593 1.521 1 96.5 180 LEU B C 1
ATOM 5328 O O . LEU B 1 180 ? 25.5 0.995 1.521 1 96.5 180 LEU B O 1
ATOM 5332 N N . GLY B 1 181 ? 23.938 -0.301 2.445 1 93.38 181 GLY B N 1
ATOM 5333 C CA . GLY B 1 181 ? 24.891 -1.053 3.254 1 93.38 181 GLY B CA 1
ATOM 5334 C C . GLY B 1 181 ? 24.969 -0.568 4.688 1 93.38 181 GLY B C 1
ATOM 5335 O O . GLY B 1 181 ? 25.828 -1.015 5.457 1 93.38 181 GLY B O 1
ATOM 5336 N N . TYR B 1 182 ? 24.016 0.321 5.105 1 96.12 182 TYR B N 1
ATOM 5337 C CA . TYR B 1 182 ? 24.062 0.829 6.473 1 96.12 182 TYR B CA 1
ATOM 5338 C C . TYR B 1 182 ? 23.562 -0.218 7.461 1 96.12 182 TYR B C 1
ATOM 5340 O O . TYR B 1 182 ? 22.594 -0.933 7.18 1 96.12 182 TYR B O 1
ATOM 5348 N N . GLU B 1 183 ? 24.203 -0.262 8.594 1 94.5 183 GLU B N 1
ATOM 5349 C CA . GLU B 1 183 ? 23.875 -1.254 9.609 1 94.5 183 GLU B CA 1
ATOM 5350 C C . GLU B 1 183 ? 22.625 -0.855 10.391 1 94.5 183 GLU B C 1
ATOM 5352 O O . GLU B 1 183 ? 22.375 0.333 10.609 1 94.5 183 GLU B O 1
ATOM 5357 N N . LYS B 1 184 ? 22 -1.838 10.891 1 93.94 184 LYS B N 1
ATOM 5358 C CA . LYS B 1 184 ? 20.75 -1.657 11.609 1 93.94 184 LYS B CA 1
ATOM 5359 C C . LYS B 1 184 ? 20.938 -0.76 12.828 1 93.94 184 LYS B C 1
ATOM 5361 O O . LYS B 1 184 ? 20.094 0.088 13.117 1 93.94 184 LYS B O 1
ATOM 5366 N N . ALA B 1 185 ? 21.984 -0.947 13.516 1 94.56 185 ALA B N 1
ATOM 5367 C CA . ALA B 1 185 ? 22.234 -0.183 14.734 1 94.56 185 ALA B CA 1
ATOM 5368 C C . ALA B 1 185 ? 22.344 1.311 14.438 1 94.56 185 ALA B C 1
ATOM 5370 O O . ALA B 1 185 ? 21.797 2.135 15.18 1 94.56 185 ALA B O 1
ATOM 5371 N N . LEU B 1 186 ? 23.031 1.646 13.398 1 96.19 186 LEU B N 1
ATOM 5372 C CA . LEU B 1 186 ? 23.172 3.041 12.992 1 96.19 186 LEU B CA 1
ATOM 5373 C C . LEU B 1 186 ? 21.828 3.607 12.523 1 96.19 186 LEU B C 1
ATOM 5375 O O . LEU B 1 186 ? 21.469 4.73 12.883 1 96.19 186 LEU B O 1
ATOM 5379 N N . LEU B 1 187 ? 21.078 2.855 11.75 1 96.88 187 LEU B N 1
ATOM 5380 C CA . LEU B 1 187 ? 19.797 3.307 11.211 1 96.88 187 LEU B CA 1
ATOM 5381 C C . LEU B 1 187 ? 18.797 3.537 12.328 1 96.88 187 LEU B C 1
ATOM 5383 O O . LEU B 1 187 ? 18.062 4.535 12.312 1 96.88 187 LEU B O 1
ATOM 5387 N N . ASN B 1 188 ? 18.797 2.648 13.305 1 96.31 188 ASN B N 1
ATOM 5388 C CA . ASN B 1 188 ? 17.859 2.771 14.414 1 96.31 188 ASN B CA 1
ATOM 5389 C C . ASN B 1 188 ? 18.125 4.027 15.242 1 96.31 188 ASN B C 1
ATOM 5391 O O . ASN B 1 188 ? 17.203 4.598 15.836 1 96.31 188 ASN B O 1
ATOM 5395 N N . LYS B 1 189 ? 19.328 4.453 15.203 1 96.12 189 LYS B N 1
ATOM 5396 C CA . LYS B 1 189 ? 19.703 5.645 15.961 1 96.12 189 LYS B CA 1
ATOM 5397 C C . LYS B 1 189 ? 19.484 6.91 15.133 1 96.12 189 LYS B C 1
ATOM 5399 O O . LYS B 1 189 ? 19.156 7.965 15.68 1 96.12 189 LYS B O 1
ATOM 5404 N N . SER B 1 190 ? 19.656 6.773 13.852 1 97.88 190 SER B N 1
ATOM 5405 C CA . SER B 1 190 ? 19.688 7.969 13.008 1 97.88 190 SER B CA 1
ATOM 5406 C C . SER B 1 190 ? 18.312 8.25 12.406 1 97.88 190 SER B C 1
ATOM 5408 O O . SER B 1 190 ? 18.031 9.383 12 1 97.88 190 SER B O 1
ATOM 5410 N N . LEU B 1 191 ? 17.484 7.27 12.25 1 98.44 191 LEU B N 1
ATOM 5411 C CA . LEU B 1 191 ? 16.156 7.426 11.672 1 98.44 191 LEU B CA 1
ATOM 5412 C C . LEU B 1 191 ? 15.078 7.258 12.734 1 98.44 191 LEU B C 1
ATOM 5414 O O . LEU B 1 191 ? 14.781 6.137 13.148 1 98.44 191 LEU B O 1
ATOM 5418 N N . PRO B 1 192 ? 14.484 8.328 13.109 1 98.12 192 PRO B N 1
ATOM 5419 C CA . PRO B 1 192 ? 13.523 8.242 14.211 1 98.12 192 PRO B CA 1
ATOM 5420 C C . PRO B 1 192 ? 12.234 7.52 13.82 1 98.12 192 PRO B C 1
ATOM 5422 O O . PRO B 1 192 ? 11.812 7.586 12.664 1 98.12 192 PRO B O 1
ATOM 5425 N N . LYS B 1 193 ? 11.625 6.879 14.852 1 97.06 193 LYS B N 1
ATOM 5426 C CA . LYS B 1 193 ? 10.32 6.25 14.656 1 97.06 193 LYS B CA 1
ATOM 5427 C C . LYS B 1 193 ? 9.289 7.27 14.18 1 97.06 193 LYS B C 1
ATOM 5429 O O . LYS B 1 193 ? 9.266 8.406 14.656 1 97.06 193 LYS B O 1
ATOM 5434 N N . ASN B 1 194 ? 8.453 6.891 13.25 1 98.44 194 ASN B N 1
ATOM 5435 C CA . ASN B 1 194 ? 7.496 7.805 12.633 1 98.44 194 ASN B CA 1
ATOM 5436 C C . ASN B 1 194 ? 6.125 7.16 12.477 1 98.44 194 ASN B C 1
ATOM 5438 O O . ASN B 1 194 ? 5.906 6.371 11.547 1 98.44 194 ASN B O 1
ATOM 5442 N N . GLU B 1 195 ? 5.133 7.539 13.297 1 97.38 195 GLU B N 1
ATOM 5443 C CA . GLU B 1 195 ? 3.82 6.898 13.289 1 97.38 195 GLU B CA 1
ATOM 5444 C C . GLU B 1 195 ? 2.699 7.93 13.375 1 97.38 195 GLU B C 1
ATOM 5446 O O . GLU B 1 195 ? 1.818 7.828 14.234 1 97.38 195 GLU B O 1
ATOM 5451 N N . PRO B 1 196 ? 2.688 8.875 12.414 1 98.06 196 PRO B N 1
ATOM 5452 C CA . PRO B 1 196 ? 1.639 9.898 12.469 1 98.06 196 PRO B CA 1
ATOM 5453 C C . PRO B 1 196 ? 0.242 9.32 12.25 1 98.06 196 PRO B C 1
ATOM 5455 O O . PRO B 1 196 ? -0.72 9.766 12.883 1 98.06 196 PRO B O 1
ATOM 5458 N N . ILE B 1 197 ? 0.101 8.312 11.453 1 96.88 197 ILE B N 1
ATOM 5459 C CA . ILE B 1 197 ? -1.21 7.801 11.062 1 96.88 197 ILE B CA 1
ATOM 5460 C C . ILE B 1 197 ? -1.866 7.102 12.258 1 96.88 197 ILE B C 1
ATOM 5462 O O . ILE B 1 197 ? -3.066 7.262 12.492 1 96.88 197 ILE B O 1
ATOM 5466 N N . SER B 1 198 ? -1.101 6.297 12.969 1 96.06 198 SER B N 1
ATOM 5467 C CA . SER B 1 198 ? -1.628 5.645 14.164 1 96.06 198 SER B CA 1
ATOM 5468 C C . SER B 1 198 ? -2.094 6.672 15.188 1 96.06 198 SER B C 1
ATOM 5470 O O . SER B 1 198 ? -3.127 6.488 15.836 1 96.06 198 SER B O 1
ATOM 5472 N N . MET B 1 199 ? -1.35 7.719 15.281 1 97.12 199 MET B N 1
ATOM 5473 C CA . MET B 1 199 ? -1.677 8.766 16.25 1 97.12 199 MET B CA 1
ATOM 5474 C C . MET B 1 199 ? -2.943 9.508 15.836 1 97.12 199 MET B C 1
ATOM 5476 O O . MET B 1 199 ? -3.83 9.734 16.656 1 97.12 199 MET B O 1
ATOM 5480 N N . ILE B 1 200 ? -3.049 9.891 14.594 1 98.25 200 ILE B N 1
ATOM 5481 C CA . ILE B 1 200 ? -4.207 10.617 14.086 1 98.25 200 ILE B CA 1
ATOM 5482 C C . ILE B 1 200 ? -5.461 9.75 14.227 1 98.25 200 ILE B C 1
ATOM 5484 O O . ILE B 1 200 ? -6.504 10.227 14.672 1 98.25 200 ILE B O 1
ATOM 5488 N N . ALA B 1 201 ? -5.359 8.484 13.844 1 98.25 201 ALA B N 1
ATOM 5489 C CA . ALA B 1 201 ? -6.488 7.562 13.961 1 98.25 201 ALA B CA 1
ATOM 5490 C C . ALA B 1 201 ? -6.902 7.383 15.414 1 98.25 201 ALA B C 1
ATOM 5492 O O . ALA B 1 201 ? -8.094 7.324 15.727 1 98.25 201 ALA B O 1
ATOM 5493 N N . GLU B 1 202 ? -5.914 7.266 16.25 1 98.19 202 GLU B N 1
ATOM 5494 C CA . GLU B 1 202 ? -6.195 7.156 17.688 1 98.19 202 GLU B CA 1
ATOM 5495 C C . GLU B 1 202 ? -6.965 8.375 18.188 1 98.19 202 GLU B C 1
ATOM 5497 O O . GLU B 1 202 ? -7.922 8.234 18.953 1 98.19 202 GLU B O 1
ATOM 5502 N N . ALA B 1 203 ? -6.523 9.547 17.781 1 98.62 203 ALA B N 1
ATOM 5503 C CA . ALA B 1 203 ? -7.184 10.781 18.203 1 98.62 203 ALA B CA 1
ATOM 5504 C C . ALA B 1 203 ? -8.664 10.773 17.812 1 98.62 203 ALA B C 1
ATOM 5506 O O . ALA B 1 203 ? -9.531 11.07 18.625 1 98.62 203 ALA B O 1
ATOM 5507 N N . LEU B 1 204 ? -8.953 10.398 16.625 1 98.69 204 LEU B N 1
ATOM 5508 C CA . LEU B 1 204 ? -10.328 10.352 16.141 1 98.69 204 LEU B CA 1
ATOM 5509 C C . LEU B 1 204 ? -11.117 9.258 16.844 1 98.69 204 LEU B C 1
ATOM 5511 O O . LEU B 1 204 ? -12.289 9.453 17.172 1 98.69 204 LEU B O 1
ATOM 5515 N N . PHE B 1 205 ? -10.477 8.109 17.062 1 98.69 205 PHE B N 1
ATOM 5516 C CA . PHE B 1 205 ? -11.125 6.984 17.703 1 98.69 205 PHE B CA 1
ATOM 5517 C C . PHE B 1 205 ? -11.508 7.332 19.141 1 98.69 205 PHE B C 1
ATOM 5519 O O . PHE B 1 205 ? -12.602 7 19.594 1 98.69 205 PHE B O 1
ATOM 5526 N N . VAL B 1 206 ? -10.562 8.008 19.844 1 98.44 206 VAL B N 1
ATOM 5527 C CA . VAL B 1 206 ? -10.812 8.398 21.234 1 98.44 206 VAL B CA 1
ATOM 5528 C C . VAL B 1 206 ? -12 9.352 21.297 1 98.44 206 VAL B C 1
ATOM 5530 O O . VAL B 1 206 ? -12.852 9.242 22.172 1 98.44 206 VAL B O 1
ATOM 5533 N N . ALA B 1 207 ? -12.086 10.258 20.375 1 98.75 207 ALA B N 1
ATOM 5534 C CA . ALA B 1 207 ? -13.211 11.195 20.312 1 98.75 207 ALA B CA 1
ATOM 5535 C C . ALA B 1 207 ? -14.508 10.461 20 1 98.75 207 ALA B C 1
ATOM 5537 O O . ALA B 1 207 ? -15.547 10.727 20.609 1 98.75 207 ALA B O 1
ATOM 5538 N N . TRP B 1 208 ? -14.484 9.547 19.047 1 98.75 208 TRP B N 1
ATOM 5539 C CA . TRP B 1 208 ? -15.648 8.758 18.656 1 98.75 208 TRP B CA 1
ATOM 5540 C C . TRP B 1 208 ? -16.156 7.926 19.828 1 98.75 208 TRP B C 1
ATOM 5542 O O . TRP B 1 208 ? -17.359 7.895 20.094 1 98.75 208 TRP B O 1
ATOM 5552 N N . LYS B 1 209 ? -15.258 7.336 20.578 1 98.31 209 LYS B N 1
ATOM 5553 C CA . LYS B 1 209 ? -15.617 6.527 21.734 1 98.31 209 LYS B CA 1
ATOM 5554 C C . LYS B 1 209 ? -16.203 7.395 22.844 1 98.31 209 LYS B C 1
ATOM 5556 O O . LYS B 1 209 ? -17.125 6.984 23.547 1 98.31 209 LYS B O 1
ATOM 5561 N N . HIS B 1 210 ? -15.641 8.555 23.031 1 98.31 210 HIS B N 1
ATOM 5562 C CA . HIS B 1 210 ? -16.078 9.477 24.078 1 98.31 210 HIS B CA 1
ATOM 5563 C C . HIS B 1 210 ? -17.516 9.898 23.875 1 98.31 210 HIS B C 1
ATOM 5565 O O . HIS B 1 210 ? -18.25 10.125 24.844 1 98.31 210 HIS B O 1
ATOM 5571 N N . PHE B 1 211 ? -17.922 9.977 22.641 1 98.12 211 PHE B N 1
ATOM 5572 C CA . PHE B 1 211 ? -19.297 10.367 22.312 1 98.12 211 PHE B CA 1
ATOM 5573 C C . PHE B 1 211 ? -20.297 9.359 22.859 1 98.12 211 PHE B C 1
ATOM 5575 O O . PHE B 1 211 ? -21.469 9.68 23.047 1 98.12 211 PHE B O 1
ATOM 5582 N N . ASP B 1 212 ? -19.891 8.125 23.078 1 97.12 212 ASP B N 1
ATOM 5583 C CA . ASP B 1 212 ? -20.594 7.059 23.781 1 97.12 212 ASP B CA 1
ATOM 5584 C C . ASP B 1 212 ? -21.875 6.664 23.031 1 97.12 212 ASP B C 1
ATOM 5586 O O . ASP B 1 212 ? -22.953 6.578 23.625 1 97.12 212 ASP B O 1
ATOM 5590 N N . ASN B 1 213 ? -21.875 6.586 21.734 1 97.81 213 ASN B N 1
ATOM 5591 C CA . ASN B 1 213 ? -22.875 6.051 20.812 1 97.81 213 ASN B CA 1
ATOM 5592 C C . ASN B 1 213 ? -22.234 5.23 19.703 1 97.81 213 ASN B C 1
ATOM 5594 O O . ASN B 1 213 ? -21.828 5.781 18.672 1 97.81 213 ASN B O 1
ATOM 5598 N N . PRO B 1 214 ? -22.219 3.961 19.859 1 95.56 214 PRO B N 1
ATOM 5599 C CA . PRO B 1 214 ? -21.516 3.094 18.906 1 95.56 214 PRO B CA 1
ATOM 5600 C C . PRO B 1 214 ? -22.125 3.133 17.516 1 95.56 214 PRO B C 1
ATOM 5602 O O . PRO B 1 214 ? -21.484 2.701 16.547 1 95.56 214 PRO B O 1
ATOM 5605 N N . ALA B 1 215 ? -23.297 3.684 17.406 1 96.44 215 ALA B N 1
ATOM 5606 C CA . ALA B 1 215 ? -23.953 3.742 16.109 1 96.44 215 ALA B CA 1
ATOM 5607 C C . ALA B 1 215 ? -23.656 5.062 15.406 1 96.44 215 ALA B C 1
ATOM 5609 O O . ALA B 1 215 ? -23.969 5.223 14.219 1 96.44 215 ALA B O 1
ATOM 5610 N N . ALA B 1 216 ? -23.062 6 16.062 1 98.56 216 ALA B N 1
ATOM 5611 C CA . ALA B 1 216 ? -22.797 7.32 15.5 1 98.56 216 ALA B CA 1
ATOM 5612 C C . ALA B 1 216 ? -21.719 7.242 14.422 1 98.56 216 ALA B C 1
ATOM 5614 O O . ALA B 1 216 ? -20.891 6.332 14.43 1 98.56 216 ALA B O 1
ATOM 5615 N N . VAL B 1 217 ? -21.75 8.195 13.516 1 98.5 217 VAL B N 1
ATOM 5616 C CA . VAL B 1 217 ? -20.828 8.148 12.391 1 98.5 217 VAL B CA 1
ATOM 5617 C C . VAL B 1 217 ? -19.703 9.172 12.594 1 98.5 217 VAL B C 1
ATOM 5619 O O . VAL B 1 217 ? -19.844 10.094 13.398 1 98.5 217 VAL B O 1
ATOM 5622 N N . VAL B 1 218 ? -18.578 8.914 11.984 1 98.81 218 VAL B N 1
ATOM 5623 C CA . VAL B 1 218 ? -17.516 9.898 11.797 1 98.81 218 VAL B CA 1
ATOM 5624 C C . VAL B 1 218 ? -17.688 10.586 10.445 1 98.81 218 VAL B C 1
ATOM 5626 O O . VAL B 1 218 ? -17.656 9.93 9.398 1 98.81 218 VAL B O 1
ATOM 5629 N N . LEU B 1 219 ? -17.891 11.852 10.508 1 98.81 219 LEU B N 1
ATOM 5630 C CA . LEU B 1 219 ? -18.031 12.633 9.281 1 98.81 219 LEU B CA 1
ATOM 5631 C C . LEU B 1 219 ? -16.703 13.273 8.898 1 98.81 219 LEU B C 1
ATOM 5633 O O . LEU B 1 219 ? -16.141 14.07 9.648 1 98.81 219 LEU B O 1
ATOM 5637 N N . VAL B 1 220 ? -16.188 12.898 7.777 1 98.62 220 VAL B N 1
ATOM 5638 C CA . VAL B 1 220 ? -14.984 13.523 7.23 1 98.62 220 VAL B CA 1
ATOM 5639 C C . VAL B 1 220 ? -15.383 14.57 6.188 1 98.62 220 VAL B C 1
ATOM 5641 O O . VAL B 1 220 ? -15.898 14.227 5.121 1 98.62 220 VAL B O 1
ATOM 5644 N N . VAL B 1 221 ? -15.148 15.812 6.5 1 98.62 221 VAL B N 1
ATOM 5645 C CA . VAL B 1 221 ? -15.453 16.891 5.57 1 98.62 221 VAL B CA 1
ATOM 5646 C C . VAL B 1 221 ? -14.305 17.047 4.574 1 98.62 221 VAL B C 1
ATOM 5648 O O . VAL B 1 221 ? -13.188 17.406 4.957 1 98.62 221 VAL B O 1
ATOM 5651 N N . VAL B 1 222 ? -14.625 16.844 3.332 1 97.62 222 VAL B N 1
ATOM 5652 C CA . VAL B 1 222 ? -13.555 16.766 2.338 1 97.62 222 VAL B CA 1
ATOM 5653 C C . VAL B 1 222 ? -13.82 17.766 1.214 1 97.62 222 VAL B C 1
ATOM 5655 O O . VAL B 1 222 ? -14.898 18.359 1.151 1 97.62 222 VAL B O 1
ATOM 5658 N N . GLU B 1 223 ? -12.734 17.984 0.392 1 95.81 223 GLU B N 1
ATOM 5659 C CA . GLU B 1 223 ? -12.914 18.703 -0.865 1 95.81 223 GLU B CA 1
ATOM 5660 C C . GLU B 1 223 ? -13.688 17.859 -1.877 1 95.81 223 GLU B C 1
ATOM 5662 O O . GLU B 1 223 ? -13.672 16.625 -1.812 1 95.81 223 GLU B O 1
ATOM 5667 N N . THR B 1 224 ? -14.297 18.516 -2.848 1 92.62 224 THR B N 1
ATOM 5668 C CA . THR B 1 224 ? -15.039 17.797 -3.875 1 92.62 224 THR B CA 1
ATOM 5669 C C . THR B 1 224 ? -14.109 16.922 -4.703 1 92.62 224 THR B C 1
ATOM 5671 O O . THR B 1 224 ? -14.477 15.805 -5.082 1 92.62 224 THR B O 1
ATOM 5674 N N . VAL B 1 225 ? -12.992 17.422 -5.023 1 92.56 225 VAL B N 1
ATOM 5675 C CA . VAL B 1 225 ? -11.93 16.688 -5.695 1 92.56 225 VAL B CA 1
ATOM 5676 C C . VAL B 1 225 ? -10.617 16.859 -4.93 1 92.56 225 VAL B C 1
ATOM 5678 O O . VAL B 1 225 ? -10.336 17.938 -4.414 1 92.56 225 VAL B O 1
ATOM 5681 N N . ASN B 1 226 ? -9.938 15.75 -4.859 1 92.81 226 ASN B N 1
ATOM 5682 C CA . ASN B 1 226 ? -8.711 15.781 -4.07 1 92.81 226 ASN B CA 1
ATOM 5683 C C . ASN B 1 226 ? -7.609 14.938 -4.707 1 92.81 226 ASN B C 1
ATOM 5685 O O . ASN B 1 226 ? -7.75 13.719 -4.836 1 92.81 226 ASN B O 1
ATOM 5689 N N . GLN B 1 227 ? -6.496 15.555 -5.016 1 93.94 227 GLN B N 1
ATOM 5690 C CA . GLN B 1 227 ? -5.367 14.82 -5.578 1 93.94 227 GLN B CA 1
ATOM 5691 C C . GLN B 1 227 ? -4.715 13.93 -4.527 1 93.94 227 GLN B C 1
ATOM 5693 O O . GLN B 1 227 ? -4.211 12.852 -4.848 1 93.94 227 GLN B O 1
ATOM 5698 N N . ASN B 1 228 ? -4.699 14.398 -3.301 1 94.44 228 ASN B N 1
ATOM 5699 C CA . ASN B 1 228 ? -4.07 13.664 -2.205 1 94.44 228 ASN B CA 1
ATOM 5700 C C . ASN B 1 228 ? -5.062 12.734 -1.511 1 94.44 228 ASN B C 1
ATOM 5702 O O . ASN B 1 228 ? -5.039 12.602 -0.286 1 94.44 228 ASN B O 1
ATOM 5706 N N . GLN B 1 229 ? -5.863 12.117 -2.264 1 96.69 229 GLN B N 1
ATOM 5707 C CA . GLN B 1 229 ? -6.949 11.258 -1.81 1 96.69 229 GLN B CA 1
ATOM 5708 C C . GLN B 1 229 ? -6.414 10.086 -0.989 1 96.69 229 GLN B C 1
ATOM 5710 O O . GLN B 1 229 ? -6.953 9.766 0.075 1 96.69 229 GLN B O 1
ATOM 5715 N N . ILE B 1 230 ? -5.344 9.461 -1.38 1 97.88 230 ILE B N 1
ATOM 5716 C CA . ILE B 1 230 ? -4.871 8.211 -0.795 1 97.88 230 ILE B CA 1
ATOM 5717 C C . ILE B 1 230 ? -4.309 8.469 0.601 1 97.88 230 ILE B C 1
ATOM 5719 O O . ILE B 1 230 ? -4.551 7.695 1.529 1 97.88 230 ILE B O 1
ATOM 5723 N N . ASP B 1 231 ? -3.633 9.547 0.764 1 96.94 231 ASP B N 1
ATOM 5724 C CA . ASP B 1 231 ? -3.127 9.922 2.08 1 96.94 231 ASP B CA 1
ATOM 5725 C C . ASP B 1 231 ? -4.262 10.023 3.098 1 96.94 231 ASP B C 1
ATOM 5727 O O . ASP B 1 231 ? -4.137 9.531 4.223 1 96.94 231 ASP B O 1
ATOM 5731 N N . GLN B 1 232 ? -5.305 10.609 2.711 1 95.88 232 GLN B N 1
ATOM 5732 C CA . GLN B 1 232 ? -6.453 10.82 3.586 1 95.88 232 GLN B CA 1
ATOM 5733 C C . GLN B 1 232 ? -7.145 9.5 3.912 1 95.88 232 GLN B C 1
ATOM 5735 O O . GLN B 1 232 ? -7.57 9.281 5.047 1 95.88 232 GLN B O 1
ATOM 5740 N N . ARG B 1 233 ? -7.234 8.656 2.943 1 97.81 233 ARG B N 1
ATOM 5741 C CA . ARG B 1 233 ? -7.957 7.402 3.094 1 97.81 233 ARG B CA 1
ATOM 5742 C C . ARG B 1 233 ? -7.293 6.508 4.133 1 97.81 233 ARG B C 1
ATOM 5744 O O . ARG B 1 233 ? -7.969 5.754 4.836 1 97.81 233 ARG B O 1
ATOM 5751 N N . VAL B 1 234 ? -6.047 6.582 4.262 1 98 234 VAL B N 1
ATOM 5752 C CA . VAL B 1 234 ? -5.305 5.699 5.156 1 98 234 VAL B CA 1
ATOM 5753 C C . VAL B 1 234 ? -5.723 5.953 6.602 1 98 234 VAL B C 1
ATOM 5755 O O . VAL B 1 234 ? -5.77 5.023 7.414 1 98 234 VAL B O 1
ATOM 5758 N N . VAL B 1 235 ? -6.09 7.188 6.926 1 97.44 235 VAL B N 1
ATOM 5759 C CA . VAL B 1 235 ? -6.609 7.496 8.258 1 97.44 235 VAL B CA 1
ATOM 5760 C C . VAL B 1 235 ? -7.871 6.676 8.523 1 97.44 235 VAL B C 1
ATOM 5762 O O . VAL B 1 235 ? -8.039 6.125 9.609 1 97.44 235 VAL B O 1
ATOM 5765 N N . GLU B 1 236 ? -8.703 6.598 7.543 1 98 236 GLU B N 1
ATOM 5766 C CA . GLU B 1 236 ? -9.961 5.863 7.664 1 98 236 GLU B CA 1
ATOM 5767 C C . GLU B 1 236 ? -9.703 4.363 7.824 1 98 236 GLU B C 1
ATOM 5769 O O . GLU B 1 236 ? -10.367 3.701 8.625 1 98 236 GLU B O 1
ATOM 5774 N N . TYR B 1 237 ? -8.758 3.867 7.07 1 98.25 237 TYR B N 1
ATOM 5775 C CA . TYR B 1 237 ? -8.43 2.449 7.18 1 98.25 237 TYR B CA 1
ATOM 5776 C C . TYR B 1 237 ? -7.887 2.121 8.562 1 98.25 237 TYR B C 1
ATOM 5778 O O . TYR B 1 237 ? -8.164 1.051 9.109 1 98.25 237 TYR B O 1
ATOM 5786 N N . GLU B 1 238 ? -7.094 3.01 9.133 1 97.94 238 GLU B N 1
ATOM 5787 C CA . GLU B 1 238 ? -6.582 2.793 10.484 1 97.94 238 GLU B CA 1
ATOM 5788 C C . GLU B 1 238 ? -7.707 2.859 11.516 1 97.94 238 GLU B C 1
ATOM 5790 O O . GLU B 1 238 ? -7.68 2.139 12.516 1 97.94 238 GLU B O 1
ATOM 5795 N N . LEU B 1 239 ? -8.68 3.77 11.297 1 98 239 LEU B N 1
ATOM 5796 C CA . LEU B 1 239 ? -9.852 3.85 12.172 1 98 239 LEU B CA 1
ATOM 5797 C C . LEU B 1 239 ? -10.633 2.539 12.148 1 98 239 LEU B C 1
ATOM 5799 O O . LEU B 1 239 ? -11.117 2.088 13.188 1 98 239 LEU B O 1
ATOM 5803 N N . GLU B 1 240 ? -10.75 2 10.984 1 97.69 240 GLU B N 1
ATOM 5804 C CA . GLU B 1 240 ? -11.438 0.72 10.836 1 97.69 240 GLU B CA 1
ATOM 5805 C C . GLU B 1 240 ? -10.742 -0.374 11.641 1 97.69 240 GLU B C 1
ATOM 5807 O O . GLU B 1 240 ? -11.398 -1.197 12.281 1 97.69 240 GLU B O 1
ATOM 5812 N N . LYS B 1 241 ? -9.445 -0.372 11.641 1 96.75 241 LYS B N 1
ATOM 5813 C CA . LYS B 1 241 ? -8.68 -1.343 12.414 1 96.75 241 LYS B CA 1
ATOM 5814 C C . LYS B 1 241 ? -8.93 -1.182 13.914 1 96.75 241 LYS B C 1
ATOM 5816 O O . LYS B 1 241 ? -8.891 -2.158 14.664 1 96.75 241 LYS B O 1
ATOM 5821 N N . LEU B 1 242 ? -9.148 0.025 14.273 1 97.56 242 LEU B N 1
ATOM 5822 C CA . LEU B 1 242 ? -9.367 0.305 15.688 1 97.56 242 LEU B CA 1
ATOM 5823 C C . LEU B 1 242 ? -10.781 -0.092 16.109 1 97.56 242 LEU B C 1
ATOM 5825 O O . LEU B 1 242 ? -11.062 -0.211 17.297 1 97.56 242 LEU B O 1
ATOM 5829 N N . GLY B 1 243 ? -11.68 -0.216 15.117 1 95.38 243 GLY B N 1
ATOM 5830 C CA . GLY B 1 243 ? -12.977 -0.77 15.477 1 95.38 243 GLY B CA 1
ATOM 5831 C C . GLY B 1 243 ? -14.141 0.046 14.945 1 95.38 243 GLY B C 1
ATOM 5832 O O . GLY B 1 243 ? -15.305 -0.306 15.164 1 95.38 243 GLY B O 1
ATOM 5833 N N . VAL B 1 244 ? -13.891 1.097 14.234 1 96.94 244 VAL B N 1
ATOM 5834 C CA . VAL B 1 244 ? -14.977 1.853 13.617 1 96.94 244 VAL B CA 1
ATOM 5835 C C . VAL B 1 244 ? -15.414 1.164 12.32 1 96.94 244 VAL B C 1
ATOM 5837 O O . VAL B 1 244 ? -14.617 1.004 11.398 1 96.94 244 VAL B O 1
ATOM 5840 N N . PRO B 1 245 ? -16.625 0.808 12.234 1 96.06 245 PRO B N 1
ATOM 5841 C CA . PRO B 1 245 ? -17.062 0.151 11 1 96.06 245 PRO B CA 1
ATOM 5842 C C . PRO B 1 245 ? -16.938 1.049 9.773 1 96.06 245 PRO B C 1
ATOM 5844 O O . PRO B 1 245 ? -17.188 2.254 9.859 1 96.06 245 PRO B O 1
ATOM 5847 N N . PRO B 1 246 ? -16.625 0.458 8.656 1 96.62 246 PRO B N 1
ATOM 5848 C CA . PRO B 1 246 ? -16.422 1.271 7.457 1 96.62 246 PRO B CA 1
ATOM 5849 C C . PRO B 1 246 ? -17.672 2.035 7.027 1 96.62 246 PRO B C 1
ATOM 5851 O O . PRO B 1 246 ? -17.562 3.133 6.477 1 96.62 246 PRO B O 1
ATOM 5854 N N . ASP B 1 247 ? -18.828 1.507 7.285 1 94.69 247 ASP B N 1
ATOM 5855 C CA . ASP B 1 247 ? -20.062 2.164 6.867 1 94.69 247 ASP B CA 1
ATOM 5856 C C . ASP B 1 247 ? -20.422 3.299 7.824 1 94.69 247 ASP B C 1
ATOM 5858 O O . ASP B 1 247 ? -21.391 4.027 7.59 1 94.69 247 ASP B O 1
ATOM 5862 N N . GLN B 1 248 ? -19.625 3.488 8.852 1 97.12 248 GLN B N 1
ATOM 5863 C CA . GLN B 1 248 ? -19.844 4.578 9.797 1 97.12 248 GLN B CA 1
ATOM 5864 C C . GLN B 1 248 ? -18.844 5.711 9.578 1 97.12 248 GLN B C 1
ATOM 5866 O O . GLN B 1 248 ? -18.812 6.672 10.352 1 97.12 248 GLN B O 1
ATOM 5871 N N . ILE B 1 249 ? -18.016 5.609 8.609 1 98 249 ILE B N 1
ATOM 5872 C CA . ILE B 1 249 ? -17.125 6.684 8.18 1 98 249 ILE B CA 1
ATOM 5873 C C . ILE B 1 249 ? -17.656 7.301 6.887 1 98 249 ILE B C 1
ATOM 5875 O O . ILE B 1 249 ? -17.594 6.672 5.824 1 98 249 ILE B O 1
ATOM 5879 N N . VAL B 1 250 ? -18.125 8.508 7.02 1 97.38 250 VAL B N 1
ATOM 5880 C CA . VAL B 1 250 ? -18.812 9.133 5.891 1 97.38 250 VAL B CA 1
ATOM 5881 C C . VAL B 1 250 ? -18 10.344 5.41 1 97.38 250 VAL B C 1
ATOM 5883 O O . VAL B 1 250 ? -17.453 11.094 6.219 1 97.38 250 VAL B O 1
ATOM 5886 N N . ARG B 1 251 ? -17.859 10.484 4.117 1 97.44 251 ARG B N 1
ATOM 5887 C CA . ARG B 1 251 ? -17.156 11.602 3.496 1 97.44 251 ARG B CA 1
ATOM 5888 C C . ARG B 1 251 ? -18.141 12.508 2.756 1 97.44 251 ARG B C 1
ATOM 5890 O O . ARG B 1 251 ? -18.906 12.047 1.91 1 97.44 251 ARG B O 1
ATOM 5897 N N . ARG B 1 252 ? -18.125 13.789 3.086 1 98.06 252 ARG B N 1
ATOM 5898 C CA . ARG B 1 252 ? -18.984 14.766 2.416 1 98.06 252 ARG B CA 1
ATOM 5899 C C . ARG B 1 252 ? -18.266 16.109 2.277 1 98.06 252 ARG B C 1
ATOM 5901 O O . ARG B 1 252 ? -17.531 16.516 3.17 1 98.06 252 ARG B O 1
ATOM 5908 N N . ASP B 1 253 ? -18.469 16.75 1.13 1 97.88 253 ASP B N 1
ATOM 5909 C CA . ASP B 1 253 ? -18.047 18.141 1.087 1 97.88 253 ASP B CA 1
ATOM 5910 C C . ASP B 1 253 ? -19.078 19.047 1.78 1 97.88 253 ASP B C 1
ATOM 5912 O O . ASP B 1 253 ? -20.125 18.578 2.207 1 97.88 253 ASP B O 1
ATOM 5916 N N . LEU B 1 254 ? -18.766 20.297 1.932 1 98.44 254 LEU B N 1
ATOM 5917 C CA . LEU B 1 254 ? -19.609 21.188 2.732 1 98.44 254 LEU B CA 1
ATOM 5918 C C . LEU B 1 254 ? -20.969 21.391 2.07 1 98.44 254 LEU B C 1
ATOM 5920 O O . LEU B 1 254 ? -21.984 21.547 2.758 1 98.44 254 LEU B O 1
ATOM 5924 N N . ASN B 1 255 ? -20.984 21.406 0.795 1 97.94 255 ASN B N 1
ATOM 5925 C CA . ASN B 1 255 ? -22.266 21.516 0.105 1 97.94 255 ASN B CA 1
ATOM 5926 C C . ASN B 1 255 ? -23.141 20.297 0.364 1 97.94 255 ASN B C 1
ATOM 5928 O O . ASN B 1 255 ? -24.344 20.438 0.619 1 97.94 255 ASN B O 1
ATOM 5932 N N . GLN B 1 256 ? -22.562 19.141 0.235 1 97.75 256 GLN B N 1
ATOM 5933 C CA . GLN B 1 256 ? -23.281 17.906 0.531 1 97.75 256 GLN B CA 1
ATOM 5934 C C . GLN B 1 256 ? -23.734 17.875 1.989 1 97.75 256 GLN B C 1
ATOM 5936 O O . GLN B 1 256 ? -24.797 17.328 2.303 1 97.75 256 GLN B O 1
ATOM 5941 N N . CYS B 1 257 ? -22.922 18.438 2.844 1 98.44 257 CYS B N 1
ATOM 5942 C CA . CYS B 1 257 ? -23.297 18.531 4.25 1 98.44 257 CYS B CA 1
ATOM 5943 C C . CYS B 1 257 ? -24.547 19.375 4.418 1 98.44 257 CYS B C 1
ATOM 5945 O O . CYS B 1 257 ? -25.453 19.016 5.176 1 98.44 257 CYS B O 1
ATOM 5947 N N . ASN B 1 258 ? -24.578 20.484 3.73 1 98.38 258 ASN B N 1
ATOM 5948 C CA . ASN B 1 258 ? -25.734 21.359 3.797 1 98.38 258 ASN B CA 1
ATOM 5949 C C . ASN B 1 258 ? -27.016 20.609 3.391 1 98.38 258 ASN B C 1
ATOM 5951 O O . ASN B 1 258 ? -28.078 20.859 3.955 1 98.38 258 ASN B O 1
ATOM 5955 N N . GLU B 1 259 ? -26.875 19.719 2.486 1 97.69 259 GLU B N 1
ATOM 5956 C CA . GLU B 1 259 ? -28.016 18.969 1.946 1 97.69 259 GLU B CA 1
ATOM 5957 C C . GLU B 1 259 ? -28.422 17.844 2.877 1 97.69 259 GLU B C 1
ATOM 5959 O O . GLU B 1 259 ? -29.594 17.469 2.924 1 97.69 259 GLU B O 1
ATOM 5964 N N . SER B 1 260 ? -27.5 17.312 3.607 1 97.69 260 SER B N 1
ATOM 5965 C CA . SER B 1 260 ? -27.766 16.016 4.207 1 97.69 260 SER B CA 1
ATOM 5966 C C . SER B 1 260 ? -27.812 16.109 5.73 1 97.69 260 SER B C 1
ATOM 5968 O O . SER B 1 260 ? -28.328 15.211 6.395 1 97.69 260 SER B O 1
ATOM 5970 N N . LEU B 1 261 ? -27.281 17.188 6.355 1 98.69 261 LEU B N 1
ATOM 5971 C CA . LEU B 1 261 ? -27.172 17.281 7.809 1 98.69 261 LEU B CA 1
ATOM 5972 C C . LEU B 1 261 ? -28.359 18.047 8.391 1 98.69 261 LEU B C 1
ATOM 5974 O O . LEU B 1 261 ? -28.906 18.938 7.738 1 98.69 261 LEU B O 1
ATOM 5978 N N . ARG B 1 262 ? -28.75 17.625 9.594 1 98.31 262 ARG B N 1
ATOM 5979 C CA . ARG B 1 262 ? -29.797 18.297 10.367 1 98.31 262 ARG B CA 1
ATOM 5980 C C . ARG B 1 262 ? -29.469 18.281 11.859 1 98.31 262 ARG B C 1
ATOM 5982 O O . ARG B 1 262 ? -28.672 17.469 12.312 1 98.31 262 ARG B O 1
ATOM 5989 N N . LEU B 1 263 ? -30.109 19.219 12.586 1 98.06 263 LEU B N 1
ATOM 5990 C CA . LEU B 1 263 ? -29.984 19.234 14.039 1 98.06 263 LEU B CA 1
ATOM 5991 C C . LEU B 1 263 ? -31.234 18.672 14.703 1 98.06 263 LEU B C 1
ATOM 5993 O O . LEU B 1 263 ? -32.344 18.984 14.281 1 98.06 263 LEU B O 1
ATOM 5997 N N . SER B 1 264 ? -31.016 17.875 15.625 1 97.5 264 SER B N 1
ATOM 5998 C CA . SER B 1 264 ? -32.125 17.422 16.438 1 97.5 264 SER B CA 1
ATOM 5999 C C . SER B 1 264 ? -32.562 18.516 17.406 1 97.5 264 SER B C 1
ATOM 6001 O O . SER B 1 264 ? -31.969 19.594 17.469 1 97.5 264 SER B O 1
ATOM 6003 N N . GLU B 1 265 ? -33.594 18.172 18.266 1 95.88 265 GLU B N 1
ATOM 6004 C CA . GLU B 1 265 ? -34.094 19.109 19.25 1 95.88 265 GLU B CA 1
ATOM 6005 C C . GLU B 1 265 ? -33.062 19.375 20.344 1 95.88 265 GLU B C 1
ATOM 6007 O O . GLU B 1 265 ? -33.031 20.484 20.906 1 95.88 265 GLU B O 1
ATOM 6012 N N . THR B 1 266 ? -32.281 18.391 20.578 1 95.56 266 THR B N 1
ATOM 6013 C CA . THR B 1 266 ? -31.266 18.531 21.594 1 95.56 266 THR B CA 1
ATOM 6014 C C . THR B 1 266 ? -29.938 18.953 20.984 1 95.56 266 THR B C 1
ATOM 6016 O O . THR B 1 266 ? -28.875 18.781 21.594 1 95.56 266 THR B O 1
ATOM 6019 N N . ARG B 1 267 ? -29.922 19.344 19.672 1 97.62 267 ARG B N 1
ATOM 6020 C CA . ARG B 1 267 ? -28.797 19.859 18.906 1 97.62 267 ARG B CA 1
ATOM 6021 C C . ARG B 1 267 ? -27.812 18.75 18.547 1 97.62 267 ARG B C 1
ATOM 6023 O O . ARG B 1 267 ? -26.609 19 18.438 1 97.62 267 ARG B O 1
ATOM 6030 N N . GLY B 1 268 ? -28.359 17.547 18.562 1 98.31 268 GLY B N 1
ATOM 6031 C CA . GLY B 1 268 ? -27.578 16.469 17.969 1 98.31 268 GLY B CA 1
ATOM 6032 C C . GLY B 1 268 ? -27.484 16.562 16.453 1 98.31 268 GLY B C 1
ATOM 6033 O O . GLY B 1 268 ? -28.469 16.844 15.781 1 98.31 268 GLY B O 1
ATOM 6034 N N . LEU B 1 269 ? -26.25 16.469 15.93 1 98.81 269 LEU B N 1
ATOM 6035 C CA . LEU B 1 269 ? -26.031 16.469 14.484 1 98.81 269 LEU B CA 1
ATOM 6036 C C . LEU B 1 269 ? -26.438 15.141 13.875 1 98.81 269 LEU B C 1
ATOM 6038 O O . LEU B 1 269 ? -25.984 14.078 14.312 1 98.81 269 LEU B O 1
ATOM 6042 N N . MET B 1 270 ? -27.297 15.188 12.93 1 98.62 270 MET B N 1
ATOM 6043 C CA . MET B 1 270 ? -27.828 13.961 12.344 1 98.62 270 MET B CA 1
ATOM 6044 C C . MET B 1 270 ? -27.469 13.859 10.867 1 98.62 270 MET B C 1
ATOM 6046 O O . MET B 1 270 ? -27.516 14.859 10.141 1 98.62 270 MET B O 1
ATOM 6050 N N . TYR B 1 271 ? -27.016 12.711 10.406 1 98.06 271 TYR B N 1
ATOM 6051 C CA . TYR B 1 271 ? -26.781 12.336 9.016 1 98.06 271 TYR B CA 1
ATOM 6052 C C . TYR B 1 271 ? -27.594 11.102 8.641 1 98.06 271 TYR B C 1
ATOM 6054 O O . TYR B 1 271 ? -27.281 9.992 9.07 1 98.06 271 TYR B O 1
ATOM 6062 N N . HIS B 1 272 ? -28.594 11.219 7.801 1 94.38 272 HIS B N 1
ATOM 6063 C CA . HIS B 1 272 ? -29.469 10.156 7.324 1 94.38 272 HIS B CA 1
ATOM 6064 C C . HIS B 1 272 ? -29.875 9.227 8.461 1 94.38 272 HIS B C 1
ATOM 6066 O O . HIS B 1 272 ? -29.703 8.008 8.375 1 94.38 272 HIS B O 1
ATOM 6072 N N . GLY B 1 273 ? -30.297 9.812 9.586 1 94.19 273 GLY B N 1
ATOM 6073 C CA . GLY B 1 273 ? -30.891 9.062 10.68 1 94.19 273 GLY B CA 1
ATOM 6074 C C . GLY B 1 273 ? -29.891 8.672 11.75 1 94.19 273 GLY B C 1
ATOM 6075 O O . GLY B 1 273 ? -30.266 8.227 12.836 1 94.19 273 GLY B O 1
ATOM 6076 N N . SER B 1 274 ? -28.625 8.828 11.5 1 97.12 274 SER B N 1
ATOM 6077 C CA . SER B 1 274 ? -27.594 8.508 12.477 1 97.12 274 SER B CA 1
ATOM 6078 C C . SER B 1 274 ? -26.984 9.773 13.062 1 97.12 274 SER B C 1
ATOM 6080 O O . SER B 1 274 ? -26.844 10.781 12.375 1 97.12 274 SER B O 1
ATOM 6082 N N . PHE B 1 275 ? -26.641 9.719 14.328 1 98.62 275 PHE B N 1
ATOM 6083 C CA . PHE B 1 275 ? -25.922 10.836 14.945 1 98.62 275 PHE B CA 1
ATOM 6084 C C . PHE B 1 275 ? -24.484 10.898 14.43 1 98.62 275 PHE B C 1
ATOM 6086 O O . PHE B 1 275 ? -23.891 9.867 14.102 1 98.62 275 PHE B O 1
ATOM 6093 N N . VAL B 1 276 ? -24 12.062 14.305 1 98.88 276 VAL B N 1
ATOM 6094 C CA . VAL B 1 276 ? -22.578 12.281 14.008 1 98.88 276 VAL B CA 1
ATOM 6095 C C . VAL B 1 276 ? -21.812 12.492 15.305 1 98.88 276 VAL B C 1
ATOM 6097 O O . VAL B 1 276 ? -22.094 13.422 16.062 1 98.88 276 VAL B O 1
ATOM 6100 N N . ALA B 1 277 ? -20.844 11.633 15.547 1 98.81 277 ALA B N 1
ATOM 6101 C CA . ALA B 1 277 ? -20.047 11.742 16.766 1 98.81 277 ALA B CA 1
ATOM 6102 C C . ALA B 1 277 ? -18.906 12.734 16.578 1 98.81 277 ALA B C 1
ATOM 6104 O O . ALA B 1 277 ? -18.641 13.555 17.469 1 98.81 277 ALA B O 1
ATOM 6105 N N . VAL B 1 278 ? -18.203 12.625 15.484 1 98.88 278 VAL B N 1
ATOM 6106 C CA . VAL B 1 278 ? -17.016 13.422 15.211 1 98.88 278 VAL B CA 1
ATOM 6107 C C . VAL B 1 278 ? -17.109 14.023 13.812 1 98.88 278 VAL B C 1
ATOM 6109 O O . VAL B 1 278 ? -17.531 13.359 12.867 1 98.88 278 VAL B O 1
ATOM 6112 N N . VAL B 1 279 ? -16.844 15.258 13.727 1 98.88 279 VAL B N 1
ATOM 6113 C CA . VAL B 1 279 ? -16.641 15.906 12.43 1 98.88 279 VAL B CA 1
ATOM 6114 C C . VAL B 1 279 ? -15.156 16.219 12.234 1 98.88 279 VAL B C 1
ATOM 6116 O O . VAL B 1 279 ? -14.586 17.031 12.961 1 98.88 279 VAL B O 1
ATOM 6119 N N . TYR B 1 280 ? -14.555 15.539 11.32 1 98.69 280 TYR B N 1
ATOM 6120 C CA . TYR B 1 280 ? -13.141 15.695 11 1 98.69 280 TYR B CA 1
ATOM 6121 C C . TYR B 1 280 ? -12.961 16.547 9.742 1 98.69 280 TYR B C 1
ATOM 6123 O O . TYR B 1 280 ? -13.195 16.078 8.633 1 98.69 280 TYR B O 1
ATOM 6131 N N . PHE B 1 281 ? -12.5 17.75 9.922 1 98.19 281 PHE B N 1
ATOM 6132 C CA . PHE B 1 281 ? -12.375 18.688 8.812 1 98.19 281 PHE B CA 1
ATOM 6133 C C . PHE B 1 281 ? -11.062 18.469 8.07 1 98.19 281 PHE B C 1
ATOM 6135 O O . PHE B 1 281 ? -9.992 18.812 8.578 1 98.19 281 PHE B O 1
ATOM 6142 N N . ARG B 1 282 ? -11.164 17.969 6.863 1 96.88 282 ARG B N 1
ATOM 6143 C CA . ARG B 1 282 ? -10.039 17.938 5.93 1 96.88 282 ARG B CA 1
ATOM 6144 C C . ARG B 1 282 ? -10.156 19.047 4.895 1 96.88 282 ARG B C 1
ATOM 6146 O O . ARG B 1 282 ? -9.25 19.25 4.082 1 96.88 282 ARG B O 1
ATOM 6153 N N . ALA B 1 283 ? -11.242 19.703 4.965 1 95.69 283 ALA B N 1
ATOM 6154 C CA . ALA B 1 283 ? -11.539 20.906 4.172 1 95.69 283 ALA B CA 1
ATOM 6155 C C . ALA B 1 283 ? -12.156 22 5.039 1 95.69 283 ALA B C 1
ATOM 6157 O O . ALA B 1 283 ? -12.328 21.812 6.246 1 95.69 283 ALA B O 1
ATOM 6158 N N . GLY B 1 284 ? -12.352 23.156 4.477 1 95.12 284 GLY B N 1
ATOM 6159 C CA . GLY B 1 284 ? -12.969 24.25 5.199 1 95.12 284 GLY B CA 1
ATOM 6160 C C . GLY B 1 284 ? -11.953 25.266 5.707 1 95.12 284 GLY B C 1
ATOM 6161 O O . GLY B 1 284 ? -12.273 26.078 6.578 1 95.12 284 GLY B O 1
ATOM 6162 N N . TYR B 1 285 ? -10.773 25.188 5.141 1 92.81 285 TYR B N 1
ATOM 6163 C CA . TYR B 1 285 ? -9.719 26.047 5.66 1 92.81 285 TYR B CA 1
ATOM 6164 C C . TYR B 1 285 ? -9.383 27.156 4.676 1 92.81 285 TYR B C 1
ATOM 6166 O O . TYR B 1 285 ? -8.5 27.984 4.93 1 92.81 285 TYR B O 1
ATOM 6174 N N . SER B 1 286 ? -10.078 27.188 3.574 1 90.75 286 SER B N 1
ATOM 6175 C CA . SER B 1 286 ? -9.844 28.219 2.574 1 90.75 286 SER B CA 1
ATOM 6176 C C . SER B 1 286 ? -11.156 28.734 1.98 1 90.75 286 SER B C 1
ATOM 6178 O O . SER B 1 286 ? -12.164 28.016 1.987 1 90.75 286 SER B O 1
ATOM 6180 N N . PRO B 1 287 ? -11.117 29.969 1.443 1 92.38 287 PRO B N 1
ATOM 6181 C CA . PRO B 1 287 ? -12.328 30.516 0.819 1 92.38 287 PRO B CA 1
ATOM 6182 C C . PRO B 1 287 ? -12.852 29.641 -0.318 1 92.38 287 PRO B C 1
ATOM 6184 O O . PRO B 1 287 ? -14.062 29.578 -0.546 1 92.38 287 PRO B O 1
ATOM 6187 N N . ASP B 1 288 ? -11.969 28.906 -0.952 1 92.12 288 ASP B N 1
ATOM 6188 C CA . ASP B 1 288 ? -12.359 28.062 -2.088 1 92.12 288 ASP B CA 1
ATOM 6189 C C . ASP B 1 288 ? -13.273 26.938 -1.646 1 92.12 288 ASP B C 1
ATOM 6191 O O . ASP B 1 288 ? -13.977 26.344 -2.469 1 92.12 288 ASP B O 1
ATOM 6195 N N . HIS B 1 289 ? -13.344 26.672 -0.396 1 95.19 289 HIS B N 1
ATOM 6196 C CA . HIS B 1 289 ? -14.203 25.625 0.135 1 95.19 289 HIS B CA 1
ATOM 6197 C C . HIS B 1 289 ? -15.594 26.156 0.453 1 95.19 289 HIS B C 1
ATOM 6199 O O . HIS B 1 289 ? -16.484 25.375 0.804 1 95.19 289 HIS B O 1
ATOM 6205 N N . TYR B 1 290 ? -15.727 27.469 0.277 1 96.88 290 TYR B N 1
ATOM 6206 C CA . TYR B 1 290 ? -16.984 28.156 0.563 1 96.88 290 TYR B CA 1
ATOM 6207 C C . TYR B 1 290 ? -17.453 28.969 -0.634 1 96.88 290 TYR B C 1
ATOM 6209 O O . TYR B 1 290 ? -17.641 30.188 -0.525 1 96.88 290 TYR B O 1
ATOM 6217 N N . PRO B 1 291 ? -17.734 28.344 -1.699 1 96.25 291 PRO B N 1
ATOM 6218 C CA . PRO B 1 291 ? -18.094 29.109 -2.898 1 96.25 291 PRO B CA 1
ATOM 6219 C C . PRO B 1 291 ? -19.453 29.781 -2.791 1 96.25 291 PRO B C 1
ATOM 6221 O O . PRO B 1 291 ? -19.719 30.766 -3.469 1 96.25 291 PRO B O 1
ATOM 6224 N N . THR B 1 292 ? -20.375 29.281 -1.957 1 97.44 292 THR B N 1
ATOM 6225 C CA . THR B 1 292 ? -21.703 29.844 -1.771 1 97.44 292 THR B CA 1
ATOM 6226 C C . THR B 1 292 ? -22.062 29.906 -0.289 1 97.44 292 THR B C 1
ATOM 6228 O O . THR B 1 292 ? -21.297 29.453 0.561 1 97.44 292 THR B O 1
ATOM 6231 N N . GLN B 1 293 ? -23.188 30.453 0.003 1 98 293 GLN B N 1
ATOM 6232 C CA . GLN B 1 293 ? -23.688 30.562 1.369 1 98 293 GLN B CA 1
ATOM 6233 C C . GLN B 1 293 ? -24.031 29.188 1.944 1 98 293 GLN B C 1
ATOM 6235 O O . GLN B 1 293 ? -23.984 28.984 3.16 1 98 293 GLN B O 1
ATOM 6240 N N . ALA B 1 294 ? -24.297 28.234 1.068 1 98.25 294 ALA B N 1
ATOM 6241 C CA . ALA B 1 294 ? -24.672 26.891 1.505 1 98.25 294 ALA B CA 1
ATOM 6242 C C . ALA B 1 294 ? -23.578 26.266 2.367 1 98.25 294 ALA B C 1
ATOM 6244 O O . ALA B 1 294 ? -23.875 25.625 3.375 1 98.25 294 ALA B O 1
ATOM 6245 N N . GLU B 1 295 ? -22.375 26.422 1.94 1 98.56 295 GLU B N 1
ATOM 6246 C CA . GLU B 1 295 ? -21.25 25.875 2.693 1 98.56 295 GLU B CA 1
ATOM 6247 C C . GLU B 1 295 ? -21.125 26.531 4.062 1 98.56 295 GLU B C 1
ATOM 6249 O O . GLU B 1 295 ? -20.844 25.875 5.059 1 98.56 295 GLU B O 1
ATOM 6254 N N . TRP B 1 296 ? -21.328 27.828 4.125 1 98.62 296 TRP B N 1
ATOM 6255 C CA . TRP B 1 296 ? -21.266 28.547 5.395 1 98.62 296 TRP B CA 1
ATOM 6256 C C . TRP B 1 296 ? -22.391 28.109 6.32 1 98.62 296 TRP B C 1
ATOM 6258 O O . TRP B 1 296 ? -22.203 27.969 7.531 1 98.62 296 TRP B O 1
ATOM 6268 N N . ASP B 1 297 ? -23.547 27.891 5.727 1 98.62 297 ASP B N 1
ATOM 6269 C CA . ASP B 1 297 ? -24.688 27.406 6.512 1 98.62 297 ASP B CA 1
ATOM 6270 C C . ASP B 1 297 ? -24.391 26.031 7.105 1 98.62 297 ASP B C 1
ATOM 6272 O O . ASP B 1 297 ? -24.75 25.75 8.25 1 98.62 297 ASP B O 1
ATOM 6276 N N . ALA B 1 298 ? -23.812 25.203 6.305 1 98.75 298 ALA B N 1
ATOM 6277 C CA . ALA B 1 298 ? -23.422 23.875 6.789 1 98.75 298 ALA B CA 1
ATOM 6278 C C . ALA B 1 298 ? -22.438 23.984 7.945 1 98.75 298 ALA B C 1
ATOM 6280 O O . ALA B 1 298 ? -22.562 23.281 8.953 1 98.75 298 ALA B O 1
ATOM 6281 N N . ARG B 1 299 ? -21.422 24.875 7.77 1 98.81 299 ARG B N 1
ATOM 6282 C CA . ARG B 1 299 ? -20.422 25.078 8.812 1 98.81 299 ARG B CA 1
ATOM 6283 C C . ARG B 1 299 ? -21.078 25.547 10.109 1 98.81 299 ARG B C 1
ATOM 6285 O O . ARG B 1 299 ? -20.781 25.031 11.188 1 98.81 299 ARG B O 1
ATOM 6292 N N . LEU B 1 300 ? -21.969 26.5 10.016 1 98.75 300 LEU B N 1
ATOM 6293 C CA . LEU B 1 300 ? -22.688 27.016 11.172 1 98.75 300 LEU B CA 1
ATOM 6294 C C . LEU B 1 300 ? -23.5 25.906 11.844 1 98.75 300 LEU B C 1
ATOM 6296 O O . LEU B 1 300 ? -23.469 25.766 13.07 1 98.75 300 LEU B O 1
ATOM 6300 N N . LEU B 1 301 ? -24.188 25.156 11.016 1 98.69 301 LEU B N 1
ATOM 6301 C CA . LEU B 1 301 ? -25 24.047 11.523 1 98.69 301 LEU B CA 1
ATOM 6302 C C . LEU B 1 301 ? -24.156 23.078 12.328 1 98.69 301 LEU B C 1
ATOM 6304 O O . LEU B 1 301 ? -24.531 22.672 13.43 1 98.69 301 LEU B O 1
ATOM 6308 N N . ILE B 1 302 ? -23.031 22.672 11.789 1 98.81 302 ILE B N 1
ATOM 6309 C CA . ILE B 1 302 ? -22.109 21.734 12.414 1 98.81 302 ILE B CA 1
ATOM 6310 C C . ILE B 1 302 ? -21.609 22.297 13.742 1 98.81 302 ILE B C 1
ATOM 6312 O O . ILE B 1 302 ? -21.641 21.609 14.766 1 98.81 302 ILE B O 1
ATOM 6316 N N . GLU B 1 303 ? -21.234 23.562 13.766 1 98.69 303 GLU B N 1
ATOM 6317 C CA . GLU B 1 303 ? -20.625 24.188 14.938 1 98.69 303 GLU B CA 1
ATOM 6318 C C . GLU B 1 303 ? -21.641 24.328 16.078 1 98.69 303 GLU B C 1
ATOM 6320 O O . GLU B 1 303 ? -21.266 24.297 17.25 1 98.69 303 GLU B O 1
ATOM 6325 N N . ARG B 1 304 ? -22.891 24.438 15.789 1 98.38 304 ARG B N 1
ATOM 6326 C CA . ARG B 1 304 ? -23.953 24.594 16.781 1 98.38 304 ARG B CA 1
ATOM 6327 C C . ARG B 1 304 ? -24.328 23.25 17.391 1 98.38 304 ARG B C 1
ATOM 6329 O O . ARG B 1 304 ? -25.047 23.188 18.391 1 98.38 304 ARG B O 1
ATOM 6336 N N . SER B 1 305 ? -23.781 22.188 16.922 1 98.69 305 SER B N 1
ATOM 6337 C CA . SER B 1 305 ? -24.219 20.844 17.281 1 98.69 305 SER B CA 1
ATOM 6338 C C . SER B 1 305 ? -23.422 20.281 18.453 1 98.69 305 SER B C 1
ATOM 6340 O O . SER B 1 305 ? -22.438 20.891 18.891 1 98.69 305 SER B O 1
ATOM 6342 N N . THR B 1 306 ? -23.797 19.047 18.906 1 98.44 306 THR B N 1
ATOM 6343 C CA . THR B 1 306 ? -23.141 18.344 20 1 98.44 306 THR B CA 1
ATOM 6344 C C . THR B 1 306 ? -22.016 17.453 19.469 1 98.44 306 THR B C 1
ATOM 6346 O O . THR B 1 306 ? -21.312 16.797 20.25 1 98.44 306 THR B O 1
ATOM 6349 N N . ALA B 1 307 ? -21.828 17.375 18.109 1 98.81 307 ALA B N 1
ATOM 6350 C CA . ALA B 1 307 ? -20.719 16.594 17.562 1 98.81 307 ALA B CA 1
ATOM 6351 C C . ALA B 1 307 ? -19.375 17.156 18.016 1 98.81 307 ALA B C 1
ATOM 6353 O O . ALA B 1 307 ? -19.234 18.359 18.234 1 98.81 307 ALA B O 1
ATOM 6354 N N . ILE B 1 308 ? -18.406 16.266 18.188 1 98.81 308 ILE B N 1
ATOM 6355 C CA . ILE B 1 308 ? -17.031 16.688 18.484 1 98.81 308 ILE B CA 1
ATOM 6356 C C . ILE B 1 308 ? -16.328 17.094 17.188 1 98.81 308 ILE B C 1
ATOM 6358 O O . ILE B 1 308 ? -16.156 16.266 16.297 1 98.81 308 ILE B O 1
ATOM 6362 N N . LYS B 1 309 ? -16.016 18.328 17.078 1 98.5 309 LYS B N 1
ATOM 6363 C CA . LYS B 1 309 ? -15.398 18.797 15.836 1 98.5 309 LYS B CA 1
ATOM 6364 C C . LYS B 1 309 ? -13.875 18.797 15.945 1 98.5 309 LYS B C 1
ATOM 6366 O O . LYS B 1 309 ? -13.328 19.078 17.016 1 98.5 309 LYS B O 1
ATOM 6371 N N . ALA B 1 310 ? -13.172 18.469 14.914 1 98.44 310 ALA B N 1
ATOM 6372 C CA . ALA B 1 310 ? -11.719 18.531 14.766 1 98.44 310 ALA B CA 1
ATOM 6373 C C . ALA B 1 310 ? -11.32 19.25 13.477 1 98.44 310 ALA B C 1
ATOM 6375 O O . ALA B 1 310 ? -11.219 18.625 12.422 1 98.44 310 ALA B O 1
ATOM 6376 N N . PRO B 1 311 ? -11.094 20.516 13.484 1 97.81 311 PRO B N 1
ATOM 6377 C CA . PRO B 1 311 ? -11.273 21.359 14.664 1 97.81 311 PRO B CA 1
ATOM 6378 C C . PRO B 1 311 ? -12.648 22 14.727 1 97.81 311 PRO B C 1
ATOM 6380 O O . PRO B 1 311 ? -13.359 22.047 13.719 1 97.81 311 PRO B O 1
ATOM 6383 N N . TRP B 1 312 ? -13.055 22.438 15.922 1 98.19 312 TRP B N 1
ATOM 6384 C CA . TRP B 1 312 ? -14.203 23.344 15.992 1 98.19 312 TRP B CA 1
ATOM 6385 C C . TRP B 1 312 ? -13.797 24.766 15.648 1 98.19 312 TRP B C 1
ATOM 6387 O O . TRP B 1 312 ? -12.617 25.047 15.43 1 98.19 312 TRP B O 1
ATOM 6397 N N . ILE B 1 313 ? -14.719 25.656 15.555 1 97.94 313 ILE B N 1
ATOM 6398 C CA . ILE B 1 313 ? -14.547 27 15.016 1 97.94 313 ILE B CA 1
ATOM 6399 C C . ILE B 1 313 ? -13.578 27.781 15.898 1 97.94 313 ILE B C 1
ATOM 6401 O O . ILE B 1 313 ? -12.805 28.609 15.398 1 97.94 313 ILE B O 1
ATOM 6405 N N . GLY B 1 314 ? -13.57 27.594 17.188 1 97.62 314 GLY B N 1
ATOM 6406 C CA . GLY B 1 314 ? -12.625 28.25 18.078 1 97.62 314 GLY B CA 1
ATOM 6407 C C . GLY B 1 314 ? -11.188 27.875 17.797 1 97.62 314 GLY B C 1
ATOM 6408 O O . GLY B 1 314 ? -10.297 28.719 17.828 1 97.62 314 GLY B O 1
ATOM 6409 N N . LEU B 1 315 ? -10.953 26.625 17.609 1 97.12 315 LEU B N 1
ATOM 6410 C CA . LEU B 1 315 ? -9.609 26.141 17.328 1 97.12 315 LEU B CA 1
ATOM 6411 C C . LEU B 1 315 ? -9.125 26.641 15.969 1 97.12 315 LEU B C 1
ATOM 6413 O O . LEU B 1 315 ? -7.93 26.891 15.781 1 97.12 315 LEU B O 1
ATOM 6417 N N . GLN B 1 316 ? -9.992 26.719 14.992 1 96.25 316 GLN B N 1
ATOM 6418 C CA . GLN B 1 316 ? -9.594 27.266 13.695 1 96.25 316 GLN B CA 1
ATOM 6419 C C . GLN B 1 316 ? -9.195 28.734 13.805 1 96.25 316 GLN B C 1
ATOM 6421 O O . GLN B 1 316 ? -8.219 29.156 13.195 1 96.25 316 GLN B O 1
ATOM 6426 N N . LEU B 1 317 ? -9.953 29.5 14.562 1 96.44 317 LEU B N 1
ATOM 6427 C CA . LEU B 1 317 ? -9.602 30.891 14.805 1 96.44 317 LEU B CA 1
ATOM 6428 C C . LEU B 1 317 ? -8.297 31.016 15.57 1 96.44 317 LEU B C 1
ATOM 6430 O O . LEU B 1 317 ? -7.492 31.906 15.312 1 96.44 317 LEU B O 1
ATOM 6434 N N . ALA B 1 318 ? -8.117 30.094 16.484 1 96.38 318 ALA B N 1
ATOM 6435 C CA . ALA B 1 318 ? -6.895 30.078 17.281 1 96.38 318 ALA B CA 1
ATOM 6436 C C . ALA B 1 318 ? -5.672 29.828 16.391 1 96.38 318 ALA B C 1
ATOM 6438 O O . ALA B 1 318 ? -4.539 30.109 16.797 1 96.38 318 ALA B O 1
ATOM 6439 N N . ASN B 1 319 ? -5.895 29.359 15.25 1 92.56 319 ASN B N 1
ATOM 6440 C CA . ASN B 1 319 ? -4.801 28.922 14.383 1 92.56 319 ASN B CA 1
ATOM 6441 C C . ASN B 1 319 ? -4.531 29.938 13.273 1 92.56 319 ASN B C 1
ATOM 6443 O O . ASN B 1 319 ? -3.676 29.719 12.422 1 92.56 319 ASN B O 1
ATOM 6447 N N . THR B 1 320 ? -5.191 31.062 13.227 1 93.31 320 THR B N 1
ATOM 6448 C CA . THR B 1 320 ? -4.922 32.062 12.211 1 93.31 320 THR B CA 1
ATOM 6449 C C . THR B 1 320 ? -3.508 32.625 12.367 1 93.31 320 THR B C 1
ATOM 6451 O O . THR B 1 320 ? -2.93 32.594 13.453 1 93.31 320 THR B O 1
ATOM 6454 N N . LYS B 1 321 ? -2.965 33.156 11.273 1 92.06 321 LYS B N 1
ATOM 6455 C CA . LYS B 1 321 ? -1.642 33.781 11.336 1 92.06 321 LYS B CA 1
ATOM 6456 C C . LYS B 1 321 ? -1.623 34.938 12.312 1 92.06 321 LYS B C 1
ATOM 6458 O O . LYS B 1 321 ? -0.621 35.188 12.992 1 92.06 321 LYS B O 1
ATOM 6463 N N . LYS B 1 322 ? -2.711 35.656 12.406 1 93 322 LYS B N 1
ATOM 6464 C CA . LYS B 1 322 ? -2.812 36.75 13.352 1 93 322 LYS B CA 1
ATOM 6465 C C . LYS B 1 322 ? -2.73 36.25 14.797 1 93 322 LYS B C 1
ATOM 6467 O O . LYS B 1 322 ? -2.055 36.875 15.625 1 93 322 LYS B O 1
ATOM 6472 N N . THR B 1 323 ? -3.436 35.219 15.07 1 95 323 THR B N 1
ATOM 6473 C CA . THR B 1 323 ? -3.361 34.656 16.406 1 95 323 THR B CA 1
ATOM 6474 C C . THR B 1 323 ? -1.935 34.219 16.734 1 95 323 THR B C 1
ATOM 6476 O O . THR B 1 323 ? -1.451 34.469 17.844 1 95 323 THR B O 1
ATOM 6479 N N . GLN B 1 324 ? -1.31 33.562 15.797 1 93.88 324 GLN B N 1
ATOM 6480 C CA . GLN B 1 324 ? 0.071 33.125 16.016 1 93.88 324 GLN B CA 1
ATOM 6481 C C . GLN B 1 324 ? 0.98 34.344 16.266 1 93.88 324 GLN B C 1
ATOM 6483 O O . GLN B 1 324 ? 1.864 34.281 17.125 1 93.88 324 GLN B O 1
ATOM 6488 N N . GLN B 1 325 ? 0.76 35.406 15.539 1 93.88 325 GLN B N 1
ATOM 6489 C CA . GLN B 1 325 ? 1.513 36.625 15.742 1 93.88 325 GLN B CA 1
ATOM 6490 C C . GLN B 1 325 ? 1.277 37.188 17.141 1 93.88 325 GLN B C 1
ATOM 6492 O O . GLN B 1 325 ? 2.221 37.625 17.812 1 93.88 325 GLN B O 1
ATOM 6497 N N . VAL B 1 326 ? 0.052 37.219 17.609 1 95.06 326 VAL B N 1
ATOM 6498 C CA . VAL B 1 326 ? -0.287 37.75 18.922 1 95.06 326 VAL B CA 1
ATOM 6499 C C . VAL B 1 326 ? 0.328 36.875 20.016 1 95.06 326 VAL B C 1
ATOM 6501 O O . VAL B 1 326 ? 0.81 37.375 21.031 1 95.06 326 VAL B O 1
ATOM 6504 N N . LEU B 1 327 ? 0.334 35.594 19.828 1 95.75 327 LEU B N 1
ATOM 6505 C CA . LEU B 1 327 ? 0.92 34.656 20.781 1 95.75 327 LEU B CA 1
ATOM 6506 C C . LEU B 1 327 ? 2.42 34.906 20.922 1 95.75 327 LEU B C 1
ATOM 6508 O O . LEU B 1 327 ? 3.01 34.562 21.953 1 95.75 327 LEU B O 1
ATOM 6512 N N . ALA B 1 328 ? 3.004 35.438 19.875 1 93.31 328 ALA B N 1
ATOM 6513 C CA . ALA B 1 328 ? 4.441 35.688 19.891 1 93.31 328 ALA B CA 1
ATOM 6514 C C . ALA B 1 328 ? 4.777 36.938 20.703 1 93.31 328 ALA B C 1
ATOM 6516 O O . ALA B 1 328 ? 5.945 37.188 21.016 1 93.31 328 ALA B O 1
ATOM 6517 N N . GLU B 1 329 ? 3.807 37.688 21.047 1 92.62 329 GLU B N 1
ATOM 6518 C CA . GLU B 1 329 ? 4.031 38.875 21.875 1 92.62 329 GLU B CA 1
ATOM 6519 C C . GLU B 1 329 ? 4.348 38.5 23.312 1 92.62 329 GLU B C 1
ATOM 6521 O O . GLU B 1 329 ? 3.988 37.406 23.766 1 92.62 329 GLU B O 1
ATOM 6526 N N . ASP B 1 330 ? 4.953 39.406 24.016 1 90.94 330 ASP B N 1
ATOM 6527 C CA . ASP B 1 330 ? 5.367 39.156 25.391 1 90.94 330 ASP B CA 1
ATOM 6528 C C . ASP B 1 330 ? 4.164 38.906 26.297 1 90.94 330 ASP B C 1
ATOM 6530 O O . ASP B 1 330 ? 3.186 39.656 26.266 1 90.94 330 ASP B O 1
ATOM 6534 N N . GLY B 1 331 ? 4.258 37.812 26.984 1 92.81 331 GLY B N 1
ATOM 6535 C CA . GLY B 1 331 ? 3.258 37.531 28 1 92.81 331 GLY B CA 1
ATOM 6536 C C . GLY B 1 331 ? 2.059 36.75 27.469 1 92.81 331 GLY B C 1
ATOM 6537 O O . GLY B 1 331 ? 1.249 36.25 28.234 1 92.81 331 GLY B O 1
ATOM 6538 N N . ALA B 1 332 ? 1.934 36.688 26.203 1 94.69 332 ALA B N 1
ATOM 6539 C CA . ALA B 1 332 ? 0.738 36.094 25.609 1 94.69 332 ALA B CA 1
ATOM 6540 C C . ALA B 1 332 ? 0.687 34.594 25.891 1 94.69 332 ALA B C 1
ATOM 6542 O O . ALA B 1 332 ? -0.349 34.062 26.312 1 94.69 332 ALA B O 1
ATOM 6543 N N . VAL B 1 333 ? 1.824 33.875 25.703 1 96.94 333 VAL B N 1
ATOM 6544 C CA . VAL B 1 333 ? 1.881 32.438 25.906 1 96.94 333 VAL B CA 1
ATOM 6545 C C . VAL B 1 333 ? 1.665 32.125 27.391 1 96.94 333 VAL B C 1
ATOM 6547 O O . VAL B 1 333 ? 0.953 31.172 27.734 1 96.94 333 VAL B O 1
ATOM 6550 N N . GLU B 1 334 ? 2.213 32.938 28.266 1 95.44 334 GLU B N 1
ATOM 6551 C CA . GLU B 1 334 ? 2.168 32.75 29.719 1 95.44 334 GLU B CA 1
ATOM 6552 C C . GLU B 1 334 ? 0.736 32.844 30.234 1 95.44 334 GLU B C 1
ATOM 6554 O O . GLU B 1 334 ? 0.418 32.281 31.297 1 95.44 334 GLU B O 1
ATOM 6559 N N . ARG B 1 335 ? -0.048 33.5 29.5 1 94.44 335 ARG B N 1
ATOM 6560 C CA . ARG B 1 335 ? -1.458 33.594 29.875 1 94.44 335 ARG B CA 1
ATOM 6561 C C . ARG B 1 335 ? -2.131 32.219 29.828 1 94.44 335 ARG B C 1
ATOM 6563 O O . ARG B 1 335 ? -3.053 31.953 30.594 1 94.44 335 ARG B O 1
ATOM 6570 N N . PHE B 1 336 ? -1.663 31.375 28.984 1 96.19 336 PHE B N 1
ATOM 6571 C CA . PHE B 1 336 ? -2.355 30.125 28.719 1 96.19 336 PHE B CA 1
ATOM 6572 C C . PHE B 1 336 ? -1.56 28.938 29.266 1 96.19 336 PHE B C 1
ATOM 6574 O O . PHE B 1 336 ? -2.127 27.891 29.578 1 96.19 336 PHE B O 1
ATOM 6581 N N . ILE B 1 337 ? -0.264 29.141 29.266 1 94.69 337 ILE B N 1
ATOM 6582 C CA . ILE B 1 337 ? 0.638 28.141 29.812 1 94.69 337 ILE B CA 1
ATOM 6583 C C . ILE B 1 337 ? 1.201 28.625 31.156 1 94.69 337 ILE B C 1
ATOM 6585 O O . ILE B 1 337 ? 2.117 29.453 31.188 1 94.69 337 ILE B O 1
ATOM 6589 N N . GLY B 1 338 ? 0.729 28.094 32.219 1 86.69 338 GLY B N 1
ATOM 6590 C CA . GLY B 1 338 ? 1.018 28.609 33.531 1 86.69 338 GLY B CA 1
ATOM 6591 C C . GLY B 1 338 ? 2.43 28.312 34 1 86.69 338 GLY B C 1
ATOM 6592 O O . GLY B 1 338 ? 2.967 29 34.875 1 86.69 338 GLY B O 1
ATOM 6593 N N . HIS B 1 339 ? 3.049 27.344 33.562 1 91.88 339 HIS B N 1
ATOM 6594 C CA . HIS B 1 339 ? 4.398 26.984 34 1 91.88 339 HIS B CA 1
ATOM 6595 C C . HIS B 1 339 ? 5.441 27.781 33.219 1 91.88 339 HIS B C 1
ATOM 6597 O O . HIS B 1 339 ? 5.578 27.609 32 1 91.88 339 HIS B O 1
ATOM 6603 N N . PRO B 1 340 ? 6.172 28.547 33.812 1 94.12 340 PRO B N 1
ATOM 6604 C CA . PRO B 1 340 ? 7.105 29.453 33.156 1 94.12 340 PRO B CA 1
ATOM 6605 C C . PRO B 1 340 ? 8.102 28.703 32.25 1 94.12 340 PRO B C 1
ATOM 6607 O O . PRO B 1 340 ? 8.43 29.172 31.156 1 94.12 340 PRO B O 1
ATOM 6610 N N . ARG B 1 341 ? 8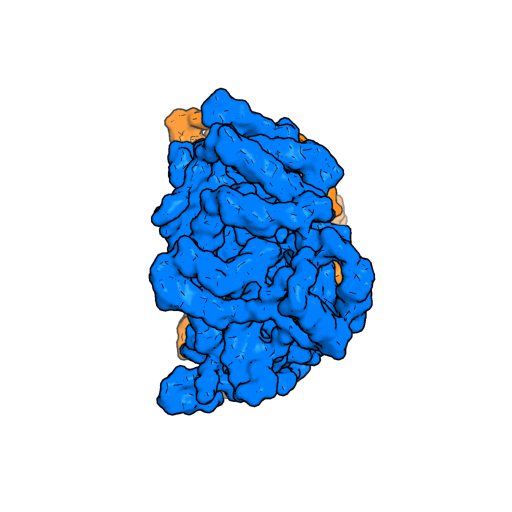.555 27.625 32.75 1 96 341 ARG B N 1
ATOM 6611 C CA . ARG B 1 341 ? 9.523 26.859 31.953 1 96 341 ARG B CA 1
ATOM 6612 C C . ARG B 1 341 ? 8.898 26.344 30.672 1 96 341 ARG B C 1
ATOM 6614 O O . ARG B 1 341 ? 9.547 26.297 29.625 1 96 341 ARG B O 1
ATOM 6621 N N . GLU B 1 342 ? 7.711 25.906 30.797 1 96.5 342 GLU B N 1
ATOM 6622 C CA . GLU B 1 342 ? 7 25.406 29.625 1 96.5 342 GLU B CA 1
ATOM 6623 C C . GLU B 1 342 ? 6.715 26.531 28.625 1 96.5 342 GLU B C 1
ATOM 6625 O O . GLU B 1 342 ? 6.867 26.344 27.422 1 96.5 342 GLU B O 1
ATOM 6630 N N . ALA B 1 343 ? 6.34 27.656 29.141 1 96.88 343 ALA B N 1
ATOM 6631 C CA . ALA B 1 343 ? 6.105 28.812 28.297 1 96.88 343 ALA B CA 1
ATOM 6632 C C . ALA B 1 343 ? 7.387 29.234 27.578 1 96.88 343 ALA B C 1
ATOM 6634 O O . ALA B 1 343 ? 7.367 29.562 26.391 1 96.88 343 ALA B O 1
ATOM 6635 N N . ALA B 1 344 ? 8.422 29.203 28.344 1 96.75 344 ALA B N 1
ATOM 6636 C CA . ALA B 1 344 ? 9.711 29.578 27.766 1 96.75 344 ALA B CA 1
ATOM 6637 C C . ALA B 1 344 ? 10.125 28.609 26.656 1 96.75 344 ALA B C 1
ATOM 6639 O O . ALA B 1 344 ? 10.734 29.016 25.672 1 96.75 344 ALA B O 1
ATOM 6640 N N . ALA B 1 345 ? 9.875 27.359 26.891 1 97.06 345 ALA B N 1
ATOM 6641 C CA . ALA B 1 345 ? 10.188 26.344 25.891 1 97.06 345 ALA B CA 1
ATOM 6642 C C . ALA B 1 345 ? 9.445 26.609 24.578 1 97.06 345 ALA B C 1
ATOM 6644 O O . ALA B 1 345 ? 10.031 26.5 23.5 1 97.06 345 ALA B O 1
ATOM 6645 N N . ILE B 1 346 ? 8.211 27 24.641 1 97.62 346 ILE B N 1
ATOM 6646 C CA . ILE B 1 346 ? 7.402 27.312 23.469 1 97.62 346 ILE B CA 1
ATOM 6647 C C . ILE B 1 346 ? 7.961 28.562 22.781 1 97.62 346 ILE B C 1
ATOM 6649 O O . ILE B 1 346 ? 8.211 28.547 21.578 1 97.62 346 ILE B O 1
ATOM 6653 N N . ARG B 1 347 ? 8.273 29.562 23.5 1 96.12 347 ARG B N 1
ATOM 6654 C CA . ARG B 1 347 ? 8.711 30.844 22.969 1 96.12 347 ARG B CA 1
ATOM 6655 C C . ARG B 1 347 ? 10.07 30.719 22.281 1 96.12 347 ARG B C 1
ATOM 6657 O O . ARG B 1 347 ? 10.367 31.453 21.328 1 96.12 347 ARG B O 1
ATOM 6664 N N . SER B 1 348 ? 10.773 29.812 22.828 1 95.44 348 SER B N 1
ATOM 6665 C CA . SER B 1 348 ? 12.117 29.641 22.297 1 95.44 348 SER B CA 1
ATOM 6666 C C . SER B 1 348 ? 12.086 29.172 20.844 1 95.44 348 SER B C 1
ATOM 6668 O O . SER B 1 348 ? 13.094 29.266 20.141 1 95.44 348 SER B O 1
ATOM 6670 N N . THR B 1 349 ? 10.961 28.703 20.359 1 96.88 349 THR B N 1
ATOM 6671 C CA . THR B 1 349 ? 10.859 28.203 19 1 96.88 349 THR B CA 1
ATOM 6672 C C . THR B 1 349 ? 10.328 29.281 18.062 1 96.88 349 THR B C 1
ATOM 6674 O O . THR B 1 349 ? 10.281 29.078 16.844 1 96.88 349 THR B O 1
ATOM 6677 N N . PHE B 1 350 ? 9.867 30.391 18.562 1 95.94 350 PHE B N 1
ATOM 6678 C CA . PHE B 1 350 ? 9.18 31.391 17.75 1 95.94 350 PHE B CA 1
ATOM 6679 C C . PHE B 1 350 ? 10.172 32.125 16.875 1 95.94 350 PHE B C 1
ATOM 6681 O O . PHE B 1 350 ? 11.297 32.438 17.297 1 95.94 350 PHE B O 1
ATOM 6688 N N . ALA B 1 351 ? 9.773 32.375 15.641 1 92.62 351 ALA B N 1
ATOM 6689 C CA . ALA B 1 351 ? 10.445 33.344 14.789 1 92.62 351 ALA B CA 1
ATOM 6690 C C . ALA B 1 351 ? 9.922 34.75 15.047 1 92.62 351 ALA B C 1
ATOM 6692 O O . ALA B 1 351 ? 8.938 34.938 15.766 1 92.62 351 ALA B O 1
ATOM 6693 N N . GLY B 1 352 ? 10.625 35.656 14.516 1 90.5 352 GLY B N 1
ATOM 6694 C CA . GLY B 1 352 ? 10.102 37 14.602 1 90.5 352 GLY B CA 1
ATOM 6695 C C . GLY B 1 352 ? 8.812 37.219 13.812 1 90.5 352 GLY B C 1
ATOM 6696 O O . GLY B 1 352 ? 8.758 36.906 12.625 1 90.5 352 GLY B O 1
ATOM 6697 N N . LEU B 1 353 ? 7.789 37.625 14.453 1 92.69 353 LEU B N 1
ATOM 6698 C CA . LEU B 1 353 ? 6.492 37.906 13.859 1 92.69 353 LEU B CA 1
ATOM 6699 C C . LEU B 1 353 ? 5.996 39.281 14.281 1 92.69 353 LEU B C 1
ATOM 6701 O O . LEU B 1 353 ? 6.078 39.656 15.453 1 92.69 353 LEU B O 1
ATOM 6705 N N . TRP B 1 354 ? 5.512 40.062 13.289 1 92.12 354 TRP B N 1
ATOM 6706 C CA . TRP B 1 354 ? 5.074 41.406 13.609 1 92.12 354 TRP B CA 1
ATOM 6707 C C . TRP B 1 354 ? 3.744 41.719 12.93 1 92.12 354 TRP B C 1
ATOM 6709 O O . TRP B 1 354 ? 3.537 41.375 11.766 1 92.12 354 TRP B O 1
ATOM 6719 N N . ALA B 1 355 ? 2.896 42.312 13.742 1 90.31 355 ALA B N 1
ATOM 6720 C CA . ALA B 1 355 ? 1.713 42.938 13.156 1 90.31 355 ALA B CA 1
ATOM 6721 C C . ALA B 1 355 ? 2.07 44.25 12.469 1 90.31 355 ALA B C 1
ATOM 6723 O O . ALA B 1 355 ? 2.967 44.969 12.914 1 90.31 355 ALA B O 1
ATOM 6724 N N . ILE B 1 356 ? 1.352 44.531 11.453 1 91.06 356 ILE B N 1
ATOM 6725 C CA . ILE B 1 356 ? 1.692 45.75 10.734 1 91.06 356 ILE B CA 1
ATOM 6726 C C . ILE B 1 356 ? 0.444 46.594 10.562 1 91.06 356 ILE B C 1
ATOM 6728 O O . ILE B 1 356 ? 0.394 47.469 9.688 1 91.06 356 ILE B O 1
ATOM 6732 N N . ASP B 1 357 ? -0.57 46.312 11.273 1 86.12 357 ASP B N 1
ATOM 6733 C CA . ASP B 1 357 ? -1.853 47 11.102 1 86.12 357 ASP B CA 1
ATOM 6734 C C . ASP B 1 357 ? -1.936 48.25 11.969 1 86.12 357 ASP B C 1
ATOM 6736 O O . ASP B 1 357 ? -2.908 49 11.883 1 86.12 357 ASP B O 1
ATOM 6740 N N . GLN B 1 358 ? -1.012 48.469 12.82 1 83.12 358 GLN B N 1
ATOM 6741 C CA . GLN B 1 358 ? -0.988 49.688 13.641 1 83.12 358 GLN B CA 1
ATOM 6742 C C . GLN B 1 358 ? -0.04 50.719 13.062 1 83.12 358 GLN B C 1
ATOM 6744 O O . GLN B 1 358 ? 0.793 50.406 12.211 1 83.12 358 GLN B O 1
ATOM 6749 N N . ASN B 1 359 ? -0.3 51.969 13.492 1 83.94 359 ASN B N 1
ATOM 6750 C CA . ASN B 1 359 ? 0.521 53.062 12.984 1 83.94 359 ASN B CA 1
ATOM 6751 C C . ASN B 1 359 ? 1.407 53.656 14.07 1 83.94 359 ASN B C 1
ATOM 6753 O O . ASN B 1 359 ? 1.733 54.844 14.039 1 83.94 359 ASN B O 1
ATOM 6757 N N . ASP B 1 360 ? 1.797 52.906 14.938 1 88.12 360 ASP B N 1
ATOM 6758 C CA . ASP B 1 360 ? 2.701 53.344 15.984 1 88.12 360 ASP B CA 1
ATOM 6759 C C . ASP B 1 360 ? 4.145 53.375 15.484 1 88.12 360 ASP B C 1
ATOM 6761 O O . ASP B 1 360 ? 4.469 52.781 14.469 1 88.12 360 ASP B O 1
ATOM 6765 N N . PRO B 1 361 ? 5.004 54.094 16.156 1 92.06 361 PRO B N 1
ATOM 6766 C CA . PRO B 1 361 ? 6.379 54.281 15.688 1 92.06 361 PRO B CA 1
ATOM 6767 C C . PRO B 1 361 ? 7.145 52.969 15.516 1 92.06 361 PRO B C 1
ATOM 6769 O O . PRO B 1 361 ? 7.914 52.844 14.57 1 92.06 361 PRO B O 1
ATOM 6772 N N . LEU B 1 362 ? 6.996 52.094 16.375 1 89.94 362 LEU B N 1
ATOM 6773 C CA . LEU B 1 362 ? 7.695 50.812 16.297 1 89.94 362 LEU B CA 1
ATOM 6774 C C . LEU B 1 362 ? 7.281 50.062 15.055 1 89.94 362 LEU B C 1
ATOM 6776 O O . LEU B 1 362 ? 8.125 49.469 14.367 1 89.94 362 LEU B O 1
ATOM 6780 N N . THR B 1 363 ? 6.055 49.938 14.781 1 90.69 363 THR B N 1
ATOM 6781 C CA . THR B 1 363 ? 5.539 49.25 13.602 1 90.69 363 THR B CA 1
ATOM 6782 C C . THR B 1 363 ? 6.047 49.906 12.32 1 90.69 363 THR B C 1
ATOM 6784 O O . THR B 1 363 ? 6.426 49.219 11.375 1 90.69 363 THR B O 1
ATOM 6787 N N . ARG B 1 364 ? 6.043 51.25 12.328 1 90.81 364 ARG B N 1
ATOM 6788 C CA . ARG B 1 364 ? 6.539 51.969 11.172 1 90.81 364 ARG B CA 1
ATOM 6789 C C . ARG B 1 364 ? 8.008 51.625 10.898 1 90.81 364 ARG B C 1
ATOM 6791 O O . ARG B 1 364 ? 8.414 51.5 9.742 1 90.81 364 ARG B O 1
ATOM 6798 N N . LYS B 1 365 ? 8.68 51.562 11.93 1 93.69 365 LYS B N 1
ATOM 6799 C CA . LYS B 1 365 ? 10.102 51.25 11.789 1 93.69 365 LYS B CA 1
ATOM 6800 C C . LYS B 1 365 ? 10.297 49.844 11.203 1 93.69 365 LYS B C 1
ATOM 6802 O O . LYS B 1 365 ? 11.164 49.656 10.359 1 93.69 365 LYS B O 1
ATOM 6807 N N . ILE B 1 366 ? 9.57 48.938 11.68 1 92.38 366 ILE B N 1
ATOM 6808 C CA . ILE B 1 366 ? 9.672 47.562 11.219 1 92.38 366 ILE B CA 1
ATOM 6809 C C . ILE B 1 366 ? 9.273 47.5 9.742 1 92.38 366 ILE B C 1
ATOM 6811 O O . ILE B 1 366 ? 9.938 46.812 8.953 1 92.38 366 ILE B O 1
ATOM 6815 N N . VAL B 1 367 ? 8.211 48.156 9.383 1 93.75 367 VAL B N 1
ATOM 6816 C CA . VAL B 1 367 ? 7.734 48.156 8.008 1 93.75 367 VAL B CA 1
ATOM 6817 C C . VAL B 1 367 ? 8.789 48.781 7.098 1 93.75 367 VAL B C 1
ATOM 6819 O O . VAL B 1 367 ? 9.086 48.25 6.023 1 93.75 367 VAL B O 1
ATOM 6822 N N . GLN B 1 368 ? 9.305 49.875 7.551 1 94 368 GLN B N 1
ATOM 6823 C CA . GLN B 1 368 ? 10.352 50.531 6.777 1 94 368 GLN B CA 1
ATOM 6824 C C . GLN B 1 368 ? 11.586 49.656 6.656 1 94 368 GLN B C 1
ATOM 6826 O O . GLN B 1 368 ? 12.234 49.625 5.609 1 94 368 GLN B O 1
ATOM 6831 N N . GLY B 1 369 ? 11.891 49.062 7.707 1 94.5 369 GLY B N 1
ATOM 6832 C CA . GLY B 1 369 ? 12.984 48.094 7.668 1 94.5 369 GLY B CA 1
ATOM 6833 C C . GLY B 1 369 ? 12.766 47 6.656 1 94.5 369 GLY B C 1
ATOM 6834 O O . GLY B 1 369 ? 13.695 46.594 5.949 1 94.5 369 GLY B O 1
ATOM 6835 N N . ALA B 1 370 ? 11.578 46.438 6.637 1 95.25 370 ALA B N 1
ATOM 6836 C CA . ALA B 1 370 ? 11.234 45.375 5.695 1 95.25 370 ALA B CA 1
ATOM 6837 C C . ALA B 1 370 ? 11.289 45.875 4.258 1 95.25 370 ALA B C 1
ATOM 6839 O O . ALA B 1 370 ? 11.672 45.125 3.35 1 95.25 370 ALA B O 1
ATOM 6840 N N . ILE B 1 371 ? 10.906 47.125 4.035 1 95.62 371 ILE B N 1
ATOM 6841 C CA . ILE B 1 371 ? 10.953 47.719 2.707 1 95.62 371 ILE B CA 1
ATOM 6842 C C . ILE B 1 371 ? 12.406 47.906 2.275 1 95.62 371 ILE B C 1
ATOM 6844 O O . ILE B 1 371 ? 12.75 47.656 1.119 1 95.62 371 ILE B O 1
ATOM 6848 N N . ASN B 1 372 ? 13.242 48.281 3.188 1 96.19 372 ASN B N 1
ATOM 6849 C CA . ASN B 1 372 ? 14.641 48.562 2.895 1 96.19 372 ASN B CA 1
ATOM 6850 C C . ASN B 1 372 ? 15.461 47.281 2.758 1 96.19 372 ASN B C 1
ATOM 6852 O O . ASN B 1 372 ? 16.469 47.25 2.051 1 96.19 372 ASN B O 1
ATOM 6856 N N . HIS B 1 373 ? 15.055 46.312 3.498 1 95.19 373 HIS B N 1
ATOM 6857 C CA . HIS B 1 373 ? 15.75 45.031 3.488 1 95.19 373 HIS B CA 1
ATOM 6858 C C . HIS B 1 373 ? 14.781 43.875 3.246 1 95.19 373 HIS B C 1
ATOM 6860 O O . HIS B 1 373 ? 14.656 42.969 4.086 1 95.19 373 HIS B O 1
ATOM 6866 N N . PRO B 1 374 ? 14.281 43.781 2.074 1 94.31 374 PRO B N 1
ATOM 6867 C CA . PRO B 1 374 ? 13.203 42.844 1.803 1 94.31 374 PRO B CA 1
ATOM 6868 C C . PRO B 1 374 ? 13.664 41.375 1.896 1 94.31 374 PRO B C 1
ATOM 6870 O O . PRO B 1 374 ? 12.844 40.5 2.08 1 94.31 374 PRO B O 1
ATOM 6873 N N . SER B 1 375 ? 14.953 41.125 1.821 1 90.44 375 SER B N 1
ATOM 6874 C CA . SER B 1 375 ? 15.477 39.75 1.871 1 90.44 375 SER B CA 1
ATOM 6875 C C . SER B 1 375 ? 15.406 39.188 3.285 1 90.44 375 SER B C 1
ATOM 6877 O O . SER B 1 375 ? 15.57 37.969 3.484 1 90.44 375 SER B O 1
ATOM 6879 N N . ARG B 1 376 ? 15.055 40 4.25 1 91.94 376 ARG B N 1
ATOM 6880 C CA . ARG B 1 376 ? 15.094 39.562 5.645 1 91.94 376 ARG B CA 1
ATOM 6881 C C . ARG B 1 376 ? 13.688 39.281 6.164 1 91.94 376 ARG B C 1
ATOM 6883 O O . ARG B 1 376 ? 13.523 38.812 7.297 1 91.94 376 ARG B O 1
ATOM 6890 N N . PHE B 1 377 ? 12.719 39.5 5.289 1 93.62 377 PHE B N 1
ATOM 6891 C CA . PHE B 1 377 ? 11.352 39.406 5.773 1 93.62 377 PHE B CA 1
ATOM 6892 C C . PHE B 1 377 ? 10.477 38.656 4.766 1 93.62 377 PHE B C 1
ATOM 6894 O O . PHE B 1 377 ? 10.852 38.5 3.602 1 93.62 377 PHE B O 1
ATOM 6901 N N . VAL B 1 378 ? 9.383 38.125 5.254 1 92.38 378 VAL B N 1
ATOM 6902 C CA . VAL B 1 378 ? 8.312 37.562 4.445 1 92.38 378 VAL B CA 1
ATOM 6903 C C . VAL B 1 378 ? 6.969 38.156 4.84 1 92.38 378 VAL B C 1
ATOM 6905 O O . VAL B 1 378 ? 6.688 38.344 6.027 1 92.38 378 VAL B O 1
ATOM 6908 N N . LEU B 1 379 ? 6.25 38.594 3.848 1 93.31 379 LEU B N 1
ATOM 6909 C CA . LEU B 1 379 ? 4.895 39.094 4.082 1 93.31 379 LEU B CA 1
ATOM 6910 C C . LEU B 1 379 ? 3.873 37.969 3.836 1 93.31 379 LEU B C 1
ATOM 6912 O O . LEU B 1 379 ? 3.816 37.406 2.74 1 93.31 379 LEU B O 1
ATOM 6916 N N . LYS B 1 380 ? 3.053 37.625 4.863 1 89.06 380 LYS B N 1
ATOM 6917 C CA . LYS B 1 380 ? 2.145 36.469 4.781 1 89.06 380 LYS B CA 1
ATOM 6918 C C . LYS B 1 380 ? 0.694 36.906 4.957 1 89.06 380 LYS B C 1
ATOM 6920 O O . LYS B 1 380 ? 0.356 37.594 5.938 1 89.06 380 LYS B O 1
ATOM 6925 N N . PRO B 1 381 ? -0.162 36.531 4.066 1 85.5 381 PRO B N 1
ATOM 6926 C CA . PRO B 1 381 ? -1.595 36.75 4.27 1 85.5 381 PRO B CA 1
ATOM 6927 C C . PRO B 1 381 ? -2.223 35.75 5.223 1 85.5 381 PRO B C 1
ATOM 6929 O O . PRO B 1 381 ? -1.555 34.812 5.652 1 85.5 381 PRO B O 1
ATOM 6932 N N . GLN B 1 382 ? -3.488 35.938 5.613 1 76.06 382 GLN B N 1
ATOM 6933 C CA . GLN B 1 382 ? -4.176 35.094 6.562 1 76.06 382 GLN B CA 1
ATOM 6934 C C . GLN B 1 382 ? -4.562 33.75 5.922 1 76.06 382 GLN B C 1
ATOM 6936 O O . GLN B 1 382 ? -5.09 32.875 6.594 1 76.06 382 GLN B O 1
ATOM 6941 N N . LEU B 1 383 ? -4.152 33.438 4.805 1 68 383 LEU B N 1
ATOM 6942 C CA . LEU B 1 383 ? -4.473 32.188 4.121 1 68 383 LEU B CA 1
ATOM 6943 C C . LEU B 1 383 ? -3.627 31.047 4.664 1 68 383 LEU B C 1
ATOM 6945 O O . LEU B 1 383 ? -2.475 31.25 5.055 1 68 383 LEU B O 1
ATOM 6949 N N . GLU B 1 384 ? -4.379 29.891 4.816 1 62.19 384 GLU B N 1
ATOM 6950 C CA . GLU B 1 384 ? -3.666 28.688 5.25 1 62.19 384 GLU B CA 1
ATOM 6951 C C . GLU B 1 384 ? -2.941 28.031 4.086 1 62.19 384 GLU B C 1
ATOM 6953 O O . GLU B 1 384 ? -3.15 28.391 2.926 1 62.19 384 GLU B O 1
ATOM 6958 N N . GLY B 1 385 ? -1.993 27.156 4.215 1 58.28 385 GLY B N 1
ATOM 6959 C CA . GLY B 1 385 ? -1.375 26.281 3.229 1 58.28 385 GLY B CA 1
ATOM 6960 C C . GLY B 1 385 ? -0.189 26.922 2.527 1 58.28 385 GLY B C 1
ATOM 6961 O O . GLY B 1 385 ? 0.255 26.438 1.484 1 58.28 385 GLY B O 1
ATOM 6962 N N . GLY B 1 386 ? 0.246 27.984 3.045 1 59.41 386 GLY B N 1
ATOM 6963 C CA . GLY B 1 386 ? 1.493 28.562 2.562 1 59.41 386 GLY B CA 1
ATOM 6964 C C . GLY B 1 386 ? 1.338 29.312 1.257 1 59.41 386 GLY B C 1
ATOM 6965 O O . GLY B 1 386 ? 2.328 29.734 0.66 1 59.41 386 GLY B O 1
ATOM 6966 N N . GLY B 1 387 ? 0.155 29.422 0.845 1 65 387 GLY B N 1
ATOM 6967 C CA . GLY B 1 387 ? -0.004 30.094 -0.427 1 65 387 GLY B CA 1
ATOM 6968 C C . GLY B 1 387 ? -0.146 31.609 -0.281 1 65 387 GLY B C 1
ATOM 6969 O O . GLY B 1 387 ? -0.572 32.094 0.768 1 65 387 GLY B O 1
ATOM 6970 N N . GLY B 1 388 ? 0.47 32.312 -1.177 1 74.06 388 GLY B N 1
ATOM 6971 C CA . GLY B 1 388 ? 0.208 33.719 -1.271 1 74.06 388 GLY B CA 1
ATOM 6972 C C . GLY B 1 388 ? 1.272 34.594 -0.6 1 74.06 388 GLY B C 1
ATOM 6973 O O . GLY B 1 388 ? 1.103 35.781 -0.445 1 74.06 388 GLY B O 1
ATOM 6974 N N . ASN B 1 389 ? 2.33 33.969 -0.153 1 84.94 389 ASN B N 1
ATOM 6975 C CA . ASN B 1 389 ? 3.396 34.719 0.508 1 84.94 389 ASN B CA 1
ATOM 6976 C C . ASN B 1 389 ? 4.16 35.594 -0.477 1 84.94 389 ASN B C 1
ATOM 6978 O O . ASN B 1 389 ? 4.246 35.281 -1.663 1 84.94 389 ASN B O 1
ATOM 6982 N N . PHE B 1 390 ? 4.629 36.719 0.012 1 89.5 390 PHE B N 1
ATOM 6983 C CA . PHE B 1 390 ? 5.453 37.656 -0.772 1 89.5 390 PHE B CA 1
ATOM 6984 C C . PHE B 1 390 ? 6.879 37.688 -0.236 1 89.5 390 PHE B C 1
ATOM 6986 O O . PHE B 1 390 ? 7.09 37.688 0.979 1 89.5 390 PHE B O 1
ATOM 6993 N N . TYR B 1 391 ? 7.734 37.688 -1.2 1 90 391 TYR B N 1
ATOM 6994 C CA . TYR B 1 391 ? 9.156 37.688 -0.861 1 90 391 TYR B CA 1
ATOM 6995 C C . TYR B 1 391 ? 9.898 38.75 -1.631 1 90 391 TYR B C 1
ATOM 6997 O O . TYR B 1 391 ? 9.453 39.188 -2.695 1 90 391 TYR B O 1
ATOM 7005 N N . GLY B 1 392 ? 11 39.25 -1.072 1 91.75 392 GLY B N 1
ATOM 7006 C CA . GLY B 1 392 ? 11.898 40.125 -1.794 1 91.75 392 GLY B CA 1
ATOM 7007 C C . GLY B 1 392 ? 11.258 41.438 -2.201 1 91.75 392 GLY B C 1
ATOM 7008 O O . GLY B 1 392 ? 10.477 42.031 -1.439 1 91.75 392 GLY B O 1
ATOM 7009 N N . GLU B 1 393 ? 11.586 41.781 -3.42 1 93.06 393 GLU B N 1
ATOM 7010 C CA . GLU B 1 393 ? 11.148 43.094 -3.924 1 93.06 393 GLU B CA 1
ATOM 7011 C C . GLU B 1 393 ? 9.625 43.125 -4.066 1 93.06 393 GLU B C 1
ATOM 7013 O O . GLU B 1 393 ? 9 44.156 -3.773 1 93.06 393 GLU B O 1
ATOM 7018 N N . PRO B 1 394 ? 9.125 42.062 -4.531 1 92.94 394 PRO B N 1
ATOM 7019 C CA . PRO B 1 394 ? 7.66 42.062 -4.586 1 92.94 394 PRO B CA 1
ATOM 7020 C C . PRO B 1 394 ? 7.02 42.312 -3.223 1 92.94 394 PRO B C 1
ATOM 7022 O O . PRO B 1 394 ? 5.98 42.969 -3.141 1 92.94 394 PRO B O 1
ATOM 7025 N N . MET B 1 395 ? 7.613 41.812 -2.254 1 93.5 395 MET B N 1
ATOM 7026 C CA . MET B 1 395 ? 7.117 42.031 -0.901 1 93.5 395 MET B CA 1
ATOM 7027 C C . MET B 1 395 ? 7.227 43.5 -0.531 1 93.5 395 MET B C 1
ATOM 7029 O O . MET B 1 395 ? 6.277 44.094 -0.003 1 93.5 395 MET B O 1
ATOM 7033 N N . ALA B 1 396 ? 8.344 44.125 -0.809 1 95.38 396 ALA B N 1
ATOM 7034 C CA . ALA B 1 396 ? 8.562 45.531 -0.524 1 95.38 396 ALA B CA 1
ATOM 7035 C C . ALA B 1 396 ? 7.531 46.406 -1.249 1 95.38 396 ALA B C 1
ATOM 7037 O O . ALA B 1 396 ? 6.984 47.344 -0.67 1 95.38 396 ALA B O 1
ATOM 7038 N N . GLU B 1 397 ? 7.297 46.094 -2.457 1 95.44 397 GLU B N 1
ATOM 7039 C CA . GLU B 1 397 ? 6.328 46.844 -3.254 1 95.44 397 GLU B CA 1
ATOM 7040 C C . GLU B 1 397 ? 4.922 46.688 -2.676 1 95.44 397 GLU B C 1
ATOM 7042 O O . GLU B 1 397 ? 4.164 47.656 -2.652 1 95.44 397 GLU B O 1
ATOM 7047 N N . LYS B 1 398 ? 4.629 45.5 -2.262 1 93.94 398 LYS B N 1
ATOM 7048 C CA . LYS B 1 398 ? 3.318 45.281 -1.66 1 93.94 398 LYS B CA 1
ATOM 7049 C C . LYS B 1 398 ? 3.148 46.094 -0.388 1 93.94 398 LYS B C 1
ATOM 7051 O O . LYS B 1 398 ? 2.086 46.656 -0.153 1 93.94 398 LYS B O 1
ATOM 7056 N N . LEU B 1 399 ? 4.164 46.188 0.39 1 93.69 399 LEU B N 1
ATOM 7057 C CA . LEU B 1 399 ? 4.121 46.938 1.647 1 93.69 399 LEU B CA 1
ATOM 7058 C C . LEU B 1 399 ? 3.918 48.406 1.396 1 93.69 399 LEU B C 1
ATOM 7060 O O . LEU B 1 399 ? 3.268 49.094 2.188 1 93.69 399 LEU B O 1
ATOM 7064 N N . LYS B 1 400 ? 4.418 48.844 0.305 1 92 400 LYS B N 1
ATOM 7065 C CA . LYS B 1 400 ? 4.309 50.281 -0.029 1 92 400 LYS B CA 1
ATOM 7066 C C . LYS B 1 400 ? 2.887 50.625 -0.454 1 92 400 LYS B C 1
ATOM 7068 O O . LYS B 1 400 ? 2.453 51.781 -0.293 1 92 400 LYS B O 1
ATOM 7073 N N . THR B 1 401 ? 2.289 49.625 -0.943 1 90.75 401 THR B N 1
ATOM 7074 C CA . THR B 1 401 ? 0.985 49.906 -1.533 1 90.75 401 THR B CA 1
ATOM 7075 C C . THR B 1 401 ? -0.132 49.625 -0.531 1 90.75 401 THR B C 1
ATOM 7077 O O . THR B 1 401 ? -1.256 50.125 -0.698 1 90.75 401 THR B O 1
ATOM 7080 N N . LEU B 1 402 ? 0.198 48.844 0.445 1 86.88 402 LEU B N 1
ATOM 7081 C CA . LEU B 1 402 ? -0.824 48.531 1.434 1 86.88 402 LEU B CA 1
ATOM 7082 C C . LEU B 1 402 ? -1.154 49.75 2.297 1 86.88 402 LEU B C 1
ATOM 7084 O O . LEU B 1 402 ? -0.26 50.344 2.893 1 86.88 402 LEU B O 1
ATOM 7088 N N . GLU B 1 403 ? -2.414 50.219 2.205 1 78.25 403 GLU B N 1
ATOM 7089 C CA . GLU B 1 403 ? -2.809 51.375 2.994 1 78.25 403 GLU B CA 1
ATOM 7090 C C . GLU B 1 403 ? -3.771 51 4.109 1 78.25 403 GLU B C 1
ATOM 7092 O O . GLU B 1 403 ? -4.551 50.062 3.963 1 78.25 403 GLU B O 1
ATOM 7097 N N . GLY B 1 404 ? -3.594 51.719 5.234 1 74.81 404 GLY B N 1
ATOM 7098 C CA . GLY B 1 404 ? -4.551 51.688 6.328 1 74.81 404 GLY B CA 1
ATOM 7099 C C . GLY B 1 404 ? -4.938 50.312 6.773 1 74.81 404 GLY B C 1
ATOM 7100 O O . GLY B 1 404 ? -4.074 49.5 7.105 1 74.81 404 GLY B O 1
ATOM 7101 N N . GLU B 1 405 ? -6.133 50.031 6.613 1 79.38 405 GLU B N 1
ATOM 7102 C CA . GLU B 1 405 ? -6.812 48.844 7.141 1 79.38 405 GLU B CA 1
ATOM 7103 C C . GLU B 1 405 ? -6.41 47.594 6.371 1 79.38 405 GLU B C 1
ATOM 7105 O O . GLU B 1 405 ? -6.48 46.5 6.906 1 79.38 405 GLU B O 1
ATOM 7110 N N . GLU B 1 406 ? -5.863 47.75 5.223 1 84.75 406 GLU B N 1
ATOM 7111 C CA . GLU B 1 406 ? -5.484 46.625 4.398 1 84.75 406 GLU B CA 1
ATOM 7112 C C . GLU B 1 406 ? -4.305 45.875 5.008 1 84.75 406 GLU B C 1
ATOM 7114 O O . GLU B 1 406 ? -4.141 44.656 4.773 1 84.75 406 GLU B O 1
ATOM 7119 N N . ARG B 1 407 ? -3.525 46.562 5.781 1 86.19 407 ARG B N 1
ATOM 7120 C CA . ARG B 1 407 ? -2.344 45.969 6.402 1 86.19 407 ARG B CA 1
ATOM 7121 C C . ARG B 1 407 ? -2.73 44.906 7.422 1 86.19 407 ARG B C 1
ATOM 7123 O O . ARG B 1 407 ? -1.947 44 7.711 1 86.19 407 ARG B O 1
ATOM 7130 N N . GLY B 1 408 ? -3.896 45.031 7.898 1 83.44 408 GLY B N 1
ATOM 7131 C CA . GLY B 1 408 ? -4.367 44.094 8.898 1 83.44 408 GLY B CA 1
ATOM 7132 C C . GLY B 1 408 ? -4.535 42.688 8.367 1 83.44 408 GLY B C 1
ATOM 7133 O O . GLY B 1 408 ? -4.559 41.719 9.133 1 83.44 408 GLY B O 1
ATOM 7134 N N . ALA B 1 409 ? -4.566 42.562 7.039 1 85.75 409 ALA B N 1
ATOM 7135 C CA . ALA B 1 409 ? -4.762 41.281 6.402 1 85.75 409 ALA B CA 1
ATOM 7136 C C . ALA B 1 409 ? -3.441 40.531 6.281 1 85.75 409 ALA B C 1
ATOM 7138 O O . ALA B 1 409 ? -3.42 39.344 5.867 1 85.75 409 ALA B O 1
ATOM 7139 N N . TYR B 1 410 ? -2.355 41.188 6.691 1 89.94 410 TYR B N 1
ATOM 7140 C CA . TYR B 1 410 ? -1.037 40.562 6.539 1 89.94 410 TYR B CA 1
ATOM 7141 C C . TYR B 1 410 ? -0.264 40.625 7.852 1 89.94 410 TYR B C 1
ATOM 7143 O O . TYR B 1 410 ? -0.575 41.406 8.742 1 89.94 410 TYR B O 1
ATOM 7151 N N . ILE B 1 411 ? 0.69 39.719 7.973 1 90.5 411 ILE B N 1
ATOM 7152 C CA . ILE B 1 411 ? 1.70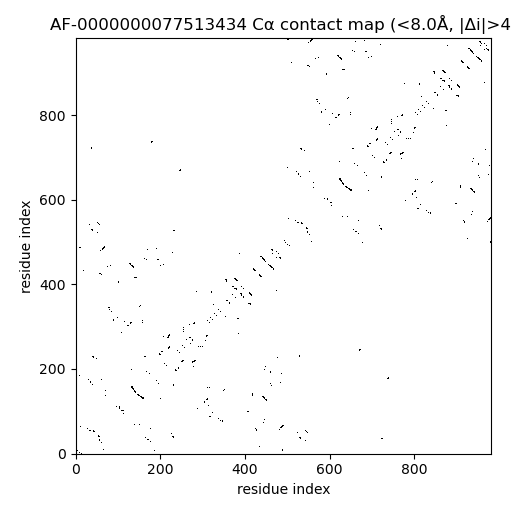3 39.75 9.023 1 90.5 411 ILE B CA 1
ATOM 7153 C C . ILE B 1 411 ? 3.096 39.75 8.398 1 90.5 411 ILE B C 1
ATOM 7155 O O . ILE B 1 411 ? 3.271 39.25 7.273 1 90.5 411 ILE B O 1
ATOM 7159 N N . LEU B 1 412 ? 3.98 40.344 9.094 1 92.81 412 LEU B N 1
ATOM 7160 C CA . LEU B 1 412 ? 5.383 40.281 8.695 1 92.81 412 LEU B CA 1
ATOM 7161 C C . LEU B 1 412 ? 6.129 39.25 9.523 1 92.81 412 LEU B C 1
ATOM 7163 O O . LEU B 1 412 ? 5.938 39.156 10.734 1 92.81 412 LEU B O 1
ATOM 7167 N N . MET B 1 413 ? 6.906 38.406 8.867 1 92.94 413 MET B N 1
ATOM 7168 C CA . MET B 1 413 ? 7.723 37.406 9.539 1 92.94 413 MET B CA 1
ATOM 7169 C C . MET B 1 413 ? 9.188 37.531 9.133 1 92.94 413 MET B C 1
ATOM 7171 O O . MET B 1 413 ? 9.492 37.906 8 1 92.94 413 MET B O 1
ATOM 7175 N N . GLU B 1 414 ? 10.023 37.25 10.078 1 91.75 414 GLU B N 1
ATOM 7176 C CA . GLU B 1 414 ? 11.445 37.125 9.75 1 91.75 414 GLU B CA 1
ATOM 7177 C C . GLU B 1 414 ? 11.703 36.031 8.727 1 91.75 414 GLU B C 1
ATOM 7179 O O . GLU B 1 414 ? 11.109 34.969 8.797 1 91.75 414 GLU B O 1
ATOM 7184 N N . ARG B 1 415 ? 12.539 36.406 7.738 1 91.12 415 ARG B N 1
ATOM 7185 C CA . ARG B 1 415 ? 12.93 35.344 6.793 1 91.12 415 ARG B CA 1
ATOM 7186 C C . ARG B 1 415 ? 14.008 34.469 7.387 1 91.12 415 ARG B C 1
ATOM 7188 O O . ARG B 1 415 ? 15.086 34.938 7.766 1 91.12 415 ARG B O 1
ATOM 7195 N N . LEU B 1 416 ? 13.789 33.219 7.465 1 91.44 416 LEU B N 1
ATOM 7196 C CA . LEU B 1 416 ? 14.703 32.25 8.07 1 91.44 416 LEU B CA 1
ATOM 7197 C C . LEU B 1 416 ? 15.766 31.812 7.07 1 91.44 416 LEU B C 1
ATOM 7199 O O . LEU B 1 416 ? 15.531 31.812 5.863 1 91.44 416 LEU B O 1
ATOM 7203 N N . GLN B 1 417 ? 16.922 31.578 7.586 1 91.31 417 GLN B N 1
ATOM 7204 C CA . GLN B 1 417 ? 18.016 30.984 6.824 1 91.31 417 GLN B CA 1
ATOM 7205 C C . GLN B 1 417 ? 18.141 29.484 7.117 1 91.31 417 GLN B C 1
ATOM 7207 O O . GLN B 1 417 ? 18.859 29.0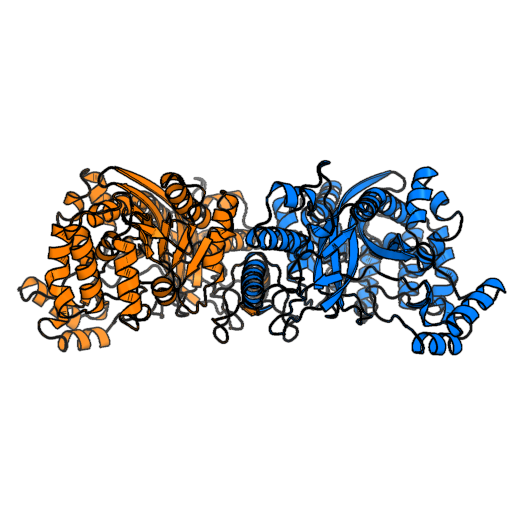94 8.047 1 91.31 417 GLN B O 1
ATOM 7212 N N . PRO B 1 418 ? 17.594 28.734 6.246 1 92.5 418 PRO B N 1
ATOM 7213 C CA . PRO B 1 418 ? 17.5 27.312 6.551 1 92.5 418 PRO B CA 1
ATOM 7214 C C . PRO B 1 418 ? 18.812 26.562 6.32 1 92.5 418 PRO B C 1
ATOM 7216 O O . PRO B 1 418 ? 19.672 27.047 5.578 1 92.5 418 PRO B O 1
ATOM 7219 N N . LEU B 1 419 ? 18.969 25.438 6.992 1 93.19 419 LEU B N 1
ATOM 7220 C CA . LEU B 1 419 ? 20.031 24.469 6.688 1 93.19 419 LEU B CA 1
ATOM 7221 C C . LEU B 1 419 ? 19.891 23.938 5.266 1 93.19 419 LEU B C 1
ATOM 7223 O O . LEU B 1 419 ? 18.797 23.5 4.871 1 93.19 419 LEU B O 1
ATOM 7227 N N . VAL B 1 420 ? 20.969 24.031 4.52 1 94.75 420 VAL B N 1
ATOM 7228 C CA . VAL B 1 420 ? 20.969 23.516 3.148 1 94.75 420 VAL B CA 1
ATOM 7229 C C . VAL B 1 420 ? 21.656 22.156 3.094 1 94.75 420 VAL B C 1
ATOM 7231 O O . VAL B 1 420 ? 22.766 22 3.602 1 94.75 420 VAL B O 1
ATOM 7234 N N . VAL B 1 421 ? 21 21.219 2.531 1 95.75 421 VAL B N 1
ATOM 7235 C CA . VAL B 1 421 ? 21.562 19.891 2.359 1 95.75 421 VAL B CA 1
ATOM 7236 C C . VAL B 1 421 ? 21.359 19.422 0.92 1 95.75 421 VAL B C 1
ATOM 7238 O O . VAL B 1 421 ? 20.625 20.047 0.157 1 95.75 421 VAL B O 1
ATOM 7241 N N . GLU B 1 422 ? 22.078 18.391 0.559 1 97.5 422 GLU B N 1
ATOM 7242 C CA . GLU B 1 422 ? 21.922 17.828 -0.78 1 97.5 422 GLU B CA 1
ATOM 7243 C C . GLU B 1 422 ? 21.078 16.547 -0.747 1 97.5 422 GLU B C 1
ATOM 7245 O O . GLU B 1 422 ? 21.188 15.758 0.194 1 97.5 422 GLU B O 1
ATOM 7250 N N . ASN B 1 423 ? 20.25 16.359 -1.73 1 98 423 ASN B N 1
ATOM 7251 C CA . ASN B 1 423 ? 19.422 15.172 -1.887 1 98 423 ASN B CA 1
ATOM 7252 C C . ASN B 1 423 ? 18.875 15.055 -3.305 1 98 423 ASN B C 1
ATOM 7254 O O . ASN B 1 423 ? 19.125 15.922 -4.145 1 98 423 ASN B O 1
ATOM 7258 N N . TYR B 1 424 ? 18.328 13.922 -3.672 1 98.12 424 TYR B N 1
ATOM 7259 C CA . TYR B 1 424 ? 17.625 13.703 -4.93 1 98.12 424 TYR B CA 1
ATOM 7260 C C . TYR B 1 424 ? 16.125 13.812 -4.738 1 98.12 424 TYR B C 1
ATOM 7262 O O . TYR B 1 424 ? 15.539 13.102 -3.914 1 98.12 424 TYR B O 1
ATOM 7270 N N . LEU B 1 425 ? 15.492 14.734 -5.414 1 97.38 425 LEU B N 1
ATOM 7271 C CA . LEU B 1 425 ? 14.047 14.898 -5.352 1 97.38 425 LEU B CA 1
ATOM 7272 C C . LEU B 1 425 ? 13.359 14.172 -6.504 1 97.38 425 LEU B C 1
ATOM 7274 O O . LEU B 1 425 ? 13.5 14.57 -7.664 1 97.38 425 LEU B O 1
ATOM 7278 N N . ILE B 1 426 ? 12.617 13.125 -6.176 1 97.81 426 ILE B N 1
ATOM 7279 C CA . ILE B 1 426 ? 12.039 12.227 -7.164 1 97.81 426 ILE B CA 1
ATOM 7280 C C . ILE B 1 426 ? 10.586 12.617 -7.434 1 97.81 426 ILE B C 1
ATOM 7282 O O . ILE B 1 426 ? 9.766 12.664 -6.512 1 97.81 426 ILE B O 1
ATOM 7286 N N . ARG B 1 427 ? 10.258 12.914 -8.648 1 96.25 427 ARG B N 1
ATOM 7287 C CA . ARG B 1 427 ? 8.914 13.156 -9.156 1 96.25 427 ARG B CA 1
ATOM 7288 C C . ARG B 1 427 ? 8.594 12.242 -10.336 1 96.25 427 ARG B C 1
ATOM 7290 O O . ARG B 1 427 ? 9.484 11.898 -11.117 1 96.25 427 ARG B O 1
ATOM 7297 N N . ALA B 1 428 ? 7.336 11.852 -10.43 1 95.94 428 ALA B N 1
ATOM 7298 C CA . ALA B 1 428 ? 6.938 10.922 -11.484 1 95.94 428 ALA B CA 1
ATOM 7299 C C . ALA B 1 428 ? 7.344 11.445 -12.859 1 95.94 428 ALA B C 1
ATOM 7301 O O . ALA B 1 428 ? 7.008 12.578 -13.227 1 95.94 428 ALA B O 1
ATOM 7302 N N . ASN B 1 429 ? 8.047 10.641 -13.562 1 94.62 429 ASN B N 1
ATOM 7303 C CA . ASN B 1 429 ? 8.422 10.859 -14.953 1 94.62 429 ASN B CA 1
ATOM 7304 C C . ASN B 1 429 ? 9.266 12.117 -15.117 1 94.62 429 ASN B C 1
ATOM 7306 O O . ASN B 1 429 ? 9.172 12.812 -16.125 1 94.62 429 ASN B O 1
ATOM 7310 N N . GLN B 1 430 ? 10.023 12.523 -14.133 1 94.38 430 GLN B N 1
ATOM 7311 C CA . GLN B 1 430 ? 10.914 13.68 -14.203 1 94.38 430 GLN B CA 1
ATOM 7312 C C . GLN B 1 430 ? 12.344 13.289 -13.859 1 94.38 430 GLN B C 1
ATOM 7314 O O . GLN B 1 430 ? 12.578 12.328 -13.125 1 94.38 430 GLN B O 1
ATOM 7319 N N . PRO B 1 431 ? 13.273 14.039 -14.453 1 94.25 431 PRO B N 1
ATOM 7320 C CA . PRO B 1 431 ? 14.664 13.812 -14.039 1 94.25 431 PRO B CA 1
ATOM 7321 C C . PRO B 1 431 ? 14.891 14.117 -12.562 1 94.25 431 PRO B C 1
ATOM 7323 O O . PRO B 1 431 ? 14.102 14.844 -11.945 1 94.25 431 PRO B O 1
ATOM 7326 N N . HIS B 1 432 ? 15.867 13.547 -12.016 1 93.62 432 HIS B N 1
ATOM 7327 C CA . HIS B 1 432 ? 16.141 13.688 -10.586 1 93.62 432 HIS B CA 1
ATOM 7328 C C . HIS B 1 432 ? 17.609 14.016 -10.344 1 93.62 432 HIS B C 1
ATOM 7330 O O . HIS B 1 432 ? 18.312 13.25 -9.68 1 93.62 432 HIS B O 1
ATOM 7336 N N . PRO B 1 433 ? 18.078 15.156 -10.789 1 93.81 433 PRO B N 1
ATOM 7337 C CA . PRO B 1 433 ? 19.453 15.539 -10.484 1 93.81 433 PRO B CA 1
ATOM 7338 C C . PRO B 1 433 ? 19.688 15.797 -9 1 93.81 433 PRO B C 1
ATOM 7340 O O . PRO B 1 433 ? 18.734 16.047 -8.258 1 93.81 433 PRO B O 1
ATOM 7343 N N . LEU B 1 434 ? 20.969 15.609 -8.578 1 96.81 434 LEU B N 1
ATOM 7344 C CA . LEU B 1 434 ? 21.328 16.047 -7.238 1 96.81 434 LEU B CA 1
ATOM 7345 C C . LEU B 1 434 ? 21 17.531 -7.047 1 96.81 434 LEU B C 1
ATOM 7347 O O . LEU B 1 434 ? 21.312 18.359 -7.914 1 96.81 434 LEU B O 1
ATOM 7351 N N . SER B 1 435 ? 20.281 17.844 -5.918 1 95.19 435 SER B N 1
ATOM 7352 C CA . SER B 1 435 ? 19.828 19.219 -5.684 1 95.19 435 SER B CA 1
ATOM 7353 C C . SER B 1 435 ? 20.203 19.703 -4.289 1 95.19 435 SER B C 1
ATOM 7355 O O . SER B 1 435 ? 20.297 18.891 -3.355 1 95.19 435 SER B O 1
ATOM 7357 N N . LYS B 1 436 ? 20.484 21.016 -4.258 1 96.44 436 LYS B N 1
ATOM 7358 C CA . LYS B 1 436 ? 20.516 21.672 -2.953 1 96.44 436 LYS B CA 1
ATOM 7359 C C . LYS B 1 436 ? 19.109 21.922 -2.434 1 96.44 436 LYS B C 1
ATOM 7361 O O . LYS B 1 436 ? 18.281 22.5 -3.143 1 96.44 436 LYS B O 1
ATOM 7366 N N . CYS B 1 437 ? 18.906 21.438 -1.161 1 95.56 437 CYS B N 1
ATOM 7367 C CA . CYS B 1 437 ? 17.531 21.422 -0.676 1 95.56 437 CYS B CA 1
ATOM 7368 C C . CYS B 1 437 ? 17.438 22.047 0.709 1 95.56 437 CYS B C 1
ATOM 7370 O O . CYS B 1 437 ? 18.422 22.109 1.44 1 95.56 437 CYS B O 1
ATOM 7372 N N . VAL B 1 438 ? 16.281 22.562 1 1 95 438 VAL B N 1
ATOM 7373 C CA . VAL B 1 438 ? 15.906 23.016 2.336 1 95 438 VAL B CA 1
ATOM 7374 C C . VAL B 1 438 ? 14.68 22.266 2.83 1 95 438 VAL B C 1
ATOM 7376 O O . VAL B 1 438 ? 13.797 21.922 2.041 1 95 438 VAL B O 1
ATOM 7379 N N . SER B 1 439 ? 14.68 21.984 4.16 1 96.06 439 SER B N 1
ATOM 7380 C CA . SER B 1 439 ? 13.617 21.141 4.699 1 96.06 439 SER B CA 1
ATOM 7381 C C . SER B 1 439 ? 12.867 21.859 5.82 1 96.06 439 SER B C 1
ATOM 7383 O O . SER B 1 439 ? 13.461 22.594 6.609 1 96.06 439 SER B O 1
ATOM 7385 N N . GLU B 1 440 ? 11.586 21.672 5.809 1 95.56 440 GLU B N 1
ATOM 7386 C CA . GLU B 1 440 ? 10.719 22.047 6.918 1 95.56 440 GLU B CA 1
ATOM 7387 C C . GLU B 1 440 ? 10.281 20.828 7.715 1 95.56 440 GLU B C 1
ATOM 7389 O O . GLU B 1 440 ? 9.758 19.859 7.148 1 95.56 440 GLU B O 1
ATOM 7394 N N . LEU B 1 441 ? 10.523 20.906 8.992 1 98.12 441 LEU B N 1
ATOM 7395 C CA . LEU B 1 441 ? 10.156 19.812 9.891 1 98.12 441 LEU B CA 1
ATOM 7396 C C . LEU B 1 441 ? 8.766 20.031 10.477 1 98.12 441 LEU B C 1
ATOM 7398 O O . LEU B 1 441 ? 8.461 21.109 10.977 1 98.12 441 LEU B O 1
ATOM 7402 N N . GLY B 1 442 ? 7.895 19.078 10.312 1 98.06 442 GLY B N 1
ATOM 7403 C CA . GLY B 1 442 ? 6.598 19.062 10.977 1 98.06 442 GLY B CA 1
ATOM 7404 C C . GLY B 1 442 ? 6.469 17.969 12.023 1 98.06 442 GLY B C 1
ATOM 7405 O O . GLY B 1 442 ? 6.871 16.828 11.789 1 98.06 442 GLY B O 1
ATOM 7406 N N . ILE B 1 443 ? 5.98 18.344 13.234 1 98.75 443 ILE B N 1
ATOM 7407 C CA . ILE B 1 443 ? 5.719 17.375 14.289 1 98.75 443 ILE B CA 1
ATOM 7408 C C . ILE B 1 443 ? 4.211 17.25 14.516 1 98.75 443 ILE B C 1
ATOM 7410 O O . ILE B 1 443 ? 3.523 18.266 14.703 1 98.75 443 ILE B O 1
ATOM 7414 N N . TYR B 1 444 ? 3.729 15.977 14.516 1 98.75 444 TYR B N 1
ATOM 7415 C CA . TYR B 1 444 ? 2.303 15.719 14.68 1 98.75 444 TYR B CA 1
ATOM 7416 C C . TYR B 1 444 ? 1.959 15.508 16.156 1 98.75 444 TYR B C 1
ATOM 7418 O O . TYR B 1 444 ? 2.727 14.891 16.891 1 98.75 444 TYR B O 1
ATOM 7426 N N . GLY B 1 445 ? 0.804 15.992 16.547 1 98.44 445 GLY B N 1
ATOM 7427 C CA . GLY B 1 445 ? 0.241 15.758 17.859 1 98.44 445 GLY B CA 1
ATOM 7428 C C . GLY B 1 445 ? -1.239 16.078 17.953 1 98.44 445 GLY B C 1
ATOM 7429 O O . GLY B 1 445 ? -1.837 16.531 16.969 1 98.44 445 GLY B O 1
ATOM 7430 N N . TYR B 1 446 ? -1.835 15.664 19.078 1 98.5 446 TYR B N 1
ATOM 7431 C CA . TYR B 1 446 ? -3.23 16.047 19.25 1 98.5 446 TYR B CA 1
ATOM 7432 C C . TYR B 1 446 ? -3.516 16.453 20.688 1 98.5 446 TYR B C 1
ATOM 7434 O O . TYR B 1 446 ? -2.719 16.172 21.594 1 98.5 446 TYR B O 1
ATOM 7442 N N . ALA B 1 447 ? -4.5 17.219 20.938 1 98.62 447 ALA B N 1
ATOM 7443 C CA . ALA B 1 447 ? -5.098 17.547 22.234 1 98.62 447 ALA B CA 1
ATOM 7444 C C . ALA B 1 447 ? -6.59 17.219 22.234 1 98.62 447 ALA B C 1
ATOM 7446 O O . ALA B 1 447 ? -7.309 17.562 21.281 1 98.62 447 ALA B O 1
ATOM 7447 N N . PHE B 1 448 ? -7 16.516 23.234 1 98.75 448 PHE B N 1
ATOM 7448 C CA . PHE B 1 448 ? -8.391 16.094 23.344 1 98.75 448 PHE B CA 1
ATOM 7449 C C . PHE B 1 448 ? -8.922 16.344 24.75 1 98.75 448 PHE B C 1
ATOM 7451 O O . PHE B 1 448 ? -8.305 15.938 25.734 1 98.75 448 PHE B O 1
ATOM 7458 N N . GLY B 1 449 ? -10.023 17.094 24.812 1 98.38 449 GLY B N 1
ATOM 7459 C CA . GLY B 1 449 ? -10.656 17.312 26.094 1 98.38 449 GLY B CA 1
ATOM 7460 C C . GLY B 1 449 ? -11.398 18.641 26.172 1 98.38 449 GLY B C 1
ATOM 7461 O O . GLY B 1 449 ? -11.664 19.266 25.141 1 98.38 449 GLY B O 1
ATOM 7462 N N . LYS B 1 450 ? -11.797 18.984 27.359 1 97.5 450 LYS B N 1
ATOM 7463 C CA . LYS B 1 450 ? -12.453 20.266 27.609 1 97.5 450 LYS B CA 1
ATOM 7464 C C . LYS B 1 450 ? -11.453 21.312 28.094 1 97.5 450 LYS B C 1
ATOM 7466 O O . LYS B 1 450 ? -10.289 21 28.344 1 97.5 450 LYS B O 1
ATOM 7471 N N . ARG B 1 451 ? -11.906 22.516 28.109 1 95.75 451 ARG B N 1
ATOM 7472 C CA . ARG B 1 451 ? -11.062 23.594 28.594 1 95.75 451 ARG B CA 1
ATOM 7473 C C . ARG B 1 451 ? -10.445 23.25 29.938 1 95.75 451 ARG B C 1
ATOM 7475 O O . ARG B 1 451 ? -11.125 22.75 30.828 1 95.75 451 ARG B O 1
ATOM 7482 N N . GLY B 1 452 ? -9.195 23.406 30.016 1 94.69 452 GLY B N 1
ATOM 7483 C CA . GLY B 1 452 ? -8.484 23.188 31.266 1 94.69 452 GLY B CA 1
ATOM 7484 C C . GLY B 1 452 ? -8.109 21.734 31.5 1 94.69 452 GLY B C 1
ATOM 7485 O O . GLY B 1 452 ? -7.348 21.438 32.406 1 94.69 452 GLY B O 1
ATOM 7486 N N . GLU B 1 453 ? -8.68 20.875 30.734 1 94.62 453 GLU B N 1
ATOM 7487 C CA . GLU B 1 453 ? -8.438 19.438 30.922 1 94.62 453 GLU B CA 1
ATOM 7488 C C . GLU B 1 453 ? -8.273 18.734 29.578 1 94.62 453 GLU B C 1
ATOM 7490 O O . GLU B 1 453 ? -9.242 18.203 29.031 1 94.62 453 GLU B O 1
ATOM 7495 N N . CYS B 1 454 ? -7.121 18.703 29.078 1 96.06 454 CYS B N 1
ATOM 7496 C CA . CYS B 1 454 ? -6.953 17.984 27.828 1 96.06 454 CYS B CA 1
ATOM 7497 C C . CYS B 1 454 ? -5.816 16.969 27.938 1 96.06 454 CYS B C 1
ATOM 7499 O O . CYS B 1 454 ? -4.898 17.141 28.734 1 96.06 454 CYS B O 1
ATOM 7501 N N . VAL B 1 455 ? -5.934 15.914 27.25 1 97.94 455 VAL B N 1
ATOM 7502 C CA . VAL B 1 455 ? -4.855 14.945 27.062 1 97.94 455 VAL B CA 1
ATOM 7503 C C . VAL B 1 455 ? -4.137 15.227 25.75 1 97.94 455 VAL B C 1
ATOM 7505 O O . VAL B 1 455 ? -4.77 15.57 24.75 1 97.94 455 VAL B O 1
ATOM 7508 N N . THR B 1 456 ? -2.85 15.219 25.781 1 98.19 456 THR B N 1
ATOM 7509 C CA . THR B 1 456 ? -2.045 15.469 24.594 1 98.19 456 THR B CA 1
ATOM 7510 C C . THR B 1 456 ? -1.195 14.25 24.25 1 98.19 456 THR B C 1
ATOM 7512 O O . THR B 1 456 ? -0.884 13.438 25.125 1 98.19 456 THR B O 1
ATOM 7515 N N . LYS B 1 457 ? -0.942 14.078 23 1 98.19 457 LYS B N 1
ATOM 7516 C CA . LYS B 1 457 ? -0.052 13.031 22.516 1 98.19 457 LYS B CA 1
ATOM 7517 C C . LYS B 1 457 ? 0.701 13.477 21.266 1 98.19 457 LYS B C 1
ATOM 7519 O O . LYS B 1 457 ? 0.143 14.18 20.422 1 98.19 457 LYS B O 1
ATOM 7524 N N . THR B 1 458 ? 1.942 13.188 21.281 1 97.88 458 THR B N 1
ATOM 7525 C CA . THR B 1 458 ? 2.785 13.398 20.109 1 97.88 458 THR B CA 1
ATOM 7526 C C . THR B 1 458 ? 3.109 12.07 19.438 1 97.88 458 THR B C 1
ATOM 7528 O O . THR B 1 458 ? 3.365 11.07 20.109 1 97.88 458 THR B O 1
ATOM 7531 N N . GLY B 1 459 ? 3.006 12.047 18.062 1 96.19 459 GLY B N 1
ATOM 7532 C CA . GLY B 1 459 ? 3.33 10.805 17.375 1 96.19 459 GLY B CA 1
ATOM 7533 C C . GLY B 1 459 ? 3.582 10.992 15.898 1 96.19 459 GLY B C 1
ATOM 7534 O O . GLY B 1 459 ? 2.65 10.93 15.094 1 96.19 459 GLY B O 1
ATOM 7535 N N . GLY B 1 460 ? 4.809 11.188 15.547 1 97.69 460 GLY B N 1
ATOM 7536 C CA . GLY B 1 460 ? 5.188 11.219 14.141 1 97.69 460 GLY B CA 1
ATOM 7537 C C . GLY B 1 460 ? 5.766 12.555 13.711 1 97.69 460 GLY B C 1
ATOM 7538 O O . GLY B 1 460 ? 5.691 13.539 14.445 1 97.69 460 GLY B O 1
ATOM 7539 N N . HIS B 1 461 ? 6.336 12.555 12.477 1 98.75 461 HIS B N 1
ATOM 7540 C CA . HIS B 1 461 ? 6.992 13.727 11.914 1 98.75 461 HIS B CA 1
ATOM 7541 C C . HIS B 1 461 ? 6.957 13.695 10.391 1 98.75 461 HIS B C 1
ATOM 7543 O O . HIS B 1 461 ? 6.664 12.664 9.789 1 98.75 461 HIS B O 1
ATOM 7549 N N . LEU B 1 462 ? 7.145 14.844 9.828 1 97.88 462 LEU B N 1
ATOM 7550 C CA . LEU B 1 462 ? 7.207 15.062 8.391 1 97.88 462 LEU B CA 1
ATOM 7551 C C . LEU B 1 462 ? 8.305 16.062 8.039 1 97.88 462 LEU B C 1
ATOM 7553 O O . LEU B 1 462 ? 8.461 17.078 8.719 1 97.88 462 LEU B O 1
ATOM 7557 N N . LEU B 1 463 ? 9.133 15.664 7.152 1 97.56 463 LEU B N 1
ATOM 7558 C CA . LEU B 1 463 ? 9.977 16.656 6.512 1 97.56 463 LEU B CA 1
ATOM 7559 C C . LEU B 1 463 ? 9.445 17 5.121 1 97.56 463 LEU B C 1
ATOM 7561 O O . LEU B 1 463 ? 9.203 16.109 4.309 1 97.56 463 LEU B O 1
ATOM 7565 N N . ARG B 1 464 ? 9.125 18.234 4.93 1 96.44 464 ARG B N 1
ATOM 7566 C CA . ARG B 1 464 ? 8.852 18.734 3.588 1 96.44 464 ARG B CA 1
ATOM 7567 C C . ARG B 1 464 ? 10.086 19.406 2.99 1 96.44 464 ARG B C 1
ATOM 7569 O O . ARG B 1 464 ? 10.539 20.438 3.488 1 96.44 464 ARG B O 1
ATOM 7576 N N . THR B 1 465 ? 10.602 18.797 1.911 1 97 465 THR B N 1
ATOM 7577 C CA . THR B 1 465 ? 11.875 19.234 1.348 1 97 465 THR B CA 1
ATOM 7578 C C . THR B 1 465 ? 11.688 19.766 -0.069 1 97 465 THR B C 1
ATOM 7580 O O . THR B 1 465 ? 10.93 19.203 -0.856 1 97 465 THR B O 1
ATOM 7583 N N . LYS B 1 466 ? 12.234 20.906 -0.323 1 94.5 466 LYS B N 1
ATOM 7584 C CA . LYS B 1 466 ? 12.188 21.547 -1.634 1 94.5 466 LYS B CA 1
ATOM 7585 C C . LYS B 1 466 ? 13.562 22.047 -2.055 1 94.5 466 LYS B C 1
ATOM 7587 O O . LYS B 1 466 ? 14.492 22.078 -1.246 1 94.5 466 LYS B O 1
ATOM 7592 N N . GLY B 1 467 ? 13.656 22.375 -3.346 1 92.81 467 GLY B N 1
ATOM 7593 C CA . GLY B 1 467 ? 14.875 23.031 -3.775 1 92.81 467 GLY B CA 1
ATOM 7594 C C . GLY B 1 467 ? 15.133 24.344 -3.053 1 92.81 467 GLY B C 1
ATOM 7595 O O . GLY B 1 467 ? 14.195 25.062 -2.725 1 92.81 467 GLY B O 1
ATOM 7596 N N . GLU B 1 468 ? 16.375 24.641 -2.904 1 90.12 468 GLU B N 1
ATOM 7597 C CA . GLU B 1 468 ? 16.734 25.828 -2.145 1 90.12 468 GLU B CA 1
ATOM 7598 C C . GLU B 1 468 ? 16.219 27.094 -2.811 1 90.12 468 GLU B C 1
ATOM 7600 O O . GLU B 1 468 ? 15.922 28.094 -2.133 1 90.12 468 GLU B O 1
ATOM 7605 N N . THR B 1 469 ? 15.984 27.031 -4.051 1 82.31 469 THR B N 1
ATOM 7606 C CA . THR B 1 469 ? 15.586 28.234 -4.773 1 82.31 469 THR B CA 1
ATOM 7607 C C . THR B 1 469 ? 14.07 28.312 -4.887 1 82.31 469 THR B C 1
ATOM 7609 O O . THR B 1 469 ? 13.539 29.266 -5.453 1 82.31 469 THR B O 1
ATOM 7612 N N . VAL B 1 470 ? 13.414 27.328 -4.336 1 79.81 470 VAL B N 1
ATOM 7613 C CA . VAL B 1 470 ? 11.961 27.297 -4.398 1 79.81 470 VAL B CA 1
ATOM 7614 C C . VAL B 1 470 ? 11.375 27.984 -3.164 1 79.81 470 VAL B C 1
ATOM 7616 O O . VAL B 1 470 ? 11.688 27.609 -2.031 1 79.81 470 VAL B O 1
ATOM 7619 N N . ASP B 1 471 ? 10.523 28.922 -3.414 1 70.06 471 ASP B N 1
ATOM 7620 C CA . ASP B 1 471 ? 9.984 29.703 -2.297 1 70.06 471 ASP B CA 1
ATOM 7621 C C . ASP B 1 471 ? 8.789 28.984 -1.661 1 70.06 471 ASP B C 1
ATOM 7623 O O . ASP B 1 471 ? 8.688 28.906 -0.435 1 70.06 471 ASP B O 1
ATOM 7627 N N . GLU B 1 472 ? 8 28.406 -2.477 1 68.56 472 GLU B N 1
ATOM 7628 C CA . GLU B 1 472 ? 6.805 27.781 -1.931 1 68.56 472 GLU B CA 1
ATOM 7629 C C . GLU B 1 472 ? 7.129 26.406 -1.33 1 68.56 472 GLU B C 1
ATOM 7631 O O . GLU B 1 472 ? 8.008 25.703 -1.819 1 68.56 472 GLU B O 1
ATOM 7636 N N . GLY B 1 473 ? 6.496 26.047 -0.239 1 66.31 473 GLY B N 1
ATOM 7637 C CA . GLY B 1 473 ? 6.914 24.859 0.486 1 66.31 473 GLY B CA 1
ATOM 7638 C C . GLY B 1 473 ? 5.875 23.75 0.464 1 66.31 473 GLY B C 1
ATOM 7639 O O . GLY B 1 473 ? 6.117 22.656 0.982 1 66.31 473 GLY B O 1
ATOM 7640 N N . GLY B 1 474 ? 4.738 23.906 -0.177 1 69.06 474 GLY B N 1
ATOM 7641 C CA . GLY B 1 474 ? 3.713 22.875 -0.091 1 69.06 474 GLY B CA 1
ATOM 7642 C C . GLY B 1 474 ? 3.914 21.75 -1.083 1 69.06 474 GLY B C 1
ATOM 7643 O O . GLY B 1 474 ? 4.301 21.984 -2.23 1 69.06 474 GLY B O 1
ATOM 7644 N N . VAL B 1 475 ? 3.695 20.5 -0.667 1 72.81 475 VAL B N 1
ATOM 7645 C CA . VAL B 1 475 ? 3.773 19.328 -1.533 1 72.81 475 VAL B CA 1
ATOM 7646 C C . VAL B 1 475 ? 2.623 19.344 -2.535 1 72.81 475 VAL B C 1
ATOM 7648 O O . VAL B 1 475 ? 2.818 19.078 -3.723 1 72.81 475 VAL B O 1
ATOM 7651 N N . ALA B 1 476 ? 1.558 19.75 -2.08 1 63.84 476 ALA B N 1
ATOM 7652 C CA . ALA B 1 476 ? 0.336 19.719 -2.879 1 63.84 476 ALA B CA 1
ATOM 7653 C C . ALA B 1 476 ? 0.427 20.688 -4.055 1 63.84 476 ALA B C 1
ATOM 7655 O O . ALA B 1 476 ? -0.166 20.453 -5.109 1 63.84 476 ALA B O 1
ATOM 7656 N N . VAL B 1 477 ? 1.266 21.656 -3.846 1 64.62 477 VAL B N 1
ATOM 7657 C CA . VAL B 1 477 ? 1.388 22.641 -4.914 1 64.62 477 VAL B CA 1
ATOM 7658 C C . VAL B 1 477 ? 2.566 22.281 -5.816 1 64.62 477 VAL B C 1
ATOM 7660 O O . VAL B 1 477 ? 2.879 23.016 -6.758 1 64.62 477 VAL B O 1
ATOM 7663 N N . GLY B 1 478 ? 3.203 21.125 -5.527 1 69.88 478 GLY B N 1
ATOM 7664 C CA . GLY B 1 478 ? 4.254 20.594 -6.391 1 69.88 478 GLY B CA 1
ATOM 7665 C C . GLY B 1 478 ? 5.629 21.141 -6.055 1 69.88 478 GLY B C 1
ATOM 7666 O O . GLY B 1 478 ? 6.609 20.828 -6.73 1 69.88 478 GLY B O 1
ATOM 7667 N N . ALA B 1 479 ? 5.676 21.859 -4.906 1 77.19 479 ALA B N 1
ATOM 7668 C CA . ALA B 1 479 ? 6.934 22.531 -4.594 1 77.19 479 ALA B CA 1
ATOM 7669 C C . ALA B 1 479 ? 7.867 21.609 -3.807 1 77.19 479 ALA B C 1
ATOM 7671 O O . ALA B 1 479 ? 9.055 21.5 -4.125 1 77.19 479 ALA B O 1
ATOM 7672 N N . ALA B 1 480 ? 7.281 20.984 -2.861 1 91.81 480 ALA B N 1
ATOM 7673 C CA . ALA B 1 480 ? 8.094 20.172 -1.954 1 91.81 480 ALA B CA 1
ATOM 7674 C C . ALA B 1 480 ? 7.836 18.688 -2.156 1 91.81 480 ALA B C 1
ATOM 7676 O O . ALA B 1 480 ? 6.871 18.297 -2.822 1 91.81 480 ALA B O 1
ATOM 7677 N N . VAL B 1 481 ? 8.75 17.922 -1.678 1 97.12 481 VAL B N 1
ATOM 7678 C CA . VAL B 1 481 ? 8.594 16.469 -1.679 1 97.12 481 VAL B CA 1
ATOM 7679 C C . VAL B 1 481 ? 8.516 15.961 -0.242 1 97.12 481 VAL B C 1
ATOM 7681 O O . VAL B 1 481 ? 8.898 16.672 0.696 1 97.12 481 VAL B O 1
ATOM 7684 N N . ILE B 1 482 ? 7.945 14.797 -0.074 1 98.25 482 ILE B N 1
ATOM 7685 C CA . ILE B 1 482 ? 7.879 14.148 1.229 1 98.25 482 ILE B CA 1
ATOM 7686 C C . ILE B 1 482 ? 9.25 13.57 1.588 1 98.25 482 ILE B C 1
ATOM 7688 O O . ILE B 1 482 ? 9.867 12.883 0.775 1 98.25 482 ILE B O 1
ATOM 7692 N N . ASP B 1 483 ? 9.672 13.828 2.777 1 98.5 483 ASP B N 1
ATOM 7693 C CA . ASP B 1 483 ? 11.008 13.484 3.248 1 98.5 483 ASP B CA 1
ATOM 7694 C C . ASP B 1 483 ? 10.984 13.109 4.727 1 98.5 483 ASP B C 1
ATOM 7696 O O . ASP B 1 483 ? 9.945 13.18 5.379 1 98.5 483 ASP B O 1
ATOM 7700 N N . SER B 1 484 ? 12.023 12.461 5.219 1 98.75 484 SER B N 1
ATOM 7701 C CA . SER B 1 484 ? 12.266 12.156 6.629 1 98.75 484 SER B CA 1
ATOM 7702 C C . SER B 1 484 ? 13.688 12.523 7.035 1 98.75 484 SER B C 1
ATOM 7704 O O . SER B 1 484 ? 14.547 12.742 6.18 1 98.75 484 SER B O 1
ATOM 7706 N N . PRO B 1 485 ? 13.945 12.633 8.297 1 98.75 485 PRO B N 1
ATOM 7707 C CA . PRO B 1 485 ? 15.266 13.125 8.719 1 98.75 485 PRO B CA 1
ATOM 7708 C C . PRO B 1 485 ? 16.266 12 8.961 1 98.75 485 PRO B C 1
ATOM 7710 O O . PRO B 1 485 ? 15.883 10.914 9.414 1 98.75 485 PRO B O 1
ATOM 7713 N N . PHE B 1 486 ? 17.5 12.227 8.578 1 98.69 486 PHE B N 1
ATOM 7714 C CA . PHE B 1 486 ? 18.672 11.547 9.109 1 98.69 486 PHE B CA 1
ATOM 7715 C C . PHE B 1 486 ? 19.297 12.352 10.234 1 98.69 486 PHE B C 1
ATOM 7717 O O . PHE B 1 486 ? 19.953 13.375 9.992 1 98.69 486 PHE B O 1
ATOM 7724 N N . LEU B 1 487 ? 19.156 11.898 11.461 1 98.38 487 LEU B N 1
ATOM 7725 C CA . LEU B 1 487 ? 19.562 12.688 12.617 1 98.38 487 LEU B CA 1
ATOM 7726 C C . LEU B 1 487 ? 21.047 12.516 12.898 1 98.38 487 LEU B C 1
ATOM 7728 O O . LEU B 1 487 ? 21.547 11.391 12.945 1 98.38 487 LEU B O 1
ATOM 7732 N N . TYR B 1 488 ? 21.75 13.602 13.039 1 96.94 488 TYR B N 1
ATOM 7733 C CA . TYR B 1 488 ? 23.156 13.586 13.43 1 96.94 488 TYR B CA 1
ATOM 7734 C C . TYR B 1 488 ? 23.391 14.469 14.648 1 96.94 488 TYR B C 1
ATOM 7736 O O . TYR B 1 488 ? 22.594 15.352 14.945 1 96.94 488 TYR B O 1
ATOM 7744 N N . ASP B 1 489 ? 24.438 14.172 15.344 1 95.25 489 ASP B N 1
ATOM 7745 C CA . ASP B 1 489 ? 24.812 14.922 16.531 1 95.25 489 ASP B CA 1
ATOM 7746 C C . ASP B 1 489 ? 25.75 16.078 16.188 1 95.25 489 ASP B C 1
ATOM 7748 O O . ASP B 1 489 ? 26.734 15.898 15.461 1 95.25 489 ASP B O 1
ATOM 7752 N N . GLN B 1 490 ? 25.312 17.219 16.656 1 85 490 GLN B N 1
ATOM 7753 C CA . GLN B 1 490 ? 26.188 18.375 16.453 1 85 490 GLN B CA 1
ATOM 7754 C C . GLN B 1 490 ? 27.375 18.344 17.406 1 85 490 GLN B C 1
ATOM 7756 O O . GLN B 1 490 ? 27.25 17.875 18.547 1 85 490 GLN B O 1
ATOM 7761 N N . LEU B 1 491 ? 28.609 18.594 16.875 1 66.75 491 LEU B N 1
ATOM 7762 C CA . LEU B 1 491 ? 29.812 18.641 17.703 1 66.75 491 LEU B CA 1
ATOM 7763 C C . LEU B 1 491 ? 29.781 19.859 18.625 1 66.75 491 LEU B C 1
ATOM 7765 O O . LEU B 1 491 ? 29.234 20.906 18.25 1 66.75 491 LEU B O 1
#